Protein AF-0000000081462035 (afdb_homodimer)

InterPro domains:
  IPR001544 Aminotransferase class IV [PF01063] (71-296)
  IPR017824 Aminodeoxychorismate lyase, class IV [cd01559] (63-319)
  IPR050571 Class-IV Pyridoxal-Phosphate-Dependent Aminotransferase [PTHR42743] (30-327)

Structure (mmCIF, N/CA/C/O backbone):
data_AF-0000000081462035-model_v1
#
loop_
_entity.id
_entity.type
_entity.pdbx_description
1 polymer 'D-aminoacid aminotransferase-like PLP-dependent enzymes superfamily protein'
#
loop_
_atom_site.group_PDB
_atom_site.id
_atom_site.type_symbol
_atom_site.label_atom_id
_atom_site.label_alt_id
_atom_site.label_comp_id
_atom_site.label_asym_id
_atom_site.label_entity_id
_atom_site.label_seq_id
_atom_site.pdbx_PDB_ins_code
_atom_site.Cartn_x
_atom_site.Cartn_y
_atom_site.Cartn_z
_atom_site.occupancy
_atom_site.B_iso_or_equiv
_atom_site.auth_seq_id
_atom_site.auth_comp_id
_atom_site.auth_asym_id
_atom_site.auth_atom_id
_atom_site.pdbx_PDB_model_num
ATOM 1 N N . MET A 1 1 ? -19.453 3.863 -15.969 1 24.97 1 MET A N 1
ATOM 2 C CA . MET A 1 1 ? -19.078 5.266 -15.805 1 24.97 1 MET A CA 1
ATOM 3 C C . MET A 1 1 ? -20.125 6.008 -14.969 1 24.97 1 MET A C 1
ATOM 5 O O . MET A 1 1 ? -21.266 6.156 -15.383 1 24.97 1 MET A O 1
ATOM 9 N N . ALA A 1 2 ? -20.016 5.953 -13.656 1 33.03 2 ALA A N 1
ATOM 10 C CA . ALA A 1 2 ? -21 6.695 -12.867 1 33.03 2 ALA A CA 1
ATOM 11 C C . ALA A 1 2 ? -21.203 8.102 -13.422 1 33.03 2 ALA A C 1
ATOM 13 O O . ALA A 1 2 ? -20.234 8.82 -13.68 1 33.03 2 ALA A O 1
ATOM 14 N N . SER A 1 3 ? -22.344 8.258 -14.031 1 32.38 3 SER A N 1
ATOM 15 C CA . SER A 1 3 ? -22.766 9.5 -14.656 1 32.38 3 SER A CA 1
ATOM 16 C C . SER A 1 3 ? -22.641 10.672 -13.688 1 32.38 3 SER A C 1
ATOM 18 O O . SER A 1 3 ? -23.297 10.688 -12.641 1 32.38 3 SER A O 1
ATOM 20 N N . LEU A 1 4 ? -21.391 11.172 -13.492 1 38.97 4 LEU A N 1
ATOM 21 C CA . LEU A 1 4 ? -21.375 12.539 -12.969 1 38.97 4 LEU A CA 1
ATOM 22 C C . LEU A 1 4 ? -22.422 13.391 -13.664 1 38.97 4 LEU A C 1
ATOM 24 O O . LEU A 1 4 ? -22.344 13.633 -14.875 1 38.97 4 LEU A O 1
ATOM 28 N N . GLY A 1 5 ? -23.625 13.227 -13.297 1 32.69 5 GLY A N 1
ATOM 29 C CA . GLY A 1 5 ? -24.578 14.156 -13.906 1 32.69 5 GLY A CA 1
ATOM 30 C C . GLY A 1 5 ? -24.031 15.57 -13.992 1 32.69 5 GLY A C 1
ATOM 31 O O . GLY A 1 5 ? -23.891 16.25 -12.977 1 32.69 5 GLY A O 1
ATOM 32 N N . VAL A 1 6 ? -23.203 15.797 -15.039 1 35.09 6 VAL A N 1
ATOM 33 C CA . VAL A 1 6 ? -22.797 17.156 -15.398 1 35.09 6 VAL A CA 1
ATOM 34 C C . VAL A 1 6 ? -24.031 18.016 -15.617 1 35.09 6 VAL A C 1
ATOM 36 O O . VAL A 1 6 ? -24.766 17.828 -16.594 1 35.09 6 VAL A O 1
ATOM 39 N N . GLU A 1 7 ? -24.797 18.328 -14.641 1 32.19 7 GLU A N 1
ATOM 40 C CA . GLU A 1 7 ? -25.672 19.438 -15.008 1 32.19 7 GLU A CA 1
ATOM 41 C C . GLU A 1 7 ? -24.875 20.625 -15.523 1 32.19 7 GLU A C 1
ATOM 43 O O . GLU A 1 7 ? -23.688 20.766 -15.203 1 32.19 7 GLU A O 1
ATOM 48 N N . ASN A 1 8 ? -25.453 21.656 -16.266 1 34.12 8 ASN A N 1
ATOM 49 C CA . ASN A 1 8 ? -24.922 22.844 -16.938 1 34.12 8 ASN A CA 1
ATOM 50 C C . ASN A 1 8 ? -23.781 23.469 -16.141 1 34.12 8 ASN A C 1
ATOM 52 O O . ASN A 1 8 ? -23.266 22.859 -15.203 1 34.12 8 ASN A O 1
ATOM 56 N N . GLY A 1 9 ? -23.766 24.938 -16.062 1 36.12 9 GLY A N 1
ATOM 57 C CA . GLY A 1 9 ? -22.781 25.906 -15.602 1 36.12 9 GLY A CA 1
ATOM 58 C C . GLY A 1 9 ? -22.172 25.562 -14.258 1 36.12 9 GLY A C 1
ATOM 59 O O . GLY A 1 9 ? -21.25 26.234 -13.797 1 36.12 9 GLY A O 1
ATOM 60 N N . SER A 1 10 ? -22.953 25.234 -13.102 1 41.84 10 SER A N 1
ATOM 61 C CA . SER A 1 10 ? -22.562 25.156 -11.703 1 41.84 10 SER A CA 1
ATOM 62 C C . SER A 1 10 ? -21.797 23.875 -11.406 1 41.84 10 SER A C 1
ATOM 64 O O . SER A 1 10 ? -22.016 22.844 -12.047 1 41.84 10 SER A O 1
ATOM 66 N N . GLY A 1 11 ? -20.688 23.906 -10.578 1 58.44 11 GLY A N 1
ATOM 67 C CA . GLY A 1 11 ? -19.688 23 -10.055 1 58.44 11 GLY A CA 1
ATOM 68 C C . GLY A 1 11 ? -20.234 21.625 -9.727 1 58.44 11 GLY A C 1
ATOM 69 O O . GLY A 1 11 ? -21.453 21.438 -9.703 1 58.44 11 GLY A O 1
ATOM 70 N N . ILE A 1 12 ? -19.547 20.516 -9.938 1 71.19 12 ILE A N 1
ATOM 71 C CA . ILE A 1 12 ? -19.875 19.125 -9.703 1 71.19 12 ILE A CA 1
ATOM 72 C C . ILE A 1 12 ? -20.469 18.953 -8.312 1 71.19 12 ILE A C 1
ATOM 74 O O . ILE A 1 12 ? -19.953 19.516 -7.34 1 71.19 12 ILE A O 1
ATOM 78 N N . LYS A 1 13 ? -21.781 18.609 -8.281 1 81.44 13 LYS A N 1
ATOM 79 C CA . LYS A 1 13 ? -22.359 18.234 -6.988 1 81.44 13 LYS A CA 1
ATOM 80 C C . LYS A 1 13 ? -22.078 16.766 -6.672 1 81.44 13 LYS A C 1
ATOM 82 O O . LYS A 1 13 ? -22.469 15.883 -7.441 1 81.44 13 LYS A O 1
ATOM 87 N N . VAL A 1 14 ? -21.438 16.562 -5.652 1 84.81 14 VAL A N 1
ATOM 88 C CA . VAL A 1 14 ? -21.078 15.203 -5.23 1 84.81 14 VAL A CA 1
ATOM 89 C C . VAL A 1 14 ? -22.266 14.547 -4.535 1 84.81 14 VAL A C 1
ATOM 91 O O . VAL A 1 14 ? -22.891 15.141 -3.65 1 84.81 14 VAL A O 1
ATOM 94 N N . HIS A 1 15 ? -22.625 13.398 -4.953 1 81.75 15 HIS A N 1
ATOM 95 C CA . HIS A 1 15 ? -23.719 12.641 -4.359 1 81.75 15 HIS A CA 1
ATOM 96 C C . HIS A 1 15 ? -23.359 12.18 -2.949 1 81.75 15 HIS A C 1
ATOM 98 O O . HIS A 1 15 ? -22.25 11.68 -2.717 1 81.75 15 HIS A O 1
ATOM 104 N N . VAL A 1 16 ? -24.25 12.461 -2.041 1 83.69 16 VAL A N 1
ATOM 105 C CA . VAL A 1 16 ? -24.109 11.922 -0.692 1 83.69 16 VAL A CA 1
ATOM 106 C C . VAL A 1 16 ? -25.094 10.766 -0.49 1 83.69 16 VAL A C 1
ATOM 108 O O . VAL A 1 16 ? -26.297 10.953 -0.569 1 83.69 16 VAL A O 1
ATOM 111 N N . PHE A 1 17 ? -24.578 9.586 -0.251 1 82.06 17 PHE A N 1
ATOM 112 C CA . PHE A 1 17 ? -25.438 8.43 -0.063 1 82.06 17 PHE A CA 1
ATOM 113 C C . PHE A 1 17 ? -26.266 8.562 1.212 1 82.06 17 PHE A C 1
ATOM 115 O O . PHE A 1 17 ? -25.734 8.961 2.256 1 82.06 17 PHE A O 1
ATOM 122 N N . SER A 1 18 ? -27.438 8.125 1.111 1 74.81 18 SER A N 1
ATOM 123 C CA . SER A 1 18 ? -28.359 8.273 2.227 1 74.81 18 SER A CA 1
ATOM 124 C C . SER A 1 18 ? -28.203 7.129 3.227 1 74.81 18 SER A C 1
ATOM 126 O O . SER A 1 18 ? -28.578 7.266 4.395 1 74.81 18 SER A O 1
ATOM 128 N N . SER A 1 19 ? -27.766 5.977 2.715 1 78 19 SER A N 1
ATOM 129 C CA . SER A 1 19 ? -27.609 4.812 3.58 1 78 19 SER A CA 1
ATOM 130 C C . SER A 1 19 ? -26.562 3.846 3.025 1 78 19 SER A C 1
ATOM 132 O O . SER A 1 19 ? -26.203 3.924 1.85 1 78 19 SER A O 1
ATOM 134 N N . SER A 1 20 ? -26.156 2.957 3.943 1 84.19 20 SER A N 1
ATOM 135 C CA . SER A 1 20 ? -25.266 1.885 3.529 1 84.19 20 SER A CA 1
ATOM 136 C C . SER A 1 20 ? -25.953 0.939 2.547 1 84.19 20 SER A C 1
ATOM 138 O O . SER A 1 20 ? -25.312 0.41 1.638 1 84.19 20 SER A O 1
ATOM 140 N N . SER A 1 21 ? -27.141 0.797 2.727 1 80.44 21 SER A N 1
ATOM 141 C CA . SER A 1 21 ? -27.906 -0.072 1.838 1 80.44 21 SER A CA 1
ATOM 142 C C . SER A 1 21 ? -27.953 0.489 0.42 1 80.44 21 SER A C 1
ATOM 144 O O . SER A 1 21 ? -27.828 -0.259 -0.553 1 80.44 21 SER A O 1
ATOM 146 N N . GLU A 1 22 ? -28.203 1.799 0.306 1 80.25 22 GLU A N 1
ATOM 147 C CA . GLU A 1 22 ? -28.188 2.436 -1.008 1 80.25 22 GLU A CA 1
ATOM 148 C C . GLU A 1 22 ? -26.844 2.238 -1.696 1 80.25 22 GLU A C 1
ATOM 150 O O . GLU A 1 22 ? -26.781 1.911 -2.883 1 80.25 22 GLU A O 1
ATOM 155 N N . LEU A 1 23 ? -25.906 2.424 -0.94 1 81.12 23 LEU A N 1
ATOM 156 C CA . LEU A 1 23 ? -24.547 2.26 -1.469 1 81.12 23 LEU A CA 1
ATOM 157 C C . LEU A 1 23 ? -24.312 0.816 -1.899 1 81.12 23 LEU A C 1
ATOM 159 O O . LEU A 1 23 ? -23.781 0.569 -2.984 1 81.12 23 LEU A O 1
ATOM 163 N N . LEU A 1 24 ? -24.609 -0.131 -1.064 1 86.75 24 LEU A N 1
ATOM 164 C CA . LEU A 1 24 ? -24.438 -1.547 -1.366 1 86.75 24 LEU A CA 1
ATOM 165 C C . LEU A 1 24 ? -25.203 -1.936 -2.627 1 86.75 24 LEU A C 1
ATOM 167 O O . LEU A 1 24 ? -24.703 -2.705 -3.449 1 86.75 24 LEU A O 1
ATOM 171 N N . GLU A 1 25 ? -26.375 -1.375 -2.799 1 82.38 25 GLU A N 1
ATOM 172 C CA . GLU A 1 25 ? -27.156 -1.629 -4.004 1 82.38 25 GLU A CA 1
ATOM 173 C C . GLU A 1 25 ? -26.438 -1.121 -5.25 1 82.38 25 GLU A C 1
ATOM 175 O O . GLU A 1 25 ? -26.453 -1.784 -6.289 1 82.38 25 GLU A O 1
ATOM 180 N N . SER A 1 26 ? -25.922 -0.024 -5.074 1 81.62 26 SER A N 1
ATOM 181 C CA . SER A 1 26 ? -25.156 0.537 -6.184 1 81.62 26 SER A CA 1
ATOM 182 C C . SER A 1 26 ? -23.969 -0.358 -6.551 1 81.62 26 SER A C 1
ATOM 184 O O . SER A 1 26 ? -23.688 -0.565 -7.734 1 81.62 26 SER A O 1
ATOM 186 N N . LEU A 1 27 ? -23.328 -0.899 -5.594 1 86.88 27 LEU A N 1
ATOM 187 C CA .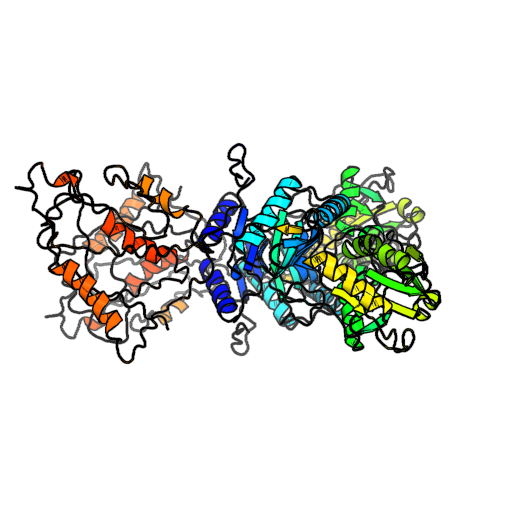 LEU A 1 27 ? -22.203 -1.796 -5.82 1 86.88 27 LEU A CA 1
ATOM 188 C C . LEU A 1 27 ? -22.656 -3.094 -6.477 1 86.88 27 LEU A C 1
ATOM 190 O O . LEU A 1 27 ? -21.984 -3.615 -7.367 1 86.88 27 LEU A O 1
ATOM 194 N N . HIS A 1 28 ? -23.719 -3.557 -6.051 1 86.38 28 HIS A N 1
ATOM 195 C CA . HIS A 1 28 ? -24.266 -4.781 -6.633 1 86.38 28 HIS A CA 1
ATOM 196 C C . HIS A 1 28 ? -24.641 -4.57 -8.094 1 86.38 28 HIS A C 1
ATOM 198 O O . HIS A 1 28 ? -24.5 -5.477 -8.914 1 86.38 28 HIS A O 1
ATOM 204 N N . GLU A 1 29 ? -25.125 -3.404 -8.367 1 80.75 29 GLU A N 1
ATOM 205 C CA . GLU A 1 29 ? -25.438 -3.088 -9.758 1 80.75 29 GLU A CA 1
ATOM 206 C C . GLU A 1 29 ? -24.188 -3.111 -10.633 1 80.75 29 GLU A C 1
ATOM 208 O O . GLU A 1 29 ? -24.219 -3.623 -11.75 1 80.75 29 GLU A O 1
ATOM 213 N N . LYS A 1 30 ? -23.234 -2.641 -10.133 1 80.81 30 LYS A N 1
ATOM 214 C CA . LYS A 1 30 ? -21.969 -2.607 -10.867 1 80.81 30 LYS A CA 1
ATOM 215 C C . LYS A 1 30 ? -21.422 -4.016 -11.07 1 80.81 30 LYS A C 1
ATOM 217 O O . LYS A 1 30 ? -21 -4.371 -12.172 1 80.81 30 LYS A O 1
ATOM 222 N N . TRP A 1 31 ? -21.438 -4.855 -10.055 1 82.62 31 TRP A N 1
ATOM 223 C CA . TRP A 1 31 ? -20.891 -6.207 -10.133 1 82.62 31 TRP A CA 1
ATOM 224 C C . TRP A 1 31 ? -21.844 -7.129 -10.898 1 82.62 31 TRP A C 1
ATOM 226 O O . TRP A 1 31 ? -21.406 -8.141 -11.469 1 82.62 31 TRP A O 1
ATOM 236 N N . GLY A 1 32 ? -23.047 -6.785 -10.805 1 73.81 32 GLY A N 1
ATOM 237 C CA . GLY A 1 32 ? -24.031 -7.566 -11.539 1 73.81 32 GLY A CA 1
ATOM 238 C C . GLY A 1 32 ? -23.797 -7.559 -13.039 1 73.81 32 GLY A C 1
ATOM 239 O O . GLY A 1 32 ? -24.203 -8.484 -13.742 1 73.81 32 GLY A O 1
ATOM 240 N N . SER A 1 33 ? -23.078 -6.602 -13.5 1 72.19 33 SER A N 1
ATOM 241 C CA . SER A 1 33 ? -22.828 -6.465 -14.93 1 72.19 33 SER A CA 1
ATOM 242 C C . SER A 1 33 ? -21.625 -7.289 -15.359 1 72.19 33 SER A C 1
ATOM 244 O O . SER A 1 33 ? -21.375 -7.477 -16.547 1 72.19 33 SER A O 1
ATOM 246 N N . VAL A 1 34 ? -21 -7.824 -14.43 1 74.81 34 VAL A N 1
ATOM 247 C CA . VAL A 1 34 ? -19.812 -8.617 -14.719 1 74.81 34 VAL A CA 1
ATOM 248 C C . VAL A 1 34 ? -20.219 -10.055 -15.055 1 74.81 34 VAL A C 1
ATOM 250 O O . VAL A 1 34 ? -20.969 -10.688 -14.305 1 74.81 34 VAL A O 1
ATOM 253 N N . LYS A 1 35 ? -19.844 -10.562 -16.156 1 67.75 35 LYS A N 1
ATOM 254 C CA . LYS A 1 35 ? -20.25 -11.867 -16.672 1 67.75 35 LYS A CA 1
ATOM 255 C C . LYS A 1 35 ? -19.703 -12.992 -15.805 1 67.75 35 LYS A C 1
ATOM 257 O O . LYS A 1 35 ? -20.438 -13.891 -15.398 1 67.75 35 LYS A O 1
ATOM 262 N N . LYS A 1 36 ? -18.359 -12.984 -15.516 1 77.31 36 LYS A N 1
ATOM 263 C CA . LYS A 1 36 ? -17.734 -14 -14.672 1 77.31 36 LYS A CA 1
ATOM 264 C C . LYS A 1 36 ? -17.016 -13.359 -13.492 1 77.31 36 LYS A C 1
ATOM 266 O O . LYS A 1 36 ? -16.141 -12.508 -13.688 1 77.31 36 LYS A O 1
ATOM 271 N N . GLN A 1 37 ? -17.422 -13.836 -12.375 1 79.69 37 GLN A N 1
ATOM 272 C CA . GLN A 1 37 ? -16.766 -13.32 -11.172 1 79.69 37 GLN A CA 1
ATOM 273 C C . GLN A 1 37 ? -15.328 -13.828 -11.062 1 79.69 37 GLN A C 1
ATOM 275 O O . GLN A 1 37 ? -15.102 -15.031 -10.922 1 79.69 37 GLN A O 1
ATOM 280 N N . PRO A 1 38 ? -14.445 -13.008 -10.977 1 90.44 38 PRO A N 1
ATOM 281 C CA . PRO A 1 38 ? -13.047 -13.445 -10.977 1 90.44 38 PRO A CA 1
ATOM 282 C C . PRO A 1 38 ? -12.562 -13.859 -9.586 1 90.44 38 PRO A C 1
ATOM 284 O O . PRO A 1 38 ? -11.547 -14.555 -9.469 1 90.44 38 PRO A O 1
ATOM 287 N N . TYR A 1 39 ? -13.297 -13.523 -8.578 1 95.56 39 TYR A N 1
ATOM 288 C CA . TYR A 1 39 ? -12.906 -13.805 -7.199 1 95.56 39 TYR A CA 1
ATOM 289 C C . TYR A 1 39 ? -14 -14.586 -6.473 1 95.56 39 TYR A C 1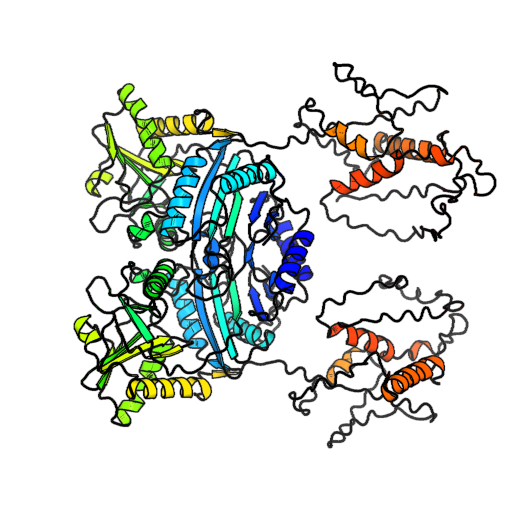
ATOM 291 O O . TYR A 1 39 ? -14.859 -13.992 -5.816 1 95.56 39 TYR A O 1
ATOM 299 N N . PRO A 1 40 ? -13.906 -15.812 -6.441 1 94.44 40 PRO A N 1
ATOM 300 C CA . PRO A 1 40 ? -15.023 -16.609 -5.934 1 94.44 40 PRO A CA 1
ATOM 301 C C . PRO A 1 40 ? -15.195 -16.5 -4.422 1 94.44 40 PRO A C 1
ATOM 303 O O . PRO A 1 40 ? -16.297 -16.719 -3.904 1 94.44 40 PRO A O 1
ATOM 306 N N . ALA A 1 41 ? -14.094 -16.188 -3.721 1 96.06 41 ALA A N 1
ATOM 307 C CA . ALA A 1 41 ? -14.203 -16.125 -2.264 1 96.06 41 ALA A CA 1
ATOM 308 C C . ALA A 1 41 ? -13.117 -15.227 -1.674 1 96.06 41 ALA A C 1
ATOM 310 O O . ALA A 1 41 ? -12.008 -15.148 -2.209 1 96.06 41 ALA A O 1
ATOM 311 N N . MET A 1 42 ? -13.445 -14.609 -0.546 1 98.12 42 MET A N 1
ATOM 312 C CA . MET A 1 42 ? -12.477 -13.828 0.215 1 98.12 42 MET A CA 1
ATOM 313 C C . MET A 1 42 ? -12.656 -14.055 1.713 1 98.12 42 MET A C 1
ATOM 315 O O . MET A 1 42 ? -13.781 -14.117 2.209 1 98.12 42 MET A O 1
ATOM 319 N N . TYR A 1 43 ? -11.578 -14.203 2.365 1 97.81 43 TYR A N 1
ATOM 320 C CA . TYR A 1 43 ? -11.555 -14.211 3.822 1 97.81 43 TYR A CA 1
ATOM 321 C C . TYR A 1 43 ? -11.062 -12.883 4.371 1 97.81 43 TYR A C 1
ATOM 323 O O . TYR A 1 43 ? -10.148 -12.273 3.812 1 97.81 43 TYR A O 1
ATOM 331 N N . SER A 1 44 ? -11.633 -12.438 5.457 1 97.81 44 SER A N 1
ATOM 332 C CA . SER A 1 44 ? -11.156 -11.281 6.215 1 97.81 44 SER A CA 1
ATOM 333 C C . SER A 1 44 ? -11.273 -11.523 7.715 1 97.81 44 SER A C 1
ATOM 335 O O . SER A 1 44 ? -12.352 -11.852 8.219 1 97.81 44 SER A O 1
ATOM 337 N N . SER A 1 45 ? -10.195 -11.344 8.391 1 95.88 45 SER A N 1
ATOM 338 C CA . SER A 1 45 ? -10.258 -11.469 9.844 1 95.88 45 SER A CA 1
ATOM 339 C C . SER A 1 45 ? -11 -10.289 10.461 1 95.88 45 SER A C 1
ATOM 341 O O . SER A 1 45 ? -11.453 -10.359 11.602 1 95.88 45 SER A O 1
ATOM 343 N N . VAL A 1 46 ? -11.07 -9.18 9.703 1 93.56 46 VAL A N 1
ATOM 344 C CA . VAL A 1 46 ? -11.82 -8.016 10.164 1 93.56 46 VAL A CA 1
ATOM 345 C C . VAL A 1 46 ? -13.305 -8.359 10.234 1 93.56 46 VAL A C 1
ATOM 347 O O . VAL A 1 46 ? -13.992 -8 11.195 1 93.56 46 VAL A O 1
ATOM 350 N N . TYR A 1 47 ? -13.742 -9.117 9.164 1 89.44 47 TYR A N 1
ATOM 351 C CA . TYR A 1 47 ? -15.109 -9.617 9.156 1 89.44 47 TYR A CA 1
ATOM 352 C C . TYR A 1 47 ? -15.273 -10.789 10.125 1 89.44 47 TYR A C 1
ATOM 354 O O . TYR A 1 47 ? -16.359 -11.023 10.656 1 89.44 47 TYR A O 1
ATOM 362 N N . GLY A 1 48 ? -14.273 -11.531 10.164 1 90.44 48 GLY A N 1
ATOM 363 C CA . GLY A 1 48 ? -14.305 -12.766 10.922 1 90.44 48 GLY A CA 1
ATOM 364 C C . GLY A 1 48 ? -14.812 -13.945 10.117 1 90.44 48 GLY A C 1
ATOM 365 O O . GLY A 1 48 ? -15.445 -14.852 10.664 1 90.44 48 GLY A O 1
ATOM 366 N N . GLY A 1 49 ? -14.594 -13.852 8.781 1 94 49 GLY A N 1
ATOM 367 C CA . GLY A 1 49 ? -15.102 -14.969 8 1 94 49 GLY A CA 1
ATOM 368 C C . GLY A 1 49 ? -14.906 -14.781 6.504 1 94 49 GLY A C 1
ATOM 369 O O . GLY A 1 49 ? -14.078 -13.977 6.078 1 94 49 GLY A O 1
ATOM 370 N N . ILE A 1 50 ? -15.625 -15.719 5.727 1 94.81 50 ILE A N 1
ATOM 371 C CA . ILE A 1 50 ? -15.508 -15.766 4.273 1 94.81 50 ILE A CA 1
ATOM 372 C C . ILE A 1 50 ? -16.734 -15.117 3.637 1 94.81 50 ILE A C 1
ATOM 374 O O . ILE A 1 50 ? -17.875 -15.344 4.086 1 94.81 50 ILE A O 1
ATOM 378 N N . THR A 1 51 ? -16.516 -14.297 2.695 1 94.88 51 THR A N 1
ATOM 379 C CA . THR A 1 51 ? -17.594 -13.789 1.863 1 94.88 51 THR A CA 1
ATOM 380 C C . THR A 1 51 ? -17.469 -14.297 0.431 1 94.88 51 THR A C 1
ATOM 382 O O . THR A 1 51 ? -16.359 -14.406 -0.092 1 94.88 51 THR A O 1
ATOM 385 N N . LEU A 1 52 ? -18.594 -14.586 -0.188 1 92.19 52 LEU A N 1
ATOM 386 C CA . LEU A 1 52 ? -18.641 -15.016 -1.58 1 92.19 52 LEU A CA 1
ATOM 387 C C . LEU A 1 52 ? -19.156 -13.898 -2.48 1 92.19 52 LEU A C 1
ATOM 389 O O . LEU A 1 52 ? -19.25 -14.078 -3.697 1 92.19 52 LEU A O 1
ATOM 393 N N . ASP A 1 53 ? -19.5 -12.719 -1.887 1 90.12 53 ASP A N 1
ATOM 394 C CA . ASP A 1 53 ? -20.016 -11.562 -2.613 1 90.12 53 ASP A CA 1
ATOM 395 C C . ASP A 1 53 ? -18.891 -10.602 -2.994 1 90.12 53 ASP A C 1
ATOM 397 O O . ASP A 1 53 ? -18.312 -9.938 -2.129 1 90.12 53 ASP A O 1
ATOM 401 N N . PRO A 1 54 ? -18.672 -10.469 -4.262 1 90.81 54 PRO A N 1
ATOM 402 C CA . PRO A 1 54 ? -17.562 -9.609 -4.691 1 90.81 54 PRO A CA 1
ATOM 403 C C . PRO A 1 54 ? -17.734 -8.164 -4.227 1 90.81 54 PRO A C 1
ATOM 405 O O . PRO A 1 54 ? -16.75 -7.473 -3.982 1 90.81 54 PRO A O 1
ATOM 408 N N . ALA A 1 55 ? -18.906 -7.68 -4.074 1 89.94 55 ALA A N 1
ATOM 409 C CA . ALA A 1 55 ? -19.156 -6.309 -3.635 1 89.94 55 ALA A CA 1
ATOM 410 C C . ALA A 1 55 ? -18.625 -6.082 -2.221 1 89.94 55 ALA A C 1
ATOM 412 O O . ALA A 1 55 ? -18.359 -4.945 -1.827 1 89.94 55 ALA A O 1
ATOM 413 N N . MET A 1 56 ? -18.438 -7.18 -1.506 1 92.06 56 MET A N 1
ATOM 414 C CA . MET A 1 56 ? -17.984 -7.082 -0.119 1 92.06 56 MET A CA 1
ATOM 415 C C . MET A 1 56 ? -16.516 -7.449 0.006 1 92.06 56 MET A C 1
ATOM 417 O O . MET A 1 56 ? -15.992 -7.559 1.116 1 92.06 56 MET A O 1
ATOM 421 N N . MET A 1 57 ? -15.93 -7.652 -1.062 1 95.94 57 MET A N 1
ATOM 422 C CA . MET A 1 57 ? -14.5 -7.941 -1.021 1 95.94 57 MET A CA 1
ATOM 423 C C . MET A 1 57 ? -13.688 -6.652 -0.942 1 95.94 57 MET A C 1
ATOM 425 O O . MET A 1 57 ? -13.039 -6.262 -1.914 1 95.94 57 MET A O 1
ATOM 429 N N . VAL A 1 58 ? -13.789 -6.102 0.216 1 96.31 58 VAL A N 1
ATOM 430 C CA . VAL A 1 58 ? -13.25 -4.777 0.511 1 96.31 58 VAL A CA 1
ATOM 431 C C . VAL A 1 58 ? -12.398 -4.836 1.774 1 96.31 58 VAL A C 1
ATOM 433 O O . VAL A 1 58 ? -12.391 -5.844 2.482 1 96.31 58 VAL A O 1
ATOM 436 N N . ILE A 1 59 ? -11.664 -3.836 2.002 1 98 59 ILE A N 1
ATOM 437 C CA . ILE A 1 59 ? -10.812 -3.637 3.166 1 98 59 ILE A CA 1
ATOM 438 C C . ILE A 1 59 ? -11.023 -2.234 3.729 1 98 59 ILE A C 1
ATOM 440 O O . ILE A 1 59 ? -11.25 -1.283 2.977 1 98 59 ILE A O 1
ATOM 444 N N . PRO A 1 60 ? -10.977 -2.064 5.082 1 97.25 60 PRO A N 1
ATOM 445 C CA . PRO A 1 60 ? -11.141 -0.726 5.652 1 97.25 60 PRO A CA 1
ATOM 446 C C . PRO A 1 60 ? -10.102 0.268 5.141 1 97.25 60 PRO A C 1
ATOM 448 O O . PRO A 1 60 ? -8.922 -0.074 5.02 1 97.25 60 PRO A O 1
ATOM 451 N N . MET A 1 61 ? -10.531 1.454 4.898 1 98 61 MET A N 1
ATOM 452 C CA . MET A 1 61 ? -9.641 2.492 4.379 1 98 61 MET A CA 1
ATOM 453 C C . MET A 1 61 ? -8.547 2.82 5.383 1 98 61 MET A C 1
ATOM 455 O O . MET A 1 61 ? -7.441 3.219 4.996 1 98 61 MET A O 1
ATOM 459 N N . ASP A 1 62 ? -8.828 2.65 6.652 1 97.38 62 ASP A N 1
ATOM 460 C CA . ASP A 1 62 ? -7.859 3.047 7.672 1 97.38 62 ASP A CA 1
ATOM 461 C C . ASP A 1 62 ? -6.922 1.893 8.023 1 97.38 62 ASP A C 1
ATOM 463 O O . ASP A 1 62 ? -6.191 1.957 9.008 1 97.38 62 ASP A O 1
ATOM 467 N N . ASP A 1 63 ? -7.066 0.778 7.324 1 98.44 63 ASP A N 1
ATOM 468 C CA . ASP A 1 63 ? -6.047 -0.257 7.465 1 98.44 63 ASP A CA 1
ATOM 469 C C . ASP A 1 63 ? -4.676 0.26 7.031 1 98.44 63 ASP A C 1
ATOM 471 O O . ASP A 1 63 ? -4.539 0.854 5.961 1 98.44 63 ASP A O 1
ATOM 475 N N . HIS A 1 64 ? -3.701 -0.014 7.781 1 98.88 64 HIS A N 1
ATOM 476 C CA . HIS A 1 64 ? -2.379 0.556 7.551 1 98.88 64 HIS A CA 1
ATOM 477 C C . HIS A 1 64 ? -1.735 -0.031 6.301 1 98.88 64 HIS A C 1
ATOM 479 O O . HIS A 1 64 ? -0.801 0.552 5.746 1 98.88 64 HIS A O 1
ATOM 485 N N . MET A 1 65 ? -2.145 -1.164 5.855 1 98.88 65 MET A N 1
ATOM 486 C CA . MET A 1 65 ? -1.657 -1.677 4.578 1 98.88 65 MET A CA 1
ATOM 487 C C . MET A 1 65 ? -2.135 -0.804 3.424 1 98.88 65 MET A C 1
ATOM 489 O O . MET A 1 65 ? -1.414 -0.618 2.443 1 98.88 65 MET A O 1
ATOM 493 N N . VAL A 1 66 ? -3.318 -0.256 3.531 1 98.81 66 VAL A N 1
ATOM 494 C CA . VAL A 1 66 ? -3.93 0.505 2.447 1 98.81 66 VAL A CA 1
ATOM 495 C C . VAL A 1 66 ? -3.178 1.82 2.252 1 98.81 66 VAL A C 1
ATOM 497 O O . VAL A 1 66 ? -2.732 2.129 1.144 1 98.81 66 VAL A O 1
ATOM 500 N N . HIS A 1 67 ? -2.992 2.508 3.324 1 98.44 67 HIS A N 1
ATOM 501 C CA . HIS A 1 67 ? -2.586 3.898 3.154 1 98.44 67 HIS A CA 1
ATOM 502 C C . HIS A 1 67 ? -1.125 4.098 3.543 1 98.44 67 HIS A C 1
ATOM 504 O O . HIS A 1 67 ? -0.521 5.117 3.205 1 98.44 67 HIS A O 1
ATOM 510 N N . ARG A 1 68 ? -0.521 3.098 4.195 1 98.69 68 ARG A N 1
ATOM 511 C CA . ARG A 1 68 ? 0.883 3.219 4.574 1 98.69 68 ARG A CA 1
ATOM 512 C C . ARG A 1 68 ? 1.714 2.094 3.967 1 98.69 68 ARG A C 1
ATOM 514 O O . ARG A 1 68 ? 2.939 2.076 4.102 1 98.69 68 ARG A O 1
ATOM 521 N N . GLY A 1 69 ? 1.087 1.124 3.35 1 98.75 69 GLY A N 1
ATOM 522 C CA . GLY A 1 69 ? 1.812 -0.007 2.791 1 98.75 69 GLY A CA 1
ATOM 523 C C . GLY A 1 69 ? 2.398 -0.921 3.852 1 98.75 69 GLY A C 1
ATOM 524 O O . GLY A 1 69 ? 3.363 -1.643 3.59 1 98.75 69 GLY A O 1
ATOM 525 N N . HIS A 1 70 ? 1.894 -0.857 5.051 1 98.88 70 HIS A N 1
ATOM 526 C CA . HIS A 1 70 ? 2.381 -1.718 6.125 1 98.88 70 HIS A CA 1
ATOM 527 C C . HIS A 1 70 ? 1.706 -3.084 6.082 1 98.88 70 HIS A C 1
ATOM 529 O O . HIS A 1 70 ? 0.864 -3.393 6.93 1 98.88 70 HIS A O 1
ATOM 535 N N . GLY A 1 71 ? 2.17 -3.861 5.156 1 98.88 71 GLY A N 1
ATOM 536 C CA . GLY A 1 71 ? 1.614 -5.184 4.906 1 98.88 71 GLY A CA 1
ATOM 537 C C . GLY A 1 71 ? 2.543 -6.078 4.109 1 98.88 71 GLY A C 1
ATOM 538 O O . GLY A 1 71 ? 3.455 -5.594 3.436 1 98.88 71 GLY A O 1
ATOM 539 N N . VAL A 1 72 ? 2.297 -7.328 4.273 1 98.94 72 VAL A N 1
ATOM 540 C CA . VAL A 1 72 ? 3.01 -8.352 3.516 1 98.94 72 VAL A CA 1
ATOM 541 C C . VAL A 1 72 ? 2.006 -9.273 2.822 1 98.94 72 VAL A C 1
ATOM 543 O O . VAL A 1 72 ? 0.819 -9.266 3.154 1 98.94 72 VAL A O 1
ATOM 546 N N . PHE A 1 73 ? 2.521 -10.039 1.81 1 98.88 73 PHE A N 1
ATOM 547 C CA . PHE A 1 73 ? 1.61 -10.93 1.107 1 98.88 73 PHE A CA 1
ATOM 548 C C . PHE A 1 73 ? 2.35 -12.164 0.595 1 98.88 73 PHE A C 1
ATOM 550 O O . PHE A 1 73 ? 3.578 -12.227 0.658 1 98.88 73 PHE A O 1
ATOM 557 N N . ASP A 1 74 ? 1.626 -13.086 0.197 1 98.69 74 ASP A N 1
ATOM 558 C CA . ASP A 1 74 ? 2.125 -14.266 -0.5 1 98.69 74 ASP A CA 1
ATOM 559 C C . ASP A 1 74 ? 1.042 -14.883 -1.388 1 98.69 74 ASP A C 1
ATOM 561 O O . ASP A 1 74 ? -0.06 -14.336 -1.493 1 98.69 74 ASP A O 1
ATOM 565 N N . THR A 1 75 ? 1.419 -15.836 -2.152 1 97.81 75 THR A N 1
ATOM 566 C CA . THR A 1 75 ? 0.525 -16.469 -3.117 1 97.81 75 THR A CA 1
ATOM 567 C C . THR A 1 75 ? 0.654 -17.984 -3.062 1 97.81 75 THR A C 1
ATOM 569 O O . THR A 1 75 ? 1.765 -18.516 -3.057 1 97.81 75 THR A O 1
ATOM 572 N N . ALA A 1 76 ? -0.424 -18.625 -2.977 1 96.56 76 ALA A N 1
ATOM 573 C CA . ALA A 1 76 ? -0.476 -20.078 -3.127 1 96.56 76 ALA A CA 1
ATOM 574 C C . ALA A 1 76 ? -1.164 -20.469 -4.43 1 96.56 76 ALA A C 1
ATOM 576 O O . ALA A 1 76 ? -2.1 -19.812 -4.871 1 96.56 76 ALA A O 1
ATOM 577 N N . ILE A 1 77 ? -0.769 -21.641 -4.953 1 97.25 77 ILE A N 1
ATOM 578 C CA . ILE A 1 77 ? -1.323 -22.141 -6.211 1 97.25 77 ILE A CA 1
ATOM 579 C C . ILE A 1 77 ? -2.344 -23.234 -5.93 1 97.25 77 ILE A C 1
ATOM 581 O O . ILE A 1 77 ? -2.096 -24.125 -5.121 1 97.25 77 ILE A O 1
ATOM 585 N N . ILE A 1 78 ? -3.457 -23.094 -6.562 1 97.5 78 ILE A N 1
ATOM 586 C CA . ILE A 1 78 ? -4.426 -24.188 -6.641 1 97.5 78 ILE A CA 1
ATOM 587 C C . ILE A 1 78 ? -4.324 -24.859 -8 1 97.5 78 ILE A C 1
ATOM 589 O O . ILE A 1 78 ? -4.52 -24.219 -9.039 1 97.5 78 ILE A O 1
ATOM 593 N N . LEU A 1 79 ? -4.039 -26.125 -7.957 1 96.62 79 LEU A N 1
ATOM 594 C CA . LEU A 1 79 ? -3.957 -26.875 -9.203 1 96.62 79 LEU A CA 1
ATOM 595 C C . LEU A 1 79 ? -4.539 -28.281 -9.023 1 96.62 79 LEU A C 1
ATOM 597 O O . LEU A 1 79 ? -4.109 -29.031 -8.141 1 96.62 79 LEU A O 1
ATOM 601 N N . ASP A 1 80 ? -5.484 -28.594 -9.82 1 94.88 80 ASP A N 1
ATOM 602 C CA . ASP A 1 80 ? -6.168 -29.875 -9.766 1 94.88 80 ASP A CA 1
ATOM 603 C C . ASP A 1 80 ? -6.684 -30.172 -8.359 1 94.88 80 ASP A C 1
ATOM 605 O O . ASP A 1 80 ? -6.492 -31.281 -7.84 1 94.88 80 ASP A O 1
ATOM 609 N N . GLY A 1 81 ? -7.148 -29.141 -7.707 1 94.88 81 GLY A N 1
ATOM 610 C CA . GLY A 1 81 ? -7.781 -29.297 -6.406 1 94.88 81 GLY A CA 1
ATOM 611 C C . GLY A 1 81 ? -6.785 -29.438 -5.27 1 94.88 81 GLY A C 1
ATOM 612 O O . GLY A 1 81 ? -7.137 -29.906 -4.188 1 94.88 81 GLY A O 1
ATOM 613 N N . HIS A 1 82 ? -5.586 -29.156 -5.547 1 97.06 82 HIS A N 1
ATOM 614 C CA . HIS A 1 82 ? -4.547 -29.219 -4.531 1 97.06 82 HIS A CA 1
ATOM 615 C C . HIS A 1 82 ? -3.879 -27.859 -4.344 1 97.06 82 HIS A C 1
ATOM 617 O O . HIS A 1 82 ? -3.738 -27.094 -5.301 1 97.06 82 HIS A O 1
ATOM 623 N N . LEU A 1 83 ? -3.553 -27.578 -3.139 1 98 83 LEU A N 1
ATOM 624 C CA . LEU A 1 83 ? -2.666 -26.453 -2.869 1 98 83 LEU A CA 1
ATOM 625 C C . LEU A 1 83 ? -1.205 -26.891 -2.932 1 98 83 LEU A C 1
ATOM 627 O O . LEU A 1 83 ? -0.778 -27.75 -2.168 1 98 83 LEU A O 1
ATOM 631 N N . TYR A 1 84 ? -0.496 -26.297 -3.803 1 97.56 84 TYR A N 1
ATOM 632 C CA . TYR A 1 84 ? 0.894 -26.656 -4.039 1 97.56 84 TYR A CA 1
ATOM 633 C C . TYR A 1 84 ? 1.837 -25.828 -3.18 1 97.56 84 TYR A C 1
ATOM 635 O O . TYR A 1 84 ? 1.749 -24.594 -3.164 1 97.56 84 TYR A O 1
ATOM 643 N N . GLU A 1 85 ? 2.746 -26.422 -2.348 1 97.06 85 GLU A N 1
ATOM 644 C CA . GLU A 1 85 ? 3.805 -25.828 -1.534 1 97.06 85 GLU A CA 1
ATOM 645 C C . GLU A 1 85 ? 3.242 -24.781 -0.566 1 97.06 85 GLU A C 1
ATOM 647 O O . GLU A 1 85 ? 3.844 -23.734 -0.359 1 97.06 85 GLU A O 1
ATOM 652 N N . LEU A 1 86 ? 2.121 -25.031 -0.041 1 97.88 86 LEU A N 1
ATOM 653 C CA . LEU A 1 86 ? 1.473 -24.078 0.857 1 97.88 86 LEU A CA 1
ATOM 654 C C . LEU A 1 86 ? 2.348 -23.797 2.074 1 97.88 86 LEU A C 1
ATOM 656 O O . LEU A 1 86 ? 2.523 -22.641 2.463 1 97.88 86 LEU A O 1
ATOM 660 N N . ASP A 1 87 ? 2.943 -24.781 2.623 1 97.69 87 ASP A N 1
ATOM 661 C CA . ASP A 1 87 ? 3.709 -24.625 3.857 1 97.69 87 ASP A CA 1
ATOM 662 C C . ASP A 1 87 ? 4.957 -23.781 3.629 1 97.69 87 ASP A C 1
ATOM 664 O O . ASP A 1 87 ? 5.336 -22.969 4.484 1 97.69 87 ASP A O 1
ATOM 668 N N . VAL A 1 88 ? 5.594 -24 2.506 1 97.38 88 VAL A N 1
ATOM 669 C CA . VAL A 1 88 ? 6.785 -23.219 2.174 1 97.38 88 VAL A CA 1
ATOM 670 C C . VAL A 1 88 ? 6.41 -21.75 1.987 1 97.38 88 VAL A C 1
ATOM 672 O O . VAL A 1 88 ? 7.133 -20.859 2.434 1 97.38 88 VAL A O 1
ATOM 675 N N . HIS A 1 89 ? 5.297 -21.516 1.368 1 98.31 89 HIS A N 1
ATOM 676 C CA . HIS A 1 89 ? 4.824 -20.156 1.165 1 98.31 89 HIS A CA 1
ATOM 677 C C . HIS A 1 89 ? 4.41 -19.516 2.484 1 98.31 89 HIS A C 1
ATOM 679 O O . HIS A 1 89 ? 4.672 -18.328 2.713 1 98.31 89 HIS A O 1
ATOM 685 N N . LEU A 1 90 ? 3.803 -20.234 3.336 1 98.44 90 LEU A N 1
ATOM 686 C CA . LEU A 1 90 ? 3.414 -19.734 4.645 1 98.44 90 LEU A CA 1
ATOM 687 C C . LEU A 1 90 ? 4.641 -19.391 5.48 1 98.44 90 LEU A C 1
ATOM 689 O O . LEU A 1 90 ? 4.648 -18.375 6.199 1 98.44 90 LEU A O 1
ATOM 693 N N . ALA A 1 91 ? 5.598 -20.234 5.383 1 98.31 91 ALA A N 1
ATOM 694 C CA . ALA A 1 91 ? 6.832 -19.953 6.109 1 98.31 91 ALA A CA 1
ATOM 695 C C . ALA A 1 91 ? 7.457 -18.641 5.645 1 98.31 91 ALA A C 1
ATOM 697 O O . ALA A 1 91 ? 7.887 -17.828 6.465 1 98.31 91 ALA A O 1
ATOM 698 N N . ARG A 1 92 ? 7.562 -18.484 4.363 1 98.38 92 ARG A N 1
ATOM 699 C CA . ARG A 1 92 ? 8.094 -17.219 3.848 1 98.38 92 ARG A CA 1
ATOM 700 C C . ARG A 1 92 ? 7.215 -16.047 4.266 1 98.38 92 ARG A C 1
ATOM 702 O O . ARG A 1 92 ? 7.723 -14.977 4.59 1 98.38 92 ARG A O 1
ATOM 709 N N . PHE A 1 93 ? 5.941 -16.266 4.18 1 98.69 93 PHE A N 1
ATOM 710 C CA . PHE A 1 93 ? 4.953 -15.266 4.559 1 98.69 93 PHE A CA 1
ATOM 711 C C . PHE A 1 93 ? 5.215 -14.758 5.973 1 98.69 93 PHE A C 1
ATOM 713 O O . PHE A 1 93 ? 5.277 -13.555 6.203 1 98.69 93 PHE A O 1
ATOM 720 N N . LEU A 1 94 ? 5.434 -15.617 6.891 1 98.75 94 LEU A N 1
ATOM 721 C CA . LEU A 1 94 ? 5.645 -15.266 8.289 1 98.75 94 LEU A CA 1
ATOM 722 C C . LEU A 1 94 ? 7.027 -14.656 8.492 1 98.75 94 LEU A C 1
ATOM 724 O O . LEU A 1 94 ? 7.203 -13.781 9.344 1 98.75 94 LEU A O 1
ATOM 728 N N . ARG A 1 95 ? 8.016 -15.086 7.754 1 98.44 95 ARG A N 1
ATOM 729 C CA . ARG A 1 95 ? 9.32 -14.438 7.789 1 98.44 95 ARG A CA 1
ATOM 730 C C . ARG A 1 95 ? 9.227 -12.984 7.316 1 98.44 95 ARG A C 1
ATOM 732 O O . ARG A 1 95 ? 9.836 -12.094 7.906 1 98.44 95 ARG A O 1
ATOM 739 N N . SER A 1 96 ? 8.477 -12.828 6.215 1 98.81 96 SER A N 1
ATOM 740 C CA . SER A 1 96 ? 8.25 -11.469 5.727 1 98.81 96 SER A CA 1
ATOM 741 C C . SER A 1 96 ? 7.547 -10.609 6.77 1 98.81 96 SER A C 1
ATOM 743 O O . SER A 1 96 ? 7.906 -9.445 6.973 1 98.81 96 SER A O 1
ATOM 745 N N . ALA A 1 97 ? 6.535 -11.18 7.406 1 98.75 97 ALA A N 1
ATOM 746 C CA . ALA A 1 97 ? 5.801 -10.469 8.445 1 98.75 97 ALA A CA 1
ATOM 747 C C . ALA A 1 97 ? 6.723 -10.047 9.586 1 98.75 97 ALA A C 1
ATOM 749 O O . ALA A 1 97 ? 6.641 -8.922 10.086 1 98.75 97 ALA A O 1
ATOM 750 N N . SER A 1 98 ? 7.555 -10.914 9.969 1 98.5 98 SER A N 1
ATOM 751 C CA . SER A 1 98 ? 8.508 -10.625 11.031 1 98.5 98 SER A CA 1
ATOM 752 C C . SER A 1 98 ? 9.43 -9.469 10.648 1 98.5 98 SER A C 1
ATOM 754 O O . SER A 1 98 ? 9.672 -8.57 11.453 1 98.5 98 SER A O 1
ATOM 756 N N . LYS A 1 99 ? 9.93 -9.484 9.469 1 98.25 99 LYS A N 1
ATOM 757 C CA . LYS A 1 99 ? 10.797 -8.414 8.984 1 98.25 99 LYS A CA 1
ATOM 758 C C . LYS A 1 99 ? 10.047 -7.082 8.945 1 98.25 99 LYS A C 1
ATOM 760 O O . LYS A 1 99 ? 10.625 -6.027 9.219 1 98.25 99 LYS A O 1
ATOM 765 N N . ALA A 1 100 ? 8.781 -7.152 8.633 1 98.75 100 ALA A N 1
ATOM 766 C CA . ALA A 1 100 ? 7.949 -5.949 8.57 1 98.75 100 ALA A CA 1
ATOM 767 C C . ALA A 1 100 ? 7.414 -5.582 9.953 1 98.75 100 ALA A C 1
ATOM 769 O O . ALA A 1 100 ? 6.629 -4.637 10.086 1 98.75 100 ALA A O 1
ATOM 770 N N . ARG A 1 101 ? 7.73 -6.395 10.953 1 98.31 101 ARG A N 1
ATOM 771 C CA . ARG A 1 101 ? 7.316 -6.203 12.344 1 98.31 101 ARG A CA 1
ATOM 772 C C . ARG A 1 101 ? 5.801 -6.254 12.469 1 98.31 101 ARG A C 1
ATOM 774 O O . ARG A 1 101 ? 5.199 -5.418 13.156 1 98.31 101 ARG A O 1
ATOM 781 N N . ILE A 1 102 ? 5.176 -7.164 11.82 1 98.62 102 ILE A N 1
ATOM 782 C CA . ILE A 1 102 ? 3.754 -7.465 11.945 1 98.62 102 ILE A CA 1
ATOM 783 C C . ILE A 1 102 ? 3.572 -8.805 12.656 1 98.62 102 ILE A C 1
ATOM 785 O O . ILE A 1 102 ? 4.051 -9.836 12.18 1 98.62 102 ILE A O 1
ATOM 789 N N . SER A 1 103 ? 2.896 -8.75 13.727 1 97.25 103 SER A N 1
ATOM 790 C CA . SER A 1 103 ? 2.572 -9.992 14.414 1 97.25 103 SER A CA 1
ATOM 791 C C . SER A 1 103 ? 1.26 -10.586 13.906 1 97.25 103 SER A C 1
ATOM 793 O O . SER A 1 103 ? 0.244 -9.891 13.852 1 97.25 103 SER A O 1
ATOM 795 N N . SER A 1 104 ? 1.339 -11.812 13.586 1 96.75 104 SER A N 1
ATOM 796 C CA . SER A 1 104 ? 0.128 -12.469 13.109 1 96.75 104 SER A CA 1
ATOM 797 C C . SER A 1 104 ? -0.917 -12.578 14.211 1 96.75 104 SER A C 1
ATOM 799 O O . SER A 1 104 ? -0.583 -12.875 15.359 1 96.75 104 SER A O 1
ATOM 801 N N . PRO A 1 105 ? -2.121 -12.336 13.828 1 95.44 105 PRO A N 1
ATOM 802 C CA . PRO A 1 105 ? -3.176 -12.516 14.828 1 95.44 105 PRO A CA 1
ATOM 803 C C . PRO A 1 105 ? -3.486 -13.977 15.109 1 95.44 105 PRO A C 1
ATOM 805 O O . PRO A 1 105 ? -4.203 -14.289 16.062 1 95.44 105 PRO A O 1
ATOM 808 N N . PHE A 1 106 ? -2.945 -14.922 14.281 1 95.56 106 PHE A N 1
ATOM 809 C CA . PHE A 1 106 ? -3.191 -16.359 14.398 1 95.56 106 PHE A CA 1
ATOM 810 C C . PHE A 1 106 ? -1.883 -17.125 14.352 1 95.56 106 PHE A C 1
ATOM 812 O O . PHE A 1 106 ? -0.908 -16.688 13.75 1 95.56 106 PHE A O 1
ATOM 819 N N . PRO A 1 107 ? -1.925 -18.25 15.016 1 96.25 107 PRO A N 1
ATOM 820 C CA . PRO A 1 107 ? -0.805 -19.172 14.773 1 96.25 107 PRO A CA 1
ATOM 821 C C . PRO A 1 107 ? -0.753 -19.672 13.328 1 96.25 107 PRO A C 1
ATOM 823 O O . PRO A 1 107 ? -1.76 -19.609 12.617 1 96.25 107 PRO A O 1
ATOM 826 N N . CYS A 1 108 ? 0.357 -20.188 12.922 1 97.25 108 CYS A N 1
ATOM 827 C CA . CYS A 1 108 ? 0.57 -20.672 11.562 1 97.25 108 CYS A CA 1
ATOM 828 C C . CYS A 1 108 ? -0.454 -21.734 11.195 1 97.25 108 CYS A C 1
ATOM 830 O O . CYS A 1 108 ? -0.969 -21.75 10.07 1 97.25 108 CYS A O 1
ATOM 832 N N . SER A 1 109 ? -0.761 -22.609 12.094 1 96.44 109 SER A N 1
ATOM 833 C CA . SER A 1 109 ? -1.708 -23.688 11.844 1 96.44 109 SER A CA 1
ATOM 834 C C . SER A 1 109 ? -3.094 -23.141 11.508 1 96.44 109 SER A C 1
ATOM 836 O O . SER A 1 109 ? -3.793 -23.688 10.656 1 96.44 109 SER A O 1
ATOM 838 N N . THR A 1 110 ? -3.479 -22.078 12.188 1 96.62 110 THR A N 1
ATOM 839 C CA . THR A 1 110 ? -4.77 -21.453 11.938 1 96.62 110 THR A CA 1
ATOM 840 C C . THR A 1 110 ? -4.789 -20.781 10.57 1 96.62 110 THR A C 1
ATOM 842 O O . THR A 1 110 ? -5.77 -20.891 9.828 1 96.62 110 THR A O 1
ATOM 845 N N . LEU A 1 111 ? -3.742 -20.109 10.25 1 98.12 111 LEU A N 1
ATOM 846 C CA . LEU A 1 111 ? -3.639 -19.516 8.922 1 98.12 111 LEU A CA 1
ATOM 847 C C . LEU A 1 111 ? -3.795 -20.578 7.836 1 98.12 111 LEU A C 1
ATOM 849 O O . LEU A 1 111 ? -4.547 -20.375 6.875 1 98.12 111 LEU A O 1
ATOM 853 N N . ARG A 1 112 ? -3.047 -21.625 8.008 1 97.44 112 ARG A N 1
ATOM 854 C CA . ARG A 1 112 ? -3.092 -22.75 7.078 1 97.44 112 ARG A CA 1
ATOM 855 C C . ARG A 1 112 ? -4.52 -23.266 6.914 1 97.44 112 ARG A C 1
ATOM 857 O O . ARG A 1 112 ? -4.984 -23.469 5.789 1 97.44 112 ARG A O 1
ATOM 864 N N . SER A 1 113 ? -5.184 -23.453 7.973 1 96.31 113 SER A N 1
ATOM 865 C CA . SER A 1 113 ? -6.547 -23.984 7.969 1 96.31 113 SER A CA 1
ATOM 866 C C . SER A 1 113 ? -7.504 -23.016 7.273 1 96.31 113 SER A C 1
ATOM 868 O O . SER A 1 113 ? -8.367 -23.453 6.508 1 96.31 113 SER A O 1
ATOM 870 N N . ILE A 1 114 ? -7.359 -21.766 7.527 1 96.88 114 ILE A N 1
ATOM 871 C CA . ILE A 1 114 ? -8.203 -20.75 6.906 1 96.88 114 ILE A CA 1
ATOM 872 C C . ILE A 1 114 ? -8.047 -20.797 5.387 1 96.88 114 ILE A C 1
ATOM 874 O O . ILE A 1 114 ? -9.039 -20.781 4.656 1 96.88 114 ILE A O 1
ATOM 878 N N . LEU A 1 115 ? -6.863 -20.906 4.953 1 98.31 115 LEU A N 1
ATOM 879 C CA . LEU A 1 115 ? -6.605 -20.906 3.516 1 98.31 115 LEU A CA 1
ATOM 880 C C . LEU A 1 115 ? -7.184 -22.156 2.855 1 98.31 115 LEU A C 1
ATOM 882 O O . LEU A 1 115 ? -7.738 -22.078 1.756 1 98.31 115 LEU A O 1
ATOM 886 N N . ILE A 1 116 ? -7.051 -23.25 3.484 1 96.69 116 ILE A N 1
ATOM 887 C CA . ILE A 1 116 ? -7.602 -24.484 2.951 1 96.69 116 ILE A CA 1
ATOM 888 C C . ILE A 1 116 ? -9.125 -24.391 2.881 1 96.69 116 ILE A C 1
ATOM 890 O O . ILE A 1 116 ? -9.727 -24.719 1.86 1 96.69 116 ILE A O 1
ATOM 894 N N . GLN A 1 117 ? -9.727 -23.906 3.916 1 94.62 117 GLN A N 1
ATOM 895 C CA . GLN A 1 117 ? -11.18 -23.766 3.959 1 94.62 117 GLN A CA 1
ATOM 896 C C . GLN A 1 117 ? -11.656 -22.734 2.943 1 94.62 117 GLN A C 1
ATOM 898 O O . GLN A 1 117 ? -12.734 -22.875 2.363 1 94.62 117 GLN A O 1
ATOM 903 N N . LEU A 1 118 ? -10.891 -21.719 2.826 1 97.19 118 LEU A N 1
ATOM 904 C CA . LEU A 1 118 ? -11.219 -20.703 1.824 1 97.19 118 LEU A CA 1
ATOM 905 C C . LEU A 1 118 ? -11.227 -21.312 0.425 1 97.19 118 LEU A C 1
ATOM 907 O O . LEU A 1 118 ? -12.148 -21.062 -0.356 1 97.19 118 LEU A O 1
ATOM 911 N N . ALA A 1 119 ? -10.172 -22.047 0.139 1 97.19 119 ALA A N 1
ATOM 912 C CA . ALA A 1 119 ? -10.117 -22.734 -1.149 1 97.19 119 ALA A CA 1
ATOM 913 C C . ALA A 1 119 ? -11.344 -23.625 -1.348 1 97.19 119 ALA A C 1
ATOM 915 O O . ALA A 1 119 ? -11.961 -23.609 -2.416 1 97.19 119 ALA A O 1
ATOM 916 N N . ALA A 1 120 ? -11.68 -24.328 -0.344 1 94.75 120 ALA A N 1
ATOM 917 C CA . ALA A 1 120 ? -12.828 -25.219 -0.416 1 94.75 120 ALA A CA 1
ATOM 918 C C . ALA A 1 120 ? -14.117 -24.453 -0.661 1 94.75 120 ALA A C 1
ATOM 920 O O . ALA A 1 120 ? -14.922 -24.812 -1.52 1 94.75 120 ALA A O 1
ATOM 921 N N . ALA A 1 121 ? -14.266 -23.375 0.078 1 92.69 121 ALA A N 1
ATOM 922 C CA . ALA A 1 121 ? -15.469 -22.562 -0.041 1 92.69 121 ALA A CA 1
ATOM 923 C C . ALA A 1 121 ? -15.594 -21.969 -1.443 1 92.69 121 ALA A C 1
ATOM 925 O O . ALA A 1 121 ? -16.703 -21.781 -1.95 1 92.69 121 ALA A O 1
ATOM 926 N N . SER A 1 122 ? -14.539 -21.734 -2.064 1 94.81 122 SER A N 1
ATOM 927 C CA . SER A 1 122 ? -14.516 -21.109 -3.381 1 94.81 122 SER A CA 1
ATOM 928 C C . SER A 1 122 ? -14.891 -22.094 -4.477 1 94.81 122 SER A C 1
ATOM 930 O O . SER A 1 122 ? -15.242 -21.703 -5.59 1 94.81 122 SER A O 1
ATOM 932 N N . LYS A 1 123 ? -14.664 -23.359 -4.234 1 92.69 123 LYS A N 1
ATOM 933 C CA . LYS A 1 123 ? -14.867 -24.453 -5.188 1 92.69 123 LYS A CA 1
ATOM 934 C C . LYS A 1 123 ? -13.883 -24.359 -6.348 1 92.69 123 LYS A C 1
ATOM 936 O O . LYS A 1 123 ? -14.031 -25.047 -7.352 1 92.69 123 LYS A O 1
ATOM 941 N N . CYS A 1 124 ? -12.922 -23.531 -6.25 1 95.62 124 CYS A N 1
ATOM 942 C CA . CYS A 1 124 ? -11.922 -23.344 -7.293 1 95.62 124 CYS A CA 1
ATOM 943 C C . CYS A 1 124 ? -10.938 -24.5 -7.324 1 95.62 124 CYS A C 1
ATOM 945 O O . CYS A 1 124 ? -10.328 -24.828 -6.305 1 95.62 124 CYS A O 1
ATOM 947 N N . LYS A 1 125 ? -10.75 -25.078 -8.469 1 95.69 125 LYS A N 1
ATOM 948 C CA . LYS A 1 125 ? -9.852 -26.234 -8.578 1 95.69 125 LYS A CA 1
ATOM 949 C C . LYS A 1 125 ? -8.562 -25.859 -9.305 1 95.69 125 LYS A C 1
ATOM 951 O O . LYS A 1 125 ? -7.602 -26.625 -9.312 1 95.69 125 LYS A O 1
ATOM 956 N N . LYS A 1 126 ? -8.578 -24.766 -9.914 1 96.56 126 LYS A N 1
ATOM 957 C CA . LYS A 1 126 ? -7.414 -24.188 -10.57 1 96.56 126 LYS A CA 1
ATOM 958 C C . LYS A 1 126 ? -7.395 -22.672 -10.398 1 96.56 126 LYS A C 1
ATOM 960 O O . LYS A 1 126 ? -8.359 -21.984 -10.75 1 96.56 126 LYS A O 1
ATOM 965 N N . GLY A 1 127 ? -6.379 -22.125 -9.875 1 97.25 127 GLY A N 1
ATOM 966 C CA . GLY A 1 127 ? -6.238 -20.703 -9.602 1 97.25 127 GLY A CA 1
ATOM 967 C C . GLY A 1 127 ? -5.184 -20.391 -8.555 1 97.25 127 GLY A C 1
ATOM 968 O O . GLY A 1 127 ? -4.176 -21.094 -8.461 1 97.25 127 GLY A O 1
ATOM 969 N N . THR A 1 128 ? -5.367 -19.266 -7.895 1 97.94 128 THR A N 1
ATOM 970 C CA . THR A 1 128 ? -4.418 -18.859 -6.863 1 97.94 128 THR A CA 1
ATOM 971 C C . THR A 1 128 ? -5.148 -18.312 -5.641 1 97.94 128 THR A C 1
ATOM 973 O O . THR A 1 128 ? -6.312 -17.922 -5.734 1 97.94 128 THR A O 1
ATOM 976 N N . ILE A 1 129 ? -4.527 -18.406 -4.551 1 98.38 129 ILE A N 1
ATOM 977 C CA . ILE A 1 129 ? -4.93 -17.688 -3.352 1 98.38 129 ILE A CA 1
ATOM 978 C C . ILE A 1 129 ? -3.889 -16.609 -3.021 1 98.38 129 ILE A C 1
ATOM 980 O O . ILE A 1 129 ? -2.719 -16.922 -2.789 1 98.38 129 ILE A O 1
ATOM 984 N N . ARG A 1 130 ? -4.309 -15.414 -3.074 1 98.56 130 ARG A N 1
ATOM 985 C CA . ARG A 1 130 ? -3.479 -14.336 -2.557 1 98.56 130 ARG A CA 1
ATOM 986 C C . ARG A 1 130 ? -3.883 -13.969 -1.131 1 98.56 130 ARG A C 1
ATOM 988 O O . ARG A 1 130 ? -5.07 -13.852 -0.828 1 98.56 130 ARG A O 1
ATOM 995 N N . TYR A 1 131 ? -2.9 -13.859 -0.311 1 98.75 131 TYR A N 1
ATOM 996 C CA . TYR A 1 131 ? -3.238 -13.547 1.073 1 98.75 131 TYR A CA 1
ATOM 997 C C . TYR A 1 131 ? -2.26 -12.539 1.659 1 98.75 131 TYR A C 1
ATOM 999 O O . TYR A 1 131 ? -1.115 -12.438 1.21 1 98.75 131 TYR A O 1
ATOM 1007 N N . TRP A 1 132 ? -2.748 -11.766 2.623 1 98.88 132 TRP A N 1
ATOM 1008 C CA . TRP A 1 132 ? -2.035 -10.625 3.182 1 98.88 132 TRP A CA 1
ATOM 1009 C C . TRP A 1 132 ? -2.117 -10.625 4.707 1 98.88 132 TRP A C 1
ATOM 1011 O O . TRP A 1 132 ? -3.115 -11.07 5.281 1 98.88 132 TRP A O 1
ATOM 1021 N N . LEU A 1 133 ? -1.097 -10.18 5.289 1 98.88 133 LEU A N 1
ATOM 1022 C CA . LEU A 1 133 ? -1.076 -9.742 6.68 1 98.88 133 LEU A CA 1
ATOM 1023 C C . LEU A 1 133 ? -0.767 -8.25 6.77 1 98.88 133 LEU A C 1
ATOM 1025 O O . LEU A 1 133 ? 0.251 -7.789 6.25 1 98.88 133 LEU A O 1
ATOM 1029 N N . SER A 1 134 ? -1.692 -7.531 7.344 1 98.81 134 SER A N 1
ATOM 1030 C CA . SER A 1 134 ? -1.496 -6.098 7.531 1 98.81 134 SER A CA 1
ATOM 1031 C C . SER A 1 134 ? -1.351 -5.75 9.008 1 98.81 134 SER A C 1
ATOM 1033 O O . SER A 1 134 ? -1.664 -6.566 9.883 1 98.81 134 SER A O 1
ATOM 1035 N N . ALA A 1 135 ? -0.827 -4.562 9.258 1 98.62 135 ALA A N 1
ATOM 1036 C CA . ALA A 1 135 ? -0.784 -4.078 10.641 1 98.62 135 ALA A CA 1
ATOM 1037 C C . ALA A 1 135 ? -2.189 -3.861 11.188 1 98.62 135 ALA A C 1
ATOM 1039 O O . ALA A 1 135 ? -2.377 -3.738 12.398 1 98.62 135 ALA A O 1
ATOM 1040 N N . GLY A 1 136 ? -3.152 -3.789 10.297 1 98.12 136 GLY A N 1
ATOM 1041 C CA . GLY A 1 136 ? -4.543 -3.736 10.719 1 98.12 136 GLY A CA 1
ATOM 1042 C C . GLY A 1 136 ? -5.133 -2.34 10.656 1 98.12 136 GLY A C 1
ATOM 1043 O O . GLY A 1 136 ? -4.406 -1.36 10.484 1 98.12 136 GLY A O 1
ATOM 1044 N N . PRO A 1 137 ? -6.469 -2.285 10.664 1 96.31 137 PRO A N 1
ATOM 1045 C CA . PRO A 1 137 ? -7.152 -0.992 10.766 1 96.31 137 PRO A CA 1
ATOM 1046 C C . PRO A 1 137 ? -7.02 -0.356 12.141 1 96.31 137 PRO A C 1
ATOM 1048 O O . PRO A 1 137 ? -6.922 -1.066 13.148 1 96.31 137 PRO A O 1
ATOM 1051 N N . GLY A 1 138 ? -7.059 1.062 12.141 1 94.5 138 GLY A N 1
ATOM 1052 C CA . GLY A 1 138 ? -7.016 1.705 13.445 1 94.5 138 GLY A CA 1
ATOM 1053 C C . GLY A 1 138 ? -7.035 3.221 13.367 1 94.5 138 GLY A C 1
ATOM 1054 O O . GLY A 1 138 ? -7.656 3.883 14.195 1 94.5 138 GLY A O 1
ATOM 1055 N N . ASN A 1 139 ? -6.336 3.746 12.516 1 95.75 139 ASN A N 1
ATOM 1056 C CA . ASN A 1 139 ? -6.242 5.184 12.297 1 95.75 139 ASN A CA 1
ATOM 1057 C C . ASN A 1 139 ? -5.457 5.504 11.023 1 95.75 139 ASN A C 1
ATOM 1059 O O . ASN A 1 139 ? -5.125 4.605 10.25 1 95.75 139 ASN A O 1
ATOM 1063 N N . PHE A 1 140 ? -5.215 6.742 10.781 1 96.81 140 PHE A N 1
ATOM 1064 C CA . PHE A 1 140 ? -4.484 7.152 9.586 1 96.81 140 PHE A CA 1
ATOM 1065 C C . PHE A 1 140 ? -3.109 7.699 9.961 1 96.81 140 PHE A C 1
ATOM 1067 O O . PHE A 1 140 ? -2.553 8.531 9.242 1 96.81 140 PHE A O 1
ATOM 1074 N N . LEU A 1 141 ? -2.566 7.289 11.086 1 96.31 141 LEU A N 1
ATOM 1075 C CA . LEU A 1 141 ? -1.231 7.688 11.523 1 96.31 141 LEU A CA 1
ATOM 1076 C C . LEU A 1 141 ? -0.168 6.785 10.906 1 96.31 141 LEU A C 1
ATOM 1078 O O . LEU A 1 141 ? -0.492 5.855 10.164 1 96.31 141 LEU A O 1
ATOM 1082 N N . LEU A 1 142 ? 1.055 7.152 11.133 1 97.25 142 LEU A N 1
ATOM 1083 C CA . LEU A 1 142 ? 2.172 6.375 10.602 1 97.25 142 LEU A CA 1
ATOM 1084 C C . LEU A 1 142 ? 2.453 5.16 11.477 1 97.25 142 LEU A C 1
ATOM 1086 O O . LEU A 1 142 ? 2.541 4.035 10.977 1 97.25 142 LEU A O 1
ATOM 1090 N N . SER A 1 143 ? 2.551 5.43 12.797 1 97.56 143 SER A N 1
ATOM 1091 C CA . SER A 1 143 ? 2.826 4.367 13.75 1 97.56 143 SER A CA 1
ATOM 1092 C C . SER A 1 143 ? 1.648 3.402 13.859 1 97.56 143 SER A C 1
ATOM 1094 O O . SER A 1 143 ? 0.496 3.83 13.953 1 97.56 143 SER A O 1
ATOM 1096 N N . PRO A 1 144 ? 1.942 2.117 13.898 1 97.12 144 PRO A N 1
ATOM 1097 C CA . PRO A 1 144 ? 0.861 1.146 14.078 1 97.12 144 PRO A CA 1
ATOM 1098 C C . PRO A 1 144 ? 0.475 0.959 15.547 1 97.12 144 PRO A C 1
ATOM 1100 O O . PRO A 1 144 ? -0.356 0.105 15.859 1 97.12 144 PRO A O 1
ATOM 1103 N N . ALA A 1 145 ? 0.999 1.709 16.406 1 94.81 145 ALA A N 1
ATOM 1104 C CA . ALA A 1 145 ? 0.766 1.533 17.844 1 94.81 145 ALA A CA 1
ATOM 1105 C C . ALA A 1 145 ? -0.715 1.686 18.172 1 94.81 145 ALA A C 1
ATOM 1107 O O . ALA A 1 145 ? -1.201 1.097 19.141 1 94.81 145 ALA A O 1
ATOM 1108 N N . GLY A 1 146 ? -1.397 2.445 17.406 1 92.25 146 GLY A N 1
ATOM 1109 C CA . GLY A 1 146 ? -2.814 2.668 17.641 1 92.25 146 GLY A CA 1
ATOM 1110 C C . GLY A 1 146 ? -3.703 1.646 16.969 1 92.25 146 GLY A C 1
ATOM 1111 O O . GLY A 1 146 ? -4.93 1.702 17.094 1 92.25 146 GLY A O 1
ATOM 1112 N N . CYS A 1 147 ? -3.146 0.719 16.25 1 92.5 147 CYS A N 1
ATOM 1113 C CA . CYS A 1 147 ? -3.902 -0.373 15.641 1 92.5 147 CYS A CA 1
ATOM 1114 C C . CYS A 1 147 ? -4.16 -1.482 16.656 1 92.5 147 CYS A C 1
ATOM 1116 O O . CYS A 1 147 ? -3.221 -2.076 17.188 1 92.5 147 CYS A O 1
ATOM 1118 N N . PRO A 1 148 ? -5.336 -1.823 16.859 1 89.56 148 PRO A N 1
ATOM 1119 C CA . PRO A 1 148 ? -5.637 -2.812 17.906 1 89.56 148 PRO A CA 1
ATOM 1120 C C . PRO A 1 148 ? -5.098 -4.199 17.562 1 89.56 148 PRO A C 1
ATOM 1122 O O . PRO A 1 148 ? -4.598 -4.902 18.453 1 89.56 148 PRO A O 1
ATOM 1125 N N . THR A 1 149 ? -5.305 -4.637 16.312 1 93.81 149 THR A N 1
ATOM 1126 C CA . THR A 1 149 ? -4.848 -5.961 15.906 1 93.81 149 THR A CA 1
ATOM 1127 C C . THR A 1 149 ? -4.465 -5.973 14.43 1 93.81 149 THR A C 1
ATOM 1129 O O . THR A 1 149 ? -5.051 -5.242 13.625 1 93.81 149 THR A O 1
ATOM 1132 N N . SER A 1 150 ? -3.488 -6.812 14.172 1 98.12 150 SER A N 1
ATOM 1133 C CA . SER A 1 150 ? -3.184 -7.078 12.766 1 98.12 150 SER A CA 1
ATOM 1134 C C . SER A 1 150 ? -4.34 -7.789 12.078 1 98.12 150 SER A C 1
ATOM 1136 O O . SER A 1 150 ? -5.227 -8.336 12.742 1 98.12 150 SER A O 1
ATOM 1138 N N . ALA A 1 151 ? -4.34 -7.711 10.773 1 98.56 151 ALA A N 1
ATOM 1139 C CA . ALA A 1 151 ? -5.441 -8.305 10.023 1 98.56 151 ALA A CA 1
ATOM 1140 C C . ALA A 1 151 ? -4.93 -9.281 8.961 1 98.56 151 ALA A C 1
ATOM 1142 O O . ALA A 1 151 ? -3.859 -9.07 8.383 1 98.56 151 ALA A O 1
ATOM 1143 N N . PHE A 1 152 ? -5.688 -10.359 8.789 1 98.75 152 PHE A N 1
ATOM 1144 C CA . PHE A 1 152 ? -5.395 -11.375 7.785 1 98.75 152 PHE A CA 1
ATOM 1145 C C . PHE A 1 152 ? -6.473 -11.391 6.707 1 98.75 152 PHE A C 1
ATOM 1147 O O . PHE A 1 152 ? -7.664 -11.484 7.012 1 98.75 152 PHE A O 1
ATOM 1154 N N . TYR A 1 153 ? -6.07 -11.211 5.445 1 98.81 153 TYR A N 1
ATOM 1155 C CA . TYR A 1 153 ? -6.953 -11.25 4.285 1 98.81 153 TYR A CA 1
ATOM 1156 C C . TYR A 1 153 ? -6.508 -12.328 3.303 1 98.81 153 TYR A C 1
ATOM 1158 O O . TYR A 1 153 ? -5.316 -12.609 3.18 1 98.81 153 TYR A O 1
ATOM 1166 N N . ALA A 1 154 ? -7.445 -12.867 2.613 1 98.81 154 ALA A N 1
ATOM 1167 C CA . ALA A 1 154 ? -7.133 -13.82 1.549 1 98.81 154 ALA A CA 1
ATOM 1168 C C . ALA A 1 154 ? -8.219 -13.812 0.472 1 98.81 154 ALA A C 1
ATOM 1170 O O . ALA A 1 154 ? -9.406 -13.727 0.78 1 98.81 154 ALA A O 1
ATOM 1171 N N . VAL A 1 155 ? -7.805 -13.883 -0.777 1 98.69 155 VAL A N 1
ATOM 1172 C CA . VAL A 1 155 ? -8.719 -13.898 -1.91 1 98.69 155 VAL A CA 1
ATOM 1173 C C . VAL A 1 155 ? -8.367 -15.055 -2.844 1 98.69 155 VAL A C 1
ATOM 1175 O O . VAL A 1 155 ? -7.203 -15.258 -3.182 1 98.69 155 VAL A O 1
ATOM 1178 N N . VAL A 1 156 ? -9.352 -15.836 -3.178 1 98.31 156 VAL A N 1
ATOM 1179 C CA . VAL A 1 156 ? -9.18 -16.828 -4.234 1 98.31 156 VAL A CA 1
ATOM 1180 C C . VAL A 1 156 ? -9.406 -16.188 -5.598 1 98.31 156 VAL A C 1
ATOM 1182 O O . VAL A 1 156 ? -10.414 -15.5 -5.805 1 98.31 156 VAL A O 1
ATOM 1185 N N . ILE A 1 157 ? -8.523 -16.375 -6.461 1 97.81 157 ILE A N 1
ATOM 1186 C CA . ILE A 1 157 ? -8.594 -15.828 -7.809 1 97.81 157 ILE A CA 1
ATOM 1187 C C . ILE A 1 157 ? -8.734 -16.953 -8.82 1 97.81 157 ILE A C 1
ATOM 1189 O O . ILE A 1 157 ? -7.875 -17.844 -8.898 1 97.81 157 ILE A O 1
ATOM 1193 N N . ASP A 1 158 ? -9.773 -16.875 -9.531 1 95.25 158 ASP A N 1
ATOM 1194 C CA . ASP A 1 158 ? -9.992 -17.844 -10.602 1 95.25 158 ASP A CA 1
ATOM 1195 C C . ASP A 1 158 ? -9.172 -17.484 -11.844 1 95.25 158 ASP A C 1
ATOM 1197 O O . ASP A 1 158 ? -9.547 -16.578 -12.602 1 95.25 158 ASP A O 1
ATOM 1201 N N . GLU A 1 159 ? -8.141 -18.172 -11.992 1 91.88 159 GLU A N 1
ATOM 1202 C CA . GLU A 1 159 ? -7.207 -17.906 -13.078 1 91.88 159 GLU A CA 1
ATOM 1203 C C . GLU A 1 159 ? -6.766 -19.188 -13.766 1 91.88 159 GLU A C 1
ATOM 1205 O O . GLU A 1 159 ? -6.488 -20.188 -13.094 1 91.88 159 GLU A O 1
ATOM 1210 N N . ASP A 1 160 ? -6.746 -19.047 -15.023 1 90.56 160 ASP A N 1
ATOM 1211 C CA . ASP A 1 160 ? -6.234 -20.172 -15.805 1 90.56 160 ASP A CA 1
ATOM 1212 C C . ASP A 1 160 ? -4.773 -19.953 -16.188 1 90.56 160 ASP A C 1
ATOM 1214 O O . ASP A 1 160 ? -4.395 -18.859 -16.625 1 90.56 160 ASP A O 1
ATOM 1218 N N . PHE A 1 161 ? -3.939 -20.891 -15.859 1 91.56 161 PHE A N 1
ATOM 1219 C CA . PHE A 1 161 ? -2.537 -20.828 -16.25 1 91.56 161 PHE A CA 1
ATOM 1220 C C . PHE A 1 161 ? -2.066 -22.172 -16.797 1 91.56 161 PHE A C 1
ATOM 1222 O O . PHE A 1 161 ? -2.648 -23.203 -16.484 1 91.56 161 PHE A O 1
ATOM 1229 N N . SER A 1 162 ? -1.095 -22.078 -17.688 1 93.56 162 SER A N 1
ATOM 1230 C CA . SER A 1 162 ? -0.489 -23.25 -18.297 1 93.56 162 SER A CA 1
ATOM 1231 C C . SER A 1 162 ? 1.018 -23.078 -18.453 1 93.56 162 SER A C 1
ATOM 1233 O O . SER A 1 162 ? 1.543 -21.984 -18.281 1 93.56 162 SER A O 1
ATOM 1235 N N . GLN A 1 163 ? 1.567 -24.172 -18.734 1 93.69 163 GLN A N 1
ATOM 1236 C CA . GLN A 1 163 ? 3.002 -24.109 -18.984 1 93.69 163 GLN A CA 1
ATOM 1237 C C . GLN A 1 163 ? 3.314 -23.172 -20.141 1 93.69 163 GLN A C 1
ATOM 1239 O O . GLN A 1 163 ? 2.672 -23.234 -21.203 1 93.69 163 GLN A O 1
ATOM 1244 N N . ARG A 1 164 ? 4.344 -22.344 -19.938 1 94.31 164 ARG A N 1
ATOM 1245 C CA . ARG A 1 164 ? 4.73 -21.359 -20.953 1 94.31 164 ARG A CA 1
ATOM 1246 C C . ARG A 1 164 ? 5.773 -21.953 -21.891 1 94.31 164 ARG A C 1
ATOM 1248 O O . ARG A 1 164 ? 6.828 -22.406 -21.453 1 94.31 164 ARG A O 1
ATOM 1255 N N . LYS A 1 165 ? 5.492 -21.859 -23.188 1 95.56 165 LYS A N 1
ATOM 1256 C CA . LYS A 1 165 ? 6.379 -22.484 -24.156 1 95.56 165 LYS A CA 1
ATOM 1257 C C . LYS A 1 165 ? 6.957 -21.453 -25.125 1 95.56 165 LYS A C 1
ATOM 1259 O O . LYS A 1 165 ? 7.918 -21.75 -25.844 1 95.56 165 LYS A O 1
ATOM 1264 N N . GLU A 1 166 ? 6.352 -20.328 -25.109 1 97.25 166 GLU A N 1
ATOM 1265 C CA . GLU A 1 166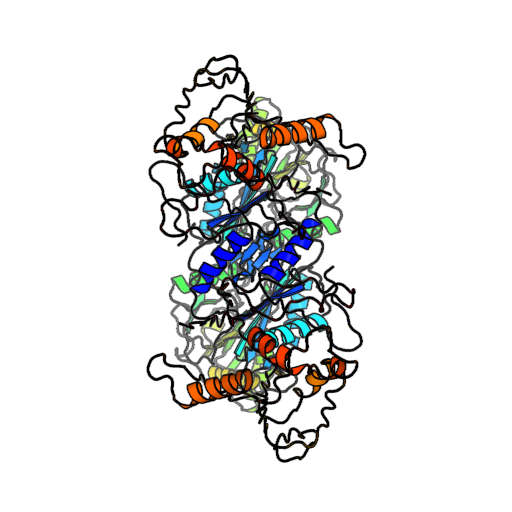 ? 6.816 -19.266 -26 1 97.25 166 GLU A CA 1
ATOM 1266 C C . GLU A 1 166 ? 7.762 -18.312 -25.266 1 97.25 166 GLU A C 1
ATOM 1268 O O . GLU A 1 166 ? 7.551 -18 -24.094 1 97.25 166 GLU A O 1
ATOM 1273 N N . GLY A 1 167 ? 8.75 -17.891 -26.031 1 98.38 167 GLY A N 1
ATOM 1274 C CA . GLY A 1 167 ? 9.727 -16.984 -25.453 1 98.38 167 GLY A CA 1
ATOM 1275 C C . GLY A 1 167 ? 9.25 -15.539 -25.422 1 98.38 167 GLY A C 1
ATOM 1276 O O . GLY A 1 167 ? 8.477 -15.117 -26.281 1 98.38 167 GLY A O 1
ATOM 1277 N N . VAL A 1 168 ? 9.828 -14.758 -24.469 1 98.69 168 VAL A N 1
ATOM 1278 C CA . VAL A 1 168 ? 9.461 -13.352 -24.359 1 98.69 168 VAL A CA 1
ATOM 1279 C C . VAL A 1 168 ? 10.711 -12.477 -24.438 1 98.69 168 VAL A C 1
ATOM 1281 O O . VAL A 1 168 ? 11.836 -12.984 -24.375 1 98.69 168 VAL A O 1
ATOM 1284 N N . LYS A 1 169 ? 10.484 -11.211 -24.625 1 98.69 169 LYS A N 1
ATOM 1285 C CA . LYS A 1 169 ? 11.531 -10.195 -24.594 1 98.69 169 LYS A CA 1
ATOM 1286 C C . LYS A 1 169 ? 11.516 -9.422 -23.281 1 98.69 169 LYS A C 1
ATOM 1288 O O . LYS A 1 169 ? 10.445 -9.164 -22.734 1 98.69 169 LYS A O 1
ATOM 1293 N N . VAL A 1 170 ? 12.688 -9.039 -22.859 1 98.88 170 VAL A N 1
ATOM 1294 C CA . VAL A 1 170 ? 12.789 -8.25 -21.641 1 98.88 170 VAL A CA 1
ATOM 1295 C C . VAL A 1 170 ? 13.711 -7.055 -21.859 1 98.88 170 VAL A C 1
ATOM 1297 O O . VAL A 1 170 ? 14.414 -6.988 -22.875 1 98.88 170 VAL A O 1
ATOM 1300 N N . VAL A 1 171 ? 13.672 -6.094 -20.938 1 98.94 171 VAL A N 1
ATOM 1301 C CA . VAL A 1 171 ? 14.531 -4.918 -21 1 98.94 171 VAL A CA 1
ATOM 1302 C C . VAL A 1 171 ? 15.188 -4.699 -19.625 1 98.94 171 VAL A C 1
ATOM 1304 O O . VAL A 1 171 ? 14.727 -5.23 -18.625 1 98.94 171 VAL A O 1
ATOM 1307 N N . THR A 1 172 ? 16.297 -4.02 -19.625 1 98.88 172 THR A N 1
ATOM 1308 C CA . THR A 1 172 ? 16.922 -3.619 -18.359 1 98.88 172 THR A CA 1
ATOM 1309 C C . THR A 1 172 ? 16.172 -2.453 -17.734 1 98.88 172 THR A C 1
ATOM 1311 O O . THR A 1 172 ? 15.914 -1.443 -18.391 1 98.88 172 THR A O 1
ATOM 1314 N N . SER A 1 173 ? 15.82 -2.602 -16.5 1 98.69 173 SER A N 1
ATOM 1315 C CA . SER A 1 173 ? 15.055 -1.562 -15.828 1 98.69 173 SER A CA 1
ATOM 1316 C C . SER A 1 173 ? 15.945 -0.389 -15.43 1 98.69 173 SER A C 1
ATOM 1318 O O . SER A 1 173 ? 17.062 -0.585 -14.961 1 98.69 173 SER A O 1
ATOM 1320 N N . THR A 1 174 ? 15.422 0.821 -15.57 1 98.25 174 THR A N 1
ATOM 1321 C CA . THR A 1 174 ? 16.094 2.02 -15.086 1 98.25 174 THR A CA 1
ATOM 1322 C C . THR A 1 174 ? 15.492 2.488 -13.766 1 98.25 174 THR A C 1
ATOM 1324 O O . THR A 1 174 ? 15.969 3.453 -13.164 1 98.25 174 THR A O 1
ATOM 1327 N N . ILE A 1 175 ? 14.438 1.839 -13.32 1 98.5 175 ILE A N 1
ATOM 1328 C CA . ILE A 1 175 ? 13.789 2.152 -12.055 1 98.5 175 ILE A CA 1
ATOM 1329 C C . ILE A 1 175 ? 14.625 1.62 -10.891 1 98.5 175 ILE A C 1
ATOM 1331 O O . ILE A 1 175 ? 15.039 0.459 -10.906 1 98.5 175 ILE A O 1
ATOM 1335 N N . PRO A 1 176 ? 14.859 2.451 -9.898 1 97.5 176 PRO A N 1
ATOM 1336 C CA . PRO A 1 176 ? 15.617 1.933 -8.758 1 97.5 176 PRO A CA 1
ATOM 1337 C C . PRO A 1 176 ? 14.922 0.763 -8.062 1 97.5 176 PRO A C 1
ATOM 1339 O O . PRO A 1 176 ? 13.703 0.784 -7.891 1 97.5 176 PRO A O 1
ATOM 1342 N N . MET A 1 177 ? 15.727 -0.241 -7.742 1 96.56 177 MET A N 1
ATOM 1343 C CA . MET A 1 177 ? 15.164 -1.371 -7.008 1 96.56 177 MET A CA 1
ATOM 1344 C C . MET A 1 177 ? 15.141 -1.091 -5.508 1 96.56 177 MET A C 1
ATOM 1346 O O . MET A 1 177 ? 15.789 -0.157 -5.039 1 96.56 177 MET A O 1
ATOM 1350 N N . LYS A 1 178 ? 14.398 -1.845 -4.762 1 97.44 178 LYS A N 1
ATOM 1351 C CA . LYS A 1 178 ? 14.328 -1.735 -3.307 1 97.44 178 LYS A CA 1
ATOM 1352 C C . LYS A 1 178 ? 15.672 -2.078 -2.67 1 97.44 178 LYS A C 1
ATOM 1354 O O . LYS A 1 178 ? 16.453 -2.85 -3.23 1 97.44 178 LYS A O 1
ATOM 1359 N N . SER A 1 179 ? 15.898 -1.56 -1.49 1 97.06 179 SER A N 1
ATOM 1360 C CA . SER A 1 179 ? 17.062 -1.975 -0.717 1 97.06 179 SER A CA 1
ATOM 1361 C C . SER A 1 179 ? 16.953 -3.438 -0.3 1 97.06 179 SER A C 1
ATOM 1363 O O . SER A 1 179 ? 15.867 -4 -0.266 1 97.06 179 SER A O 1
ATOM 1365 N N . PRO A 1 180 ? 18.094 -4.047 0.039 1 97.19 180 PRO A N 1
ATOM 1366 C CA . PRO A 1 180 ? 18.078 -5.473 0.38 1 97.19 180 PRO A CA 1
ATOM 1367 C C . PRO A 1 180 ? 17.125 -5.805 1.514 1 97.19 180 PRO A C 1
ATOM 1369 O O . PRO A 1 180 ? 16.453 -6.84 1.475 1 97.19 180 PRO A O 1
ATOM 1372 N N . LEU A 1 181 ? 17.016 -4.934 2.482 1 97.56 181 LEU A N 1
ATOM 1373 C CA . LEU A 1 181 ? 16.094 -5.168 3.594 1 97.56 181 LEU A CA 1
ATOM 1374 C C . LEU A 1 181 ? 14.672 -5.375 3.09 1 97.56 181 LEU A C 1
ATOM 1376 O O . LEU A 1 181 ? 13.984 -6.301 3.523 1 97.56 181 LEU A O 1
ATOM 1380 N N . PHE A 1 182 ? 14.305 -4.551 2.158 1 98.38 182 PHE A N 1
ATOM 1381 C CA . PHE A 1 182 ? 12.922 -4.578 1.698 1 98.38 182 PHE A CA 1
ATOM 1382 C C . PHE A 1 182 ? 12.758 -5.535 0.525 1 98.38 182 PHE A C 1
ATOM 1384 O O . PHE A 1 182 ? 11.68 -6.102 0.323 1 98.38 182 PHE A O 1
ATOM 1391 N N . ALA A 1 183 ? 13.812 -5.758 -0.218 1 98.06 183 ALA A N 1
ATOM 1392 C CA . ALA A 1 183 ? 13.758 -6.652 -1.371 1 98.06 183 ALA A CA 1
ATOM 1393 C C . ALA A 1 183 ? 13.648 -8.109 -0.931 1 98.06 183 ALA A C 1
ATOM 1395 O O . ALA A 1 183 ? 13.18 -8.961 -1.688 1 98.06 183 ALA A O 1
ATOM 1396 N N . THR A 1 184 ? 14.047 -8.43 0.267 1 98.25 184 THR A N 1
ATOM 1397 C CA . THR A 1 184 ? 14.062 -9.812 0.726 1 98.25 184 THR A CA 1
ATOM 1398 C C . THR A 1 184 ? 12.812 -10.133 1.532 1 98.25 184 THR A C 1
ATOM 1400 O O . THR A 1 184 ? 12.695 -11.219 2.104 1 98.25 184 THR A O 1
ATOM 1403 N N . MET A 1 185 ? 12.008 -9.211 1.637 1 97.69 185 MET A N 1
ATOM 1404 C CA . MET A 1 185 ? 10.68 -9.406 2.221 1 97.69 185 MET A CA 1
ATOM 1405 C C . MET A 1 185 ? 9.594 -9.18 1.183 1 97.69 185 MET A C 1
ATOM 1407 O O . MET A 1 185 ? 9.656 -8.219 0.412 1 97.69 185 MET A O 1
ATOM 1411 N N . LYS A 1 186 ? 8.672 -10.109 1.147 1 98.56 186 LYS A N 1
ATOM 1412 C CA . LYS A 1 186 ? 7.582 -9.945 0.194 1 98.56 186 LYS A CA 1
ATOM 1413 C C . LYS A 1 186 ? 6.508 -9.016 0.745 1 98.56 186 LYS A C 1
ATOM 1415 O O . LYS A 1 186 ? 5.48 -9.469 1.255 1 98.56 186 LYS A O 1
ATOM 1420 N N . ASN A 1 187 ? 6.719 -7.711 0.631 1 98.75 187 ASN A N 1
ATOM 1421 C CA . ASN A 1 187 ? 5.832 -6.672 1.149 1 98.75 187 ASN A CA 1
ATOM 1422 C C . ASN A 1 187 ? 4.992 -6.047 0.039 1 98.75 187 ASN A C 1
ATOM 1424 O O . ASN A 1 187 ? 5.184 -6.355 -1.138 1 98.75 187 ASN A O 1
ATOM 1428 N N . VAL A 1 188 ? 4.051 -5.137 0.416 1 98.81 188 VAL A N 1
ATOM 1429 C CA . VAL A 1 188 ? 3.094 -4.621 -0.557 1 98.81 188 VAL A CA 1
ATOM 1430 C C . VAL A 1 188 ? 3.609 -3.307 -1.142 1 98.81 188 VAL A C 1
ATOM 1432 O O . VAL A 1 188 ? 2.914 -2.656 -1.927 1 98.81 188 VAL A O 1
ATOM 1435 N N . ASN A 1 189 ? 4.797 -2.838 -0.762 1 98.75 189 ASN A N 1
ATOM 1436 C CA . ASN A 1 189 ? 5.387 -1.64 -1.351 1 98.75 189 ASN A CA 1
ATOM 1437 C C . ASN A 1 189 ? 5.961 -1.919 -2.736 1 98.75 189 ASN A C 1
ATOM 1439 O O . ASN A 1 189 ? 7.176 -1.877 -2.93 1 98.75 189 ASN A O 1
ATOM 1443 N N . TYR A 1 190 ? 5.113 -2.059 -3.732 1 98.75 190 TYR A N 1
ATOM 1444 C CA . TYR A 1 190 ? 5.516 -2.561 -5.043 1 98.75 190 TYR A CA 1
ATOM 1445 C C . TYR A 1 190 ? 5.539 -1.439 -6.074 1 98.75 190 TYR A C 1
ATOM 1447 O O . TYR A 1 190 ? 5.609 -1.696 -7.277 1 98.75 190 TYR A O 1
ATOM 1455 N N . LEU A 1 191 ? 5.504 -0.223 -5.648 1 98.81 191 LEU A N 1
ATOM 1456 C CA . LEU A 1 191 ? 5.531 0.854 -6.633 1 98.81 191 LEU A CA 1
ATOM 1457 C C . LEU A 1 191 ? 6.766 0.745 -7.523 1 98.81 191 LEU A C 1
ATOM 1459 O O . LEU A 1 191 ? 6.668 0.878 -8.742 1 98.81 191 LEU A O 1
ATOM 1463 N N . PRO A 1 192 ? 7.98 0.449 -6.988 1 98.69 192 PRO A N 1
ATOM 1464 C CA . PRO A 1 192 ? 9.117 0.238 -7.891 1 98.69 192 PRO A CA 1
ATOM 1465 C C . PRO A 1 192 ? 8.883 -0.906 -8.875 1 98.69 192 PRO A C 1
ATOM 1467 O O . PRO A 1 192 ? 9.258 -0.802 -10.047 1 98.69 192 PRO A O 1
ATOM 1470 N N . ASN A 1 193 ? 8.273 -1.949 -8.391 1 98.75 193 ASN A N 1
ATOM 1471 C CA . ASN A 1 193 ? 7.992 -3.107 -9.234 1 98.75 193 ASN A CA 1
ATOM 1472 C C . ASN A 1 193 ? 7.023 -2.76 -10.359 1 98.75 193 ASN A C 1
ATOM 1474 O O . ASN A 1 193 ? 7.215 -3.18 -11.5 1 98.75 193 ASN A O 1
ATOM 1478 N N . VAL A 1 194 ? 6.031 -2.006 -9.992 1 98.75 194 VAL A N 1
ATOM 1479 C CA . VAL A 1 194 ? 5.008 -1.592 -10.945 1 98.75 194 VAL A CA 1
ATOM 1480 C C . VAL A 1 194 ? 5.637 -0.707 -12.023 1 98.75 194 VAL A C 1
ATOM 1482 O O . VAL A 1 194 ? 5.41 -0.917 -13.219 1 98.75 194 VAL A O 1
ATOM 1485 N N . LEU A 1 195 ? 6.395 0.243 -11.625 1 98.81 195 LEU A N 1
ATOM 1486 C CA . LEU A 1 195 ? 7.012 1.15 -12.586 1 98.81 195 LEU A CA 1
ATOM 1487 C C . LEU A 1 195 ? 7.992 0.403 -13.484 1 98.81 195 LEU A C 1
ATOM 1489 O O . LEU A 1 195 ? 8.141 0.738 -14.664 1 98.81 195 LEU A O 1
ATOM 1493 N N . SER A 1 196 ? 8.656 -0.588 -12.93 1 98.75 196 SER A N 1
ATOM 1494 C CA . SER A 1 196 ? 9.586 -1.407 -13.695 1 98.75 196 SER A CA 1
ATOM 1495 C C . SER A 1 196 ? 8.867 -2.178 -14.805 1 98.75 196 SER A C 1
ATOM 1497 O O . SER A 1 196 ? 9.344 -2.236 -15.938 1 98.75 196 SER A O 1
ATOM 1499 N N . VAL A 1 197 ? 7.73 -2.773 -14.484 1 98.56 197 VAL A N 1
ATOM 1500 C CA . VAL A 1 197 ? 6.996 -3.52 -15.5 1 98.56 197 VAL A CA 1
ATOM 1501 C C . VAL A 1 197 ? 6.402 -2.551 -16.531 1 98.56 197 VAL A C 1
ATOM 1503 O O . VAL A 1 197 ? 6.359 -2.85 -17.719 1 98.56 197 VAL A O 1
ATOM 1506 N N . MET A 1 198 ? 5.965 -1.414 -16.078 1 98.5 198 MET A N 1
ATOM 1507 C CA . MET A 1 198 ? 5.426 -0.416 -17 1 98.5 198 MET A CA 1
ATOM 1508 C C . MET A 1 198 ? 6.504 0.066 -17.969 1 98.5 198 MET A C 1
ATOM 1510 O O . MET A 1 198 ? 6.227 0.285 -19.156 1 98.5 198 MET A O 1
ATOM 1514 N N . GLU A 1 199 ? 7.684 0.25 -17.469 1 98.38 199 GLU A N 1
ATOM 1515 C CA . GLU A 1 199 ? 8.812 0.625 -18.312 1 98.38 199 GLU A CA 1
ATOM 1516 C C . GLU A 1 199 ? 9.023 -0.39 -19.438 1 98.38 199 GLU A C 1
ATOM 1518 O O . GLU A 1 199 ? 9.281 -0.015 -20.578 1 98.38 199 GLU A O 1
ATOM 1523 N N . ALA A 1 200 ? 8.984 -1.637 -19.109 1 98.69 200 ALA A N 1
ATOM 1524 C CA . ALA A 1 200 ? 9.125 -2.699 -20.109 1 98.69 200 ALA A CA 1
ATOM 1525 C C . ALA A 1 200 ? 7.984 -2.664 -21.109 1 98.69 200 ALA A C 1
ATOM 1527 O O . ALA A 1 200 ? 8.211 -2.779 -22.328 1 98.69 200 ALA A O 1
ATOM 1528 N N . GLU A 1 201 ? 6.773 -2.482 -20.609 1 98.31 201 GLU A N 1
ATOM 1529 C CA . GLU A 1 201 ? 5.594 -2.42 -21.469 1 98.31 201 GLU A CA 1
ATOM 1530 C C . GLU A 1 201 ? 5.695 -1.264 -22.453 1 98.31 201 GLU A C 1
ATOM 1532 O O . GLU A 1 201 ? 5.297 -1.398 -23.609 1 98.31 201 GLU A O 1
ATOM 1537 N N . ASP A 1 202 ? 6.219 -0.17 -22.031 1 98.06 202 ASP A N 1
ATOM 1538 C CA . ASP A 1 202 ? 6.422 0.988 -22.891 1 98.06 202 ASP A CA 1
ATOM 1539 C C . ASP A 1 202 ? 7.301 0.634 -24.094 1 98.06 202 ASP A C 1
ATOM 1541 O O . ASP A 1 202 ? 7.211 1.267 -25.141 1 98.06 202 ASP A O 1
ATOM 1545 N N . GLN A 1 203 ? 8.117 -0.333 -23.906 1 98 203 GLN A N 1
ATOM 1546 C CA . GLN A 1 203 ? 9.07 -0.719 -24.938 1 98 203 GLN A CA 1
ATOM 1547 C C . GLN A 1 203 ? 8.609 -1.978 -25.672 1 98 203 GLN A C 1
ATOM 1549 O O . GLN A 1 203 ? 9.383 -2.584 -26.422 1 98 203 GLN A O 1
ATOM 1554 N N . GLY A 1 204 ? 7.395 -2.434 -25.328 1 97.69 204 GLY A N 1
ATOM 1555 C CA . GLY A 1 204 ? 6.844 -3.609 -25.984 1 97.69 204 GLY A CA 1
ATOM 1556 C C . GLY A 1 204 ? 7.422 -4.91 -25.453 1 97.69 204 GLY A C 1
ATOM 1557 O O . GLY A 1 204 ? 7.363 -5.938 -26.141 1 97.69 204 GLY A O 1
ATOM 1558 N N . ALA A 1 205 ? 8.07 -4.906 -24.391 1 98.62 205 ALA A N 1
ATOM 1559 C CA . ALA A 1 205 ? 8.648 -6.098 -23.781 1 98.62 205 ALA A CA 1
ATOM 1560 C C . ALA A 1 205 ? 7.715 -6.676 -22.719 1 98.62 205 ALA A C 1
ATOM 1562 O O . ALA A 1 205 ? 6.781 -6.004 -22.266 1 98.62 205 ALA A O 1
ATOM 1563 N N . PHE A 1 206 ? 7.938 -7.906 -22.359 1 98.25 206 PHE A N 1
ATOM 1564 C CA . PHE A 1 206 ? 7.105 -8.594 -21.375 1 98.25 206 PHE A CA 1
ATOM 1565 C C . PHE A 1 206 ? 7.336 -8.031 -19.984 1 98.25 206 PHE A C 1
ATOM 1567 O O . PHE A 1 206 ? 6.379 -7.742 -19.266 1 98.25 206 PHE A O 1
ATOM 1574 N N . ALA A 1 207 ? 8.547 -7.875 -19.578 1 98.44 207 ALA A N 1
ATOM 1575 C CA . ALA A 1 207 ? 8.938 -7.328 -18.281 1 98.44 207 ALA A CA 1
ATOM 1576 C C . ALA A 1 207 ? 10.398 -6.891 -18.281 1 98.44 207 ALA A C 1
ATOM 1578 O O . ALA A 1 207 ? 11.023 -6.793 -19.344 1 98.44 207 ALA A O 1
ATOM 1579 N N . SER A 1 208 ? 10.906 -6.539 -17.078 1 98.81 208 SER A N 1
ATOM 1580 C CA . SER A 1 208 ? 12.258 -5.984 -17 1 98.81 208 SER A CA 1
ATOM 1581 C C . SER A 1 208 ? 13.156 -6.832 -16.109 1 98.81 208 SER A C 1
ATOM 1583 O O . SER A 1 208 ? 12.695 -7.789 -15.492 1 98.81 208 SER A O 1
ATOM 1585 N N . ILE A 1 209 ? 14.406 -6.523 -16.172 1 98.81 209 ILE A N 1
ATOM 1586 C CA . ILE A 1 209 ? 15.43 -7.09 -15.312 1 98.81 209 ILE A CA 1
ATOM 1587 C C . ILE A 1 209 ? 16.125 -5.973 -14.531 1 98.81 209 ILE A C 1
ATOM 1589 O O . ILE A 1 209 ? 16.562 -4.984 -15.109 1 98.81 209 ILE A O 1
ATOM 1593 N N . TRP A 1 210 ? 16.219 -6.195 -13.273 1 98.81 210 TRP A N 1
ATOM 1594 C CA . TRP A 1 210 ? 16.969 -5.258 -12.438 1 98.81 210 TRP A CA 1
ATOM 1595 C C . TRP A 1 210 ? 18.422 -5.672 -12.32 1 98.81 210 TRP A C 1
ATOM 1597 O O . TRP A 1 210 ? 18.734 -6.863 -12.211 1 98.81 210 TRP A O 1
ATOM 1607 N N . ILE A 1 211 ? 19.25 -4.707 -12.359 1 98.5 211 ILE A N 1
ATOM 1608 C CA . ILE A 1 211 ? 20.656 -4.812 -12 1 98.5 211 ILE A CA 1
ATOM 1609 C C . ILE A 1 211 ? 20.906 -4.133 -10.656 1 98.5 211 ILE A C 1
ATOM 1611 O O . ILE A 1 211 ? 20.422 -3.023 -10.422 1 98.5 211 ILE A O 1
ATOM 1615 N N . ASP A 1 212 ? 21.562 -4.793 -9.766 1 96.81 212 ASP A N 1
ATOM 1616 C CA . ASP A 1 212 ? 21.75 -4.199 -8.445 1 96.81 212 ASP A CA 1
ATOM 1617 C C . ASP A 1 212 ? 22.828 -3.115 -8.477 1 96.81 212 ASP A C 1
ATOM 1619 O O . ASP A 1 212 ? 23.391 -2.82 -9.539 1 96.81 212 ASP A O 1
ATOM 1623 N N . GLU A 1 213 ? 23.109 -2.533 -7.355 1 92.25 213 GLU A N 1
ATOM 1624 C CA . GLU A 1 213 ? 24 -1.375 -7.273 1 92.25 213 GLU A CA 1
ATOM 1625 C C . GLU A 1 213 ? 25.438 -1.767 -7.551 1 92.25 213 GLU A C 1
ATOM 1627 O O . GLU A 1 213 ? 26.266 -0.918 -7.91 1 92.25 213 GLU A O 1
ATOM 1632 N N . GLU A 1 214 ? 25.75 -2.99 -7.438 1 95.81 214 GLU A N 1
ATOM 1633 C CA . GLU A 1 214 ? 27.109 -3.459 -7.66 1 95.81 214 GLU A CA 1
ATOM 1634 C C . GLU A 1 214 ? 27.312 -3.896 -9.109 1 95.81 214 GLU A C 1
ATOM 1636 O O . GLU A 1 214 ? 28.422 -4.285 -9.5 1 95.81 214 GLU A O 1
ATOM 1641 N N . GLY A 1 215 ? 26.25 -3.916 -9.828 1 97.06 215 GLY A N 1
ATOM 1642 C CA . GLY A 1 215 ? 26.344 -4.246 -11.242 1 97.06 215 GLY A CA 1
ATOM 1643 C C . GLY A 1 215 ? 26.016 -5.699 -11.539 1 97.06 215 GLY A C 1
ATOM 1644 O O . GLY A 1 215 ? 26.266 -6.184 -12.641 1 97.06 215 GLY A O 1
ATOM 1645 N N . TYR A 1 216 ? 25.484 -6.41 -10.602 1 98.56 216 TYR A N 1
ATOM 1646 C CA . TYR A 1 216 ? 25.109 -7.805 -10.797 1 98.56 216 TYR A CA 1
ATOM 1647 C C . TYR A 1 216 ? 23.609 -7.938 -11.078 1 98.56 216 TYR A C 1
ATOM 1649 O O . TYR A 1 216 ? 22.828 -7.062 -10.695 1 98.56 216 TYR A O 1
ATOM 1657 N N . ILE A 1 217 ? 23.281 -9.07 -11.68 1 98.75 217 ILE A N 1
ATOM 1658 C CA . ILE A 1 217 ? 21.875 -9.359 -11.961 1 98.75 217 ILE A CA 1
ATOM 1659 C C . ILE A 1 217 ? 21.125 -9.562 -10.656 1 98.75 217 ILE A C 1
ATOM 1661 O O . ILE A 1 217 ? 21.594 -10.258 -9.75 1 98.75 217 ILE A O 1
ATOM 1665 N N . ALA A 1 218 ? 20.016 -8.914 -10.586 1 98.62 218 ALA A N 1
ATOM 1666 C CA . ALA A 1 218 ? 19.156 -9.102 -9.422 1 98.62 218 ALA A CA 1
ATOM 1667 C C . ALA A 1 218 ? 17.969 -10.008 -9.758 1 98.62 218 ALA A C 1
ATOM 1669 O O . ALA A 1 218 ? 18.094 -11.234 -9.773 1 98.62 218 ALA A O 1
ATOM 1670 N N . GLU A 1 219 ? 16.812 -9.438 -10.148 1 98.75 219 GLU A N 1
ATOM 1671 C CA . GLU A 1 219 ? 15.594 -10.188 -10.461 1 98.75 219 GLU A CA 1
ATOM 1672 C C . GLU A 1 219 ? 14.664 -9.383 -11.375 1 98.75 219 GLU A C 1
ATOM 1674 O O . GLU A 1 219 ? 15.008 -8.273 -11.789 1 98.75 219 GLU A O 1
ATOM 1679 N N . GLY A 1 220 ? 13.57 -9.984 -11.82 1 98.56 220 GLY A N 1
ATOM 1680 C CA . GLY A 1 220 ? 12.484 -9.258 -12.477 1 98.56 220 GLY A CA 1
ATOM 1681 C C . GLY A 1 220 ? 11.562 -8.562 -11.492 1 98.56 220 GLY A C 1
ATOM 1682 O O . GLY A 1 220 ? 11.773 -8.617 -10.281 1 98.56 220 GLY A O 1
ATOM 1683 N N . PRO A 1 221 ? 10.562 -7.918 -12.008 1 98.31 221 PRO A N 1
ATOM 1684 C CA . PRO A 1 221 ? 9.719 -7.098 -11.141 1 98.31 221 PRO A CA 1
ATOM 1685 C C . PRO A 1 221 ? 8.953 -7.922 -10.109 1 98.31 221 PRO A C 1
ATOM 1687 O O . PRO A 1 221 ? 8.68 -7.441 -9 1 98.31 221 PRO A O 1
ATOM 1690 N N . ASN A 1 222 ? 8.539 -9.102 -10.414 1 97.75 222 ASN A N 1
ATOM 1691 C CA . ASN A 1 222 ? 7.852 -9.961 -9.453 1 97.75 222 ASN A CA 1
ATOM 1692 C C . ASN A 1 222 ? 8.211 -11.43 -9.648 1 97.75 222 ASN A C 1
ATOM 1694 O O . ASN A 1 222 ? 7.395 -12.312 -9.391 1 97.75 222 ASN A O 1
ATOM 1698 N N . VAL A 1 223 ? 9.406 -11.648 -10.195 1 98.38 223 VAL A N 1
ATOM 1699 C CA . VAL A 1 223 ? 9.891 -12.992 -10.508 1 98.38 223 VAL A CA 1
ATOM 1700 C C . VAL A 1 223 ? 11.406 -13.055 -10.336 1 98.38 223 VAL A C 1
ATOM 1702 O O . VAL A 1 223 ? 12.078 -12.023 -10.375 1 98.38 223 VAL A O 1
ATOM 1705 N N . ASN A 1 224 ? 11.875 -14.266 -10.133 1 98.75 224 ASN A N 1
ATOM 1706 C CA . ASN A 1 224 ? 13.32 -14.484 -10.219 1 98.75 224 ASN A CA 1
ATOM 1707 C C . ASN A 1 224 ? 13.758 -14.75 -11.656 1 98.75 224 ASN A C 1
ATOM 1709 O O . ASN A 1 224 ? 12.922 -14.906 -12.547 1 98.75 224 ASN A O 1
ATOM 1713 N N . VAL A 1 225 ? 15.062 -14.719 -11.836 1 98.88 225 VAL A N 1
ATOM 1714 C CA . VAL A 1 225 ? 15.617 -15.023 -13.148 1 98.88 225 VAL A CA 1
ATOM 1715 C C . VAL A 1 225 ? 16.672 -16.125 -13.023 1 98.88 225 VAL A C 1
ATOM 1717 O O . VAL A 1 225 ? 17.359 -16.219 -12.008 1 98.88 225 VAL A O 1
ATOM 1720 N N . ALA A 1 226 ? 16.797 -16.922 -14.023 1 98.94 226 ALA A N 1
ATOM 1721 C CA . ALA A 1 226 ? 17.766 -18.016 -14.078 1 98.94 226 ALA A CA 1
ATOM 1722 C C . ALA A 1 226 ? 18.438 -18.062 -15.453 1 98.94 226 ALA A C 1
ATOM 1724 O O . ALA A 1 226 ? 17.875 -17.625 -16.453 1 98.94 226 ALA A O 1
ATOM 1725 N N . PHE A 1 227 ? 19.625 -18.672 -15.445 1 98.88 227 PHE A N 1
ATOM 1726 C CA . PHE A 1 227 ? 20.422 -18.734 -16.656 1 98.88 227 PHE A CA 1
ATOM 1727 C C . PHE A 1 227 ? 21.031 -20.125 -16.844 1 98.88 227 PHE A C 1
ATOM 1729 O O . PHE A 1 227 ? 21.375 -20.781 -15.859 1 98.88 227 PHE A O 1
ATOM 1736 N N . ILE A 1 228 ? 21.141 -20.516 -18.078 1 98.88 228 ILE A N 1
ATOM 1737 C CA . ILE A 1 228 ? 22.016 -21.609 -18.484 1 98.88 228 ILE A CA 1
ATOM 1738 C C . ILE A 1 228 ? 23.25 -21.062 -19.188 1 98.88 228 ILE A C 1
ATOM 1740 O O . ILE A 1 228 ? 23.141 -20.422 -20.234 1 98.88 228 ILE A O 1
ATOM 1744 N N . SER A 1 229 ? 24.391 -21.328 -18.609 1 98.44 229 SER A N 1
ATOM 1745 C CA . SER A 1 229 ? 25.625 -20.844 -19.203 1 98.44 229 SER A CA 1
ATOM 1746 C C . SER A 1 229 ? 25.969 -21.625 -20.484 1 98.44 229 SER A C 1
ATOM 1748 O O . SER A 1 229 ? 25.344 -22.625 -20.781 1 98.44 229 SER A O 1
ATOM 1750 N N . GLN A 1 230 ? 27.031 -21.156 -21.156 1 97.69 230 GLN A N 1
ATOM 1751 C CA . GLN A 1 230 ? 27.516 -21.859 -22.328 1 97.69 230 GLN A CA 1
ATOM 1752 C C . GLN A 1 230 ? 28.062 -23.234 -21.953 1 97.69 230 GLN A C 1
ATOM 1754 O O . GLN A 1 230 ? 28.016 -24.172 -22.766 1 97.69 230 GLN A O 1
ATOM 1759 N N . ASP A 1 231 ? 28.469 -23.359 -20.766 1 97.31 231 ASP A N 1
ATOM 1760 C CA . ASP A 1 231 ? 29.016 -24.609 -20.266 1 97.31 231 ASP A CA 1
ATOM 1761 C C . ASP A 1 231 ? 27.922 -25.469 -19.625 1 97.31 231 ASP A C 1
ATOM 1763 O O . ASP A 1 231 ? 28.219 -26.391 -18.859 1 97.31 231 ASP A O 1
ATOM 1767 N N . LYS A 1 232 ? 26.703 -25.109 -19.797 1 98.12 232 LYS A N 1
ATOM 1768 C CA . LYS A 1 232 ? 25.531 -25.875 -19.344 1 98.12 232 LYS A CA 1
ATOM 1769 C C . LYS A 1 232 ? 25.438 -25.891 -17.828 1 98.12 232 LYS A C 1
ATOM 1771 O O . LYS A 1 232 ? 25.188 -26.938 -17.219 1 98.12 232 LYS A O 1
ATOM 1776 N N . GLU A 1 233 ? 25.719 -24.797 -17.25 1 98.56 233 GLU A N 1
ATOM 1777 C CA . GLU A 1 233 ? 25.484 -24.594 -15.828 1 98.56 233 GLU A CA 1
ATOM 1778 C C . GLU A 1 233 ? 24.203 -23.781 -15.594 1 98.56 233 GLU A C 1
ATOM 1780 O O . GLU A 1 233 ? 23.984 -22.75 -16.234 1 98.56 233 GLU A O 1
ATOM 1785 N N . LEU A 1 234 ? 23.391 -24.328 -14.672 1 98.88 234 LEU A N 1
ATOM 1786 C CA . LEU A 1 234 ? 22.25 -23.531 -14.227 1 98.88 234 LEU A CA 1
ATOM 1787 C C . LEU A 1 234 ? 22.656 -22.578 -13.109 1 98.88 234 LEU A C 1
ATOM 1789 O O . LEU A 1 234 ? 23.188 -23 -12.078 1 98.88 234 LEU A O 1
ATOM 1793 N N . ILE A 1 235 ? 22.422 -21.281 -13.312 1 98.88 235 ILE A N 1
ATOM 1794 C CA . ILE A 1 235 ? 22.844 -20.266 -12.352 1 98.88 235 ILE A CA 1
ATOM 1795 C C . ILE A 1 235 ? 21.703 -19.312 -12.047 1 98.88 235 ILE A C 1
ATOM 1797 O O . ILE A 1 235 ? 21.047 -18.797 -12.961 1 98.88 235 ILE A O 1
ATOM 1801 N N . LEU A 1 236 ? 21.375 -19.172 -10.812 1 98.88 236 LEU A N 1
ATOM 1802 C CA . LEU A 1 236 ? 20.484 -18.125 -10.328 1 98.88 236 LEU A CA 1
ATOM 1803 C C . LEU A 1 236 ? 21.234 -17.109 -9.469 1 98.88 236 LEU A C 1
ATOM 1805 O O . LEU A 1 236 ? 22.156 -17.469 -8.75 1 98.88 236 LEU A O 1
ATOM 1809 N N . PRO A 1 237 ? 20.781 -15.82 -9.484 1 98.69 237 PRO A N 1
ATOM 1810 C CA . PRO A 1 237 ? 21.375 -14.852 -8.555 1 98.69 237 PRO A CA 1
ATOM 1811 C C . PRO A 1 237 ? 21.203 -15.258 -7.094 1 98.69 237 PRO A C 1
ATOM 1813 O O . PRO A 1 237 ? 20.25 -15.969 -6.758 1 98.69 237 PRO A O 1
ATOM 1816 N N . ILE A 1 238 ? 22.125 -14.766 -6.254 1 98.06 238 ILE A N 1
ATOM 1817 C CA . ILE A 1 238 ? 22.047 -15.031 -4.824 1 98.06 238 ILE A CA 1
ATOM 1818 C C . ILE A 1 238 ? 20.844 -14.305 -4.23 1 98.06 238 ILE A C 1
ATOM 1820 O O . ILE A 1 238 ? 20.453 -13.242 -4.715 1 98.06 238 ILE A O 1
ATOM 1824 N N . PHE A 1 239 ? 20.312 -14.852 -3.135 1 97.62 239 PHE A N 1
ATOM 1825 C CA . PHE A 1 239 ? 19.047 -14.359 -2.625 1 97.62 239 PHE A CA 1
ATOM 1826 C C . PHE A 1 239 ? 19.266 -13.367 -1.484 1 97.62 239 PHE A C 1
ATOM 1828 O O . PHE A 1 239 ? 18.344 -13.125 -0.688 1 97.62 239 PHE A O 1
ATOM 1835 N N . ASP A 1 240 ? 20.391 -12.781 -1.366 1 96.44 240 ASP A N 1
ATOM 1836 C CA . ASP A 1 240 ? 20.688 -11.875 -0.259 1 96.44 240 ASP A CA 1
ATOM 1837 C C . ASP A 1 240 ? 20.172 -10.469 -0.552 1 96.44 240 ASP A C 1
ATOM 1839 O O . ASP A 1 240 ? 19.984 -9.664 0.365 1 96.44 240 ASP A O 1
ATOM 1843 N N . LYS A 1 241 ? 19.922 -10.148 -1.813 1 96.75 241 LYS A N 1
ATOM 1844 C CA . LYS A 1 241 ? 19.453 -8.812 -2.166 1 96.75 241 LYS A CA 1
ATOM 1845 C C . LYS A 1 241 ? 18.188 -8.875 -2.996 1 96.75 241 LYS A C 1
ATOM 1847 O O . LYS A 1 241 ? 17.781 -7.879 -3.604 1 96.75 241 LYS A O 1
ATOM 1852 N N . ILE A 1 242 ? 17.641 -10.031 -3.119 1 98.12 242 ILE A N 1
ATOM 1853 C CA . ILE A 1 242 ? 16.391 -10.242 -3.844 1 98.12 242 ILE A CA 1
ATOM 1854 C C . ILE A 1 242 ? 15.508 -11.227 -3.082 1 98.12 242 ILE A C 1
ATOM 1856 O O . ILE A 1 242 ? 15.953 -11.836 -2.105 1 98.12 242 ILE A O 1
ATOM 1860 N N . LEU A 1 243 ? 14.312 -11.328 -3.52 1 98.31 243 LEU A N 1
ATOM 1861 C CA . LEU A 1 243 ? 13.406 -12.266 -2.869 1 98.31 243 LEU A CA 1
ATOM 1862 C C . LEU A 1 243 ? 13.828 -13.711 -3.129 1 98.31 243 LEU A C 1
ATOM 1864 O O . LEU A 1 243 ? 14.18 -14.062 -4.258 1 98.31 243 LEU A O 1
ATOM 1868 N N . SER A 1 244 ? 13.859 -14.469 -2.064 1 98.12 244 SER A N 1
ATOM 1869 C CA . SER A 1 244 ? 14.031 -15.906 -2.221 1 98.12 244 SER A CA 1
ATOM 1870 C C . SER A 1 244 ? 12.734 -16.578 -2.666 1 98.12 244 SER A C 1
ATOM 1872 O O . SER A 1 244 ? 11.969 -17.062 -1.837 1 98.12 244 SER A O 1
ATOM 1874 N N . GLY A 1 245 ? 12.531 -16.594 -3.973 1 98.25 245 GLY A N 1
ATOM 1875 C CA . GLY A 1 245 ? 11.289 -17.141 -4.496 1 98.25 245 GLY A CA 1
ATOM 1876 C C . GLY A 1 245 ? 11.109 -18.609 -4.191 1 98.25 245 GLY A C 1
ATOM 1877 O O . GLY A 1 245 ? 12.055 -19.406 -4.336 1 98.25 245 GLY A O 1
ATOM 1878 N N . CYS A 1 246 ? 9.938 -18.953 -3.799 1 98.06 246 CYS A N 1
ATOM 1879 C CA . CYS A 1 246 ? 9.648 -20.344 -3.461 1 98.06 246 CYS A CA 1
ATOM 1880 C C . CYS A 1 246 ? 9.805 -21.234 -4.68 1 98.06 246 CYS A C 1
ATOM 1882 O O . CYS A 1 246 ? 10.359 -22.344 -4.578 1 98.06 246 CYS A O 1
ATOM 1884 N N . THR A 1 247 ? 9.344 -20.828 -5.812 1 98 247 THR A N 1
ATOM 1885 C CA . THR A 1 247 ? 9.484 -21.594 -7.039 1 98 247 THR A CA 1
ATOM 1886 C C . THR A 1 247 ? 10.953 -21.703 -7.445 1 98 247 THR A C 1
ATOM 1888 O O . THR A 1 247 ? 11.391 -22.75 -7.941 1 98 247 THR A O 1
ATOM 1891 N N . ALA A 1 248 ? 11.672 -20.641 -7.328 1 98.62 248 ALA A N 1
ATOM 1892 C CA . ALA A 1 248 ? 13.109 -20.688 -7.605 1 98.62 248 ALA A CA 1
ATOM 1893 C C . ALA A 1 248 ? 13.812 -21.703 -6.715 1 98.62 248 ALA A C 1
ATOM 1895 O O . ALA A 1 248 ? 14.656 -22.469 -7.184 1 98.62 248 ALA A O 1
ATOM 1896 N N . LEU A 1 249 ? 13.5 -21.641 -5.449 1 98.31 249 LEU A N 1
ATOM 1897 C CA . LEU A 1 249 ? 14.086 -22.594 -4.52 1 98.31 249 LEU A CA 1
ATOM 1898 C C . LEU A 1 249 ? 13.719 -24.031 -4.902 1 98.31 249 LEU A C 1
ATOM 1900 O O . LEU A 1 249 ? 14.555 -24.922 -4.828 1 98.31 249 LEU A O 1
ATOM 1904 N N . ARG A 1 250 ? 12.484 -24.234 -5.277 1 97.94 250 ARG A N 1
ATOM 1905 C CA . ARG A 1 250 ? 12.055 -25.578 -5.695 1 97.94 250 ARG A CA 1
ATOM 1906 C C . ARG A 1 250 ? 12.781 -26 -6.965 1 97.94 250 ARG A C 1
ATOM 1908 O O . ARG A 1 250 ? 13.148 -27.172 -7.109 1 97.94 250 ARG A O 1
ATOM 1915 N N . LEU A 1 251 ? 12.961 -25.109 -7.844 1 98.5 251 LEU A N 1
ATOM 1916 C CA . LEU A 1 251 ? 13.727 -25.375 -9.055 1 98.5 251 LEU A CA 1
ATOM 1917 C C . LEU A 1 251 ? 15.125 -25.859 -8.719 1 98.5 251 LEU A C 1
ATOM 1919 O O . LEU A 1 251 ? 15.602 -26.844 -9.289 1 98.5 251 LEU A O 1
ATOM 1923 N N . LEU A 1 252 ? 15.758 -25.188 -7.824 1 98.62 252 LEU A N 1
ATOM 1924 C CA . LEU A 1 252 ? 17.109 -25.547 -7.406 1 98.62 252 LEU A CA 1
ATOM 1925 C C . LEU A 1 252 ? 17.125 -26.953 -6.805 1 98.62 252 LEU A C 1
ATOM 1927 O O . LEU A 1 252 ? 18.109 -27.672 -6.93 1 98.62 252 LEU A O 1
ATOM 1931 N N . GLN A 1 253 ? 16.094 -27.344 -6.184 1 97.81 253 GLN A N 1
ATOM 1932 C CA . GLN A 1 253 ? 15.992 -28.672 -5.582 1 97.81 253 GLN A CA 1
ATOM 1933 C C . GLN A 1 253 ? 15.781 -29.734 -6.648 1 97.81 253 GLN A C 1
ATOM 1935 O O . GLN A 1 253 ? 16.25 -30.875 -6.496 1 97.81 253 GLN A O 1
ATOM 1940 N N . LEU A 1 254 ? 15.094 -29.438 -7.723 1 98 254 LEU A N 1
ATOM 1941 C CA . LEU A 1 254 ? 14.703 -30.422 -8.727 1 98 254 LEU A CA 1
ATOM 1942 C C . LEU A 1 254 ? 15.742 -30.516 -9.844 1 98 254 LEU A C 1
ATOM 1944 O O . LEU A 1 254 ? 15.914 -31.562 -10.453 1 98 254 LEU A O 1
ATOM 1948 N N . ALA A 1 255 ? 16.453 -29.469 -10.086 1 98.44 255 ALA A N 1
ATOM 1949 C CA . ALA A 1 255 ? 17.312 -29.312 -11.25 1 98.44 255 ALA A CA 1
ATOM 1950 C C . ALA A 1 255 ? 18.422 -30.359 -11.25 1 98.44 255 ALA A C 1
ATOM 1952 O O . ALA A 1 255 ? 18.859 -30.812 -12.32 1 98.44 255 ALA A O 1
ATOM 1953 N N . PRO A 1 256 ? 18.938 -30.812 -10.109 1 98.19 256 PRO A N 1
ATOM 1954 C CA . PRO A 1 256 ? 19.984 -31.828 -10.094 1 98.19 256 PRO A CA 1
ATOM 1955 C C . PRO A 1 256 ? 19.594 -33.125 -10.836 1 98.19 256 PRO A C 1
ATOM 1957 O O . PRO A 1 256 ? 20.453 -33.875 -11.266 1 98.19 256 PRO A O 1
ATOM 1960 N N . LYS A 1 257 ? 18.312 -33.344 -11.016 1 97.62 257 LYS A N 1
ATOM 1961 C CA . LYS A 1 257 ? 17.859 -34.469 -11.82 1 97.62 257 LYS A CA 1
ATOM 1962 C C . LYS A 1 257 ? 18.422 -34.406 -13.242 1 97.62 257 LYS A C 1
ATOM 1964 O O . LYS A 1 257 ? 18.672 -35.438 -13.859 1 97.62 257 LYS A O 1
ATOM 1969 N N . LEU A 1 258 ? 18.609 -33.219 -13.75 1 98.19 258 LEU A N 1
ATOM 1970 C CA . LEU A 1 258 ? 19.141 -33.062 -15.094 1 98.19 258 LEU A CA 1
ATOM 1971 C C . LEU A 1 258 ? 20.641 -33.312 -15.117 1 98.19 258 LEU A C 1
ATOM 1973 O O . LEU A 1 258 ? 21.203 -33.625 -16.172 1 98.19 258 LEU A O 1
ATOM 1977 N N . ILE A 1 259 ? 21.328 -33.094 -13.969 1 98 259 ILE A N 1
ATOM 1978 C CA . ILE A 1 259 ? 22.719 -33.469 -13.875 1 98 259 ILE A CA 1
ATOM 1979 C C . ILE A 1 259 ? 22.859 -35 -14.016 1 98 259 ILE A C 1
ATOM 1981 O O . ILE A 1 259 ? 23.703 -35.469 -14.766 1 98 259 ILE A O 1
ATOM 1985 N N . GLU A 1 260 ? 22.031 -35.625 -13.32 1 97.62 260 GLU A N 1
ATOM 1986 C CA . GLU A 1 260 ? 22.016 -37.094 -13.359 1 97.62 260 GLU A CA 1
ATOM 1987 C C . GLU A 1 260 ? 21.766 -37.625 -14.773 1 97.62 260 GLU A C 1
ATOM 1989 O O . GLU A 1 260 ? 22.281 -38.656 -15.148 1 97.62 260 GLU A O 1
ATOM 1994 N N . GLN A 1 261 ? 21.047 -36.875 -15.531 1 97.19 261 GLN A N 1
ATOM 1995 C CA . GLN A 1 261 ? 20.734 -37.25 -16.906 1 97.19 261 GLN A CA 1
ATOM 1996 C C . GLN A 1 261 ? 21.828 -36.781 -17.859 1 97.19 261 GLN A C 1
ATOM 1998 O O . GLN A 1 261 ? 21.766 -37.062 -19.062 1 97.19 261 GLN A O 1
ATOM 2003 N N . GLY A 1 262 ? 22.781 -36.094 -17.375 1 97.31 262 GLY A N 1
ATOM 2004 C CA . GLY A 1 262 ? 23.906 -35.625 -18.172 1 97.31 262 GLY A CA 1
ATOM 2005 C C . GLY A 1 262 ? 23.562 -34.406 -19.031 1 97.31 262 GLY A C 1
ATOM 2006 O O . GLY A 1 262 ? 24.25 -34.125 -20 1 97.31 262 GLY A O 1
ATOM 2007 N N . ARG A 1 263 ? 22.531 -33.719 -18.656 1 97.88 263 ARG A N 1
ATOM 2008 C CA . ARG A 1 263 ? 22.047 -32.625 -19.5 1 97.88 263 ARG A CA 1
ATOM 2009 C C . ARG A 1 263 ? 22.641 -31.281 -19.062 1 97.88 263 ARG A C 1
ATOM 2011 O O . ARG A 1 263 ? 22.812 -30.391 -19.891 1 97.88 263 ARG A O 1
ATOM 2018 N N . ILE A 1 264 ? 22.844 -31.125 -17.719 1 98.19 264 ILE A N 1
ATOM 2019 C CA . ILE A 1 264 ? 23.531 -29.938 -17.219 1 98.19 264 ILE A CA 1
ATOM 2020 C C . ILE A 1 264 ? 24.688 -30.359 -16.312 1 98.19 264 ILE A C 1
ATOM 2022 O O . ILE A 1 264 ? 24.703 -31.484 -15.797 1 98.19 264 ILE A O 1
ATOM 2026 N N . LYS A 1 265 ? 25.641 -29.469 -16.203 1 98.44 265 LYS A N 1
ATOM 2027 C CA . LYS A 1 265 ? 26.875 -29.797 -15.516 1 98.44 265 LYS A CA 1
ATOM 2028 C C . LYS A 1 265 ? 26.781 -29.469 -14.023 1 98.44 265 LYS A C 1
ATOM 2030 O O . LYS A 1 265 ? 27.391 -30.156 -13.195 1 98.44 265 LYS A O 1
ATOM 2035 N N . SER A 1 266 ? 26.094 -28.391 -13.727 1 98.31 266 SER A N 1
ATOM 2036 C CA . SER A 1 266 ? 26 -27.984 -12.328 1 98.31 266 SER A CA 1
ATOM 2037 C C . SER A 1 266 ? 24.797 -27.062 -12.117 1 98.31 266 SER A C 1
ATOM 2039 O O . SER A 1 266 ? 24.234 -26.531 -13.078 1 98.31 266 SER A O 1
ATOM 2041 N N . VAL A 1 267 ? 24.375 -27 -10.891 1 98.62 267 VAL A N 1
ATOM 2042 C CA . VAL A 1 267 ? 23.344 -26.109 -10.398 1 98.62 267 VAL A CA 1
ATOM 2043 C C . VAL A 1 267 ? 23.891 -25.266 -9.25 1 98.62 267 VAL A C 1
ATOM 2045 O O . VAL A 1 267 ? 24.391 -25.797 -8.258 1 98.62 267 VAL A O 1
ATOM 2048 N N . LYS A 1 268 ? 23.781 -23.875 -9.359 1 98.19 268 LYS A N 1
ATOM 2049 C CA . LYS A 1 268 ? 24.328 -23.031 -8.289 1 98.19 268 LYS A CA 1
ATOM 2050 C C . LYS A 1 268 ? 23.672 -21.656 -8.281 1 98.19 268 LYS A C 1
ATOM 2052 O O . LYS A 1 268 ? 22.984 -21.281 -9.234 1 98.19 268 LYS A O 1
ATOM 2057 N N . THR A 1 269 ? 23.812 -21 -7.18 1 98.69 269 THR A N 1
ATOM 2058 C CA . THR A 1 269 ? 23.562 -19.562 -7.105 1 98.69 269 THR A CA 1
ATOM 2059 C C . THR A 1 269 ? 24.875 -18.781 -7.176 1 98.69 269 THR A C 1
ATOM 2061 O O . THR A 1 269 ? 25.922 -19.297 -6.805 1 98.69 269 THR A O 1
ATOM 2064 N N . GLY A 1 270 ? 24.75 -17.594 -7.777 1 98.31 270 GLY A N 1
ATOM 2065 C CA . GLY A 1 270 ? 25.938 -16.766 -7.879 1 98.31 270 GLY A CA 1
ATOM 2066 C C . GLY A 1 270 ? 25.672 -15.422 -8.523 1 98.31 270 GLY A C 1
ATOM 2067 O O . GLY A 1 270 ? 24.625 -15.211 -9.133 1 98.31 270 GLY A O 1
ATOM 2068 N N . ASN A 1 271 ? 26.672 -14.562 -8.328 1 98.06 271 ASN A N 1
ATOM 2069 C CA . ASN A 1 271 ? 26.609 -13.266 -8.992 1 98.06 271 ASN A CA 1
ATOM 2070 C C . ASN A 1 271 ? 26.953 -13.375 -10.477 1 98.06 271 ASN A C 1
ATOM 2072 O O . ASN A 1 271 ? 27.875 -14.102 -10.852 1 98.06 271 ASN A O 1
ATOM 2076 N N . LEU A 1 272 ? 26.125 -12.75 -11.273 1 98.25 272 LEU A N 1
ATOM 2077 C CA . LEU A 1 272 ? 26.391 -12.641 -12.703 1 98.25 272 LEU A CA 1
ATOM 2078 C C . LEU A 1 272 ? 26.438 -11.172 -13.133 1 98.25 272 LEU A C 1
ATOM 2080 O O . LEU A 1 272 ? 25.562 -10.391 -12.766 1 98.25 272 LEU A O 1
ATOM 2084 N N . THR A 1 273 ? 27.469 -10.859 -13.891 1 98.38 273 THR A N 1
ATOM 2085 C CA . THR A 1 273 ? 27.469 -9.547 -14.523 1 98.38 273 THR A CA 1
ATOM 2086 C C . THR A 1 273 ? 26.484 -9.5 -15.68 1 98.38 273 THR A C 1
ATOM 2088 O O . THR A 1 273 ? 26.031 -10.547 -16.156 1 98.38 273 THR A O 1
ATOM 2091 N N . VAL A 1 274 ? 26.234 -8.344 -16.078 1 98.12 274 VAL A N 1
ATOM 2092 C CA . VAL A 1 274 ? 25.328 -8.164 -17.219 1 98.12 274 VAL A CA 1
ATOM 2093 C C . VAL A 1 274 ? 25.922 -8.836 -18.453 1 98.12 274 VAL A C 1
ATOM 2095 O O . VAL A 1 274 ? 25.203 -9.492 -19.219 1 98.12 274 VAL A O 1
ATOM 2098 N N . GLU A 1 275 ? 27.172 -8.719 -18.609 1 97.62 275 GLU A N 1
ATOM 2099 C CA . GLU A 1 275 ? 27.859 -9.32 -19.75 1 97.62 275 GLU A CA 1
ATOM 2100 C C . GLU A 1 275 ? 27.75 -10.844 -19.719 1 97.62 275 GLU A C 1
ATOM 2102 O O . GLU A 1 275 ? 27.453 -11.477 -20.734 1 97.62 275 GLU A O 1
ATOM 2107 N N . GLU A 1 276 ? 28.047 -11.375 -18.594 1 97.88 276 GLU A N 1
ATOM 2108 C CA . GLU A 1 276 ? 27.938 -12.82 -18.422 1 97.88 276 GLU A CA 1
ATOM 2109 C C . GLU A 1 276 ? 26.516 -13.297 -18.703 1 97.88 276 GLU A C 1
ATOM 2111 O O . GLU A 1 276 ? 26.312 -14.312 -19.359 1 97.88 276 GLU A O 1
ATOM 2116 N N . ALA A 1 277 ? 25.609 -12.594 -18.203 1 98.5 277 ALA A N 1
ATOM 2117 C CA . ALA A 1 277 ? 24.203 -12.969 -18.328 1 98.5 277 ALA A CA 1
ATOM 2118 C C . ALA A 1 277 ? 23.734 -12.875 -19.766 1 98.5 277 ALA A C 1
ATOM 2120 O O . ALA A 1 277 ? 23.047 -13.773 -20.266 1 98.5 277 ALA A O 1
ATOM 2121 N N . LYS A 1 278 ? 24.031 -11.836 -20.422 1 98.06 278 LYS A N 1
ATOM 2122 C CA . LYS A 1 278 ? 23.641 -11.656 -21.812 1 98.06 278 LYS A CA 1
ATOM 2123 C C . LYS A 1 278 ? 24.328 -12.68 -22.719 1 98.06 278 LYS A C 1
ATOM 2125 O O . LYS A 1 278 ? 23.859 -12.945 -23.828 1 98.06 278 LYS A O 1
ATOM 2130 N N . GLY A 1 279 ? 25.406 -13.211 -22.25 1 98.19 279 GLY A N 1
ATOM 2131 C CA . GLY A 1 279 ? 26.125 -14.234 -23 1 98.19 279 GLY A CA 1
ATOM 2132 C C . GLY A 1 279 ? 25.656 -15.641 -22.688 1 98.19 279 GLY A C 1
ATOM 2133 O O . GLY A 1 279 ? 26.188 -16.609 -23.234 1 98.19 279 GLY A O 1
ATOM 2134 N N . ALA A 1 280 ? 24.719 -15.773 -21.891 1 98.69 280 ALA A N 1
ATOM 2135 C CA . ALA A 1 280 ? 24.203 -17.078 -21.516 1 98.69 280 ALA A CA 1
ATOM 2136 C C . ALA A 1 280 ? 23.609 -17.812 -22.719 1 98.69 280 ALA A C 1
ATOM 2138 O O . ALA A 1 280 ? 23.203 -17.172 -23.688 1 98.69 280 ALA A O 1
ATOM 2139 N N . ALA A 1 281 ? 23.578 -19.141 -22.625 1 98.81 281 ALA A N 1
ATOM 2140 C CA . ALA A 1 281 ? 22.953 -19.953 -23.672 1 98.81 281 ALA A CA 1
ATOM 2141 C C . ALA A 1 281 ? 21.438 -19.844 -23.625 1 98.81 281 ALA A C 1
ATOM 2143 O O . ALA A 1 281 ? 20.781 -19.828 -24.656 1 98.81 281 ALA A O 1
ATOM 2144 N N . GLU A 1 282 ? 20.875 -19.906 -22.469 1 98.88 282 GLU A N 1
ATOM 2145 C CA . GLU A 1 282 ? 19.438 -19.781 -22.25 1 98.88 282 GLU A CA 1
ATOM 2146 C C . GLU A 1 282 ? 19.141 -18.906 -21.016 1 98.88 282 GLU A C 1
ATOM 2148 O O . GLU A 1 282 ? 20 -18.75 -20.141 1 98.88 282 GLU A O 1
ATOM 2153 N N . MET A 1 283 ? 17.969 -18.312 -21 1 98.88 283 MET A N 1
ATOM 2154 C CA . MET A 1 283 ? 17.5 -17.422 -19.938 1 98.88 283 MET A CA 1
ATOM 2155 C C . MET A 1 283 ? 16.016 -17.625 -19.688 1 98.88 283 MET A C 1
ATOM 2157 O O . MET A 1 283 ? 15.258 -17.953 -20.609 1 98.88 283 MET A O 1
ATOM 2161 N N . MET A 1 284 ? 15.617 -17.469 -18.453 1 98.94 284 MET A N 1
ATOM 2162 C CA . MET A 1 284 ? 14.219 -17.703 -18.125 1 98.94 284 MET A CA 1
ATOM 2163 C C . MET A 1 284 ? 13.805 -16.906 -16.891 1 98.94 284 MET A C 1
ATOM 2165 O O . MET A 1 284 ? 14.633 -16.656 -16.016 1 98.94 284 MET A O 1
ATOM 2169 N N . TYR A 1 285 ? 12.539 -16.516 -16.812 1 98.81 285 TYR A N 1
ATOM 2170 C CA . TYR A 1 285 ? 11.914 -16.094 -15.57 1 98.81 285 TYR A CA 1
ATOM 2171 C C . TYR A 1 285 ? 11.43 -17.312 -14.773 1 98.81 285 TYR A C 1
ATOM 2173 O O . TYR A 1 285 ? 11.039 -18.328 -15.352 1 98.81 285 TYR A O 1
ATOM 2181 N N . VAL A 1 286 ? 11.477 -17.203 -13.469 1 98.69 286 VAL A N 1
ATOM 2182 C CA . VAL A 1 286 ? 10.977 -18.219 -12.555 1 98.69 286 VAL A CA 1
ATOM 2183 C C . VAL A 1 286 ? 9.961 -17.594 -11.594 1 98.69 286 VAL A C 1
ATOM 2185 O O . VAL A 1 286 ? 10.305 -16.703 -10.812 1 98.69 286 VAL A O 1
ATOM 2188 N N . GLY A 1 287 ? 8.695 -18.031 -11.594 1 97.19 287 GLY A N 1
ATOM 2189 C CA . GLY A 1 287 ? 7.625 -17.547 -10.75 1 97.19 287 GLY A CA 1
ATOM 2190 C C . GLY A 1 287 ? 6.477 -18.531 -10.609 1 97.19 287 GLY A C 1
ATOM 2191 O O . GLY A 1 287 ? 6.293 -19.406 -11.461 1 97.19 287 GLY A O 1
ATOM 2192 N N . SER A 1 288 ? 5.68 -18.328 -9.664 1 93.19 288 SER A N 1
ATOM 2193 C CA . SER A 1 288 ? 4.703 -19.312 -9.219 1 93.19 288 SER A CA 1
ATOM 2194 C C . SER A 1 288 ? 3.742 -19.688 -10.344 1 93.19 288 SER A C 1
ATOM 2196 O O . SER A 1 288 ? 3.504 -20.875 -10.594 1 93.19 288 SER A O 1
ATOM 2198 N N . THR A 1 289 ? 3.197 -18.688 -11.031 1 90.19 289 THR A N 1
ATOM 2199 C CA . THR A 1 289 ? 2.182 -19 -12.031 1 90.19 289 THR A CA 1
ATOM 2200 C C . THR A 1 289 ? 2.811 -19.156 -13.414 1 90.19 289 THR A C 1
ATOM 2202 O O . THR A 1 289 ? 2.137 -19.547 -14.367 1 90.19 289 THR A O 1
ATOM 2205 N N . LEU A 1 290 ? 4.059 -18.922 -13.422 1 88.31 290 LEU A N 1
ATOM 2206 C CA . LEU A 1 290 ? 4.727 -19.031 -14.711 1 88.31 290 LEU A CA 1
ATOM 2207 C C . LEU A 1 290 ? 4.922 -20.5 -15.094 1 88.31 290 LEU A C 1
ATOM 2209 O O . LEU A 1 290 ? 4.359 -20.969 -16.078 1 88.31 290 LEU A O 1
ATOM 2213 N N . PRO A 1 291 ? 5.488 -21.328 -14.344 1 95.31 291 PRO A N 1
ATOM 2214 C CA . PRO A 1 291 ? 6.578 -21.344 -13.367 1 95.31 291 PRO A CA 1
ATOM 2215 C C . PRO A 1 291 ? 7.938 -21.047 -13.992 1 95.31 291 PRO A C 1
ATOM 2217 O O . PRO A 1 291 ? 8.875 -20.641 -13.289 1 95.31 291 PRO A O 1
ATOM 2220 N N . ILE A 1 292 ? 8.031 -21.438 -15.305 1 98.44 292 ILE A N 1
ATOM 2221 C CA . ILE A 1 292 ? 9.188 -21.047 -16.109 1 98.44 292 ILE A CA 1
ATOM 2222 C C . ILE A 1 292 ? 8.719 -20.312 -17.359 1 98.44 292 ILE A C 1
ATOM 2224 O O . ILE A 1 292 ? 7.812 -20.766 -18.062 1 98.44 292 ILE A O 1
ATOM 2228 N N . LEU A 1 293 ? 9.242 -19.172 -17.562 1 98.69 293 LEU A N 1
ATOM 2229 C CA . LEU A 1 293 ? 8.969 -18.406 -18.781 1 98.69 293 LEU A CA 1
ATOM 2230 C C . LEU A 1 293 ? 10.258 -18.141 -19.547 1 98.69 293 LEU A C 1
ATOM 2232 O O . LEU A 1 293 ? 11.094 -17.344 -19.109 1 98.69 293 LEU A O 1
ATOM 2236 N N . PRO A 1 294 ? 10.422 -18.766 -20.703 1 98.81 294 PRO A N 1
ATOM 2237 C CA . PRO A 1 294 ? 11.656 -18.562 -21.453 1 98.81 294 PRO A CA 1
ATOM 2238 C C . PRO A 1 294 ? 11.844 -17.109 -21.906 1 98.81 294 PRO A C 1
ATOM 2240 O O . PRO A 1 294 ? 10.875 -16.453 -22.297 1 98.81 294 PRO A O 1
ATOM 2243 N N . ILE A 1 295 ? 13.039 -16.641 -21.797 1 98.94 295 ILE A N 1
ATOM 2244 C CA . ILE A 1 295 ? 13.414 -15.336 -22.312 1 98.94 295 ILE A CA 1
ATOM 2245 C C . ILE A 1 295 ? 14.359 -15.5 -23.5 1 98.94 295 ILE A C 1
ATOM 2247 O O . ILE A 1 295 ? 15.406 -16.141 -23.391 1 98.94 295 ILE A O 1
ATOM 2251 N N . VAL A 1 296 ? 14.031 -14.883 -24.625 1 98.88 296 VAL A N 1
ATOM 2252 C CA . VAL A 1 296 ? 14.805 -15.164 -25.828 1 98.88 296 VAL A CA 1
ATOM 2253 C C . VAL A 1 296 ? 15.484 -13.891 -26.312 1 98.88 296 VAL A C 1
ATOM 2255 O O . VAL A 1 296 ? 16.328 -13.93 -27.203 1 98.88 296 VAL A O 1
ATOM 2258 N N . MET A 1 297 ? 15.07 -12.742 -25.766 1 98.75 297 MET A N 1
ATOM 2259 C CA . MET A 1 297 ? 15.633 -11.453 -26.172 1 98.75 297 MET A CA 1
ATOM 2260 C C . MET A 1 297 ? 15.75 -10.516 -24.969 1 98.75 297 MET A C 1
ATOM 2262 O O . MET A 1 297 ? 14.82 -10.414 -24.156 1 98.75 297 MET A O 1
ATOM 2266 N N . TRP A 1 298 ? 16.891 -9.883 -24.844 1 98.81 298 TRP A N 1
ATOM 2267 C CA . TRP A 1 298 ? 17.156 -8.906 -23.797 1 98.81 298 TRP A CA 1
ATOM 2268 C C . TRP A 1 298 ? 17.766 -7.633 -24.375 1 98.81 298 TRP A C 1
ATOM 2270 O O . TRP A 1 298 ? 18.875 -7.648 -24.891 1 98.81 298 TRP A O 1
ATOM 2280 N N . ASP A 1 299 ? 17 -6.523 -24.219 1 98.5 299 ASP A N 1
ATOM 2281 C CA . ASP A 1 299 ? 17.422 -5.246 -24.797 1 98.5 299 ASP A CA 1
ATOM 2282 C C . ASP A 1 299 ? 17.688 -5.371 -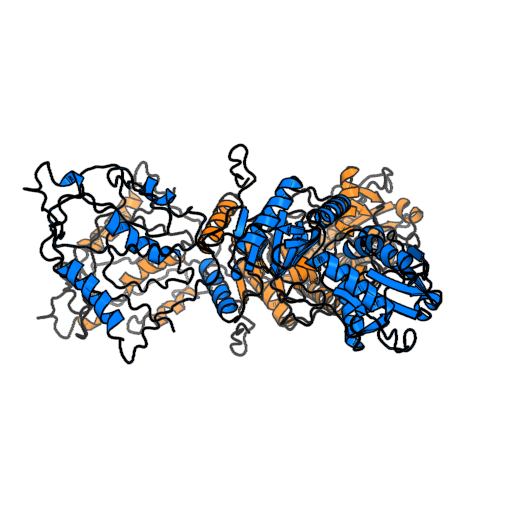26.297 1 98.5 299 ASP A C 1
ATOM 2284 O O . ASP A 1 299 ? 18.734 -4.945 -26.781 1 98.5 299 ASP A O 1
ATOM 2288 N N . GLU A 1 300 ? 16.859 -6.055 -26.938 1 97.5 300 GLU A N 1
ATOM 2289 C CA . GLU A 1 300 ? 16.844 -6.227 -28.375 1 97.5 300 GLU A CA 1
ATOM 2290 C C . GLU A 1 300 ? 18.047 -7.055 -28.844 1 97.5 300 GLU A C 1
ATOM 2292 O O . GLU A 1 300 ? 18.375 -7.059 -30.031 1 97.5 300 GLU A O 1
ATOM 2297 N N . GLN A 1 301 ? 18.672 -7.711 -27.953 1 98.19 301 GLN A N 1
ATOM 2298 C CA . GLN A 1 301 ? 19.719 -8.664 -28.281 1 98.19 301 GLN A CA 1
ATOM 2299 C C . GLN A 1 301 ? 19.297 -10.094 -27.984 1 98.19 301 GLN A C 1
ATOM 2301 O O . GLN A 1 301 ? 18.781 -10.375 -26.891 1 98.19 301 GLN A O 1
ATOM 2306 N N . PRO A 1 302 ? 19.516 -10.977 -28.859 1 98.56 302 PRO A N 1
ATOM 2307 C CA . PRO A 1 302 ? 19.109 -12.367 -28.625 1 98.56 302 PRO A CA 1
ATOM 2308 C C . PRO A 1 302 ? 19.891 -13.047 -27.516 1 98.56 302 PRO A C 1
ATOM 2310 O O . PRO A 1 302 ? 21.094 -12.805 -27.375 1 98.56 302 PRO A O 1
ATOM 2313 N N . ILE A 1 303 ? 19.281 -13.812 -26.812 1 98.75 303 ILE A N 1
ATOM 2314 C CA . ILE A 1 303 ? 19.922 -14.75 -25.906 1 98.75 303 ILE A CA 1
ATOM 2315 C C . ILE A 1 303 ? 20.203 -16.078 -26.625 1 98.75 303 ILE A C 1
ATOM 2317 O O . ILE A 1 303 ? 19.281 -16.672 -27.188 1 98.75 303 ILE A O 1
ATOM 2321 N N . GLY A 1 304 ? 21.453 -16.469 -26.531 1 97.94 304 GLY A N 1
ATOM 2322 C CA . GLY A 1 304 ? 21.781 -17.625 -27.359 1 97.94 304 GLY A CA 1
ATOM 2323 C C . GLY A 1 304 ? 21.438 -17.438 -28.812 1 97.94 304 GLY A C 1
ATOM 2324 O O . GLY A 1 304 ? 21.875 -16.469 -29.438 1 97.94 304 GLY A O 1
ATOM 2325 N N . ASP A 1 305 ? 20.641 -18.266 -29.375 1 97.44 305 ASP A N 1
ATOM 2326 C CA . ASP A 1 305 ? 20.266 -18.172 -30.781 1 97.44 305 ASP A CA 1
ATOM 2327 C C . ASP A 1 305 ? 18.906 -17.5 -30.953 1 97.44 305 ASP A C 1
ATOM 2329 O O . ASP A 1 305 ? 18.344 -17.5 -32.031 1 97.44 305 ASP A O 1
ATOM 2333 N N . GLY A 1 306 ? 18.344 -17.031 -29.875 1 98.12 306 GLY A N 1
ATOM 2334 C CA . GLY A 1 306 ? 17.094 -16.297 -29.953 1 98.12 306 GLY A CA 1
ATOM 2335 C C . GLY A 1 306 ? 15.867 -17.188 -29.953 1 98.12 306 GLY A C 1
ATOM 2336 O O . GLY A 1 306 ? 14.75 -16.719 -30.203 1 98.12 306 GLY A O 1
ATOM 2337 N N . LYS A 1 307 ? 16.078 -18.375 -29.703 1 98.12 307 LYS A N 1
ATOM 2338 C CA . LYS A 1 307 ? 14.992 -19.344 -29.641 1 98.12 307 LYS A CA 1
ATOM 2339 C C . LYS A 1 307 ? 14.875 -19.938 -28.234 1 98.12 307 LYS A C 1
ATOM 2341 O O . LYS A 1 307 ? 15.812 -19.844 -27.438 1 98.12 307 LYS A O 1
ATOM 2346 N N . VAL A 1 308 ? 13.758 -20.5 -28 1 98.62 308 VAL A N 1
ATOM 2347 C CA . VAL A 1 308 ? 13.547 -21.156 -26.719 1 98.62 308 VAL A CA 1
ATOM 2348 C C . VAL A 1 308 ? 14.5 -22.328 -26.562 1 98.62 308 VAL A C 1
ATOM 2350 O O . VAL A 1 308 ? 14.586 -23.188 -27.453 1 98.62 308 VAL A O 1
ATOM 2353 N N . GLY A 1 309 ? 15.133 -22.406 -25.453 1 98.12 309 GLY A N 1
ATOM 2354 C CA . GLY A 1 309 ? 16.141 -23.422 -25.234 1 98.12 309 GLY A CA 1
ATOM 2355 C C . GLY A 1 309 ? 15.578 -24.75 -24.766 1 98.12 309 GLY A C 1
ATOM 2356 O O . GLY A 1 309 ? 14.602 -24.781 -24.016 1 98.12 309 GLY A O 1
ATOM 2357 N N . GLU A 1 310 ? 16.234 -25.766 -25.141 1 97.88 310 GLU A N 1
ATOM 2358 C CA . GLU A 1 310 ? 15.797 -27.109 -24.781 1 97.88 310 GLU A CA 1
ATOM 2359 C C . GLU A 1 310 ? 15.938 -27.359 -23.281 1 97.88 310 GLU A C 1
ATOM 2361 O O . GLU A 1 310 ? 15.117 -28.047 -22.672 1 97.88 310 GLU A O 1
ATOM 2366 N N . LEU A 1 311 ? 16.984 -26.859 -22.719 1 98.62 311 LEU A N 1
ATOM 2367 C CA . LEU A 1 311 ? 17.203 -27.062 -21.281 1 98.62 311 LEU A CA 1
ATOM 2368 C C . LEU A 1 311 ? 16.172 -26.266 -20.469 1 98.62 311 LEU A C 1
ATOM 2370 O O . LEU A 1 311 ? 15.727 -26.719 -19.422 1 98.62 311 LEU A O 1
ATOM 2374 N N . THR A 1 312 ? 15.844 -25.094 -20.938 1 98.62 312 THR A N 1
ATOM 2375 C CA . THR A 1 312 ? 14.773 -24.312 -20.312 1 98.62 312 THR A CA 1
ATOM 2376 C C . THR A 1 312 ? 13.469 -25.109 -20.297 1 98.62 312 THR A C 1
ATOM 2378 O O . THR A 1 312 ? 12.781 -25.172 -19.281 1 98.62 312 THR A O 1
ATOM 2381 N N . MET A 1 313 ? 13.125 -25.719 -21.375 1 98.38 313 MET A N 1
ATOM 2382 C CA . MET A 1 313 ? 11.891 -26.5 -21.469 1 98.38 313 MET A CA 1
ATOM 2383 C C . MET A 1 313 ? 11.961 -27.734 -20.578 1 98.38 313 MET A C 1
ATOM 2385 O O . MET A 1 313 ? 10.953 -28.156 -20 1 98.38 313 MET A O 1
ATOM 2389 N N . ALA A 1 314 ? 13.125 -28.328 -20.531 1 98.56 314 ALA A N 1
ATOM 2390 C CA . ALA A 1 314 ? 13.289 -29.469 -19.641 1 98.56 314 ALA A CA 1
ATOM 2391 C C . ALA A 1 314 ? 13.055 -29.078 -18.188 1 98.56 314 ALA A C 1
ATOM 2393 O O . ALA A 1 314 ? 12.43 -29.812 -17.438 1 98.56 314 ALA A O 1
ATOM 2394 N N . LEU A 1 315 ? 13.602 -27.984 -17.797 1 98.62 315 LEU A N 1
ATOM 2395 C CA . LEU A 1 315 ? 13.383 -27.469 -16.453 1 98.62 315 LEU A CA 1
ATOM 2396 C C . LEU A 1 315 ? 11.914 -27.141 -16.234 1 98.62 315 LEU A C 1
ATOM 2398 O O . LEU A 1 315 ? 11.375 -27.391 -15.148 1 98.62 315 LEU A O 1
ATOM 2402 N N . SER A 1 316 ? 11.289 -26.547 -17.234 1 98.38 316 SER A N 1
ATOM 2403 C CA . SER A 1 316 ? 9.859 -26.25 -17.172 1 98.38 316 SER A CA 1
ATOM 2404 C C . SER A 1 316 ? 9.055 -27.531 -16.938 1 98.38 316 SER A C 1
ATOM 2406 O O . SER A 1 316 ? 8.133 -27.547 -16.125 1 98.38 316 SER A O 1
ATOM 2408 N N . ASP A 1 317 ? 9.383 -28.578 -17.641 1 97.81 317 ASP A N 1
ATOM 2409 C CA . ASP A 1 317 ? 8.711 -29.859 -17.469 1 97.81 317 ASP A CA 1
ATOM 2410 C C . ASP A 1 317 ? 8.891 -30.391 -16.062 1 97.81 317 ASP A C 1
ATOM 2412 O O . ASP A 1 317 ? 7.945 -30.922 -15.469 1 97.81 317 ASP A O 1
ATOM 2416 N N . LEU A 1 318 ? 10.094 -30.297 -15.562 1 97.06 318 LEU A N 1
ATOM 2417 C CA . LEU A 1 318 ? 10.375 -30.781 -14.211 1 97.06 318 LEU A CA 1
ATOM 2418 C C . LEU A 1 318 ? 9.461 -30.109 -13.195 1 97.06 318 LEU A C 1
ATOM 2420 O O . LEU A 1 318 ? 8.875 -30.766 -12.336 1 97.06 318 LEU A O 1
ATOM 2424 N N . LEU A 1 319 ? 9.414 -28.844 -13.25 1 97.12 319 LEU A N 1
ATOM 2425 C CA . LEU A 1 319 ? 8.609 -28.094 -12.297 1 97.12 319 LEU A CA 1
ATOM 2426 C C . LEU A 1 319 ? 7.125 -28.375 -12.492 1 97.12 319 LEU A C 1
ATOM 2428 O O . LEU A 1 319 ? 6.383 -28.531 -11.523 1 97.12 319 LEU A O 1
ATOM 2432 N N . TRP A 1 320 ? 6.699 -28.375 -13.695 1 96.81 320 TRP A N 1
ATOM 2433 C CA . TRP A 1 320 ? 5.293 -28.625 -13.984 1 96.81 320 TRP A CA 1
ATOM 2434 C C . TRP A 1 320 ? 4.863 -30 -13.477 1 96.81 320 TRP A C 1
ATOM 2436 O O . TRP A 1 320 ? 3.793 -30.141 -12.883 1 96.81 320 TRP A O 1
ATOM 2446 N N . ASP A 1 321 ? 5.645 -30.969 -13.773 1 96.31 321 ASP A N 1
ATOM 2447 C CA . ASP A 1 321 ? 5.363 -32.312 -13.297 1 96.31 321 ASP A CA 1
ATOM 2448 C C . ASP A 1 321 ? 5.293 -32.344 -11.766 1 96.31 321 ASP A C 1
ATOM 2450 O O . ASP A 1 321 ? 4.473 -33.062 -11.195 1 96.31 321 ASP A O 1
ATOM 2454 N N . ASP A 1 322 ? 6.191 -31.672 -11.18 1 96.94 322 ASP A N 1
ATOM 2455 C CA . ASP A 1 322 ? 6.195 -31.594 -9.727 1 96.94 322 ASP A CA 1
ATOM 2456 C C . ASP A 1 322 ? 4.898 -30.969 -9.203 1 96.94 322 ASP A C 1
ATOM 2458 O O . ASP A 1 322 ? 4.371 -31.406 -8.172 1 96.94 322 ASP A O 1
ATOM 2462 N N . MET A 1 323 ? 4.379 -30 -9.828 1 96.5 323 MET A N 1
ATOM 2463 C CA . MET A 1 323 ? 3.148 -29.312 -9.445 1 96.5 323 MET A CA 1
ATOM 2464 C C . MET A 1 323 ? 1.937 -30.203 -9.648 1 96.5 323 MET A C 1
ATOM 2466 O O . MET A 1 323 ? 1.01 -30.203 -8.836 1 96.5 323 MET A O 1
ATOM 2470 N N . VAL A 1 324 ? 1.941 -30.953 -10.688 1 95 324 VAL A N 1
ATOM 2471 C CA . VAL A 1 324 ? 0.785 -31.75 -11.078 1 95 324 VAL A CA 1
ATOM 2472 C C . VAL A 1 324 ? 0.802 -33.094 -10.328 1 95 324 VAL A C 1
ATOM 2474 O O . VAL A 1 324 ? -0.249 -33.594 -9.938 1 95 324 VAL A O 1
ATOM 2477 N N . ALA A 1 325 ? 2.02 -33.625 -10.094 1 93.94 325 ALA A N 1
ATOM 2478 C CA . ALA A 1 325 ? 2.09 -35 -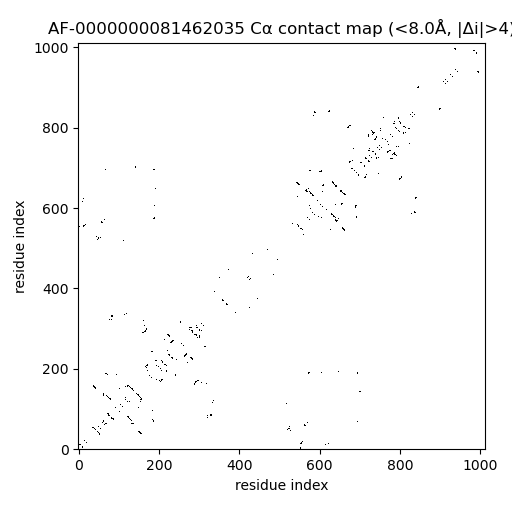9.633 1 93.94 325 ALA A CA 1
ATOM 2479 C C . ALA A 1 325 ? 3.156 -35.188 -8.555 1 93.94 325 ALA A C 1
ATOM 2481 O O . ALA A 1 325 ? 3.537 -36.312 -8.211 1 93.94 325 ALA A O 1
ATOM 2482 N N . GLY A 1 326 ? 3.615 -34.156 -8.062 1 92.81 326 GLY A N 1
ATOM 2483 C CA . GLY A 1 326 ? 4.629 -34.25 -7.027 1 92.81 326 GLY A CA 1
ATOM 2484 C C . GLY A 1 326 ? 4.152 -34.938 -5.777 1 92.81 326 GLY A C 1
ATOM 2485 O O . GLY A 1 326 ? 3.023 -35.438 -5.734 1 92.81 326 GLY A O 1
ATOM 2486 N N . PRO A 1 327 ? 5.051 -35.031 -4.809 1 92.88 327 PRO A N 1
ATOM 2487 C CA . PRO A 1 327 ? 4.715 -35.781 -3.594 1 92.88 327 PRO A CA 1
ATOM 2488 C C . PRO A 1 327 ? 3.572 -35.156 -2.807 1 92.88 327 PRO A C 1
ATOM 2490 O O . PRO A 1 327 ? 3.344 -33.938 -2.91 1 92.88 327 PRO A O 1
ATOM 2493 N N . ALA A 1 328 ? 2.998 -35.906 -1.981 1 89.69 328 ALA A N 1
ATOM 2494 C CA . ALA A 1 328 ? 1.835 -35.5 -1.202 1 89.69 328 ALA A CA 1
ATOM 2495 C C . ALA A 1 328 ? 2.221 -34.469 -0.145 1 89.69 328 ALA A C 1
ATOM 2497 O O . ALA A 1 328 ? 1.375 -33.688 0.314 1 89.69 328 ALA A O 1
ATOM 2498 N N . THR A 1 329 ? 3.453 -34.438 0.16 1 91.94 329 THR A N 1
ATOM 2499 C CA . THR A 1 329 ? 3.912 -33.469 1.165 1 91.94 329 THR A CA 1
ATOM 2500 C C . THR A 1 329 ? 3.885 -32.062 0.614 1 91.94 329 THR A C 1
ATOM 2502 O O . THR A 1 329 ? 3.844 -31.094 1.378 1 91.94 329 THR A O 1
ATOM 2505 N N . LEU A 1 330 ? 3.887 -31.969 -0.685 1 95.06 330 LEU A N 1
ATOM 2506 C CA . LEU A 1 330 ? 3.934 -30.656 -1.314 1 95.06 330 LEU A CA 1
ATOM 2507 C C . LEU A 1 330 ? 2.564 -30.266 -1.862 1 95.06 330 LEU A C 1
ATOM 2509 O O . LEU A 1 330 ? 2.309 -29.078 -2.123 1 95.06 330 LEU A O 1
ATOM 2513 N N . ARG A 1 331 ? 1.764 -31.203 -2.072 1 96.44 331 ARG A N 1
ATOM 2514 C CA . ARG A 1 331 ? 0.436 -31 -2.639 1 96.44 331 ARG A CA 1
ATOM 2515 C C . ARG A 1 331 ? -0.652 -31.344 -1.628 1 96.44 331 ARG A C 1
ATOM 2517 O O . ARG A 1 331 ? -0.922 -32.531 -1.379 1 96.44 331 ARG A O 1
ATOM 2524 N N . ILE A 1 332 ? -1.327 -30.359 -1.132 1 95.75 332 ILE A N 1
ATOM 2525 C CA . ILE A 1 332 ? -2.367 -30.547 -0.126 1 95.75 332 ILE A CA 1
ATOM 2526 C C . ILE A 1 332 ? -3.734 -30.625 -0.803 1 95.75 332 ILE A C 1
ATOM 2528 O O . ILE A 1 332 ? -4.16 -29.656 -1.451 1 95.75 332 ILE A O 1
ATOM 2532 N N . PRO A 1 333 ? -4.406 -31.703 -0.635 1 95.12 333 PRO A N 1
ATOM 2533 C CA . PRO A 1 333 ? -5.742 -31.766 -1.229 1 95.12 333 PRO A CA 1
ATOM 2534 C C . PRO A 1 333 ? -6.734 -30.828 -0.545 1 95.12 333 PRO A C 1
ATOM 2536 O O . PRO A 1 333 ? -6.75 -30.734 0.684 1 95.12 333 PRO A O 1
ATOM 2539 N N . VAL A 1 334 ? -7.465 -30.109 -1.294 1 94.25 334 VAL A N 1
ATOM 2540 C CA . VAL A 1 334 ? -8.516 -29.25 -0.78 1 94.25 334 VAL A CA 1
ATOM 2541 C C . VAL A 1 334 ? -9.797 -30.047 -0.559 1 94.25 334 VAL A C 1
ATOM 2543 O O . VAL A 1 334 ? -10.234 -30.781 -1.445 1 94.25 334 VAL A O 1
ATOM 2546 N N . PRO A 1 335 ? -10.391 -29.906 0.612 1 89.62 335 PRO A N 1
ATOM 2547 C CA . PRO A 1 335 ? -11.602 -30.672 0.91 1 89.62 335 PRO A CA 1
ATOM 2548 C C . PRO A 1 335 ? -12.867 -30 0.369 1 89.62 335 PRO A C 1
ATOM 2550 O O . PRO A 1 335 ? -13.633 -29.422 1.134 1 89.62 335 PRO A O 1
ATOM 2553 N N . TYR A 1 336 ? -13.07 -30.125 -0.864 1 86.19 336 TYR A N 1
ATOM 2554 C CA . TYR A 1 336 ? -14.266 -29.562 -1.483 1 86.19 336 TYR A CA 1
ATOM 2555 C C . TYR A 1 336 ? -15.516 -30.297 -1.035 1 86.19 336 TYR A C 1
ATOM 2557 O O . TYR A 1 336 ? -15.5 -31.531 -0.882 1 86.19 336 TYR A O 1
ATOM 2565 N N . GLU A 1 337 ? -16.469 -29.562 -0.478 1 61.09 337 GLU A N 1
ATOM 2566 C CA . GLU A 1 337 ? -17.734 -30.203 -0.135 1 61.09 337 GLU A CA 1
ATOM 2567 C C . GLU A 1 337 ? -18.453 -30.703 -1.383 1 61.09 337 GLU A C 1
ATOM 2569 O O . GLU A 1 337 ? -18.641 -29.953 -2.342 1 61.09 337 GLU A O 1
ATOM 2574 N N . GLU A 1 338 ? -18.281 -31.844 -1.682 1 45.25 338 GLU A N 1
ATOM 2575 C CA . GLU A 1 338 ? -19.094 -32.406 -2.756 1 45.25 338 GLU A CA 1
ATOM 2576 C C . GLU A 1 338 ? -20.562 -32.438 -2.391 1 45.25 338 GLU A C 1
ATOM 2578 O O . GLU A 1 338 ? -20.938 -32.875 -1.302 1 45.25 338 GLU A O 1
ATOM 2583 N N . LEU A 1 339 ? -21.141 -31.281 -2.646 1 36.12 339 LEU A N 1
ATOM 2584 C CA . LEU A 1 339 ? -22.578 -31.328 -2.459 1 36.12 339 LEU A CA 1
ATOM 2585 C C . LEU A 1 339 ? -23.156 -32.625 -3.002 1 36.12 339 LEU A C 1
ATOM 2587 O O . LEU A 1 339 ? -23.062 -32.906 -4.199 1 36.12 339 LEU A O 1
ATOM 2591 N N . PHE A 1 340 ? -22.891 -33.625 -2.287 1 29.59 340 PHE A N 1
ATOM 2592 C CA . PHE A 1 340 ? -23.688 -34.812 -2.631 1 29.59 340 PHE A CA 1
ATOM 2593 C C . PHE A 1 340 ? -25.172 -34.469 -2.578 1 29.59 340 PHE A C 1
ATOM 2595 O O . PHE A 1 340 ? -25.719 -34.188 -1.507 1 29.59 340 PHE A O 1
ATOM 2602 N N . VAL A 1 341 ? -25.609 -33.594 -3.447 1 28.62 341 VAL A N 1
ATOM 2603 C CA . VAL A 1 341 ? -27.047 -33.5 -3.568 1 28.62 341 VAL A CA 1
ATOM 2604 C C . VAL A 1 341 ? -27.656 -34.875 -3.822 1 28.62 341 VAL A C 1
ATOM 2606 O O . VAL A 1 341 ? -27.438 -35.469 -4.879 1 28.62 341 VAL A O 1
ATOM 2609 N N . SER A 1 342 ? -27.469 -35.75 -2.924 1 26.27 342 SER A N 1
ATOM 2610 C CA . SER A 1 342 ? -28.391 -36.875 -3.012 1 26.27 342 SER A CA 1
ATOM 2611 C C . SER A 1 342 ? -29.828 -36.406 -3.188 1 26.27 342 SER A C 1
ATOM 2613 O O . SER A 1 342 ? -30.328 -35.594 -2.387 1 26.27 342 SER A O 1
ATOM 2615 N N . TYR A 1 343 ? -30.062 -36.031 -4.512 1 26.94 343 TYR A N 1
ATOM 2616 C CA . TYR A 1 343 ? -31.484 -35.906 -4.852 1 26.94 343 TYR A CA 1
ATOM 2617 C C . TYR A 1 343 ? -32.281 -37.031 -4.188 1 26.94 343 TYR A C 1
ATOM 2619 O O . TYR A 1 343 ? -32.125 -38.219 -4.516 1 26.94 343 TYR A O 1
ATOM 2627 N N . LEU A 1 344 ? -32.281 -37.031 -2.947 1 26.05 344 LEU A N 1
ATOM 2628 C CA . LEU A 1 344 ? -33.344 -37.875 -2.385 1 26.05 344 LEU A CA 1
ATOM 2629 C C . LEU A 1 344 ? -34.688 -37.5 -2.957 1 26.05 344 LEU A C 1
ATOM 2631 O O . LEU A 1 344 ? -35.188 -36.375 -2.719 1 26.05 344 LEU A O 1
ATOM 2635 N N . VAL A 1 345 ? -34.812 -37.719 -4.312 1 25.52 345 VAL A N 1
ATOM 2636 C CA . VAL A 1 345 ? -36.188 -37.812 -4.816 1 25.52 345 VAL A CA 1
ATOM 2637 C C . VAL A 1 345 ? -37.031 -38.688 -3.898 1 25.52 345 VAL A C 1
ATOM 2639 O O . VAL A 1 345 ? -36.75 -39.875 -3.764 1 25.52 345 VAL A O 1
ATOM 2642 N N . ILE A 1 346 ? -37.219 -38.094 -2.781 1 26.33 346 ILE A N 1
ATOM 2643 C CA . ILE A 1 346 ? -38.25 -38.781 -2.014 1 26.33 346 ILE A CA 1
ATOM 2644 C C . ILE A 1 346 ? -39.469 -39 -2.893 1 26.33 346 ILE A C 1
ATOM 2646 O O . ILE A 1 346 ? -40.125 -38.031 -3.332 1 26.33 346 ILE A O 1
ATOM 2650 N N . PHE A 1 347 ? -39.25 -39.938 -3.834 1 25.31 347 PHE A N 1
ATOM 2651 C CA . PHE A 1 347 ? -40.469 -40.5 -4.438 1 25.31 347 PHE A CA 1
ATOM 2652 C C . PHE A 1 347 ? -41.438 -40.969 -3.365 1 25.31 347 PHE A C 1
ATOM 2654 O O . PHE A 1 347 ? -41.156 -41.875 -2.592 1 25.31 347 PHE A O 1
ATOM 2661 N N . CYS A 1 348 ? -41.906 -39.906 -2.695 1 26.33 348 CYS A N 1
ATOM 2662 C CA . CYS A 1 348 ? -43.094 -40.281 -1.933 1 26.33 348 CYS A CA 1
ATOM 2663 C C . CYS A 1 348 ? -44.125 -40.969 -2.822 1 26.33 348 CYS A C 1
ATOM 2665 O O . CYS A 1 348 ? -44.719 -40.344 -3.689 1 26.33 348 CYS A O 1
ATOM 2667 N N . PHE A 1 349 ? -43.719 -42.156 -3.373 1 25.7 349 PHE A N 1
ATOM 2668 C CA . PHE A 1 349 ? -44.812 -43 -3.85 1 25.7 349 PHE A CA 1
ATOM 2669 C C . PHE A 1 349 ? -45.906 -43.125 -2.805 1 25.7 349 PHE A C 1
ATOM 2671 O O . PHE A 1 349 ? -45.688 -43.719 -1.747 1 25.7 349 PHE A O 1
ATOM 2678 N N . LEU A 1 350 ? -46.594 -42 -2.615 1 26.48 350 LEU A N 1
ATOM 2679 C CA . LEU A 1 350 ? -47.875 -42.156 -1.941 1 26.48 350 LEU A CA 1
ATOM 2680 C C . LEU A 1 350 ? -48.688 -43.281 -2.562 1 26.48 350 LEU A C 1
ATOM 2682 O O . LEU A 1 350 ? -49.125 -43.188 -3.711 1 26.48 350 LEU A O 1
ATOM 2686 N N . ASP A 1 351 ? -48.188 -44.469 -2.467 1 25.95 351 ASP A N 1
ATOM 2687 C CA . ASP A 1 351 ? -49.156 -45.531 -2.611 1 25.95 351 ASP A CA 1
ATOM 2688 C C . ASP A 1 351 ? -50.344 -45.312 -1.668 1 25.95 351 ASP A C 1
ATOM 2690 O O . ASP A 1 351 ? -50.219 -45.469 -0.452 1 25.95 351 ASP A O 1
ATOM 2694 N N . CYS A 1 352 ? -51.156 -44.312 -1.897 1 25.86 352 CYS A N 1
ATOM 2695 C CA . CYS A 1 352 ? -52.406 -44.031 -1.229 1 25.86 352 CYS A CA 1
ATOM 2696 C C . CYS A 1 352 ? -53.219 -45.312 -1.071 1 25.86 352 CYS A C 1
ATOM 2698 O O . CYS A 1 352 ? -54.375 -45.281 -0.579 1 25.86 352 CYS A O 1
ATOM 2700 N N . ASN A 1 353 ? -53.031 -46.312 -1.922 1 25.16 353 ASN A N 1
ATOM 2701 C CA . ASN A 1 353 ? -54.094 -47.281 -1.743 1 25.16 353 ASN A CA 1
ATOM 2702 C C . ASN A 1 353 ? -54 -47.969 -0.374 1 25.16 353 ASN A C 1
ATOM 2704 O O . ASN A 1 353 ? -55.031 -48.469 0.14 1 25.16 353 ASN A O 1
ATOM 2708 N N . SER A 1 354 ? -52.844 -48.75 -0.09 1 23.47 354 SER A N 1
ATOM 2709 C CA . SER A 1 354 ? -53.062 -49.812 0.889 1 23.47 354 SER A CA 1
ATOM 2710 C C . SER A 1 354 ? -53.125 -49.25 2.305 1 23.47 354 SER A C 1
ATOM 2712 O O . SER A 1 354 ? -52.5 -48.219 2.6 1 23.47 354 SER A O 1
ATOM 2714 N N . GLU A 1 355 ? -54.094 -49.562 3.174 1 28.61 355 GLU A N 1
ATOM 2715 C CA . GLU A 1 355 ? -54.344 -49.5 4.613 1 28.61 355 GLU A CA 1
ATOM 2716 C C . GLU A 1 355 ? -53.031 -49.562 5.395 1 28.61 355 GLU A C 1
ATOM 2718 O O . GLU A 1 355 ? -52.969 -49.094 6.543 1 28.61 355 GLU A O 1
ATOM 2723 N N . ASP A 1 356 ? -52.125 -50.562 5.07 1 25.5 356 ASP A N 1
ATOM 2724 C CA . ASP A 1 356 ? -51.25 -51.156 6.094 1 25.5 356 ASP A CA 1
ATOM 2725 C C . ASP A 1 356 ? -50.062 -50.219 6.391 1 25.5 356 ASP A C 1
ATOM 2727 O O . ASP A 1 356 ? -49.844 -49.219 5.68 1 25.5 356 ASP A O 1
ATOM 2731 N N . GLU A 1 357 ? -48.844 -50.906 6.652 1 25.47 357 GLU A N 1
ATOM 2732 C CA . GLU A 1 357 ? -47.625 -50.75 7.453 1 25.47 357 GLU A CA 1
ATOM 2733 C C . GLU A 1 357 ? -46.75 -49.625 6.895 1 25.47 357 GLU A C 1
ATOM 2735 O O . GLU A 1 357 ? -46.906 -49.219 5.734 1 25.47 357 GLU A O 1
ATOM 2740 N N . MET A 1 358 ? -45.719 -49.219 7.766 1 27.7 358 MET A N 1
ATOM 2741 C CA . MET A 1 358 ? -44.625 -48.25 7.789 1 27.7 358 MET A CA 1
ATOM 2742 C C . MET A 1 358 ? -43.812 -48.312 6.504 1 27.7 358 MET A C 1
ATOM 2744 O O . MET A 1 358 ? -43.219 -49.344 6.184 1 27.7 358 MET A O 1
ATOM 2748 N N . GLY A 1 359 ? -44.312 -47.812 5.414 1 26.92 359 GLY A N 1
ATOM 2749 C CA . GLY A 1 359 ? -43.688 -47.969 4.105 1 26.92 359 GLY A CA 1
ATOM 2750 C C . GLY A 1 359 ? -42.188 -47.656 4.113 1 26.92 359 GLY A C 1
ATOM 2751 O O . GLY A 1 359 ? -41.75 -46.688 4.762 1 26.92 359 GLY A O 1
ATOM 2752 N N . SER A 1 360 ? -41.344 -48.781 4.309 1 26.86 360 SER A N 1
ATOM 2753 C CA . SER A 1 360 ? -39.906 -48.812 4.285 1 26.86 360 SER A CA 1
ATOM 2754 C C . SER A 1 360 ? -39.344 -48.156 3.025 1 26.86 360 SER A C 1
ATOM 2756 O O . SER A 1 360 ? -39.938 -48.281 1.946 1 26.86 360 SER A O 1
ATOM 2758 N N . LEU A 1 361 ? -38.812 -46.938 3.143 1 29.06 361 LEU A N 1
ATOM 2759 C CA . LEU A 1 361 ? -38.156 -46.281 2.037 1 29.06 361 LEU A CA 1
ATOM 2760 C C . LEU A 1 361 ? -36.969 -47.094 1.517 1 29.06 361 LEU A C 1
ATOM 2762 O O . LEU A 1 361 ? -36.094 -47.5 2.283 1 29.06 361 LEU A O 1
ATOM 2766 N N . LYS A 1 362 ? -37.312 -48.094 0.625 1 27.52 362 LYS A N 1
ATOM 2767 C CA . LYS A 1 362 ? -36.281 -48.906 -0.03 1 27.52 362 LYS A CA 1
ATOM 2768 C C . LYS A 1 362 ? -35.438 -48.062 -0.982 1 27.52 362 LYS A C 1
ATOM 2770 O O . LYS A 1 362 ? -35.969 -47.438 -1.917 1 27.52 362 LYS A O 1
ATOM 2775 N N . VAL A 1 363 ? -34.406 -47.344 -0.398 1 27.89 363 VAL A N 1
ATOM 2776 C CA . VAL A 1 363 ? -33.438 -46.781 -1.303 1 27.89 363 VAL A CA 1
ATOM 2777 C C . VAL A 1 363 ? -32.656 -47.906 -1.977 1 27.89 363 VAL A C 1
ATOM 2779 O O . VAL A 1 363 ? -32.031 -48.75 -1.3 1 27.89 363 VAL A O 1
ATOM 2782 N N . GLU A 1 364 ? -33.125 -48.438 -2.998 1 25.62 364 GLU A N 1
ATOM 2783 C CA . GLU A 1 364 ? -32.562 -49.562 -3.736 1 25.62 364 GLU A CA 1
ATOM 2784 C C . GLU A 1 364 ? -31.109 -49.281 -4.129 1 25.62 364 GLU A C 1
ATOM 2786 O O . GLU A 1 364 ? -30.844 -48.688 -5.18 1 25.62 364 GLU A O 1
ATOM 2791 N N . ASN A 1 365 ? -30.203 -48.5 -3.482 1 26.89 365 ASN A N 1
ATOM 2792 C CA . ASN A 1 365 ? -28.875 -48.938 -3.922 1 26.89 365 ASN A CA 1
ATOM 2793 C C . ASN A 1 365 ? -28.641 -50.406 -3.596 1 26.89 365 ASN A C 1
ATOM 2795 O O . ASN A 1 365 ? -29.344 -50.969 -2.762 1 26.89 365 ASN A O 1
ATOM 2799 N N . GLY A 1 366 ? -27.797 -51.25 -4.195 1 28.66 366 GLY A N 1
ATOM 2800 C CA . GLY A 1 366 ? -27.547 -52.625 -3.883 1 28.66 366 GLY A CA 1
ATOM 2801 C C . GLY A 1 366 ? -27.719 -52.969 -2.412 1 28.66 366 GLY A C 1
ATOM 2802 O O . GLY A 1 366 ? -28.266 -54.031 -2.066 1 28.66 366 GLY A O 1
ATOM 2803 N N . ASP A 1 367 ? -26.891 -52.375 -1.519 1 29.28 367 ASP A N 1
ATOM 2804 C CA . ASP A 1 367 ? -26.922 -52.906 -0.159 1 29.28 367 ASP A CA 1
ATOM 2805 C C . ASP A 1 367 ? -28.172 -52.406 0.584 1 29.28 367 ASP A C 1
ATOM 2807 O O . ASP A 1 367 ? -28.578 -51.281 0.442 1 29.28 367 ASP A O 1
ATOM 2811 N N . ASP A 1 368 ? -29.203 -53.219 0.802 1 29.33 368 ASP A N 1
ATOM 2812 C CA . ASP A 1 368 ? -30.5 -53.219 1.465 1 29.33 368 ASP A CA 1
ATOM 2813 C C . ASP A 1 368 ? -30.469 -52.438 2.768 1 29.33 368 ASP A C 1
ATOM 2815 O O . ASP A 1 368 ? -30.266 -53 3.842 1 29.33 368 ASP A O 1
ATOM 2819 N N . TYR A 1 369 ? -29.578 -51.344 2.891 1 27.44 369 TYR A N 1
ATOM 2820 C CA . TYR A 1 369 ? -29.594 -50.781 4.234 1 27.44 369 TYR A CA 1
ATOM 2821 C C . TYR A 1 369 ? -30.953 -50.156 4.551 1 27.44 369 TYR A C 1
ATOM 2823 O O . TYR A 1 369 ? -31.531 -49.438 3.732 1 27.44 369 TYR A O 1
ATOM 2831 N N . LYS A 1 370 ? -31.828 -50.938 5.238 1 30 370 LYS A N 1
ATOM 2832 C CA . LYS A 1 370 ? -33.125 -50.594 5.812 1 30 370 LYS A CA 1
ATOM 2833 C C . LYS A 1 370 ? -33 -49.562 6.918 1 30 370 LYS A C 1
ATOM 2835 O O . LYS A 1 370 ? -32.281 -49.781 7.895 1 30 370 LYS A O 1
ATOM 2840 N N . ILE A 1 371 ? -32.75 -48.25 6.578 1 27.7 371 ILE A N 1
ATOM 2841 C CA . ILE A 1 371 ? -32.688 -47.375 7.727 1 27.7 371 ILE A CA 1
ATOM 2842 C C . ILE A 1 371 ? -34.094 -47.188 8.297 1 27.7 371 ILE A C 1
ATOM 2844 O O . ILE A 1 371 ? -35 -46.719 7.586 1 27.7 371 ILE A O 1
ATOM 2848 N N . PRO A 1 372 ? -34.469 -47.812 9.297 1 29.14 372 PRO A N 1
ATOM 2849 C CA . PRO A 1 372 ? -35.781 -47.625 9.977 1 29.14 372 PRO A CA 1
ATOM 2850 C C . PRO A 1 372 ? -36.031 -46.188 10.422 1 29.14 372 PRO A C 1
ATOM 2852 O O . PRO A 1 372 ? -35.156 -45.594 11.039 1 29.14 372 PRO A O 1
ATOM 2855 N N . ILE A 1 373 ? -36.469 -45.344 9.43 1 27.64 373 ILE A N 1
ATOM 2856 C CA . ILE A 1 373 ? -36.75 -43.969 9.828 1 27.64 373 ILE A CA 1
ATOM 2857 C C . ILE A 1 373 ? -37.969 -43.938 10.742 1 27.64 373 ILE A C 1
ATOM 2859 O O . ILE A 1 373 ? -39.062 -44.312 10.344 1 27.64 373 ILE A O 1
ATOM 2863 N N . ASN A 1 374 ? -37.719 -44.25 11.977 1 27.14 374 ASN A N 1
ATOM 2864 C CA . ASN A 1 374 ? -38.781 -44.062 12.953 1 27.14 374 ASN A CA 1
ATOM 2865 C C . ASN A 1 374 ? -39.188 -42.594 13.031 1 27.14 374 ASN A C 1
ATOM 2867 O O . ASN A 1 374 ? -38.375 -41.719 13.438 1 27.14 374 ASN A O 1
ATOM 2871 N N . LEU A 1 375 ? -40 -42.125 12.086 1 27.12 375 LEU A N 1
ATOM 2872 C CA . LEU A 1 375 ? -40.531 -40.75 11.953 1 27.12 375 LEU A CA 1
ATOM 2873 C C . LEU A 1 375 ? -41.188 -40.312 13.266 1 27.12 375 LEU A C 1
ATOM 2875 O O . LEU A 1 375 ? -41.906 -39.312 13.289 1 27.12 375 LEU A O 1
ATOM 2879 N N . ARG A 1 376 ? -41.125 -41.125 14.266 1 29.78 376 ARG A N 1
ATOM 2880 C CA . ARG A 1 376 ? -41.781 -40.531 15.422 1 29.78 376 ARG A CA 1
ATOM 2881 C C . ARG A 1 376 ? -41.062 -39.25 15.852 1 29.78 376 ARG A C 1
ATOM 2883 O O . ARG A 1 376 ? -41.656 -38.406 16.5 1 29.78 376 ARG A O 1
ATOM 2890 N N . GLY A 1 377 ? -39.844 -39.438 16.156 1 25.88 377 GLY A N 1
ATOM 2891 C CA . GLY A 1 377 ? -39.062 -38.438 16.891 1 25.88 377 GLY A CA 1
ATOM 2892 C C . GLY A 1 377 ? -38.719 -37.219 16.062 1 25.88 377 GLY A C 1
ATOM 2893 O O . GLY A 1 377 ? -39.062 -37.156 14.875 1 25.88 377 GLY A O 1
ATOM 2894 N N . ASN A 1 378 ? -38 -36.188 16.734 1 26.48 378 ASN A N 1
ATOM 2895 C CA . ASN A 1 378 ? -37.719 -34.812 16.328 1 26.48 378 ASN A CA 1
ATOM 2896 C C . ASN A 1 378 ? -36.938 -34.781 15.008 1 26.48 378 ASN A C 1
ATOM 2898 O O . ASN A 1 378 ? -36.281 -35.75 14.641 1 26.48 378 ASN A O 1
ATOM 2902 N N . ILE A 1 379 ? -37.375 -34 13.984 1 27.98 379 ILE A N 1
ATOM 2903 C CA . ILE A 1 379 ? -36.906 -33.625 12.656 1 27.98 379 ILE A CA 1
ATOM 2904 C C . ILE A 1 379 ? -35.375 -33.625 12.656 1 27.98 379 ILE A C 1
ATOM 2906 O O . ILE A 1 379 ? -34.75 -33.5 11.602 1 27.98 379 ILE A O 1
ATOM 2910 N N . SER A 1 380 ? -34.781 -33.781 13.797 1 26.34 380 SER A N 1
ATOM 2911 C CA . SER A 1 380 ? -33.312 -33.719 13.906 1 26.34 380 SER A CA 1
ATOM 2912 C C . SER A 1 380 ? -32.656 -34.875 13.18 1 26.34 380 SER A C 1
ATOM 2914 O O . SER A 1 380 ? -31.516 -34.781 12.727 1 26.34 380 SER A O 1
ATOM 2916 N N . ASP A 1 381 ? -33.281 -36 13.242 1 27.27 381 ASP A N 1
ATOM 2917 C CA . ASP A 1 381 ? -32.531 -37.219 12.844 1 27.27 381 ASP A CA 1
ATOM 2918 C C . ASP A 1 381 ? -32.5 -37.344 11.328 1 27.27 381 ASP A C 1
ATOM 2920 O O . ASP A 1 381 ? -31.875 -38.281 10.797 1 27.27 381 ASP A O 1
ATOM 2924 N N . LEU A 1 382 ? -33.438 -36.625 10.578 1 29.2 382 LEU A N 1
ATOM 2925 C CA . LEU A 1 382 ? -33.438 -36.719 9.125 1 29.2 382 LEU A CA 1
ATOM 2926 C C . LEU A 1 382 ? -32.094 -36.219 8.547 1 29.2 382 LEU A C 1
ATOM 2928 O O . LEU A 1 382 ? -31.719 -36.625 7.445 1 29.2 382 LEU A O 1
ATOM 2932 N N . PHE A 1 383 ? -31.391 -35.438 9.297 1 28.59 383 PHE A N 1
ATOM 2933 C CA . PHE A 1 383 ? -30.141 -34.875 8.789 1 28.59 383 PHE A CA 1
ATOM 2934 C C . PHE A 1 383 ? -29.109 -35.969 8.547 1 28.59 383 PHE A C 1
ATOM 2936 O O . PHE A 1 383 ? -28.062 -35.719 7.945 1 28.59 383 PHE A O 1
ATOM 2943 N N . LEU A 1 384 ? -29.375 -37.156 9.117 1 26.81 384 LEU A N 1
ATOM 2944 C CA . LEU A 1 384 ? -28.25 -38.094 9.172 1 26.81 384 LEU A CA 1
ATOM 2945 C C . LEU A 1 384 ? -28 -38.719 7.809 1 26.81 384 LEU A C 1
ATOM 2947 O O . LEU A 1 384 ? -26.906 -39.25 7.547 1 26.81 384 LEU A O 1
ATOM 2951 N N . LEU A 1 385 ? -29.094 -38.781 6.969 1 27.89 385 LEU A N 1
ATOM 2952 C CA . LEU A 1 385 ? -28.906 -39.75 5.902 1 27.89 385 LEU A CA 1
ATOM 2953 C C . LEU A 1 385 ? -28.047 -39.188 4.781 1 27.89 385 LEU A C 1
ATOM 2955 O O . LEU A 1 385 ? -27.672 -39.906 3.854 1 27.89 385 LEU A O 1
ATOM 2959 N N . THR A 1 386 ? -28.016 -37.875 4.68 1 28.45 386 THR A N 1
ATOM 2960 C CA . THR A 1 386 ? -27.312 -37.312 3.521 1 28.45 386 THR A CA 1
ATOM 2961 C C . THR A 1 386 ? -25.844 -37.719 3.531 1 28.45 386 THR A C 1
ATOM 2963 O O . THR A 1 386 ? -25.109 -37.375 2.604 1 28.45 386 THR A O 1
ATOM 2966 N N . SER A 1 387 ? -25.391 -38.188 4.637 1 26.41 387 SER A N 1
ATOM 2967 C CA . SER A 1 387 ? -23.969 -38.5 4.703 1 26.41 387 SER A CA 1
ATOM 2968 C C . SER A 1 387 ? -23.656 -39.844 4.016 1 26.41 387 SER A C 1
ATOM 2970 O O . SER A 1 387 ? -22.625 -40.469 4.277 1 26.41 387 SER A O 1
ATOM 2972 N N . LEU A 1 388 ? -24.688 -40.438 3.223 1 26.59 388 LEU A N 1
ATOM 2973 C CA . LEU A 1 388 ? -24.234 -41.75 2.783 1 26.59 388 LEU A CA 1
ATOM 2974 C C . LEU A 1 388 ? -23.188 -41.625 1.685 1 26.59 388 LEU A C 1
ATOM 2976 O O . LEU A 1 388 ? -23.312 -40.781 0.791 1 26.59 388 LEU A O 1
ATOM 2980 N N . PRO A 1 389 ? -22 -42.094 1.764 1 27.44 389 PRO A N 1
ATOM 2981 C CA . PRO A 1 389 ? -20.719 -42.031 1.054 1 27.44 389 PRO A CA 1
ATOM 2982 C C . PRO A 1 389 ? -20.844 -42.438 -0.413 1 27.44 389 PRO A C 1
ATOM 2984 O O . PRO A 1 389 ? -19.844 -42.438 -1.145 1 27.44 389 PRO A O 1
ATOM 2987 N N . PHE A 1 390 ? -21.891 -43.281 -0.916 1 27.12 390 PHE A N 1
ATOM 2988 C CA . PHE A 1 390 ? -21.641 -44.062 -2.111 1 27.12 390 PHE A CA 1
ATOM 2989 C C . PHE A 1 390 ? -21.781 -43.219 -3.367 1 27.12 390 PHE A C 1
ATOM 2991 O O . PHE A 1 390 ? -21.5 -43.688 -4.473 1 27.12 390 PHE A O 1
ATOM 2998 N N . PHE A 1 391 ? -22.844 -42.344 -3.533 1 27.38 391 PHE A N 1
ATOM 2999 C CA . PHE A 1 391 ? -23.109 -41.906 -4.902 1 27.38 391 PHE A CA 1
ATOM 3000 C C . PHE A 1 391 ? -22.094 -40.844 -5.34 1 27.38 391 PHE A C 1
ATOM 3002 O O . PHE A 1 391 ? -21.797 -39.938 -4.578 1 27.38 391 PHE A O 1
ATOM 3009 N N . PRO A 1 392 ? -21.297 -41.188 -6.418 1 24.38 392 PRO A N 1
ATOM 3010 C CA . PRO A 1 392 ? -20.234 -40.344 -6.949 1 24.38 392 PRO A CA 1
ATOM 3011 C C . PRO A 1 392 ? -20.75 -38.938 -7.285 1 24.38 392 PRO A C 1
ATOM 3013 O O . PRO A 1 392 ? -21.906 -38.781 -7.684 1 24.38 392 PRO A O 1
ATOM 3016 N N . ARG A 1 393 ? -20.312 -37.875 -6.711 1 26.31 393 ARG A N 1
ATOM 3017 C CA . ARG A 1 393 ? -20.547 -36.438 -6.578 1 26.31 393 ARG A CA 1
ATOM 3018 C C . ARG A 1 393 ? -20.609 -35.75 -7.945 1 26.31 393 ARG A C 1
ATOM 3020 O O . ARG A 1 393 ? -20.812 -34.531 -8.039 1 26.31 393 ARG A O 1
ATOM 3027 N N . THR A 1 394 ? -20.094 -36.375 -9.086 1 25.28 394 THR A N 1
ATOM 3028 C CA . THR A 1 394 ? -19.703 -35.531 -10.227 1 25.28 394 THR A CA 1
ATOM 3029 C C . THR A 1 394 ? -20.938 -34.938 -10.891 1 25.28 394 THR A C 1
ATOM 3031 O O . THR A 1 394 ? -20.953 -33.75 -11.242 1 25.28 394 THR A O 1
ATOM 3034 N N . ASP A 1 395 ? -21.562 -35.75 -11.758 1 23.25 395 ASP A N 1
ATOM 3035 C CA . ASP A 1 395 ? -22.328 -35.344 -12.938 1 23.25 395 ASP A CA 1
ATOM 3036 C C . ASP A 1 395 ? -23.703 -34.812 -12.539 1 23.25 395 ASP A C 1
ATOM 3038 O O . ASP A 1 395 ? -24.672 -35.562 -12.453 1 23.25 395 ASP A O 1
ATOM 3042 N N . LEU A 1 396 ? -23.703 -34 -11.57 1 25.31 396 LEU A N 1
ATOM 3043 C CA . LEU A 1 396 ? -25.031 -33.469 -11.281 1 25.31 396 LEU A CA 1
ATOM 3044 C C . LEU A 1 396 ? -25.594 -32.719 -12.492 1 25.31 396 LEU A C 1
ATOM 3046 O O . LEU A 1 396 ? -25.219 -31.578 -12.742 1 25.31 396 LEU A O 1
ATOM 3050 N N . LYS A 1 397 ? -25.484 -33.406 -13.711 1 24.36 397 LYS A N 1
ATOM 3051 C CA . LYS A 1 397 ? -26.188 -32.844 -14.875 1 24.36 397 LYS A CA 1
ATOM 3052 C C . LYS A 1 397 ? -27.547 -32.281 -14.477 1 24.36 397 LYS A C 1
ATOM 3054 O O . LYS A 1 397 ? -28.328 -32.938 -13.781 1 24.36 397 LYS A O 1
ATOM 3059 N N . ARG A 1 398 ? -27.5 -31 -14.398 1 24.77 398 ARG A N 1
ATOM 3060 C CA . ARG A 1 398 ? -28.625 -30.094 -14.25 1 24.77 398 ARG A CA 1
ATOM 3061 C C . ARG A 1 398 ? -29.797 -30.531 -15.125 1 24.77 398 ARG A C 1
ATOM 3063 O O . ARG A 1 398 ? -29.734 -30.438 -16.344 1 24.77 398 ARG A O 1
ATOM 3070 N N . SER A 1 399 ? -30.266 -31.734 -14.953 1 24.2 399 SER A N 1
ATOM 3071 C CA . SER A 1 399 ? -31.484 -31.906 -15.734 1 24.2 399 SER A CA 1
ATOM 3072 C C . SER A 1 399 ? -32.469 -30.797 -15.453 1 24.2 399 SER A C 1
ATOM 3074 O O . SER A 1 399 ? -32.938 -30.625 -14.328 1 24.2 399 SER A O 1
ATOM 3076 N N . PHE A 1 400 ? -32.031 -29.516 -15.836 1 26.03 400 PHE A N 1
ATOM 3077 C CA . PHE A 1 400 ? -32.906 -28.359 -15.922 1 26.03 400 PHE A CA 1
ATOM 3078 C C . PHE A 1 400 ? -34.156 -28.703 -16.734 1 26.03 400 PHE A C 1
ATOM 3080 O O . PHE A 1 400 ? -34.062 -29.25 -17.828 1 26.03 400 PHE A O 1
ATOM 3087 N N . PHE A 1 401 ? -35.094 -29.219 -16.016 1 25.58 401 PHE A N 1
ATOM 3088 C CA . PHE A 1 401 ? -36.344 -29.297 -16.75 1 25.58 401 PHE A CA 1
ATOM 3089 C C . PHE A 1 401 ? -36.812 -27.891 -17.125 1 25.58 401 PHE A C 1
ATOM 3091 O O . PHE A 1 401 ? -36.938 -27.016 -16.266 1 25.58 401 PHE A O 1
ATOM 3098 N N . THR A 1 402 ? -36.094 -27.297 -18.062 1 25.36 402 THR A N 1
ATOM 3099 C CA . THR A 1 402 ? -36.5 -26.062 -18.734 1 25.36 402 THR A CA 1
ATOM 3100 C C . THR A 1 402 ? -37.969 -26.141 -19.172 1 25.36 402 THR A C 1
ATOM 3102 O O . THR A 1 402 ? -38.344 -27.062 -19.922 1 25.36 402 THR A O 1
ATOM 3105 N N . PHE A 1 403 ? -38.844 -25.766 -18.188 1 25.27 403 PHE A N 1
ATOM 3106 C CA . PHE A 1 403 ? -40.219 -25.625 -18.656 1 25.27 403 PHE A CA 1
ATOM 3107 C C . PHE A 1 403 ? -40.312 -24.578 -19.766 1 25.27 403 PHE A C 1
ATOM 3109 O O . PHE A 1 403 ? -39.875 -23.453 -19.594 1 25.27 403 PHE A O 1
ATOM 3116 N N . SER A 1 404 ? -39.812 -24.953 -20.891 1 23.91 404 SER A N 1
ATOM 3117 C CA . SER A 1 404 ? -40.156 -24.125 -22.047 1 23.91 404 SER A CA 1
ATOM 3118 C C . SER A 1 404 ? -41.594 -23.656 -22.016 1 23.91 404 SER A C 1
ATOM 3120 O O . SER A 1 404 ? -42.5 -24.438 -21.688 1 23.91 404 SER A O 1
ATOM 3122 N N . THR A 1 405 ? -41.906 -22.484 -21.625 1 27.72 405 THR A N 1
ATOM 3123 C CA . THR A 1 405 ? -43.219 -21.891 -21.812 1 27.72 405 THR A CA 1
ATOM 3124 C C . THR A 1 405 ? -43.875 -22.375 -23.109 1 27.72 405 THR A C 1
ATOM 3126 O O . THR A 1 405 ? -45.031 -22.078 -23.375 1 27.72 405 THR A O 1
ATOM 3129 N N . GLY A 1 406 ? -43.156 -22.688 -24.125 1 27.95 406 GLY A N 1
ATOM 3130 C CA . GLY A 1 406 ? -44.094 -23.156 -25.109 1 27.95 406 GLY A CA 1
ATOM 3131 C C . GLY A 1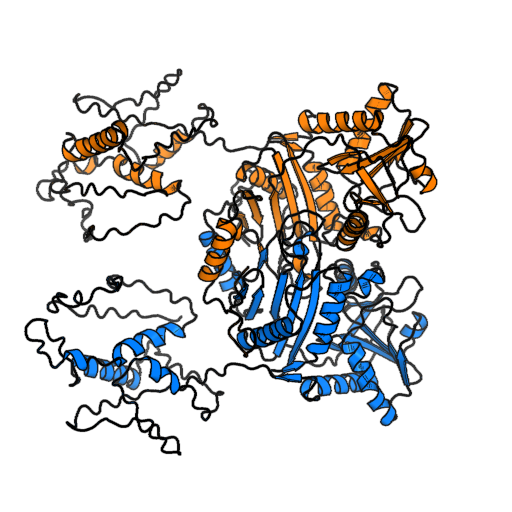 406 ? -44.875 -24.391 -24.672 1 27.95 406 GLY A C 1
ATOM 3132 O O . GLY A 1 406 ? -46.062 -24.344 -24.406 1 27.95 406 GLY A O 1
ATOM 3133 N N . LYS A 1 407 ? -44.438 -25.656 -25.094 1 26.52 407 LYS A N 1
ATOM 3134 C CA . LYS A 1 407 ? -45.156 -26.906 -24.844 1 26.52 407 LYS A CA 1
ATOM 3135 C C . LYS A 1 407 ? -44.844 -27.453 -23.469 1 26.52 407 LYS A C 1
ATOM 3137 O O . LYS A 1 407 ? -43.688 -27.672 -23.141 1 26.52 407 LYS A O 1
ATOM 3142 N N . VAL A 1 408 ? -45.594 -26.984 -22.406 1 30.58 408 VAL A N 1
ATOM 3143 C CA . VAL A 1 408 ? -45.625 -27.578 -21.078 1 30.58 408 VAL A CA 1
ATOM 3144 C C . VAL A 1 408 ? -45.438 -29.094 -21.188 1 30.58 408 VAL A C 1
ATOM 3146 O O . VAL A 1 408 ? -46.25 -29.766 -21.844 1 30.58 408 VAL A O 1
ATOM 3149 N N . GLY A 1 409 ? -44.281 -29.547 -21.344 1 29.19 409 GLY A N 1
ATOM 3150 C CA . GLY A 1 409 ? -44.219 -30.969 -21.578 1 29.19 409 GLY A CA 1
ATOM 3151 C C . GLY A 1 409 ? -45.062 -31.781 -20.625 1 29.19 409 GLY A C 1
ATOM 3152 O O . GLY A 1 409 ? -45.406 -31.312 -19.547 1 29.19 409 GLY A O 1
ATOM 3153 N N . GLU A 1 410 ? -45.781 -32.844 -21.078 1 30.14 410 GLU A N 1
ATOM 3154 C CA . GLU A 1 410 ? -46.812 -33.688 -20.5 1 30.14 410 GLU A CA 1
ATOM 3155 C C . GLU A 1 410 ? -46.375 -34.188 -19.125 1 30.14 410 GLU A C 1
ATOM 3157 O O . GLU A 1 410 ? -47.188 -34.25 -18.203 1 30.14 410 GLU A O 1
ATOM 3162 N N . LEU A 1 411 ? -45.156 -34.469 -18.984 1 29.8 411 LEU A N 1
ATOM 3163 C CA . LEU A 1 411 ? -44.75 -35.094 -17.734 1 29.8 411 LEU A CA 1
ATOM 3164 C C . LEU A 1 411 ? -44.656 -34.094 -16.609 1 29.8 411 LEU A C 1
ATOM 3166 O O . LEU A 1 411 ? -45.031 -34.375 -15.477 1 29.8 411 LEU A O 1
ATOM 3170 N N . THR A 1 412 ? -44.188 -32.906 -16.953 1 32.19 412 THR A N 1
ATOM 3171 C CA . THR A 1 412 ? -44.094 -31.875 -15.945 1 32.19 412 THR A CA 1
ATOM 3172 C C . THR A 1 412 ? -45.5 -31.438 -15.492 1 32.19 412 THR A C 1
ATOM 3174 O O . THR A 1 412 ? -45.719 -31.25 -14.305 1 32.19 412 THR A O 1
ATOM 3177 N N . VAL A 1 413 ? -46.344 -31.297 -16.422 1 32.97 413 VAL A N 1
ATOM 3178 C CA . VAL A 1 413 ? -47.75 -31.031 -16.094 1 32.97 413 VAL A CA 1
ATOM 3179 C C . VAL A 1 413 ? -48.344 -32.188 -15.312 1 32.97 413 VAL A C 1
ATOM 3181 O O . VAL A 1 413 ? -49.062 -32 -14.328 1 32.97 413 VAL A O 1
ATOM 3184 N N . ALA A 1 414 ? -47.906 -33.375 -15.648 1 32.72 414 ALA A N 1
ATOM 3185 C CA . ALA A 1 414 ? -48.469 -34.531 -14.977 1 32.72 414 ALA A CA 1
ATOM 3186 C C . ALA A 1 414 ? -47.969 -34.625 -13.531 1 32.72 414 ALA A C 1
ATOM 3188 O O . ALA A 1 414 ? -48.75 -34.906 -12.625 1 32.72 414 ALA A O 1
ATOM 3189 N N . LEU A 1 415 ? -46.719 -34.375 -13.297 1 32.91 415 LEU A N 1
ATOM 3190 C CA . LEU A 1 415 ? -46.188 -34.438 -11.938 1 32.91 415 LEU A CA 1
ATOM 3191 C C . LEU A 1 415 ? -46.75 -33.281 -11.102 1 32.91 415 LEU A C 1
ATOM 3193 O O . LEU A 1 415 ? -47.062 -33.469 -9.922 1 32.91 415 LEU A O 1
ATOM 3197 N N . SER A 1 416 ? -46.875 -32.062 -11.734 1 32.56 416 SER A N 1
ATOM 3198 C CA . SER A 1 416 ? -47.594 -30.969 -11.07 1 32.56 416 SER A CA 1
ATOM 3199 C C . SER A 1 416 ? -49.031 -31.359 -10.766 1 32.56 416 SER A C 1
ATOM 3201 O O . SER A 1 416 ? -49.531 -31.062 -9.672 1 32.56 416 SER A O 1
ATOM 3203 N N . ASP A 1 417 ? -49.594 -31.969 -11.711 1 36.06 417 ASP A N 1
ATOM 3204 C CA . ASP A 1 417 ? -50.969 -32.438 -11.523 1 36.06 417 ASP A CA 1
ATOM 3205 C C . ASP A 1 417 ? -51.031 -33.5 -10.438 1 36.06 417 ASP A C 1
ATOM 3207 O O . ASP A 1 417 ? -51.969 -33.5 -9.625 1 36.06 417 ASP A O 1
ATOM 3211 N N . LEU A 1 418 ? -50.125 -34.406 -10.43 1 33.62 418 LEU A N 1
ATOM 3212 C CA . LEU A 1 418 ? -50.125 -35.469 -9.43 1 33.62 418 LEU A CA 1
ATOM 3213 C C . LEU A 1 418 ? -49.906 -34.875 -8.031 1 33.62 418 LEU A C 1
ATOM 3215 O O . LEU A 1 418 ? -50.594 -35.281 -7.082 1 33.62 418 LEU A O 1
ATOM 3219 N N . LEU A 1 419 ? -48.969 -34 -7.938 1 34.34 419 LEU A N 1
ATOM 3220 C CA . LEU A 1 419 ? -48.75 -33.375 -6.641 1 34.34 419 LEU A CA 1
ATOM 3221 C C . LEU A 1 419 ? -49.938 -32.5 -6.262 1 34.34 419 LEU A C 1
ATOM 3223 O O . LEU A 1 419 ? -50.375 -32.5 -5.102 1 34.34 419 LEU A O 1
ATOM 3227 N N . TRP A 1 420 ? -50.562 -31.844 -7.266 1 33.69 420 TRP A N 1
ATOM 3228 C CA . TRP A 1 420 ? -51.781 -31.094 -7.074 1 33.69 420 TRP A CA 1
ATOM 3229 C C . TRP A 1 420 ? -52.938 -32.031 -6.719 1 33.69 420 TRP A C 1
ATOM 3231 O O . TRP A 1 420 ? -53.719 -31.734 -5.793 1 33.69 420 TRP A O 1
ATOM 3241 N N . ASP A 1 421 ? -53.062 -33.031 -7.441 1 36.06 421 ASP A N 1
ATOM 3242 C CA . ASP A 1 421 ? -54.156 -33.969 -7.188 1 36.06 421 ASP A CA 1
ATOM 3243 C C . ASP A 1 421 ? -54 -34.656 -5.828 1 36.06 421 ASP A C 1
ATOM 3245 O O . ASP A 1 421 ? -54.969 -34.875 -5.109 1 36.06 421 ASP A O 1
ATOM 3249 N N . ASP A 1 422 ? -52.812 -35.062 -5.469 1 34.41 422 ASP A N 1
ATOM 3250 C CA . ASP A 1 422 ? -52.594 -35.625 -4.141 1 34.41 422 ASP A CA 1
ATOM 3251 C C . ASP A 1 422 ? -52.812 -34.562 -3.051 1 34.41 422 ASP A C 1
ATOM 3253 O O . ASP A 1 422 ? -53.375 -34.875 -1.998 1 34.41 422 ASP A O 1
ATOM 3257 N N . MET A 1 423 ? -52.438 -33.344 -3.295 1 33.88 423 MET A N 1
ATOM 3258 C CA . MET A 1 423 ? -52.75 -32.25 -2.367 1 33.88 423 MET A CA 1
ATOM 3259 C C . MET A 1 423 ? -54.25 -31.984 -2.312 1 33.88 423 MET A C 1
ATOM 3261 O O . MET A 1 423 ? -54.781 -31.688 -1.249 1 33.88 423 MET A O 1
ATOM 3265 N N . VAL A 1 424 ? -54.844 -32.094 -3.438 1 34.28 424 VAL A N 1
ATOM 3266 C CA . VAL A 1 424 ? -56.281 -31.828 -3.506 1 34.28 424 VAL A CA 1
ATOM 3267 C C . VAL A 1 424 ? -57.062 -33.094 -3.15 1 34.28 424 VAL A C 1
ATOM 3269 O O . VAL A 1 424 ? -58.094 -33.031 -2.477 1 34.28 424 VAL A O 1
ATOM 3272 N N . ALA A 1 425 ? -56.781 -34.281 -3.662 1 35.5 425 ALA A N 1
ATOM 3273 C CA . ALA A 1 425 ? -57.625 -35.469 -3.494 1 35.5 425 ALA A CA 1
ATOM 3274 C C . ALA A 1 425 ? -56.875 -36.594 -2.783 1 35.5 425 ALA A C 1
ATOM 3276 O O . ALA A 1 425 ? -57.344 -37.719 -2.664 1 35.5 425 ALA A O 1
ATOM 3277 N N . GLY A 1 426 ? -55.625 -36.438 -2.635 1 33.19 426 GLY A N 1
ATOM 3278 C CA . GLY A 1 426 ? -54.875 -37.562 -2.062 1 33.19 426 GLY A CA 1
ATOM 3279 C C . GLY A 1 426 ? -55.344 -37.938 -0.669 1 33.19 426 GLY A C 1
ATOM 3280 O O . GLY A 1 426 ? -55.969 -37.125 0.016 1 33.19 426 GLY A O 1
ATOM 3281 N N . PRO A 1 427 ? -55.562 -39.188 -0.392 1 32.78 427 PRO A N 1
ATOM 3282 C CA . PRO A 1 427 ? -56.25 -39.688 0.813 1 32.78 427 PRO A CA 1
ATOM 3283 C C . PRO A 1 427 ? -55.719 -39.031 2.09 1 32.78 427 PRO A C 1
ATOM 3285 O O . PRO A 1 427 ? -56.406 -38.969 3.1 1 32.78 427 PRO A O 1
ATOM 3288 N N . GLU A 1 428 ? -54.438 -39.125 2.213 1 31.28 428 GLU A N 1
ATOM 3289 C CA . GLU A 1 428 ? -53.969 -38.688 3.521 1 31.28 428 GLU A CA 1
ATOM 3290 C C . GLU A 1 428 ? -54.125 -37.188 3.713 1 31.28 428 GLU A C 1
ATOM 3292 O O . GLU A 1 428 ? -53.156 -36.438 3.635 1 31.28 428 GLU A O 1
ATOM 3297 N N . ARG A 1 429 ? -55.188 -36.719 3.193 1 29.36 429 ARG A N 1
ATOM 3298 C CA . ARG A 1 429 ? -55.625 -35.344 3.457 1 29.36 429 ARG A CA 1
ATOM 3299 C C . ARG A 1 429 ? -55.906 -35.125 4.941 1 29.36 429 ARG A C 1
ATOM 3301 O O . ARG A 1 429 ? -56.719 -35.844 5.535 1 29.36 429 ARG A O 1
ATOM 3308 N N . VAL A 1 430 ? -54.875 -34.969 5.719 1 27.59 430 VAL A N 1
ATOM 3309 C CA . VAL A 1 430 ? -55.188 -34.781 7.129 1 27.59 430 VAL A CA 1
ATOM 3310 C C . VAL A 1 430 ? -56.188 -33.625 7.289 1 27.59 430 VAL A C 1
ATOM 3312 O O . VAL A 1 430 ? -55.906 -32.531 6.816 1 27.59 430 VAL A O 1
ATOM 3315 N N . PRO A 1 431 ? -57.312 -33.938 7.398 1 26.03 431 PRO A N 1
ATOM 3316 C CA . PRO A 1 431 ? -58.312 -32.906 7.641 1 26.03 431 PRO A CA 1
ATOM 3317 C C . PRO A 1 431 ? -57.844 -31.891 8.703 1 26.03 431 PRO A C 1
ATOM 3319 O O . PRO A 1 431 ? -57.125 -32.25 9.633 1 26.03 431 PRO A O 1
ATOM 3322 N N . VAL A 1 432 ? -57.625 -30.766 8.281 1 25.77 432 VAL A N 1
ATOM 3323 C CA . VAL A 1 432 ? -57.375 -29.781 9.32 1 25.77 432 VAL A CA 1
ATOM 3324 C C . VAL A 1 432 ? -58.469 -29.844 10.383 1 25.77 432 VAL A C 1
ATOM 3326 O O . VAL A 1 432 ? -59.625 -29.547 10.094 1 25.77 432 VAL A O 1
ATOM 3329 N N . LEU A 1 433 ? -58.438 -30.906 11.156 1 25.22 433 LEU A N 1
ATOM 3330 C CA . LEU A 1 433 ? -59.406 -31.125 12.234 1 25.22 433 LEU A CA 1
ATOM 3331 C C . LEU A 1 433 ? -59.5 -29.906 13.148 1 25.22 433 LEU A C 1
ATOM 3333 O O . LEU A 1 433 ? -58.469 -29.328 13.516 1 25.22 433 LEU A O 1
ATOM 3337 N N . TYR A 1 434 ? -60.562 -29.203 13.016 1 24.34 434 TYR A N 1
ATOM 3338 C CA . TYR A 1 434 ? -61.031 -28.062 13.812 1 24.34 434 TYR A CA 1
ATOM 3339 C C . TYR A 1 434 ? -61 -28.391 15.297 1 24.34 434 TYR A C 1
ATOM 3341 O O . TYR A 1 434 ? -61.094 -29.562 15.688 1 24.34 434 TYR A O 1
ATOM 3349 N N . GLU A 1 435 ? -60.625 -27.422 16.203 1 27.58 435 GLU A N 1
ATOM 3350 C CA . GLU A 1 435 ? -60.375 -27.562 17.625 1 27.58 435 GLU A CA 1
ATOM 3351 C C . GLU A 1 435 ? -61.469 -28.406 18.297 1 27.58 435 GLU A C 1
ATOM 3353 O O . GLU A 1 435 ? -61.219 -29.047 19.312 1 27.58 435 GLU A O 1
ATOM 3358 N N . GLU A 1 436 ? -62.719 -28.172 17.922 1 28.25 436 GLU A N 1
ATOM 3359 C CA . GLU A 1 436 ? -63.625 -28.844 18.828 1 28.25 436 GLU A CA 1
ATOM 3360 C C . GLU A 1 436 ? -63.344 -30.344 18.922 1 28.25 436 GLU A C 1
ATOM 3362 O O . GLU A 1 436 ? -63.406 -30.922 20 1 28.25 436 GLU A O 1
ATOM 3367 N N . GLN A 1 437 ? -63.594 -31.016 17.812 1 24.48 437 GLN A N 1
ATOM 3368 C CA . GLN A 1 437 ? -63.625 -32.469 17.891 1 24.48 437 GLN A CA 1
ATOM 3369 C C . GLN A 1 437 ? -62.219 -33.031 17.781 1 24.48 437 GLN A C 1
ATOM 3371 O O . GLN A 1 437 ? -62.031 -34.219 17.422 1 24.48 437 GLN A O 1
ATOM 3376 N N . ILE A 1 438 ? -61.219 -32.188 17.625 1 26.86 438 ILE A N 1
ATOM 3377 C CA . ILE A 1 438 ? -59.906 -32.812 17.438 1 26.86 438 ILE A CA 1
ATOM 3378 C C . ILE A 1 438 ? -59.531 -33.625 18.672 1 26.86 438 ILE A C 1
ATOM 3380 O O . ILE A 1 438 ? -59.344 -33.062 19.75 1 26.86 438 ILE A O 1
ATOM 3384 N N . SER A 1 439 ? -60.281 -34.594 18.797 1 24.06 439 SER A N 1
ATOM 3385 C CA . SER A 1 439 ? -60.062 -35.594 19.859 1 24.06 439 SER A CA 1
ATOM 3386 C C . SER A 1 439 ? -58.562 -35.781 20.094 1 24.06 439 SER A C 1
ATOM 3388 O O . SER A 1 439 ? -57.75 -35.438 19.25 1 24.06 439 SER A O 1
ATOM 3390 N N . GLU A 1 440 ? -58.156 -36.344 21.328 1 27.05 440 GLU A N 1
ATOM 3391 C CA . GLU A 1 440 ? -56.875 -36.719 21.891 1 27.05 440 GLU A CA 1
ATOM 3392 C C . GLU A 1 440 ? -55.938 -37.312 20.828 1 27.05 440 GLU A C 1
ATOM 3394 O O . GLU A 1 440 ? -54.719 -37.281 20.969 1 27.05 440 GLU A O 1
ATOM 3399 N N . ARG A 1 441 ? -56.562 -37.938 19.812 1 24.66 441 ARG A N 1
ATOM 3400 C CA . ARG A 1 441 ? -55.812 -38.875 18.984 1 24.66 441 ARG A CA 1
ATOM 3401 C C . ARG A 1 441 ? -54.906 -38.156 18 1 24.66 441 ARG A C 1
ATOM 3403 O O . ARG A 1 441 ? -53.812 -38.625 17.719 1 24.66 441 ARG A O 1
ATOM 3410 N N . TYR A 1 442 ? -55.406 -37.125 17.281 1 25.25 442 TYR A N 1
ATOM 3411 C CA . TYR A 1 442 ? -54.75 -36.688 16.047 1 25.25 442 TYR A CA 1
ATOM 3412 C C . TYR A 1 442 ? -53.625 -35.719 16.344 1 25.25 442 TYR A C 1
ATOM 3414 O O . TYR A 1 442 ? -53.031 -35.156 15.414 1 25.25 442 TYR A O 1
ATOM 3422 N N . ARG A 1 443 ? -53.469 -35.125 17.547 1 27.59 443 ARG A N 1
ATOM 3423 C CA . ARG A 1 443 ? -52.312 -34.281 17.922 1 27.59 443 ARG A CA 1
ATOM 3424 C C . ARG A 1 443 ? -51 -34.938 17.5 1 27.59 443 ARG A C 1
ATOM 3426 O O . ARG A 1 443 ? -49.969 -34.25 17.422 1 27.59 443 ARG A O 1
ATOM 3433 N N . THR A 1 444 ? -50.969 -36.156 17.547 1 23.55 444 THR A N 1
ATOM 3434 C CA . THR A 1 444 ? -49.719 -36.906 17.484 1 23.55 444 THR A CA 1
ATOM 3435 C C . THR A 1 444 ? -49.156 -36.906 16.062 1 23.55 444 THR A C 1
ATOM 3437 O O . THR A 1 444 ? -47.938 -37 15.867 1 23.55 444 THR A O 1
ATOM 3440 N N . GLU A 1 445 ? -50.031 -36.969 14.922 1 24.45 445 GLU A N 1
ATOM 3441 C CA . GLU A 1 445 ? -49.531 -37.5 13.656 1 24.45 445 GLU A CA 1
ATOM 3442 C C . GLU A 1 445 ? -49.125 -36.375 12.711 1 24.45 445 GLU A C 1
ATOM 3444 O O . GLU A 1 445 ? -48.969 -36.594 11.508 1 24.45 445 GLU A O 1
ATOM 3449 N N . LEU A 1 446 ? -49.281 -35.094 13.047 1 25.59 446 LEU A N 1
ATOM 3450 C CA . LEU A 1 446 ? -48.938 -34.125 12.039 1 25.59 446 LEU A CA 1
ATOM 3451 C C . LEU A 1 446 ? -47.469 -34.25 11.648 1 25.59 446 LEU A C 1
ATOM 3453 O O . LEU A 1 446 ? -46.562 -34.094 12.492 1 25.59 446 LEU A O 1
ATOM 3457 N N . LYS A 1 447 ? -47.219 -35.062 10.625 1 25.47 447 LYS A N 1
ATOM 3458 C CA . LYS A 1 447 ? -45.938 -35.531 10.117 1 25.47 447 LYS A CA 1
ATOM 3459 C C . LYS A 1 447 ? -45.125 -34.375 9.531 1 25.47 447 LYS A C 1
ATOM 3461 O O . LYS A 1 447 ? -45.688 -33.469 8.938 1 25.47 447 LYS A O 1
ATOM 3466 N N . PRO A 1 448 ? -43.812 -34.188 10.047 1 25.77 448 PRO A N 1
ATOM 3467 C CA . PRO A 1 448 ? -42.719 -33.25 9.789 1 25.77 448 PRO A CA 1
ATOM 3468 C C . PRO A 1 448 ? -42.469 -33.062 8.297 1 25.77 448 PRO A C 1
ATOM 3470 O O . PRO A 1 448 ? -41.812 -32.094 7.906 1 25.77 448 PRO A O 1
ATOM 3473 N N . LEU A 1 449 ? -43.188 -33.812 7.383 1 25.67 449 LEU A N 1
ATOM 3474 C CA . LEU A 1 449 ? -42.719 -33.844 6 1 25.67 449 LEU A CA 1
ATOM 3475 C C . LEU A 1 449 ? -43.094 -32.562 5.254 1 25.67 449 LEU A C 1
ATOM 3477 O O . LEU A 1 449 ? -42.344 -32.094 4.418 1 25.67 449 LEU A O 1
ATOM 3481 N N . GLN A 1 450 ? -44.344 -32.062 5.445 1 25.19 450 GLN A N 1
ATOM 3482 C CA . GLN A 1 450 ? -44.812 -31 4.551 1 25.19 450 GLN A CA 1
ATOM 3483 C C . GLN A 1 450 ? -43.969 -29.734 4.719 1 25.19 450 GLN A C 1
ATOM 3485 O O . GLN A 1 450 ? -43.719 -29.016 3.754 1 25.19 450 GLN A O 1
ATOM 3490 N N . ILE A 1 451 ? -43.531 -29.453 5.887 1 26.28 451 ILE A N 1
ATOM 3491 C CA . ILE A 1 451 ? -42.812 -28.203 6.113 1 26.28 451 ILE A CA 1
ATOM 3492 C C . ILE A 1 451 ? -41.406 -28.297 5.52 1 26.28 451 ILE A C 1
ATOM 3494 O O . ILE A 1 451 ? -40.875 -27.297 5.055 1 26.28 451 ILE A O 1
ATOM 3498 N N . LEU A 1 452 ? -40.875 -29.562 5.34 1 25.75 452 LEU A N 1
ATOM 3499 C CA . LEU A 1 452 ? -39.469 -29.719 4.91 1 25.75 452 LEU A CA 1
ATOM 3500 C C . LEU A 1 452 ? -39.344 -29.375 3.428 1 25.75 452 LEU A C 1
ATOM 3502 O O . LEU A 1 452 ? -38.344 -28.766 3.02 1 25.75 452 LEU A O 1
ATOM 3506 N N . LEU A 1 453 ? -40.312 -29.703 2.566 1 27.16 453 LEU A N 1
ATOM 3507 C CA . LEU A 1 453 ? -40.156 -29.5 1.132 1 27.16 453 LEU A CA 1
ATOM 3508 C C . LEU A 1 453 ? -40.062 -28 0.806 1 27.16 453 LEU A C 1
ATOM 3510 O O . LEU A 1 453 ? -39.312 -27.594 -0.068 1 27.16 453 LEU A O 1
ATOM 3514 N N . SER A 1 454 ? -40.906 -27.172 1.427 1 26.92 454 SER A N 1
ATOM 3515 C CA . SER A 1 454 ? -40.906 -25.75 1.08 1 26.92 454 SER A CA 1
ATOM 3516 C C . SER A 1 454 ? -39.594 -25.094 1.462 1 26.92 454 SER A C 1
ATOM 3518 O O . SER A 1 454 ? -39.156 -24.172 0.792 1 26.92 454 SER A O 1
ATOM 3520 N N . ILE A 1 455 ? -38.938 -25.562 2.537 1 27.8 455 ILE A N 1
ATOM 3521 C CA . ILE A 1 455 ? -37.75 -24.875 3.012 1 27.8 455 ILE A CA 1
ATOM 3522 C C . ILE A 1 455 ? -36.562 -25.281 2.164 1 27.8 455 ILE A C 1
ATOM 3524 O O . ILE A 1 455 ? -35.688 -24.453 1.876 1 27.8 455 ILE A O 1
ATOM 3528 N N . THR A 1 456 ? -36.531 -26.562 1.68 1 27.17 456 THR A N 1
ATOM 3529 C CA . THR A 1 456 ? -35.344 -26.984 0.952 1 27.17 456 THR A CA 1
ATOM 3530 C C . THR A 1 456 ? -35.188 -26.188 -0.343 1 27.17 456 THR A C 1
ATOM 3532 O O . THR A 1 456 ? -34.094 -25.859 -0.75 1 27.17 456 THR A O 1
ATOM 3535 N N . LEU A 1 457 ? -36.281 -25.906 -1.048 1 27.45 457 LEU A N 1
ATOM 3536 C CA . LEU A 1 457 ? -36.156 -25.141 -2.283 1 27.45 457 LEU A CA 1
ATOM 3537 C C . LEU A 1 457 ? -35.531 -23.781 -2.014 1 27.45 457 LEU A C 1
ATOM 3539 O O . LEU A 1 457 ? -34.844 -23.219 -2.879 1 27.45 457 LEU A O 1
ATOM 3543 N N . LEU A 1 458 ? -35.812 -23.25 -0.842 1 26.91 458 LEU A N 1
ATOM 3544 C CA . LEU A 1 458 ? -35.281 -21.891 -0.608 1 26.91 458 LEU A CA 1
ATOM 3545 C C . LEU A 1 458 ? -33.781 -21.906 -0.419 1 26.91 458 LEU A C 1
ATOM 3547 O O . LEU A 1 458 ? -33.125 -20.875 -0.583 1 26.91 458 LEU A O 1
ATOM 3551 N N . ALA A 1 459 ? -33.281 -22.969 0.101 1 26.75 459 ALA A N 1
ATOM 3552 C CA . ALA A 1 459 ? -31.859 -22.859 0.452 1 26.75 459 ALA A CA 1
ATOM 3553 C C . ALA A 1 459 ? -30.984 -22.703 -0.796 1 26.75 459 ALA A C 1
ATOM 3555 O O . ALA A 1 459 ? -29.953 -22.047 -0.763 1 26.75 459 ALA A O 1
ATOM 3556 N N . GLU A 1 460 ? -31.156 -23.609 -1.747 1 27.67 460 GLU A N 1
ATOM 3557 C CA . GLU A 1 460 ? -30.078 -23.641 -2.736 1 27.67 460 GLU A CA 1
ATOM 3558 C C . GLU A 1 460 ? -30.078 -22.375 -3.588 1 27.67 460 GLU A C 1
ATOM 3560 O O . GLU A 1 460 ? -29.156 -22.156 -4.375 1 27.67 460 GLU A O 1
ATOM 3565 N N . VAL A 1 461 ? -31.25 -21.766 -3.926 1 25.84 461 VAL A N 1
ATOM 3566 C CA . VAL A 1 461 ? -31.125 -20.688 -4.906 1 25.84 461 VAL A CA 1
ATOM 3567 C C . VAL A 1 461 ? -30.375 -19.516 -4.293 1 25.84 461 VAL A C 1
ATOM 3569 O O . VAL A 1 461 ? -30.844 -18.891 -3.338 1 25.84 461 VAL A O 1
ATOM 3572 N N . ASN A 1 462 ? -29.047 -19.625 -4.059 1 26.23 462 ASN A N 1
ATOM 3573 C CA . ASN A 1 462 ? -28.25 -18.422 -3.805 1 26.23 462 ASN A CA 1
ATOM 3574 C C . ASN A 1 462 ? -28.75 -17.234 -4.609 1 26.23 462 ASN A C 1
ATOM 3576 O O . ASN A 1 462 ? -28.031 -16.25 -4.781 1 26.23 462 ASN A O 1
ATOM 3580 N N . SER A 1 463 ? -29.359 -17.516 -5.754 1 24.12 463 SER A N 1
ATOM 3581 C CA . SER A 1 463 ? -29.781 -16.344 -6.523 1 24.12 463 SER A CA 1
ATOM 3582 C C . SER A 1 463 ? -30.797 -15.523 -5.742 1 24.12 463 SER A C 1
ATOM 3584 O O . SER A 1 463 ? -31.438 -16.016 -4.809 1 24.12 463 SER A O 1
ATOM 3586 N N . THR A 1 464 ? -30.5 -14.156 -5.727 1 23.5 464 THR A N 1
ATOM 3587 C CA . THR A 1 464 ? -31.375 -13.117 -5.215 1 23.5 464 THR A CA 1
ATOM 3588 C C . THR A 1 464 ? -32.844 -13.477 -5.445 1 23.5 464 THR A C 1
ATOM 3590 O O . THR A 1 464 ? -33.25 -13.711 -6.582 1 23.5 464 THR A O 1
ATOM 3593 N N . PHE A 1 465 ? -33.281 -14.406 -4.633 1 26.53 465 PHE A N 1
ATOM 3594 C CA . PHE A 1 465 ? -34.719 -14.703 -4.609 1 26.53 465 PHE A CA 1
ATOM 3595 C C . PHE A 1 465 ? -35.531 -13.422 -4.504 1 26.53 465 PHE A C 1
ATOM 3597 O O . PHE A 1 465 ? -35.281 -12.594 -3.627 1 26.53 465 PHE A O 1
ATOM 3604 N N . THR A 1 466 ? -35.469 -12.758 -5.605 1 24.02 466 THR A N 1
ATOM 3605 C CA . THR A 1 466 ? -36.438 -11.672 -5.555 1 24.02 466 THR A CA 1
ATOM 3606 C C . THR A 1 466 ? -37.812 -12.211 -5.219 1 24.02 466 THR A C 1
ATOM 3608 O O . THR A 1 466 ? -38.344 -13.07 -5.93 1 24.02 466 THR A O 1
ATOM 3611 N N . MET A 1 467 ? -37.906 -12.508 -3.861 1 24.08 467 MET A N 1
ATOM 3612 C CA . MET A 1 467 ? -39.25 -12.82 -3.361 1 24.08 467 MET A CA 1
ATOM 3613 C C . MET A 1 467 ? -40.312 -11.922 -4.016 1 24.08 467 MET A C 1
ATOM 3615 O O . MET A 1 467 ? -40.219 -10.695 -3.932 1 24.08 467 MET A O 1
ATOM 3619 N N . ILE A 1 468 ? -40.562 -12.312 -5.145 1 24.38 468 ILE A N 1
ATOM 3620 C CA . ILE A 1 468 ? -41.719 -11.594 -5.668 1 24.38 468 ILE A CA 1
ATOM 3621 C C . ILE A 1 468 ? -42.875 -11.688 -4.672 1 24.38 468 ILE A C 1
ATOM 3623 O O . ILE A 1 468 ? -43.312 -12.781 -4.312 1 24.38 468 ILE A O 1
ATOM 3627 N N . ARG A 1 469 ? -42.812 -10.727 -3.557 1 23.81 469 ARG A N 1
ATOM 3628 C CA . ARG A 1 469 ? -43.906 -10.445 -2.623 1 23.81 469 ARG A CA 1
ATOM 3629 C C . ARG A 1 469 ? -45.25 -10.539 -3.316 1 23.81 469 ARG A C 1
ATOM 3631 O O . ARG A 1 469 ? -45.594 -9.719 -4.18 1 23.81 469 ARG A O 1
ATOM 3638 N N . HIS A 1 470 ? -45.469 -11.766 -3.627 1 22.88 470 HIS A N 1
ATOM 3639 C CA . HIS A 1 470 ? -46.906 -11.75 -3.881 1 22.88 470 HIS A CA 1
ATOM 3640 C C . HIS A 1 470 ? -47.688 -11.367 -2.625 1 22.88 470 HIS A C 1
ATOM 3642 O O . HIS A 1 470 ? -47.188 -11.555 -1.509 1 22.88 470 HIS A O 1
ATOM 3648 N N . ARG A 1 471 ? -48.719 -10.594 -2.496 1 23.45 471 ARG A N 1
ATOM 3649 C CA . ARG A 1 471 ? -49.656 -9.93 -1.578 1 23.45 471 ARG A CA 1
ATOM 3650 C C . ARG A 1 471 ? -50 -10.844 -0.407 1 23.45 471 ARG A C 1
ATOM 3652 O O . ARG A 1 471 ? -50.281 -10.367 0.698 1 23.45 471 ARG A O 1
ATOM 3659 N N . SER A 1 472 ? -50.156 -12.086 -0.472 1 23.77 472 SER A N 1
ATOM 3660 C CA . SER A 1 472 ? -50.969 -12.727 0.545 1 23.77 472 SER A CA 1
ATOM 3661 C C . SER A 1 472 ? -50.125 -13.18 1.735 1 23.77 472 SER A C 1
ATOM 3663 O O . SER A 1 472 ? -50.656 -13.836 2.646 1 23.77 472 SER A O 1
ATOM 3665 N N . TYR A 1 473 ? -48.781 -13.172 1.762 1 23.92 473 TYR A N 1
ATOM 3666 C CA . TYR A 1 473 ? -48.25 -14.102 2.746 1 23.92 473 TYR A CA 1
ATOM 3667 C C . TYR A 1 473 ? -48 -13.406 4.078 1 23.92 473 TYR A C 1
ATOM 3669 O O . TYR A 1 473 ? -47.125 -12.547 4.188 1 23.92 473 TYR A O 1
ATOM 3677 N N . ARG A 1 474 ? -49.094 -13.086 4.941 1 24 474 ARG A N 1
ATOM 3678 C CA . ARG A 1 474 ? -49.125 -12.383 6.223 1 24 474 ARG A CA 1
ATOM 3679 C C . ARG A 1 474 ? -48.219 -13.055 7.234 1 24 474 ARG A C 1
ATOM 3681 O O . ARG A 1 474 ? -47.438 -12.391 7.922 1 24 474 ARG A O 1
ATOM 3688 N N . PHE A 1 475 ? -48.438 -14.266 7.797 1 23.62 475 PHE A N 1
ATOM 3689 C CA . PHE A 1 475 ? -48.562 -14.539 9.219 1 23.62 475 PHE A CA 1
ATOM 3690 C C . PHE A 1 475 ? -47.25 -14.992 9.812 1 23.62 475 PHE A C 1
ATOM 3692 O O . PHE A 1 475 ? -46.875 -16.172 9.719 1 23.62 475 PHE A O 1
ATOM 3699 N N . VAL A 1 476 ? -46.188 -14.484 9.594 1 24.44 476 VAL A N 1
ATOM 3700 C CA . VAL A 1 476 ? -45.125 -15.188 10.32 1 24.44 476 VAL A CA 1
ATOM 3701 C C . VAL A 1 476 ? -45.188 -14.836 11.805 1 24.44 476 VAL A C 1
ATOM 3703 O O . VAL A 1 476 ? -45 -13.68 12.188 1 24.44 476 VAL A O 1
ATOM 3706 N N . ARG A 1 477 ? -46.094 -15.422 12.664 1 23.7 477 ARG A N 1
ATOM 3707 C CA . ARG A 1 477 ? -46.25 -15.32 14.109 1 23.7 477 ARG A CA 1
ATOM 3708 C C . ARG A 1 477 ? -44.969 -15.664 14.844 1 23.7 477 ARG A C 1
ATOM 3710 O O . ARG A 1 477 ? -44.188 -16.516 14.391 1 23.7 477 ARG A O 1
ATOM 3717 N N . LYS A 1 478 ? -44.562 -14.75 15.602 1 24.66 478 LYS A N 1
ATOM 3718 C CA . LYS A 1 478 ? -43.531 -14.922 16.625 1 24.66 478 LYS A CA 1
ATOM 3719 C C . LYS A 1 478 ? -43.875 -16.094 17.547 1 24.66 478 LYS A C 1
ATOM 3721 O O . LYS A 1 478 ? -44.906 -16.125 18.172 1 24.66 478 LYS A O 1
ATOM 3726 N N . ILE A 1 479 ? -43.5 -17.344 17.25 1 23.94 479 ILE A N 1
ATOM 3727 C CA . ILE A 1 479 ? -43.719 -18.531 18.047 1 23.94 479 ILE A CA 1
ATOM 3728 C C . ILE A 1 479 ? -43.031 -18.375 19.406 1 23.94 479 ILE A C 1
ATOM 3730 O O . ILE A 1 479 ? -41.812 -18.344 19.5 1 23.94 479 ILE A O 1
ATOM 3734 N N . GLY A 1 480 ? -43.344 -17.344 20.188 1 23.12 480 GLY A N 1
ATOM 3735 C CA . GLY A 1 480 ? -43.031 -17.453 21.609 1 23.12 480 GLY A CA 1
ATOM 3736 C C . GLY A 1 480 ? -43.375 -18.812 22.188 1 23.12 480 GLY A C 1
ATOM 3737 O O . GLY A 1 480 ? -44.062 -19.625 21.547 1 23.12 480 GLY A O 1
ATOM 3738 N N . GLN A 1 481 ? -42.969 -19.25 23.453 1 23.05 481 GLN A N 1
ATOM 3739 C CA . GLN A 1 481 ? -43.219 -20.453 24.234 1 23.05 481 GLN A CA 1
ATOM 3740 C C . GLN A 1 481 ? -44.688 -20.75 24.328 1 23.05 481 GLN A C 1
ATOM 3742 O O . GLN A 1 481 ? -45.094 -21.797 24.859 1 23.05 481 GLN A O 1
ATOM 3747 N N . GLU A 1 482 ? -45.656 -19.766 24.312 1 22.92 482 GLU A N 1
ATOM 3748 C CA . GLU A 1 482 ? -46.969 -20.219 24.797 1 22.92 482 GLU A CA 1
ATOM 3749 C C . GLU A 1 482 ? -47.594 -21.203 23.828 1 22.92 482 GLU A C 1
ATOM 3751 O O . GLU A 1 482 ? -47.469 -21.062 22.609 1 22.92 482 GLU A O 1
ATOM 3756 N N . LYS A 1 483 ? -48.375 -22.281 24.328 1 25.45 483 LYS A N 1
ATOM 3757 C CA . LYS A 1 483 ? -48.906 -23.516 23.766 1 25.45 483 LYS A CA 1
ATOM 3758 C C . LYS A 1 483 ? -49.812 -23.219 22.594 1 25.45 483 LYS A C 1
ATOM 3760 O O . LYS A 1 483 ? -49.688 -23.812 21.516 1 25.45 483 LYS A O 1
ATOM 3765 N N . ASN A 1 484 ? -51.094 -22.734 22.922 1 22.86 484 ASN A N 1
ATOM 3766 C CA . ASN A 1 484 ? -52.406 -23.047 22.359 1 22.86 484 ASN A CA 1
ATOM 3767 C C . ASN A 1 484 ? -52.719 -22.141 21.156 1 22.86 484 ASN A C 1
ATOM 3769 O O . ASN A 1 484 ? -53.875 -22 20.781 1 22.86 484 ASN A O 1
ATOM 3773 N N . LEU A 1 485 ? -51.938 -21.203 20.875 1 24.52 485 LEU A N 1
ATOM 3774 C CA . LEU A 1 485 ? -52.531 -20.219 19.984 1 24.52 485 LEU A CA 1
ATOM 3775 C C . LEU A 1 485 ? -52.875 -20.844 18.641 1 24.52 485 LEU A C 1
ATOM 3777 O O . LEU A 1 485 ? -53.406 -20.156 17.75 1 24.52 485 LEU A O 1
ATOM 3781 N N . PHE A 1 486 ? -52.5 -22.047 18.312 1 25.05 486 PHE A N 1
ATOM 3782 C CA . PHE A 1 486 ? -52.781 -22.766 17.078 1 25.05 486 PHE A CA 1
ATOM 3783 C C . PHE A 1 486 ? -54.281 -22.938 16.875 1 25.05 486 PHE A C 1
ATOM 3785 O O . PHE A 1 486 ? -54.719 -23.484 15.867 1 25.05 486 PHE A O 1
ATOM 3792 N N . SER A 1 487 ? -55 -22.688 17.938 1 23.84 487 SER A N 1
ATOM 3793 C CA . SER A 1 487 ? -56.344 -23.203 17.906 1 23.84 487 SER A CA 1
ATOM 3794 C C . SER A 1 487 ? -57.25 -22.406 16.969 1 23.84 487 SER A C 1
ATOM 3796 O O . SER A 1 487 ? -58.094 -22.984 16.266 1 23.84 487 SER A O 1
ATOM 3798 N N . GLN A 1 488 ? -57.406 -21.109 17.125 1 23.95 488 GLN A N 1
ATOM 3799 C CA . GLN A 1 488 ? -58.656 -20.516 16.641 1 23.95 488 GLN A CA 1
ATOM 3800 C C . GLN A 1 488 ? -58.562 -20.078 15.188 1 23.95 488 GLN A C 1
ATOM 3802 O O . GLN A 1 488 ? -58.688 -18.891 14.883 1 23.95 488 GLN A O 1
ATOM 3807 N N . ILE A 1 489 ? -57.5 -20.531 14.383 1 24.84 489 ILE A N 1
ATOM 3808 C CA . ILE A 1 489 ? -57.438 -20.156 12.977 1 24.84 489 ILE A CA 1
ATOM 3809 C C . ILE A 1 489 ? -58.625 -20.75 12.227 1 24.84 489 ILE A C 1
ATOM 3811 O O . ILE A 1 489 ? -58.781 -21.984 12.164 1 24.84 489 ILE A O 1
ATOM 3815 N N . ASP A 1 490 ? -59.781 -20.031 12.18 1 24.61 490 ASP A N 1
ATOM 3816 C CA . ASP A 1 490 ? -61.031 -20.469 11.57 1 24.61 490 ASP A CA 1
ATOM 3817 C C . ASP A 1 490 ? -60.812 -20.922 10.133 1 24.61 490 ASP A C 1
ATOM 3819 O O . ASP A 1 490 ? -60.25 -20.188 9.328 1 24.61 490 ASP A O 1
ATOM 3823 N N . ALA A 1 491 ? -60.625 -22.125 9.805 1 24.41 491 ALA A N 1
ATOM 3824 C CA . ALA A 1 491 ? -60.312 -22.984 8.664 1 24.41 491 ALA A CA 1
ATOM 3825 C C . ALA A 1 491 ? -61.25 -22.719 7.496 1 24.41 491 ALA A C 1
ATOM 3827 O O . ALA A 1 491 ? -61.125 -23.328 6.434 1 24.41 491 ALA A O 1
ATOM 3828 N N . THR A 1 492 ? -62.406 -22.031 7.68 1 24.08 492 THR A N 1
ATOM 3829 C CA . THR A 1 492 ? -63.406 -22.188 6.641 1 24.08 492 THR A CA 1
ATOM 3830 C C . THR A 1 492 ? -62.969 -21.547 5.336 1 24.08 492 THR A C 1
ATOM 3832 O O . THR A 1 492 ? -63.094 -22.141 4.266 1 24.08 492 THR A O 1
ATOM 3835 N N . ASN A 1 493 ? -63.125 -20.203 5.125 1 22.83 493 ASN A N 1
ATOM 3836 C CA . ASN A 1 493 ? -63.125 -19.578 3.811 1 22.83 493 ASN A CA 1
ATOM 3837 C C . ASN A 1 493 ? -61.688 -19.453 3.26 1 22.83 493 ASN A C 1
ATOM 3839 O O . ASN A 1 493 ? -61.062 -18.406 3.383 1 22.83 493 ASN A O 1
ATOM 3843 N N . ALA A 1 494 ? -60.875 -20.359 3.543 1 23.16 494 ALA A N 1
ATOM 3844 C CA . ALA A 1 494 ? -59.469 -20.328 3.156 1 23.16 494 ALA A CA 1
ATOM 3845 C C . ALA A 1 494 ? -59.312 -20.453 1.643 1 23.16 494 ALA A C 1
ATOM 3847 O O . ALA A 1 494 ? -59.219 -21.562 1.107 1 23.16 494 ALA A O 1
ATOM 3848 N N . SER A 1 495 ? -60.188 -19.828 0.84 1 23.69 495 SER A N 1
ATOM 3849 C CA . SER A 1 495 ? -60.031 -19.922 -0.604 1 23.69 495 SER A CA 1
ATOM 3850 C C . SER A 1 495 ? -58.562 -19.781 -0.991 1 23.69 495 SER A C 1
ATOM 3852 O O . SER A 1 495 ? -57.812 -19.016 -0.358 1 23.69 495 SER A O 1
ATOM 3854 N N . PHE A 1 496 ? -58.031 -20.797 -1.745 1 23.12 496 PHE A N 1
ATOM 3855 C CA . PHE A 1 496 ? -56.719 -21.188 -2.234 1 23.12 496 PHE A CA 1
ATOM 3856 C C . PHE A 1 496 ? -56.031 -20.031 -2.938 1 23.12 496 PHE A C 1
ATOM 3858 O O . PHE A 1 496 ? -56.406 -19.656 -4.051 1 23.12 496 PHE A O 1
ATOM 3865 N N . LEU A 1 497 ? -55.875 -18.969 -2.404 1 23.06 497 LEU A N 1
ATOM 3866 C CA . LEU A 1 497 ? -55.062 -18.016 -3.154 1 23.06 497 LEU A CA 1
ATOM 3867 C C . LEU A 1 497 ? -53.812 -18.672 -3.674 1 23.06 497 LEU A C 1
ATOM 3869 O O . LEU A 1 497 ? -52.938 -19.047 -2.891 1 23.06 497 LEU A O 1
ATOM 3873 N N . ASN A 1 498 ? -53.906 -19.688 -4.633 1 23.45 498 ASN A N 1
ATOM 3874 C CA . ASN A 1 498 ? -53.031 -20.375 -5.559 1 23.45 498 ASN A CA 1
ATOM 3875 C C . ASN A 1 498 ? -52 -19.422 -6.156 1 23.45 498 ASN A C 1
ATOM 3877 O O . ASN A 1 498 ? -52.156 -18.922 -7.266 1 23.45 498 ASN A O 1
ATOM 3881 N N . GLU A 1 499 ? -51.719 -18.406 -5.629 1 24.55 499 GLU A N 1
ATOM 3882 C CA . GLU A 1 499 ? -50.844 -17.469 -6.328 1 24.55 499 GLU A CA 1
ATOM 3883 C C . GLU A 1 499 ? -49.469 -18.047 -6.539 1 24.55 499 GLU A C 1
ATOM 3885 O O . GLU A 1 499 ? -48.844 -18.578 -5.609 1 24.55 499 GLU A O 1
ATOM 3890 N N . SER A 1 500 ? -49.281 -18.672 -7.742 1 23.92 500 SER A N 1
ATOM 3891 C CA . SER A 1 500 ? -48.094 -19.156 -8.414 1 23.92 500 SER A CA 1
ATOM 3892 C C . SER A 1 500 ? -46.969 -18.125 -8.391 1 23.92 500 SER A C 1
ATOM 3894 O O . SER A 1 500 ? -47.219 -16.953 -8.672 1 23.92 500 SER A O 1
ATOM 3896 N N . ILE A 1 501 ? -46.281 -18.078 -7.488 1 24.48 501 ILE A N 1
ATOM 3897 C CA . ILE A 1 501 ? -45.094 -17.25 -7.621 1 24.48 501 ILE A CA 1
ATOM 3898 C C . ILE A 1 501 ? -44.188 -17.828 -8.711 1 24.48 501 ILE A C 1
ATOM 3900 O O . ILE A 1 501 ? -43.781 -18.984 -8.633 1 24.48 501 ILE A O 1
ATOM 3904 N N . ILE A 1 502 ? -44.531 -17.516 -9.992 1 24.44 502 ILE A N 1
ATOM 3905 C CA . ILE A 1 502 ? -43.75 -17.812 -11.188 1 24.44 502 ILE A CA 1
ATOM 3906 C C . ILE A 1 502 ? -42.406 -17.094 -11.117 1 24.44 502 ILE A C 1
ATOM 3908 O O . ILE A 1 502 ? -42.344 -15.875 -10.961 1 24.44 502 ILE A O 1
ATOM 3912 N N . VAL A 1 503 ? -41.531 -17.766 -10.656 1 23.78 503 VAL A N 1
ATOM 3913 C CA . VAL A 1 503 ? -40.156 -17.266 -10.742 1 23.78 503 VAL A CA 1
ATOM 3914 C C . VAL A 1 503 ? -39.625 -17.484 -12.148 1 23.78 503 VAL A C 1
ATOM 3916 O O . VAL A 1 503 ? -39.594 -18.625 -12.641 1 23.78 503 VAL A O 1
ATOM 3919 N N . VAL A 1 504 ? -39.938 -16.5 -13.023 1 22.19 504 VAL A N 1
ATOM 3920 C CA . VAL A 1 504 ? -39.469 -16.484 -14.406 1 22.19 504 VAL A CA 1
ATOM 3921 C C . VAL A 1 504 ? -37.969 -16.234 -14.438 1 22.19 504 VAL A C 1
ATOM 3923 O O . VAL A 1 504 ? -37.5 -15.258 -13.875 1 22.19 504 VAL A O 1
ATOM 3926 N N . CYS A 1 505 ? -37.219 -17.281 -14.398 1 20.69 505 CYS A N 1
ATOM 3927 C CA . CYS A 1 505 ? -35.812 -17.25 -14.688 1 20.69 505 CYS A CA 1
ATOM 3928 C C . CYS A 1 505 ? -35.531 -16.844 -16.125 1 20.69 505 CYS A C 1
ATOM 3930 O O . CYS A 1 505 ? -36.125 -17.406 -17.047 1 20.69 505 CYS A O 1
ATOM 3932 N N . ASP A 1 506 ? -35.281 -15.5 -16.297 1 21.36 506 ASP A N 1
ATOM 3933 C CA . ASP A 1 506 ? -34.75 -15.234 -17.641 1 21.36 506 ASP A CA 1
ATOM 3934 C C . ASP A 1 506 ? -33.5 -16.047 -17.891 1 21.36 506 ASP A C 1
ATOM 3936 O O . ASP A 1 506 ? -32.688 -16.25 -17 1 21.36 506 ASP A O 1
ATOM 3940 N N . MET B 1 1 ? -13.477 -8.789 19.844 1 24.92 1 MET B N 1
ATOM 3941 C CA . MET B 1 1 ? -12.773 -10.023 19.5 1 24.92 1 MET B CA 1
ATOM 3942 C C . MET B 1 1 ? -13.727 -11.055 18.922 1 24.92 1 MET B C 1
ATOM 3944 O O . MET B 1 1 ? -14.625 -11.539 19.609 1 24.92 1 MET B O 1
ATOM 3948 N N . ALA B 1 2 ? -13.969 -10.977 17.609 1 33.5 2 ALA B N 1
ATOM 3949 C CA . ALA B 1 2 ? -14.859 -11.984 17.031 1 33.5 2 ALA B CA 1
ATOM 3950 C C . ALA B 1 2 ? -14.531 -13.367 17.578 1 33.5 2 ALA B C 1
ATOM 3952 O O . ALA B 1 2 ? -13.375 -13.797 17.547 1 33.5 2 ALA B O 1
ATOM 3953 N N . SER B 1 3 ? -15.391 -13.867 18.438 1 32 3 SER B N 1
ATOM 3954 C CA . SER B 1 3 ? -15.281 -15.164 19.094 1 32 3 SER B CA 1
ATOM 3955 C C . SER B 1 3 ? -15.062 -16.281 18.078 1 32 3 SER B C 1
ATOM 3957 O O . SER B 1 3 ? -15.906 -16.516 17.203 1 32 3 SER B O 1
ATOM 3959 N N . LEU B 1 4 ? -13.797 -16.453 17.609 1 38.94 4 LEU B N 1
ATOM 3960 C CA . LEU B 1 4 ? -13.516 -17.766 17.047 1 38.94 4 LEU B CA 1
ATOM 3961 C C . LEU B 1 4 ? -14.094 -18.875 17.938 1 38.94 4 LEU B C 1
ATOM 3963 O O . LEU B 1 4 ? -13.664 -19.047 19.078 1 38.94 4 LEU B O 1
ATOM 3967 N N . GLY B 1 5 ? -15.328 -19.062 17.828 1 32.47 5 GLY B N 1
ATOM 3968 C CA . GLY B 1 5 ? -15.805 -20.203 18.609 1 32.47 5 GLY B CA 1
ATOM 3969 C C . GLY B 1 5 ? -14.898 -21.406 18.516 1 32.47 5 GLY B C 1
ATOM 3970 O O . GLY B 1 5 ? -14.805 -22.031 17.453 1 32.47 5 GLY B O 1
ATOM 3971 N N . VAL B 1 6 ? -13.844 -21.406 19.328 1 35.47 6 VAL B N 1
ATOM 3972 C CA . VAL B 1 6 ? -13.023 -22.594 19.531 1 35.47 6 VAL B CA 1
ATOM 3973 C C . VAL B 1 6 ? -13.906 -23.766 19.984 1 35.47 6 VAL B C 1
ATOM 3975 O O . VAL B 1 6 ? -14.438 -23.75 21.094 1 35.47 6 VAL B O 1
ATOM 3978 N N . GLU B 1 7 ? -14.719 -24.312 19.172 1 32.09 7 GLU B N 1
ATOM 3979 C CA . GLU B 1 7 ? -15.156 -25.609 19.688 1 32.09 7 GLU B CA 1
ATOM 3980 C C . GLU B 1 7 ? -13.969 -26.516 19.984 1 32.09 7 GLU B C 1
ATOM 3982 O O . GLU B 1 7 ? -12.883 -26.328 19.422 1 32.09 7 GLU B O 1
ATOM 3987 N N . ASN B 1 8 ? -14.078 -27.656 20.766 1 34.12 8 ASN B N 1
ATOM 3988 C CA . ASN B 1 8 ? -13.117 -28.656 21.25 1 34.12 8 ASN B CA 1
ATOM 3989 C C . ASN B 1 8 ? -12.031 -28.922 20.219 1 34.12 8 ASN B C 1
ATOM 3991 O O . ASN B 1 8 ? -11.938 -28.234 19.203 1 34.12 8 ASN B O 1
ATOM 3995 N N . GLY B 1 9 ? -11.562 -30.312 20.094 1 36.03 9 GLY B N 1
ATOM 3996 C CA . GLY B 1 9 ? -10.453 -30.953 19.406 1 36.03 9 GLY B CA 1
ATOM 3997 C C . GLY B 1 9 ? -10.297 -30.469 17.969 1 36.03 9 GLY B C 1
ATOM 3998 O O . GLY B 1 9 ? -9.32 -30.812 17.297 1 36.03 9 GLY B O 1
ATOM 3999 N N . SER B 1 10 ? -11.367 -30.406 17.062 1 41.62 10 SER B N 1
ATOM 4000 C CA . SER B 1 10 ? -11.344 -30.266 15.609 1 41.62 10 SER B CA 1
ATOM 4001 C C . SER B 1 10 ? -11.055 -28.812 15.211 1 41.62 10 SER B C 1
ATOM 4003 O O . SER B 1 10 ? -11.375 -27.891 15.953 1 41.62 10 SER B O 1
ATOM 4005 N N . GLY B 1 11 ? -10.211 -28.531 14.148 1 58.41 11 GLY B N 1
ATOM 4006 C CA . GLY B 1 11 ? -9.656 -27.375 13.461 1 58.41 11 GLY B CA 1
ATOM 4007 C C . GLY B 1 11 ? -10.641 -26.234 13.32 1 58.41 11 GLY B C 1
ATOM 4008 O O . GLY B 1 11 ? -11.836 -26.391 13.586 1 58.41 11 GLY B O 1
ATOM 4009 N N . ILE B 1 12 ? -10.273 -24.953 13.398 1 70.88 12 ILE B N 1
ATOM 4010 C CA . ILE B 1 12 ? -11.023 -23.703 13.297 1 70.88 12 ILE B CA 1
ATOM 4011 C C . ILE B 1 12 ? -11.953 -23.75 12.086 1 70.88 12 ILE B C 1
ATOM 4013 O O . ILE B 1 12 ? -11.539 -24.172 11 1 70.88 12 ILE B O 1
ATOM 4017 N N . LYS B 1 13 ? -13.297 -23.781 12.375 1 81.56 13 LYS B N 1
ATOM 4018 C CA . LYS B 1 13 ? -14.234 -23.625 11.266 1 81.56 13 LYS B CA 1
ATOM 4019 C C . LYS B 1 13 ? -14.453 -22.156 10.938 1 81.56 13 LYS B C 1
ATOM 4021 O O . LYS B 1 13 ? -14.875 -21.375 11.805 1 81.56 13 LYS B O 1
ATOM 4026 N N . VAL B 1 14 ? -14.148 -21.797 9.805 1 84.81 14 VAL B N 1
ATOM 4027 C CA . VAL B 1 14 ? -14.281 -20.422 9.359 1 84.81 14 VAL B CA 1
ATOM 4028 C C . VAL B 1 14 ? -15.734 -20.125 8.984 1 84.81 14 VAL B C 1
ATOM 4030 O O . VAL B 1 14 ? -16.344 -20.891 8.234 1 84.81 14 VAL B O 1
ATOM 4033 N N . HIS B 1 15 ? -16.297 -19.125 9.516 1 81.44 15 HIS B N 1
ATOM 4034 C CA . HIS B 1 15 ? -17.656 -18.703 9.219 1 81.44 15 HIS B CA 1
ATOM 4035 C C . HIS B 1 15 ? -17.781 -18.203 7.781 1 81.44 15 HIS B C 1
ATOM 4037 O O . HIS B 1 15 ? -16.938 -17.438 7.312 1 81.44 15 HIS B O 1
ATOM 4043 N N . VAL B 1 16 ? -18.734 -18.766 7.102 1 83.62 16 VAL B N 1
ATOM 4044 C CA . VAL B 1 16 ? -19.078 -18.25 5.777 1 83.62 16 VAL B CA 1
ATOM 4045 C C . VAL B 1 16 ? -20.344 -17.406 5.848 1 83.62 16 VAL B C 1
ATOM 4047 O O . VAL B 1 16 ? -21.406 -17.922 6.203 1 83.62 16 VAL B O 1
ATOM 4050 N N . PHE B 1 17 ? -20.234 -16.141 5.531 1 82.06 17 PHE B N 1
ATOM 4051 C CA . PHE B 1 17 ? -21.406 -15.258 5.594 1 82.06 17 PHE B CA 1
ATOM 4052 C C . PHE B 1 17 ? -22.438 -15.656 4.543 1 82.06 17 PHE B C 1
ATOM 4054 O O . PHE B 1 17 ? -22.094 -15.922 3.393 1 82.06 17 PHE B O 1
ATOM 4061 N N . SER B 1 18 ? -23.625 -15.547 4.934 1 74.88 18 SER B N 1
ATOM 4062 C CA . SER B 1 18 ? -24.703 -15.977 4.062 1 74.88 18 SER B CA 1
ATOM 4063 C C . SER B 1 18 ? -25.109 -14.867 3.096 1 74.88 18 SER B C 1
ATOM 4065 O O . SER B 1 18 ? -25.688 -15.141 2.041 1 74.88 18 SER B O 1
ATOM 4067 N N . SER B 1 19 ? -24.891 -13.625 3.531 1 77.81 19 SER B N 1
ATOM 4068 C CA . SER B 1 19 ? -25.266 -12.492 2.693 1 77.81 19 SER B CA 1
ATOM 4069 C C . SER B 1 19 ? -24.438 -11.266 3.02 1 77.81 19 SER B C 1
ATOM 4071 O O . SER B 1 19 ? -23.797 -11.203 4.07 1 77.81 19 SER B O 1
ATOM 4073 N N . SER B 1 20 ? -24.531 -10.32 2.07 1 84.44 20 SER B N 1
ATOM 4074 C CA . SER B 1 20 ? -23.891 -9.031 2.297 1 84.44 20 SER B CA 1
ATOM 4075 C C . SER B 1 20 ? -24.547 -8.273 3.443 1 84.44 20 SER B C 1
ATOM 4077 O O . SER B 1 20 ? -23.875 -7.562 4.191 1 84.44 20 SER B O 1
ATOM 4079 N N . SER B 1 21 ? -25.734 -8.477 3.547 1 80.44 21 SER B N 1
ATOM 4080 C CA . SER B 1 21 ? -26.484 -7.812 4.621 1 80.44 21 SER B CA 1
ATOM 4081 C C . SER B 1 21 ? -26.031 -8.32 5.988 1 80.44 21 SER B C 1
ATOM 4083 O O . SER B 1 21 ? -25.891 -7.535 6.93 1 80.44 21 SER B O 1
ATOM 4085 N N . GLU B 1 22 ? -25.875 -9.633 6.117 1 80.44 22 GLU B N 1
ATOM 4086 C CA . GLU B 1 22 ? -25.375 -10.195 7.367 1 80.44 22 GLU B CA 1
ATOM 4087 C C . GLU B 1 22 ? -24.016 -9.617 7.727 1 80.44 22 GLU B C 1
ATOM 4089 O O . GLU B 1 22 ? -23.781 -9.25 8.883 1 80.44 22 GLU B O 1
ATOM 4094 N N . LEU B 1 23 ? -23.281 -9.57 6.77 1 81.75 23 LEU B N 1
ATOM 4095 C CA . LEU B 1 23 ? -21.938 -9.031 6.969 1 81.75 23 LEU B CA 1
ATOM 4096 C C . LEU B 1 23 ? -22 -7.566 7.379 1 81.75 23 LEU B C 1
ATOM 4098 O O . LEU B 1 23 ? -21.312 -7.148 8.32 1 81.75 23 LEU B O 1
ATOM 4102 N N . LEU B 1 24 ? -22.734 -6.762 6.676 1 86.81 24 LEU B N 1
ATOM 4103 C CA . LEU B 1 24 ? -22.875 -5.344 6.973 1 86.81 24 LEU B CA 1
ATOM 4104 C C . LEU B 1 24 ? -23.406 -5.137 8.391 1 86.81 24 LEU B C 1
ATOM 4106 O O . LEU B 1 24 ? -22.953 -4.23 9.094 1 86.81 24 LEU B O 1
ATOM 4110 N N . GLU B 1 25 ? -24.312 -5.992 8.812 1 82.56 25 GLU B N 1
ATOM 4111 C CA . GLU B 1 25 ? -24.828 -5.922 10.172 1 82.56 25 GLU B CA 1
ATOM 4112 C C . GLU B 1 25 ? -23.719 -6.172 11.195 1 82.56 25 GLU B C 1
ATOM 4114 O O . GLU B 1 25 ? -23.672 -5.5 12.234 1 82.56 25 GLU B O 1
ATOM 4119 N N . SER B 1 26 ? -22.969 -7.09 10.875 1 81.81 26 SER B N 1
ATOM 4120 C CA . SER B 1 26 ? -21.844 -7.383 11.758 1 81.81 26 SER B CA 1
ATOM 4121 C C . SER B 1 26 ? -20.906 -6.191 11.867 1 81.81 26 SER B C 1
ATOM 4123 O O . SER B 1 26 ? -20.422 -5.871 12.953 1 81.81 26 SER B O 1
ATOM 4125 N N . LEU B 1 27 ? -20.672 -5.527 10.797 1 86.94 27 LEU B N 1
ATOM 4126 C CA . LEU B 1 27 ? -19.812 -4.352 10.773 1 86.94 27 LEU B CA 1
ATOM 4127 C C . LEU B 1 27 ? -20.438 -3.207 11.562 1 86.94 27 LEU B C 1
ATOM 4129 O O . LEU B 1 27 ? -19.734 -2.488 12.281 1 86.94 27 LEU B O 1
ATOM 4133 N N . HIS B 1 28 ? -21.656 -3.066 11.406 1 86.25 28 HIS B N 1
ATOM 4134 C CA . HIS B 1 28 ? -22.359 -2.018 12.141 1 86.25 28 HIS B CA 1
ATOM 4135 C C . HIS B 1 28 ? -22.312 -2.271 13.648 1 86.25 28 HIS B C 1
ATOM 4137 O O . HIS B 1 28 ? -22.219 -1.33 14.438 1 86.25 28 HIS B O 1
ATOM 4143 N N . GLU B 1 29 ? -22.391 -3.512 13.992 1 80.81 29 GLU B N 1
ATOM 4144 C CA . GLU B 1 29 ? -22.266 -3.855 15.406 1 80.81 29 GLU B CA 1
ATOM 4145 C C . GLU B 1 29 ? -20.906 -3.463 15.961 1 80.81 29 GLU B C 1
ATOM 4147 O O . GLU B 1 29 ? -20.812 -2.939 17.078 1 80.81 29 GLU B O 1
ATOM 4152 N N . LYS B 1 30 ? -20 -3.674 15.242 1 80.69 30 LYS B N 1
ATOM 4153 C CA . LYS B 1 30 ? -18.641 -3.336 15.664 1 80.69 30 LYS B CA 1
ATOM 4154 C C . LYS B 1 30 ? -18.469 -1.825 15.773 1 80.69 30 LYS B C 1
ATOM 4156 O O . LYS B 1 30 ? -17.906 -1.333 16.766 1 80.69 30 LYS B O 1
ATOM 4161 N N . TRP B 1 31 ? -18.953 -1.056 14.82 1 82.31 31 TRP B N 1
ATOM 4162 C CA . TRP B 1 31 ? -18.797 0.395 14.805 1 82.31 31 TRP B CA 1
ATOM 4163 C C . TRP B 1 31 ? -19.75 1.055 15.797 1 82.31 31 TRP B C 1
ATOM 4165 O O . TRP B 1 31 ? -19.484 2.158 16.281 1 82.31 31 TRP B O 1
ATOM 4175 N N . GLY B 1 32 ? -20.797 0.395 15.977 1 73.75 32 GLY B N 1
ATOM 4176 C CA . GLY B 1 32 ? -21.75 0.905 16.953 1 73.75 32 GLY B CA 1
ATOM 4177 C C . GLY B 1 32 ? -21.188 1.01 18.344 1 73.75 32 GLY B C 1
ATOM 4178 O O . GLY B 1 32 ? -21.656 1.818 19.156 1 73.75 32 GLY B O 1
ATOM 4179 N N . SER B 1 33 ? -20.141 0.291 18.594 1 72.38 33 SER B N 1
ATOM 4180 C CA . SER B 1 33 ? -19.531 0.276 19.922 1 72.38 33 SER B CA 1
ATOM 4181 C C . SER B 1 33 ? -18.531 1.413 20.094 1 72.38 33 SER B C 1
ATOM 4183 O O . SER B 1 33 ? -18.078 1.697 21.203 1 72.38 33 SER B O 1
ATOM 4185 N N . VAL B 1 34 ? -18.328 2.062 19.062 1 75.06 34 VAL B N 1
ATOM 4186 C CA . VAL B 1 34 ? -17.359 3.16 19.094 1 75.06 34 VAL B CA 1
ATOM 4187 C C . VAL B 1 34 ? -18.062 4.441 19.562 1 75.06 34 VAL B C 1
ATOM 4189 O O . VAL B 1 34 ? -19.094 4.824 19.016 1 75.06 34 VAL B O 1
ATOM 4192 N N . LYS B 1 35 ? -17.594 5.062 20.562 1 67.69 35 LYS B N 1
ATOM 4193 C CA . LYS B 1 35 ? -18.203 6.227 21.203 1 67.69 35 LYS B CA 1
ATOM 4194 C C . LYS B 1 35 ? -18.203 7.426 20.25 1 67.69 35 LYS B C 1
ATOM 4196 O O . LYS B 1 35 ? -19.25 8.07 20.062 1 67.69 35 LYS B O 1
ATOM 4201 N N . LYS B 1 36 ? -17.031 7.789 19.672 1 77.56 36 LYS B N 1
ATOM 4202 C CA . LYS B 1 36 ? -16.938 8.906 18.734 1 77.56 36 LYS B CA 1
ATOM 4203 C C . LYS B 1 36 ? -16.359 8.453 17.406 1 77.56 36 LYS B C 1
ATOM 4205 O O . LYS B 1 36 ? -15.258 7.891 17.359 1 77.56 36 LYS B O 1
ATOM 4210 N N . GLN B 1 37 ? -17.125 8.766 16.422 1 79.75 37 GLN B N 1
ATOM 4211 C CA . GLN B 1 37 ? -16.656 8.406 15.086 1 79.75 37 GLN B CA 1
ATOM 4212 C C . GLN B 1 37 ? -15.484 9.289 14.664 1 79.75 37 GLN B C 1
ATOM 4214 O O . GLN B 1 37 ? -15.633 10.5 14.508 1 79.75 37 GLN B O 1
ATOM 4219 N N . PRO B 1 38 ? -14.461 8.727 14.344 1 90.44 38 PRO B N 1
ATOM 4220 C CA . PRO B 1 38 ? -13.273 9.531 14.031 1 90.44 38 PRO B CA 1
ATOM 4221 C C . PRO B 1 38 ? -13.258 10.016 12.586 1 90.44 38 PRO B C 1
ATOM 4223 O O . PRO B 1 38 ? -12.531 10.961 12.258 1 90.44 38 PRO B O 1
ATOM 4226 N N . TYR B 1 39 ? -14.086 9.461 11.75 1 95.56 39 TYR B N 1
ATOM 4227 C CA . TYR B 1 39 ? -14.125 9.789 10.328 1 95.56 39 TYR B CA 1
ATOM 4228 C C . TYR B 1 39 ? -15.523 10.219 9.906 1 95.56 39 TYR B C 1
ATOM 4230 O O . TYR B 1 39 ? -16.312 9.398 9.445 1 95.56 39 TYR B O 1
ATOM 4238 N N . PRO B 1 40 ? -15.773 11.438 9.898 1 94.5 40 PRO B N 1
ATOM 4239 C CA . PRO B 1 40 ? -17.156 11.891 9.695 1 94.5 40 PRO B CA 1
ATOM 4240 C C . PRO B 1 40 ? -17.641 11.68 8.258 1 94.5 40 PRO B C 1
ATOM 4242 O O . PRO B 1 40 ? -18.844 11.57 8.016 1 94.5 40 PRO B O 1
ATOM 4245 N N . ALA B 1 41 ? -16.703 11.648 7.309 1 96 41 ALA B N 1
ATOM 4246 C CA . ALA B 1 41 ? -17.125 11.508 5.918 1 96 41 ALA B CA 1
ATOM 4247 C C . ALA B 1 41 ? -16 10.922 5.062 1 96 41 ALA B C 1
ATOM 4249 O O . ALA B 1 41 ? -14.82 11.172 5.32 1 96 41 ALA B O 1
ATOM 4250 N N . MET B 1 42 ? -16.406 10.195 4.023 1 98.12 42 MET B N 1
ATOM 4251 C CA . MET B 1 42 ? -15.461 9.672 3.033 1 98.12 42 MET B CA 1
ATOM 4252 C C . MET B 1 42 ? -16.031 9.797 1.625 1 98.12 42 MET B C 1
ATOM 4254 O O . MET B 1 42 ? -17.219 9.531 1.406 1 98.12 42 MET B O 1
ATOM 4258 N N . TYR B 1 43 ? -15.219 10.227 0.746 1 97.81 43 TYR B N 1
ATOM 4259 C CA . TYR B 1 43 ? -15.547 10.188 -0.676 1 97.81 43 TYR B CA 1
ATOM 4260 C C . TYR B 1 43 ? -14.852 9.023 -1.364 1 97.81 43 TYR B C 1
ATOM 4262 O O . TYR B 1 43 ? -13.695 8.703 -1.055 1 97.81 43 TYR B O 1
ATOM 4270 N N . SER B 1 44 ? -15.508 8.398 -2.299 1 97.88 44 SER B N 1
ATOM 4271 C CA . SER B 1 44 ? -14.93 7.395 -3.186 1 97.88 44 SER B CA 1
ATOM 4272 C C . SER B 1 44 ? -15.453 7.551 -4.609 1 97.88 44 SER B C 1
ATOM 4274 O O . SER B 1 44 ? -16.672 7.543 -4.836 1 97.88 44 SER B O 1
ATOM 4276 N N . SER B 1 45 ? -14.547 7.656 -5.523 1 96 45 SER B N 1
ATOM 4277 C CA . SER B 1 45 ? -14.984 7.703 -6.918 1 96 45 SER B CA 1
ATOM 4278 C C . SER B 1 45 ? -15.492 6.348 -7.387 1 96 45 SER B C 1
ATOM 4280 O O . SER B 1 45 ? -16.203 6.258 -8.383 1 96 45 SER B O 1
ATOM 4282 N N . VAL B 1 46 ? -15.07 5.281 -6.668 1 93.69 46 VAL B N 1
ATOM 4283 C CA . VAL B 1 46 ? -15.562 3.943 -6.98 1 93.69 46 VAL B CA 1
ATOM 4284 C C . VAL B 1 46 ? -17.062 3.861 -6.688 1 93.69 46 VAL B C 1
ATOM 4286 O O . VAL B 1 46 ? -17.812 3.295 -7.473 1 93.69 46 VAL B O 1
ATOM 4289 N N . TYR B 1 47 ? -17.422 4.508 -5.531 1 89.44 47 TYR B N 1
ATOM 4290 C CA . TYR B 1 47 ? -18.828 4.605 -5.188 1 89.44 47 TYR B CA 1
ATOM 4291 C C . TYR B 1 47 ? -19.531 5.656 -6.043 1 89.44 47 TYR B C 1
ATOM 4293 O O . TYR B 1 47 ? -20.734 5.562 -6.297 1 89.44 47 TYR B O 1
ATOM 4301 N N . GLY B 1 48 ? -18.812 6.637 -6.293 1 90.56 48 GLY B N 1
ATOM 4302 C CA . GLY B 1 48 ? -19.359 7.793 -6.984 1 90.56 48 GLY B CA 1
ATOM 4303 C C . GLY B 1 48 ? -19.984 8.812 -6.043 1 90.56 48 GLY B C 1
ATOM 4304 O O . GLY B 1 48 ? -20.953 9.484 -6.398 1 90.56 48 GLY B O 1
ATOM 4305 N N . GLY B 1 49 ? -19.422 8.844 -4.801 1 94 49 GLY B N 1
ATOM 4306 C CA . GLY B 1 49 ? -20.031 9.797 -3.885 1 94 49 GLY B CA 1
ATOM 4307 C C . GLY B 1 49 ? -19.438 9.734 -2.488 1 94 49 GLY B C 1
ATOM 4308 O O . GLY B 1 49 ? -18.344 9.195 -2.293 1 94 49 GLY B O 1
ATOM 4309 N N . ILE B 1 50 ? -20.188 10.453 -1.534 1 94.81 50 ILE B N 1
ATOM 4310 C CA . ILE B 1 50 ? -19.75 10.578 -0.147 1 94.81 50 ILE B CA 1
ATOM 4311 C C . ILE B 1 50 ? -20.578 9.648 0.738 1 94.81 50 ILE B C 1
ATOM 4313 O O . ILE B 1 50 ? -21.797 9.539 0.572 1 94.81 50 ILE B O 1
ATOM 4317 N N . THR B 1 51 ? -19.922 8.945 1.574 1 94.88 51 THR B N 1
ATOM 4318 C CA . THR B 1 51 ? -20.609 8.188 2.619 1 94.88 51 THR B CA 1
ATOM 4319 C C . THR B 1 51 ? -20.281 8.758 3.996 1 94.88 51 THR B C 1
ATOM 4321 O O . THR B 1 51 ? -19.156 9.195 4.246 1 94.88 51 THR B O 1
ATOM 4324 N N . LEU B 1 52 ? -21.266 8.75 4.867 1 92.06 52 LEU B N 1
ATOM 4325 C CA . LEU B 1 52 ? -21.109 9.203 6.242 1 92.06 52 LEU B CA 1
ATOM 4326 C C . LEU B 1 52 ? -21.078 8.023 7.207 1 92.06 52 LEU B C 1
ATOM 4328 O O . LEU B 1 52 ? -20.938 8.203 8.414 1 92.06 52 LEU B O 1
ATOM 4332 N N . ASP B 1 53 ? -21.219 6.77 6.68 1 90.12 53 ASP B N 1
ATOM 4333 C CA . ASP B 1 53 ? -21.203 5.543 7.473 1 90.12 53 ASP B CA 1
ATOM 4334 C C . ASP B 1 53 ? -19.812 4.938 7.547 1 90.12 53 ASP B C 1
ATOM 4336 O O . ASP B 1 53 ? -19.297 4.43 6.551 1 90.12 53 ASP B O 1
ATOM 4340 N N . PRO B 1 54 ? -19.281 4.914 8.719 1 90.75 54 PRO B N 1
ATOM 4341 C CA . PRO B 1 54 ? -17.906 4.395 8.852 1 90.75 54 PRO B CA 1
ATOM 4342 C C . PRO B 1 54 ? -17.781 2.945 8.398 1 90.75 54 PRO B C 1
ATOM 4344 O O . PRO B 1 54 ? -16.719 2.539 7.902 1 90.75 54 PRO B O 1
ATOM 4347 N N . ALA B 1 55 ? -18.766 2.154 8.5 1 90 55 ALA B N 1
ATOM 4348 C CA . ALA B 1 55 ? -18.734 0.754 8.094 1 90 55 ALA B CA 1
ATOM 4349 C C . ALA B 1 55 ? -18.5 0.631 6.586 1 90 55 ALA B C 1
ATOM 4351 O O . ALA B 1 55 ? -18.047 -0.406 6.105 1 90 55 ALA B O 1
ATOM 4352 N N . MET B 1 56 ? -18.797 1.716 5.879 1 91.94 56 MET B N 1
ATOM 4353 C CA . MET B 1 56 ? -18.672 1.696 4.426 1 91.94 56 MET B CA 1
ATOM 4354 C C . MET B 1 56 ? -17.422 2.447 3.973 1 91.94 56 MET B C 1
ATOM 4356 O O . MET B 1 56 ? -17.219 2.658 2.775 1 91.94 56 MET B O 1
ATOM 4360 N N . MET B 1 57 ? -16.688 2.842 4.879 1 96 57 MET B N 1
ATOM 4361 C CA . MET B 1 57 ? -15.445 3.508 4.516 1 96 57 MET B CA 1
ATOM 4362 C C . MET B 1 57 ? -14.352 2.488 4.211 1 96 57 MET B C 1
ATOM 4364 O O . MET B 1 57 ? -13.414 2.328 4.988 1 96 57 MET B O 1
ATOM 4368 N N . VAL B 1 58 ? -14.562 1.896 3.082 1 96.38 58 VAL B N 1
ATOM 4369 C CA . VAL B 1 58 ? -13.766 0.76 2.627 1 96.38 58 VAL B CA 1
ATOM 4370 C C . VAL B 1 58 ? -13.281 1.008 1.202 1 96.38 58 VAL B C 1
ATOM 4372 O O . VAL B 1 58 ? -13.719 1.957 0.546 1 96.38 58 VAL B O 1
ATOM 4375 N N . ILE B 1 59 ? -12.391 0.241 0.79 1 98 59 ILE B N 1
ATOM 4376 C CA . ILE B 1 59 ? -11.805 0.245 -0.548 1 98 59 ILE B CA 1
ATOM 4377 C C . ILE B 1 59 ? -11.758 -1.182 -1.091 1 98 59 ILE B C 1
ATOM 4379 O O . ILE B 1 59 ? -11.531 -2.131 -0.338 1 98 59 ILE B O 1
ATOM 4383 N N . PRO B 1 60 ? -11.977 -1.371 -2.428 1 97.31 60 PRO B N 1
ATOM 4384 C CA . PRO B 1 60 ? -11.898 -2.721 -2.988 1 97.31 60 PRO B CA 1
ATOM 4385 C C . PRO B 1 60 ? -10.539 -3.375 -2.764 1 97.31 60 PRO B C 1
ATOM 4387 O O . PRO B 1 60 ? -9.5 -2.719 -2.908 1 97.31 60 PRO B O 1
ATOM 4390 N N . MET B 1 61 ? -10.562 -4.637 -2.469 1 98.06 61 MET B N 1
ATOM 4391 C CA . MET B 1 61 ? -9.328 -5.375 -2.205 1 98.06 61 MET B CA 1
ATOM 4392 C C . MET B 1 61 ? -8.453 -5.426 -3.451 1 98.06 61 MET B C 1
ATOM 4394 O O . MET B 1 61 ? -7.223 -5.492 -3.346 1 98.06 61 MET B O 1
ATOM 4398 N N . ASP B 1 62 ? -9.055 -5.371 -4.602 1 97.44 62 ASP B N 1
ATOM 4399 C CA . ASP B 1 62 ? -8.289 -5.52 -5.836 1 97.44 62 ASP B CA 1
ATOM 4400 C C . ASP B 1 62 ? -7.809 -4.168 -6.355 1 97.44 62 ASP B C 1
ATOM 4402 O O . ASP B 1 62 ? -7.34 -4.059 -7.488 1 97.44 62 ASP B O 1
ATOM 4406 N N . ASP B 1 63 ? -8.078 -3.109 -5.609 1 98.5 63 ASP B N 1
ATOM 4407 C CA . ASP B 1 63 ? -7.449 -1.838 -5.949 1 98.5 63 ASP B CA 1
ATOM 4408 C C . ASP B 1 63 ? -5.926 -1.944 -5.867 1 98.5 63 ASP B C 1
ATOM 4410 O O . ASP B 1 63 ? -5.387 -2.439 -4.875 1 98.5 63 ASP B O 1
ATOM 4414 N N . HIS B 1 64 ? -5.262 -1.433 -6.812 1 98.88 64 HIS B N 1
ATOM 4415 C CA . HIS B 1 64 ? -3.818 -1.612 -6.918 1 98.88 64 HIS B CA 1
ATOM 4416 C C . HIS B 1 64 ? -3.086 -0.83 -5.832 1 98.88 64 HIS B C 1
ATOM 4418 O O . HIS B 1 64 ? -1.925 -1.116 -5.531 1 98.88 64 HIS B O 1
ATOM 4424 N N . MET B 1 65 ? -3.676 0.159 -5.27 1 98.88 65 MET B N 1
ATOM 4425 C CA . MET B 1 65 ? -3.062 0.826 -4.121 1 98.88 65 MET B CA 1
ATOM 4426 C C . MET B 1 65 ? -3 -0.107 -2.918 1 98.88 65 MET B C 1
ATOM 4428 O O . MET B 1 65 ? -2.049 -0.058 -2.137 1 98.88 65 MET B O 1
ATOM 4432 N N . VAL B 1 66 ? -3.977 -0.96 -2.766 1 98.81 66 VAL B N 1
ATOM 4433 C CA . VAL B 1 66 ? -4.086 -1.824 -1.594 1 98.81 66 VAL B CA 1
ATOM 4434 C C . VAL B 1 66 ? -2.98 -2.877 -1.622 1 98.81 66 VAL B C 1
ATOM 4436 O O . VAL B 1 66 ? -2.225 -3.018 -0.658 1 98.81 66 VAL B O 1
ATOM 4439 N N . HIS B 1 67 ? -2.877 -3.521 -2.732 1 98.44 67 HIS B N 1
ATOM 4440 C CA . HIS B 1 67 ? -2.076 -4.738 -2.707 1 98.44 67 HIS B CA 1
ATOM 4441 C C . HIS B 1 67 ? -0.75 -4.543 -3.434 1 98.44 67 HIS B C 1
ATOM 4443 O O . HIS B 1 67 ? 0.171 -5.348 -3.279 1 98.44 67 HIS B O 1
ATOM 4449 N N . ARG B 1 68 ? -0.607 -3.436 -4.164 1 98.69 68 ARG B N 1
ATOM 4450 C CA . ARG B 1 68 ? 0.646 -3.182 -4.867 1 98.69 68 ARG B CA 1
ATOM 4451 C C . ARG B 1 68 ? 1.254 -1.851 -4.434 1 98.69 68 ARG B C 1
ATOM 4453 O O . ARG B 1 68 ? 2.359 -1.502 -4.852 1 98.69 68 ARG B O 1
ATOM 4460 N N . GLY B 1 69 ? 0.541 -1.07 -3.664 1 98.75 69 GLY B N 1
ATOM 4461 C CA . GLY B 1 69 ? 1.038 0.233 -3.252 1 98.75 69 GLY B CA 1
ATOM 4462 C C . GLY B 1 69 ? 1.09 1.237 -4.387 1 98.75 69 GLY B C 1
ATOM 4463 O O . GLY B 1 69 ? 1.85 2.205 -4.332 1 98.75 69 GLY B O 1
ATOM 4464 N N . HIS B 1 70 ? 0.366 0.998 -5.434 1 98.88 70 HIS B N 1
ATOM 4465 C CA . HIS B 1 70 ? 0.339 1.922 -6.562 1 98.88 70 HIS B CA 1
ATOM 4466 C C . HIS B 1 70 ? -0.652 3.055 -6.32 1 98.88 70 HIS B C 1
ATOM 4468 O O . HIS B 1 70 ? -1.716 3.098 -6.945 1 98.88 70 HIS B O 1
ATOM 4474 N N . GLY B 1 71 ? -0.223 3.959 -5.492 1 98.88 71 GLY B N 1
ATOM 4475 C CA . GLY B 1 71 ? -1.043 5.086 -5.078 1 98.88 71 GLY B CA 1
ATOM 4476 C C . GLY B 1 71 ? -0.235 6.227 -4.492 1 98.88 71 GLY B C 1
ATOM 4477 O O . GLY B 1 71 ? 0.904 6.035 -4.062 1 98.88 71 GLY B O 1
ATOM 4478 N N . VAL B 1 72 ? -0.836 7.355 -4.559 1 98.94 72 VAL B N 1
ATOM 4479 C CA . VAL B 1 72 ? -0.274 8.562 -3.957 1 98.94 72 VAL B CA 1
ATOM 4480 C C . VAL B 1 72 ? -1.299 9.195 -3.018 1 98.94 72 VAL B C 1
ATOM 4482 O O . VAL B 1 72 ? -2.484 8.859 -3.062 1 98.94 72 VAL B O 1
ATOM 4485 N N . PHE B 1 73 ? -0.79 10.094 -2.133 1 98.88 73 PHE B N 1
ATOM 4486 C CA . PHE B 1 73 ? -1.721 10.734 -1.208 1 98.88 73 PHE B CA 1
ATOM 4487 C C . PHE B 1 73 ? -1.248 12.133 -0.846 1 98.88 73 PHE B C 1
ATOM 4489 O O . PHE B 1 73 ? -0.132 12.531 -1.19 1 98.88 73 PHE B O 1
ATOM 4496 N N . ASP B 1 74 ? -2.084 12.844 -0.262 1 98.69 74 ASP B N 1
ATOM 4497 C CA . ASP B 1 74 ? -1.78 14.141 0.34 1 98.69 74 ASP B CA 1
ATOM 4498 C C . ASP B 1 74 ? -2.752 14.461 1.475 1 98.69 74 ASP B C 1
ATOM 4500 O O . ASP B 1 74 ? -3.604 13.633 1.817 1 98.69 74 ASP B O 1
ATOM 4504 N N . THR B 1 75 ? -2.486 15.5 2.154 1 97.81 75 THR B N 1
ATOM 4505 C CA . THR B 1 75 ? -3.266 15.891 3.324 1 97.81 75 THR B CA 1
ATOM 4506 C C . THR B 1 75 ? -3.576 17.391 3.289 1 97.81 75 THR B C 1
ATOM 4508 O O . THR B 1 75 ? -2.688 18.203 3.033 1 97.81 75 THR B O 1
ATOM 4511 N N . ALA B 1 76 ? -4.781 17.719 3.482 1 96.62 76 ALA B N 1
ATOM 4512 C CA . ALA B 1 76 ? -5.191 19.094 3.688 1 96.62 76 ALA B CA 1
ATOM 4513 C C . ALA B 1 76 ? -5.641 19.328 5.129 1 96.62 76 ALA B C 1
ATOM 4515 O O . ALA B 1 76 ? -6.227 18.438 5.75 1 96.62 76 ALA B O 1
ATOM 4516 N N . ILE B 1 77 ? -5.461 20.562 5.586 1 97.25 77 ILE B N 1
ATOM 4517 C CA . ILE B 1 77 ? -5.82 20.922 6.953 1 97.25 77 ILE B CA 1
ATOM 4518 C C . ILE B 1 77 ? -7.141 21.703 6.957 1 97.25 77 ILE B C 1
ATOM 4520 O O . ILE B 1 77 ? -7.34 22.594 6.141 1 97.25 77 ILE B O 1
ATOM 4524 N N . ILE B 1 78 ? -8.008 21.281 7.812 1 97.5 78 ILE B N 1
ATOM 4525 C CA . ILE B 1 78 ? -9.188 22.062 8.148 1 97.5 78 ILE B CA 1
ATOM 4526 C C . ILE B 1 78 ? -8.961 22.797 9.469 1 97.5 78 ILE B C 1
ATOM 4528 O O . ILE B 1 78 ? -8.727 22.156 10.5 1 97.5 78 ILE B O 1
ATOM 4532 N N . LEU B 1 79 ? -9.039 24.062 9.398 1 96.62 79 LEU B N 1
ATOM 4533 C CA . LEU B 1 79 ? -8.883 24.859 10.617 1 96.62 79 LEU B CA 1
ATOM 4534 C C . LEU B 1 79 ? -9.852 26.047 10.617 1 96.62 79 LEU B C 1
ATOM 4536 O O . LEU B 1 79 ? -9.859 26.844 9.688 1 96.62 79 LEU B O 1
ATOM 4540 N N . ASP B 1 80 ? -10.641 26.109 11.625 1 94.88 80 ASP B N 1
ATOM 4541 C CA . ASP B 1 80 ? -11.641 27.172 11.773 1 94.88 80 ASP B CA 1
ATOM 4542 C C . ASP B 1 80 ? -12.531 27.266 10.531 1 94.88 80 ASP B C 1
ATOM 4544 O O . ASP B 1 80 ? -12.773 28.359 10.023 1 94.88 80 ASP B O 1
ATOM 4548 N N . GLY B 1 81 ? -12.836 26.125 9.969 1 94.88 81 GLY B N 1
ATOM 4549 C CA . GLY B 1 81 ? -13.766 26.047 8.859 1 94.88 81 GLY B CA 1
ATOM 4550 C C . GLY B 1 81 ? -13.141 26.422 7.527 1 94.88 81 GLY B C 1
ATOM 4551 O O . GLY B 1 81 ? -13.852 26.766 6.574 1 94.88 81 GLY B O 1
ATOM 4552 N N . HIS B 1 82 ? -11.875 26.5 7.52 1 97.06 82 HIS B N 1
ATOM 4553 C CA . HIS B 1 82 ? -11.156 26.797 6.289 1 97.06 82 HIS B CA 1
ATOM 4554 C C . HIS B 1 82 ? -10.211 25.672 5.91 1 97.06 82 HIS B C 1
ATOM 4556 O O . HIS B 1 82 ? -9.648 25 6.785 1 97.06 82 HIS B O 1
ATOM 4562 N N . LEU B 1 83 ? -10.109 25.438 4.648 1 98 83 LEU B N 1
ATOM 4563 C CA . LEU B 1 83 ? -9.039 24.594 4.141 1 98 83 LEU B CA 1
ATOM 4564 C C . LEU B 1 83 ? -7.777 25.422 3.877 1 98 83 LEU B C 1
ATOM 4566 O O . LEU B 1 83 ? -7.793 26.344 3.068 1 98 83 LEU B O 1
ATOM 4570 N N . TYR B 1 84 ? -6.746 25.062 4.543 1 97.56 84 TYR B N 1
ATOM 4571 C CA . TYR B 1 84 ? -5.496 25.812 4.465 1 97.56 84 TYR B CA 1
ATOM 4572 C C . TYR B 1 84 ? -4.586 25.234 3.381 1 97.56 84 TYR B C 1
ATOM 4574 O O . TYR B 1 84 ? -4.336 24.031 3.348 1 97.56 84 TYR B O 1
ATOM 4582 N N . GLU B 1 85 ? -4.098 26.031 2.385 1 97.12 85 GLU B N 1
ATOM 4583 C CA . GLU B 1 85 ? -3.139 25.719 1.328 1 97.12 85 GLU B CA 1
ATOM 4584 C C . GLU B 1 85 ? -3.609 24.531 0.484 1 97.12 85 GLU B C 1
ATOM 4586 O O . GLU B 1 85 ? -2.809 23.672 0.114 1 97.12 85 GLU B O 1
ATOM 4591 N N . LEU B 1 86 ? -4.84 24.453 0.238 1 97.88 86 LEU B N 1
ATOM 4592 C CA . LEU B 1 86 ? -5.395 23.328 -0.516 1 97.88 86 LEU B CA 1
ATOM 4593 C C . LEU B 1 86 ? -4.781 23.266 -1.911 1 97.88 86 LEU B C 1
ATOM 4595 O O . LEU B 1 86 ? -4.391 22.188 -2.367 1 97.88 86 LEU B O 1
ATOM 4599 N N . ASP B 1 87 ? -4.625 24.359 -2.551 1 97.69 87 ASP B N 1
ATOM 4600 C CA . ASP B 1 87 ? -4.156 24.375 -3.932 1 97.69 87 ASP B CA 1
ATOM 4601 C C . ASP B 1 87 ? -2.705 23.922 -4.027 1 97.69 87 ASP B C 1
ATOM 4603 O O . ASP B 1 87 ? -2.33 23.219 -4.973 1 97.69 87 ASP B O 1
ATOM 4607 N N . VAL B 1 88 ? -1.911 24.328 -3.072 1 97.44 88 VAL B N 1
ATOM 4608 C CA . VAL B 1 88 ? -0.51 23.922 -3.051 1 97.44 88 VAL B CA 1
ATOM 4609 C C . VAL B 1 88 ? -0.416 22.422 -2.83 1 97.44 88 VAL B C 1
ATOM 4611 O O . VAL B 1 88 ? 0.399 21.734 -3.461 1 97.44 88 VAL B O 1
ATOM 4614 N N . HIS B 1 89 ? -1.243 21.891 -1.978 1 98.31 89 HIS B N 1
ATOM 4615 C CA . HIS B 1 89 ? -1.265 20.469 -1.716 1 98.31 89 HIS B CA 1
ATOM 4616 C C . HIS B 1 89 ? -1.779 19.688 -2.926 1 98.31 89 HIS B C 1
ATOM 4618 O O . HIS B 1 89 ? -1.267 18.609 -3.246 1 98.31 89 HIS B O 1
ATOM 4624 N N . LEU B 1 90 ? -2.744 20.203 -3.586 1 98.44 90 LEU B N 1
ATOM 4625 C CA . LEU B 1 90 ? -3.273 19.562 -4.785 1 98.44 90 LEU B CA 1
ATOM 4626 C C . LEU B 1 90 ? -2.227 19.547 -5.895 1 98.44 90 LEU B C 1
ATOM 4628 O O . LEU B 1 90 ? -2.113 18.547 -6.625 1 98.44 90 LEU B O 1
ATOM 4632 N N . ALA B 1 91 ? -1.541 20.625 -5.992 1 98.31 91 ALA B N 1
ATOM 4633 C CA . ALA B 1 91 ? -0.479 20.672 -6.992 1 98.31 91 ALA B CA 1
ATOM 4634 C C . ALA B 1 91 ? 0.57 19.594 -6.727 1 98.31 91 ALA B C 1
ATOM 4636 O O . ALA B 1 91 ? 1.003 18.906 -7.652 1 98.31 91 ALA B O 1
ATOM 4637 N N . ARG B 1 92 ? 1.01 19.5 -5.512 1 98.38 92 ARG B N 1
ATOM 4638 C CA . ARG B 1 92 ? 1.967 18.453 -5.176 1 98.38 92 ARG B CA 1
ATOM 4639 C C . ARG B 1 92 ? 1.37 17.078 -5.414 1 98.38 92 ARG B C 1
ATOM 4641 O O . ARG B 1 92 ? 2.061 16.172 -5.883 1 98.38 92 ARG B O 1
ATOM 4648 N N . PHE B 1 93 ? 0.144 16.938 -5.031 1 98.69 93 PHE B N 1
ATOM 4649 C CA . PHE B 1 93 ? -0.591 15.695 -5.199 1 98.69 93 PHE B CA 1
ATOM 4650 C C . PHE B 1 93 ? -0.54 15.234 -6.652 1 98.69 93 PHE B C 1
ATOM 4652 O O . PHE B 1 93 ? -0.205 14.078 -6.93 1 98.69 93 PHE B O 1
ATOM 4659 N N . LEU B 1 94 ? -0.786 16.094 -7.566 1 98.75 94 LEU B N 1
ATOM 4660 C CA . LEU B 1 94 ? -0.822 15.766 -8.984 1 98.75 94 LEU B CA 1
ATOM 4661 C C . LEU B 1 94 ? 0.586 15.547 -9.531 1 98.75 94 LEU B C 1
ATOM 4663 O O . LEU B 1 94 ? 0.792 14.727 -10.422 1 98.75 94 LEU B O 1
ATOM 4667 N N . ARG B 1 95 ? 1.569 16.266 -9.023 1 98.44 95 ARG B N 1
ATOM 4668 C CA . ARG B 1 95 ? 2.957 15.992 -9.383 1 98.44 95 ARG B CA 1
ATOM 4669 C C . ARG B 1 95 ? 3.373 14.586 -8.953 1 98.44 95 ARG B C 1
ATOM 4671 O O . ARG B 1 95 ? 4.047 13.875 -9.695 1 98.44 95 ARG B O 1
ATOM 4678 N N . SER B 1 96 ? 2.969 14.258 -7.711 1 98.81 96 SER B N 1
ATOM 4679 C CA . SER B 1 96 ? 3.25 12.914 -7.227 1 98.81 96 SER B CA 1
ATOM 4680 C C . SER B 1 96 ? 2.582 11.859 -8.109 1 98.81 96 SER B C 1
ATOM 4682 O O . SER B 1 96 ? 3.188 10.836 -8.422 1 98.81 96 SER B O 1
ATOM 4684 N N . ALA B 1 97 ? 1.337 12.109 -8.484 1 98.81 97 ALA B N 1
ATOM 4685 C CA . ALA B 1 97 ? 0.605 11.188 -9.344 1 98.81 97 ALA B CA 1
ATOM 4686 C C . ALA B 1 97 ? 1.317 11 -10.68 1 98.81 97 ALA B C 1
ATOM 4688 O O . ALA B 1 97 ? 1.432 9.883 -11.18 1 98.81 97 ALA B O 1
ATOM 4689 N N . SER B 1 98 ? 1.765 12.055 -11.219 1 98.56 98 SER B N 1
ATOM 4690 C CA . SER B 1 98 ? 2.49 12 -12.484 1 98.56 98 SER B CA 1
ATOM 4691 C C . SER B 1 98 ? 3.75 11.156 -12.359 1 98.56 98 SER B C 1
ATOM 4693 O O . SER B 1 98 ? 4.031 10.328 -13.227 1 98.56 98 SER B O 1
ATOM 4695 N N . LYS B 1 99 ? 4.488 11.344 -11.32 1 98.25 99 LYS B N 1
ATOM 4696 C CA . LYS B 1 99 ? 5.699 10.562 -11.094 1 98.25 99 LYS B CA 1
ATOM 4697 C C . LYS B 1 99 ? 5.371 9.078 -10.93 1 98.25 99 LYS B C 1
ATOM 4699 O O . LYS B 1 99 ? 6.137 8.219 -11.359 1 98.25 99 LYS B O 1
ATOM 4704 N N . ALA B 1 100 ? 4.238 8.812 -10.32 1 98.75 100 ALA B N 1
ATOM 4705 C CA . ALA B 1 100 ? 3.807 7.43 -10.109 1 98.75 100 ALA B CA 1
ATOM 4706 C C . ALA B 1 100 ? 3.086 6.883 -11.336 1 98.75 100 ALA B C 1
ATOM 4708 O O . ALA B 1 100 ? 2.576 5.762 -11.312 1 98.75 100 ALA B O 1
ATOM 4709 N N . ARG B 1 101 ? 2.926 7.703 -12.359 1 98.31 101 ARG B N 1
AT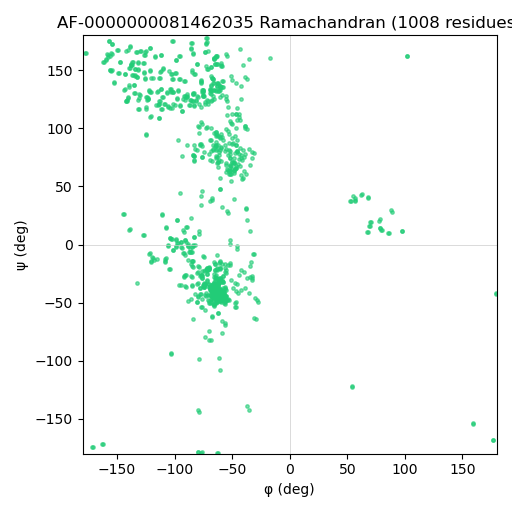OM 4710 C CA . ARG B 1 101 ? 2.268 7.359 -13.617 1 98.31 101 ARG B CA 1
ATOM 4711 C C . ARG B 1 101 ? 0.807 6.988 -13.391 1 98.31 101 ARG B C 1
ATOM 4713 O O . ARG B 1 101 ? 0.317 6 -13.938 1 98.31 101 ARG B O 1
ATOM 4720 N N . ILE B 1 102 ? 0.13 7.719 -12.578 1 98.62 102 ILE B N 1
ATOM 4721 C CA . ILE B 1 102 ? -1.309 7.617 -12.359 1 98.62 102 ILE B CA 1
ATOM 4722 C C . ILE B 1 102 ? -2.012 8.828 -12.969 1 98.62 102 ILE B C 1
ATOM 4724 O O . ILE B 1 102 ? -1.735 9.969 -12.586 1 98.62 102 ILE B O 1
ATOM 4728 N N . SER B 1 103 ? -2.875 8.555 -13.852 1 97.31 103 SER B N 1
ATOM 4729 C CA . SER B 1 103 ? -3.678 9.641 -14.414 1 97.31 103 SER B CA 1
ATOM 4730 C C . SER B 1 103 ? -4.949 9.867 -13.602 1 97.31 103 SER B C 1
ATOM 4732 O O . SER B 1 103 ? -5.703 8.922 -13.344 1 97.31 103 SER B O 1
ATOM 4734 N N . SER B 1 104 ? -5.121 11.062 -13.25 1 96.81 104 SER B N 1
ATOM 4735 C CA . SER B 1 104 ? -6.316 11.383 -12.484 1 96.81 104 SER B CA 1
ATOM 4736 C C . SER B 1 104 ? -7.582 11.172 -13.312 1 96.81 104 SER B C 1
ATOM 4738 O O . SER B 1 104 ? -7.617 11.516 -14.492 1 96.81 104 SER B O 1
ATOM 4740 N N . PRO B 1 105 ? -8.547 10.625 -12.656 1 95.5 105 PRO B N 1
ATOM 4741 C CA . PRO B 1 105 ? -9.812 10.469 -13.383 1 95.5 105 PRO B CA 1
ATOM 4742 C C . PRO B 1 105 ? -10.57 11.789 -13.531 1 95.5 105 PRO B C 1
ATOM 4744 O O . PRO B 1 105 ? -11.547 11.867 -14.281 1 95.5 105 PRO B O 1
ATOM 4747 N N . PHE B 1 106 ? -10.125 12.867 -12.82 1 95.69 106 PHE B N 1
ATOM 4748 C CA . PHE B 1 106 ? -10.773 14.172 -12.82 1 95.69 106 PHE B CA 1
ATOM 4749 C C . PHE B 1 106 ? -9.758 15.281 -13.055 1 95.69 106 PHE B C 1
ATOM 4751 O O . PHE B 1 106 ? -8.578 15.141 -12.711 1 95.69 106 PHE B O 1
ATOM 4758 N N . PRO B 1 107 ? -10.258 16.328 -13.664 1 96.38 107 PRO B N 1
ATOM 4759 C CA . PRO B 1 107 ? -9.406 17.531 -13.656 1 96.38 107 PRO B CA 1
ATOM 4760 C C . PRO B 1 107 ? -9.156 18.062 -12.242 1 96.38 107 PRO B C 1
ATOM 4762 O O . PRO B 1 107 ? -9.922 17.766 -11.32 1 96.38 107 PRO B O 1
ATOM 4765 N N . CYS B 1 108 ? -8.172 18.875 -12.094 1 97.31 108 CYS B N 1
ATOM 4766 C CA . CYS B 1 108 ? -7.789 19.438 -10.805 1 97.31 108 CYS B CA 1
ATOM 4767 C C . CYS B 1 108 ? -8.953 20.203 -10.18 1 97.31 108 CYS B C 1
ATOM 4769 O O . CYS B 1 108 ? -9.18 20.094 -8.969 1 97.31 108 CYS B O 1
ATOM 4771 N N . SER B 1 109 ? -9.688 20.922 -10.945 1 96.56 109 SER B N 1
ATOM 4772 C CA . SER B 1 109 ? -10.812 21.719 -10.453 1 96.56 109 SER B CA 1
ATOM 4773 C C . SER B 1 109 ? -11.875 20.812 -9.82 1 96.56 109 SER B C 1
ATOM 4775 O O . SER B 1 109 ? -12.477 21.188 -8.812 1 96.56 109 SER B O 1
ATOM 4777 N N . THR B 1 110 ? -12.102 19.672 -10.422 1 96.75 110 THR B N 1
ATOM 4778 C CA . THR B 1 110 ? -13.078 18.719 -9.898 1 96.75 110 THR B CA 1
ATOM 4779 C C . THR B 1 110 ? -12.594 18.109 -8.586 1 96.75 110 THR B C 1
ATOM 4781 O O . THR B 1 110 ? -13.359 17.969 -7.637 1 96.75 110 THR B O 1
ATOM 4784 N N . LEU B 1 111 ? -11.352 17.75 -8.547 1 98.19 111 LEU B N 1
ATOM 4785 C CA . LEU B 1 111 ? -10.781 17.25 -7.301 1 98.19 111 LEU B CA 1
ATOM 4786 C C . LEU B 1 111 ? -10.961 18.266 -6.176 1 98.19 111 LEU B C 1
ATOM 4788 O O . LEU B 1 111 ? -11.391 17.906 -5.074 1 98.19 111 LEU B O 1
ATOM 4792 N N . ARG B 1 112 ? -10.602 19.484 -6.484 1 97.56 112 ARG B N 1
ATOM 4793 C CA . ARG B 1 112 ? -10.734 20.594 -5.531 1 97.56 112 ARG B CA 1
ATOM 4794 C C . ARG B 1 112 ? -12.172 20.703 -5.023 1 97.56 112 ARG B C 1
ATOM 4796 O O . ARG B 1 112 ? -12.398 20.797 -3.818 1 97.56 112 ARG B O 1
ATOM 4803 N N . SER B 1 113 ? -13.094 20.672 -5.902 1 96.38 113 SER B N 1
ATOM 4804 C CA . SER B 1 113 ? -14.508 20.797 -5.566 1 96.38 113 SER B CA 1
ATOM 4805 C C . SER B 1 113 ? -14.977 19.641 -4.695 1 96.38 113 SER B C 1
ATOM 4807 O O . SER B 1 113 ? -15.727 19.828 -3.738 1 96.38 113 SER B O 1
ATOM 4809 N N . ILE B 1 114 ? -14.547 18.453 -5.008 1 96.94 114 ILE B N 1
ATOM 4810 C CA . ILE B 1 114 ? -14.914 17.266 -4.238 1 96.94 114 ILE B CA 1
ATOM 4811 C C . ILE B 1 114 ? -14.43 17.422 -2.799 1 96.94 114 ILE B C 1
ATOM 4813 O O . ILE B 1 114 ? -15.18 17.141 -1.856 1 96.94 114 ILE B O 1
ATOM 4817 N N . LEU B 1 115 ? -13.258 17.859 -2.648 1 98.31 115 LEU B N 1
ATOM 4818 C CA . LEU B 1 115 ? -12.68 17.969 -1.313 1 98.31 115 LEU B CA 1
ATOM 4819 C C . LEU B 1 115 ? -13.406 19.031 -0.497 1 98.31 115 LEU B C 1
ATOM 4821 O O . LEU B 1 115 ? -13.648 18.844 0.699 1 98.31 115 LEU B O 1
ATOM 4825 N N . ILE B 1 116 ? -13.734 20.109 -1.114 1 96.81 116 ILE B N 1
ATOM 4826 C CA . ILE B 1 116 ? -14.461 21.156 -0.427 1 96.81 116 ILE B CA 1
ATOM 4827 C C . ILE B 1 116 ? -15.836 20.656 -0.007 1 96.81 116 ILE B C 1
ATOM 4829 O O . ILE B 1 116 ? -16.25 20.844 1.137 1 96.81 116 ILE B O 1
ATOM 4833 N N . GLN B 1 117 ? -16.516 20 -0.886 1 94.62 117 GLN B N 1
ATOM 4834 C CA . GLN B 1 117 ? -17.844 19.453 -0.592 1 94.62 117 GLN B CA 1
ATOM 4835 C C . GLN B 1 117 ? -17.766 18.375 0.473 1 94.62 117 GLN B C 1
ATOM 4837 O O . GLN B 1 117 ? -18.672 18.234 1.295 1 94.62 117 GLN B O 1
ATOM 4842 N N . LEU B 1 118 ? -16.75 17.609 0.378 1 97.25 118 LEU B N 1
ATOM 4843 C CA . LEU B 1 118 ? -16.531 16.578 1.396 1 97.25 118 LEU B CA 1
ATOM 4844 C C . LEU B 1 118 ? -16.391 17.203 2.777 1 97.25 118 LEU B C 1
ATOM 4846 O O . LEU B 1 118 ? -17 16.75 3.744 1 97.25 118 LEU B O 1
ATOM 4850 N N . ALA B 1 119 ? -15.531 18.203 2.83 1 97.19 119 ALA B N 1
ATOM 4851 C CA . ALA B 1 119 ? -15.375 18.922 4.094 1 97.19 119 ALA B CA 1
ATOM 4852 C C . ALA B 1 119 ? -16.719 19.453 4.598 1 97.19 119 ALA B C 1
ATOM 4854 O O . ALA B 1 119 ? -17.031 19.312 5.781 1 97.19 119 ALA B O 1
ATOM 4855 N N . ALA B 1 120 ? -17.453 20 3.721 1 94.81 120 ALA B N 1
ATOM 4856 C CA . ALA B 1 120 ? -18.75 20.562 4.086 1 94.81 120 ALA B CA 1
ATOM 4857 C C . ALA B 1 120 ? -19.688 19.469 4.602 1 94.81 120 ALA B C 1
ATOM 4859 O O . ALA B 1 120 ? -20.344 19.641 5.637 1 94.81 120 ALA B O 1
ATOM 4860 N N . ALA B 1 121 ? -19.719 18.375 3.891 1 92.75 121 ALA B N 1
ATOM 4861 C CA . ALA B 1 121 ? -20.578 17.266 4.258 1 92.75 121 ALA B CA 1
ATOM 4862 C C . ALA B 1 121 ? -20.219 16.703 5.633 1 92.75 121 ALA B C 1
ATOM 4864 O O . ALA B 1 121 ? -21.078 16.25 6.379 1 92.75 121 ALA B O 1
ATOM 4865 N N . SER B 1 122 ? -19.031 16.797 5.984 1 94.69 122 SER B N 1
ATOM 4866 C CA . SER B 1 122 ? -18.531 16.234 7.238 1 94.69 122 SER B CA 1
ATOM 4867 C C . SER B 1 122 ? -18.906 17.125 8.422 1 94.69 122 SER B C 1
ATOM 4869 O O . SER B 1 122 ? -18.859 16.672 9.57 1 94.69 122 SER B O 1
ATOM 4871 N N . LYS B 1 123 ? -19.078 18.391 8.172 1 92.75 123 LYS B N 1
ATOM 4872 C CA . LYS B 1 123 ? -19.344 19.406 9.18 1 92.75 123 LYS B CA 1
ATOM 4873 C C . LYS B 1 123 ? -18.125 19.625 10.078 1 92.75 123 LYS B C 1
ATOM 4875 O O . LYS B 1 123 ? -18.219 20.297 11.109 1 92.75 123 LYS B O 1
ATOM 4880 N N . CYS B 1 124 ? -17.031 19.094 9.727 1 95.62 124 CYS B N 1
ATOM 4881 C CA . CYS B 1 124 ? -15.797 19.219 10.5 1 95.62 124 CYS B CA 1
ATOM 4882 C C . CYS B 1 124 ? -15.188 20.609 10.328 1 95.62 124 CYS B C 1
ATOM 4884 O O . CYS B 1 124 ? -14.945 21.062 9.211 1 95.62 124 CYS B O 1
ATOM 4886 N N . LYS B 1 125 ? -14.898 21.266 11.422 1 95.75 125 LYS B N 1
ATOM 4887 C CA . LYS B 1 125 ? -14.352 22.625 11.359 1 95.75 125 LYS B CA 1
ATOM 4888 C C . LYS B 1 125 ? -12.875 22.641 11.75 1 95.75 125 LYS B C 1
ATOM 4890 O O . LYS B 1 125 ? -12.188 23.641 11.562 1 95.75 125 LYS B O 1
ATOM 4895 N N . LYS B 1 126 ? -12.461 21.609 12.32 1 96.56 126 LYS B N 1
ATOM 4896 C CA . LYS B 1 126 ? -11.062 21.375 12.664 1 96.56 126 LYS B CA 1
ATOM 4897 C C . LYS B 1 126 ? -10.664 19.922 12.445 1 96.56 126 LYS B C 1
ATOM 4899 O O . LYS B 1 126 ? -11.297 19.016 12.992 1 96.56 126 LYS B O 1
ATOM 4904 N N . GLY B 1 127 ? -9.695 19.656 11.695 1 97.31 127 GLY B N 1
ATOM 4905 C CA . GLY B 1 127 ? -9.234 18.328 11.352 1 97.31 127 GLY B CA 1
ATOM 4906 C C . GLY B 1 127 ? -8.414 18.281 10.078 1 97.31 127 GLY B C 1
ATOM 4907 O O . GLY B 1 127 ? -7.691 19.234 9.766 1 97.31 127 GLY B O 1
ATOM 4908 N N . THR B 1 128 ? -8.414 17.125 9.445 1 97.94 128 THR B N 1
ATOM 4909 C CA . THR B 1 128 ? -7.656 16.969 8.211 1 97.94 128 THR B CA 1
ATOM 4910 C C . THR B 1 128 ? -8.469 16.203 7.172 1 97.94 128 THR B C 1
ATOM 4912 O O . THR B 1 128 ? -9.43 15.508 7.52 1 97.94 128 THR B O 1
ATOM 4915 N N . ILE B 1 129 ? -8.164 16.422 5.973 1 98.38 129 ILE B N 1
ATOM 4916 C CA . ILE B 1 129 ? -8.625 15.57 4.875 1 98.38 129 ILE B CA 1
ATOM 4917 C C . ILE B 1 129 ? -7.441 14.82 4.273 1 98.38 129 ILE B C 1
ATOM 4919 O O . ILE B 1 129 ? -6.488 15.43 3.789 1 98.38 129 ILE B O 1
ATOM 4923 N N . ARG B 1 130 ? -7.504 13.555 4.387 1 98.62 130 ARG B N 1
ATOM 4924 C CA . ARG B 1 130 ? -6.555 12.719 3.654 1 98.62 130 ARG B CA 1
ATOM 4925 C C . ARG B 1 130 ? -7.164 12.211 2.352 1 98.62 130 ARG B C 1
ATOM 4927 O O . ARG B 1 130 ? -8.312 11.766 2.33 1 98.62 130 ARG B O 1
ATOM 4934 N N . TYR B 1 131 ? -6.402 12.359 1.319 1 98.75 131 TYR B N 1
ATOM 4935 C CA . TYR B 1 131 ? -6.957 11.914 0.042 1 98.75 131 TYR B CA 1
ATOM 4936 C C . TYR B 1 131 ? -5.902 11.195 -0.788 1 98.75 131 TYR B C 1
ATOM 4938 O O . TYR B 1 131 ? -4.703 11.43 -0.619 1 98.75 131 TYR B O 1
ATOM 4946 N N . TRP B 1 132 ? -6.379 10.281 -1.63 1 98.94 132 TRP B N 1
ATOM 4947 C CA . TRP B 1 132 ? -5.531 9.359 -2.377 1 98.94 132 TRP B CA 1
ATOM 4948 C C . TRP B 1 132 ? -5.961 9.289 -3.838 1 98.94 132 TRP B C 1
ATOM 4950 O O . TRP B 1 132 ? -7.148 9.422 -4.148 1 98.94 132 TRP B O 1
ATOM 4960 N N . LEU B 1 133 ? -5.016 9.141 -4.66 1 98.88 133 LEU B N 1
ATOM 4961 C CA . LEU B 1 133 ? -5.199 8.672 -6.031 1 98.88 133 LEU B CA 1
ATOM 4962 C C . LEU B 1 133 ? -4.523 7.32 -6.238 1 98.88 133 LEU B C 1
ATOM 4964 O O . LEU B 1 133 ? -3.326 7.176 -5.98 1 98.88 133 LEU B O 1
ATOM 4968 N N . SER B 1 134 ? -5.328 6.355 -6.602 1 98.81 134 SER B N 1
ATOM 4969 C CA . SER B 1 134 ? -4.797 5.023 -6.871 1 98.81 134 SER B CA 1
ATOM 4970 C C . SER B 1 134 ? -4.906 4.676 -8.352 1 98.81 134 SER B C 1
ATOM 4972 O O . SER B 1 134 ? -5.621 5.344 -9.102 1 98.81 134 SER B O 1
ATOM 4974 N N . ALA B 1 135 ? -4.152 3.67 -8.758 1 98.69 135 ALA B N 1
ATOM 4975 C CA . ALA B 1 135 ? -4.293 3.172 -10.117 1 98.69 135 ALA B CA 1
ATOM 4976 C C . ALA B 1 135 ? -5.672 2.559 -10.336 1 98.69 135 ALA B C 1
ATOM 4978 O O . ALA B 1 135 ? -6.09 2.346 -11.477 1 98.69 135 ALA B O 1
ATOM 4979 N N . GLY B 1 136 ? -6.355 2.256 -9.25 1 98.19 136 GLY B N 1
ATOM 4980 C CA . GLY B 1 136 ? -7.738 1.813 -9.336 1 98.19 136 GLY B CA 1
ATOM 4981 C C . GLY B 1 136 ? -7.895 0.312 -9.188 1 98.19 136 GLY B C 1
ATOM 4982 O O . GLY B 1 136 ? -6.906 -0.426 -9.227 1 98.19 136 GLY B O 1
ATOM 4983 N N . PRO B 1 137 ? -9.125 -0.11 -8.898 1 96.44 137 PRO B N 1
ATOM 4984 C CA . PRO B 1 137 ? -9.43 -1.543 -8.875 1 96.44 137 PRO B CA 1
ATOM 4985 C C . PRO B 1 137 ? -9.461 -2.16 -10.273 1 96.44 137 PRO B C 1
ATOM 4987 O O . PRO B 1 137 ? -9.805 -1.484 -11.242 1 96.44 137 PRO B O 1
ATOM 4990 N N . GLY B 1 138 ? -9.102 -3.539 -10.305 1 94.62 138 GLY B N 1
ATOM 4991 C CA . GLY B 1 138 ? -9.195 -4.188 -11.602 1 94.62 138 GLY B CA 1
ATOM 4992 C C . GLY B 1 138 ? -8.781 -5.648 -11.57 1 94.62 138 GLY B C 1
ATOM 4993 O O . GLY B 1 138 ? -9.359 -6.48 -12.266 1 94.62 138 GLY B O 1
ATOM 4994 N N . ASN B 1 139 ? -7.805 -5.926 -10.922 1 95.81 139 ASN B N 1
ATOM 4995 C CA . ASN B 1 139 ? -7.27 -7.277 -10.773 1 95.81 139 ASN B CA 1
ATOM 4996 C C . ASN B 1 139 ? -6.156 -7.328 -9.734 1 95.81 139 ASN B C 1
ATOM 4998 O O . ASN B 1 139 ? -5.922 -6.352 -9.023 1 95.81 139 ASN B O 1
ATOM 5002 N N . PHE B 1 140 ? -5.516 -8.453 -9.594 1 96.88 140 PHE B N 1
ATOM 5003 C CA . PHE B 1 140 ? -4.441 -8.609 -8.625 1 96.88 140 PHE B CA 1
ATOM 5004 C C . PHE B 1 140 ? -3.098 -8.773 -9.32 1 96.88 140 PHE B C 1
ATOM 5006 O O . PHE B 1 140 ? -2.186 -9.414 -8.789 1 96.88 140 PHE B O 1
ATOM 5013 N N . LEU B 1 141 ? -2.975 -8.25 -10.531 1 96.44 141 LEU B N 1
ATOM 5014 C CA . LEU B 1 141 ? -1.721 -8.289 -11.273 1 96.44 141 LEU B CA 1
ATOM 5015 C C . LEU B 1 141 ? -0.828 -7.109 -10.898 1 96.44 141 LEU B C 1
ATOM 5017 O O . LEU B 1 141 ? -1.211 -6.273 -10.07 1 96.44 141 LEU B O 1
ATOM 5021 N N . LEU B 1 142 ? 0.362 -7.141 -11.414 1 97.25 142 LEU B N 1
ATOM 5022 C CA . LEU B 1 142 ? 1.318 -6.074 -11.133 1 97.25 142 LEU B CA 1
ATOM 5023 C C . LEU B 1 142 ? 1.043 -4.855 -12.008 1 97.25 142 LEU B C 1
ATOM 5025 O O . LEU B 1 142 ? 0.938 -3.736 -11.5 1 97.25 142 LEU B O 1
ATOM 5029 N N . SER B 1 143 ? 0.894 -5.137 -13.32 1 97.62 143 SER B N 1
ATOM 5030 C CA . SER B 1 143 ? 0.634 -4.07 -14.281 1 97.62 143 SER B CA 1
ATOM 5031 C C . SER B 1 143 ? -0.752 -3.467 -14.078 1 97.62 143 SER B C 1
ATOM 5033 O O . SER B 1 143 ? -1.733 -4.195 -13.914 1 97.62 143 SER B O 1
ATOM 5035 N N . PRO B 1 144 ? -0.834 -2.162 -14.133 1 97.19 144 PRO B N 1
ATOM 5036 C CA . PRO B 1 144 ? -2.152 -1.53 -14.023 1 97.19 144 PRO B CA 1
ATOM 5037 C C . PRO B 1 144 ? -2.904 -1.501 -15.352 1 97.19 144 PRO B C 1
ATOM 5039 O O . PRO B 1 144 ? -3.988 -0.917 -15.438 1 97.19 144 PRO B O 1
ATOM 5042 N N . ALA B 1 145 ? -2.41 -2.096 -16.344 1 95 145 ALA B N 1
ATOM 5043 C CA . ALA B 1 145 ? -3.01 -2.035 -17.672 1 95 145 ALA B CA 1
ATOM 5044 C C . ALA B 1 145 ? -4.426 -2.6 -17.656 1 95 145 ALA B C 1
ATOM 5046 O O . ALA B 1 145 ? -5.266 -2.199 -18.469 1 95 145 ALA B O 1
ATOM 5047 N N . GLY B 1 146 ? -4.684 -3.496 -16.781 1 92.38 146 GLY B N 1
ATOM 5048 C CA . GLY B 1 146 ? -6 -4.105 -16.688 1 92.38 146 GLY B CA 1
ATOM 5049 C C . GLY B 1 146 ? -6.953 -3.348 -15.789 1 92.38 146 GLY B C 1
ATOM 5050 O O . GLY B 1 146 ? -8.102 -3.75 -15.609 1 92.38 146 GLY B O 1
ATOM 5051 N N . CYS B 1 147 ? -6.512 -2.283 -15.188 1 92.69 147 CYS B N 1
ATOM 5052 C CA . CYS B 1 147 ? -7.371 -1.419 -14.391 1 92.69 147 CYS B CA 1
ATOM 5053 C C . CYS B 1 147 ? -8.148 -0.453 -15.273 1 92.69 147 CYS B C 1
ATOM 5055 O O . CYS B 1 147 ? -7.555 0.362 -15.984 1 92.69 147 CYS B O 1
ATOM 5057 N N . PRO B 1 148 ? -9.391 -0.451 -15.195 1 89.94 148 PRO B N 1
ATOM 5058 C CA . PRO B 1 148 ? -10.18 0.385 -16.094 1 89.94 148 PRO B CA 1
ATOM 5059 C C . PRO B 1 148 ? -9.977 1.878 -15.852 1 89.94 148 PRO B C 1
ATOM 5061 O O . PRO B 1 148 ? -9.906 2.662 -16.797 1 89.94 148 PRO B O 1
ATOM 5064 N N . THR B 1 149 ? -9.992 2.275 -14.57 1 93.88 149 THR B N 1
ATOM 5065 C CA . THR B 1 149 ? -9.836 3.686 -14.234 1 93.88 149 THR B CA 1
ATOM 5066 C C . THR B 1 149 ? -9.141 3.848 -12.891 1 93.88 149 THR B C 1
ATOM 5068 O O . THR B 1 149 ? -9.297 3.01 -12 1 93.88 149 THR B O 1
ATOM 5071 N N . SER B 1 150 ? -8.398 4.93 -12.836 1 98.12 150 SER B N 1
ATOM 5072 C CA . SER B 1 150 ? -7.863 5.316 -11.539 1 98.12 150 SER B CA 1
ATOM 5073 C C . SER B 1 150 ? -8.977 5.711 -10.578 1 98.12 150 SER B C 1
ATOM 5075 O O . SER B 1 150 ? -10.109 5.965 -10.992 1 98.12 150 SER B O 1
ATOM 5077 N N . ALA B 1 151 ? -8.648 5.684 -9.312 1 98.56 151 ALA B N 1
ATOM 5078 C CA . ALA B 1 151 ? -9.664 5.984 -8.305 1 98.56 151 ALA B CA 1
ATOM 5079 C C . ALA B 1 151 ? -9.203 7.094 -7.371 1 98.56 151 ALA B C 1
ATOM 5081 O O . ALA B 1 151 ? -8.008 7.207 -7.07 1 98.56 151 ALA B O 1
ATOM 5082 N N . PHE B 1 152 ? -10.156 7.93 -6.996 1 98.75 152 PHE B N 1
ATOM 5083 C CA . PHE B 1 152 ? -9.93 9.016 -6.051 1 98.75 152 PHE B CA 1
ATOM 5084 C C . PHE B 1 152 ? -10.688 8.773 -4.75 1 98.75 152 PHE B C 1
ATOM 5086 O O . PHE B 1 152 ? -11.898 8.523 -4.77 1 98.75 152 PHE B O 1
ATOM 5093 N N . TYR B 1 153 ? -9.969 8.75 -3.627 1 98.81 153 TYR B N 1
ATOM 5094 C CA . TYR B 1 153 ? -10.531 8.586 -2.291 1 98.81 153 TYR B CA 1
ATOM 5095 C C . TYR B 1 153 ? -10.188 9.773 -1.403 1 98.81 153 TYR B C 1
ATOM 5097 O O . TYR B 1 153 ? -9.117 10.375 -1.552 1 98.81 153 TYR B O 1
ATOM 5105 N N . ALA B 1 154 ? -11.055 10.062 -0.498 1 98.81 154 ALA B N 1
ATOM 5106 C CA . ALA B 1 154 ? -10.773 11.094 0.495 1 98.81 154 ALA B CA 1
ATOM 5107 C C . ALA B 1 154 ? -11.531 10.828 1.793 1 98.81 154 ALA B C 1
ATOM 5109 O O . ALA B 1 154 ? -12.688 10.406 1.768 1 98.81 154 ALA B O 1
ATOM 5110 N N . VAL B 1 155 ? -10.875 11.055 2.91 1 98.69 155 VAL B N 1
ATOM 5111 C CA . VAL B 1 155 ? -11.477 10.852 4.227 1 98.69 155 VAL B CA 1
ATOM 5112 C C . VAL B 1 155 ? -11.242 12.094 5.09 1 98.69 155 VAL B C 1
ATOM 5114 O O . VAL B 1 155 ? -10.133 12.617 5.152 1 98.69 155 VAL B O 1
ATOM 5117 N N . VAL B 1 156 ? -12.297 12.586 5.676 1 98.31 156 VAL B N 1
ATOM 5118 C CA . VAL B 1 156 ? -12.164 13.625 6.695 1 98.31 156 VAL B CA 1
ATOM 5119 C C . VAL B 1 156 ? -11.883 12.984 8.047 1 98.31 156 VAL B C 1
ATOM 5121 O O . VAL B 1 156 ? -12.586 12.055 8.461 1 98.31 156 VAL B O 1
ATOM 5124 N N . ILE B 1 157 ? -10.906 13.43 8.688 1 97.81 157 ILE B N 1
ATOM 5125 C CA . ILE B 1 157 ? -10.508 12.93 10 1 97.81 157 ILE B CA 1
ATOM 5126 C C . ILE B 1 157 ? -10.711 14.016 11.055 1 97.81 157 ILE B C 1
ATOM 5128 O O . ILE B 1 157 ? -10.133 15.102 10.953 1 97.81 157 ILE B O 1
ATOM 5132 N N . ASP B 1 158 ? -11.492 13.68 11.977 1 95.25 158 ASP B N 1
ATOM 5133 C CA . ASP B 1 158 ? -11.711 14.578 13.102 1 95.25 158 ASP B CA 1
ATOM 5134 C C . ASP B 1 158 ? -10.562 14.5 14.102 1 95.25 158 ASP B C 1
ATOM 5136 O O . ASP B 1 158 ? -10.492 13.57 14.906 1 95.25 158 ASP B O 1
ATOM 5140 N N . GLU B 1 159 ? -9.742 15.445 14.023 1 92.06 159 GLU B N 1
ATOM 5141 C CA . GLU B 1 159 ? -8.547 15.484 14.852 1 92.06 159 GLU B CA 1
ATOM 5142 C C . GLU B 1 159 ? -8.328 16.859 15.453 1 92.06 159 GLU B C 1
ATOM 5144 O O . GLU B 1 159 ? -8.508 17.875 14.781 1 92.06 159 GLU B O 1
ATOM 5149 N N . ASP B 1 160 ? -7.98 16.766 16.672 1 90.69 160 ASP B N 1
ATOM 5150 C CA . ASP B 1 160 ? -7.625 18.016 17.344 1 90.69 160 ASP B CA 1
ATOM 5151 C C . ASP B 1 160 ? -6.109 18.219 17.375 1 90.69 160 ASP B C 1
ATOM 5153 O O . ASP B 1 160 ? -5.359 17.281 17.656 1 90.69 160 ASP B O 1
ATOM 5157 N N . PHE B 1 161 ? -5.664 19.328 16.906 1 91.62 161 PHE B N 1
ATOM 5158 C CA . PHE B 1 161 ? -4.246 19.672 16.953 1 91.62 161 PHE B CA 1
ATOM 5159 C C . PHE B 1 161 ? -4.047 21.109 17.422 1 91.62 161 PHE B C 1
ATOM 5161 O O . PHE B 1 161 ? -4.949 21.938 17.281 1 91.62 161 PHE B O 1
ATOM 5168 N N . SER B 1 162 ? -2.908 21.328 18.047 1 93.5 162 SER B N 1
ATOM 5169 C CA . SER B 1 162 ? -2.518 22.641 18.531 1 93.5 162 SER B CA 1
ATOM 5170 C C . SER B 1 162 ? -1.027 22.891 18.344 1 93.5 162 SER B C 1
ATOM 5172 O O . SER B 1 162 ? -0.279 21.969 18 1 93.5 162 SER B O 1
ATOM 5174 N N . GLN B 1 163 ? -0.748 24.094 18.5 1 93.56 163 GLN B N 1
ATOM 5175 C CA . GLN B 1 163 ? 0.668 24.438 18.422 1 93.56 163 GLN B CA 1
ATOM 5176 C C . GLN B 1 163 ? 1.483 23.656 19.453 1 93.56 163 GLN B C 1
ATOM 5178 O O . GLN B 1 163 ? 1.103 23.562 20.625 1 93.56 163 GLN B O 1
ATOM 5183 N N . ARG B 1 164 ? 2.627 23.141 18.969 1 94.06 164 ARG B N 1
ATOM 5184 C CA . ARG B 1 164 ? 3.484 22.328 19.844 1 94.06 164 ARG B CA 1
ATOM 5185 C C . ARG B 1 164 ? 4.523 23.203 20.531 1 94.06 164 ARG B C 1
ATOM 5187 O O . ARG B 1 164 ? 5.281 23.922 19.875 1 94.06 164 ARG B O 1
ATOM 5194 N N . LYS B 1 165 ? 4.578 23.078 21.859 1 95.38 165 LYS B N 1
ATOM 5195 C CA . LYS B 1 165 ? 5.465 23.969 22.609 1 95.38 165 LYS B CA 1
ATOM 5196 C C . LYS B 1 165 ? 6.508 23.156 23.391 1 95.38 165 LYS B C 1
ATOM 5198 O O . LYS B 1 165 ? 7.496 23.719 23.859 1 95.38 165 LYS B O 1
ATOM 5203 N N . GLU B 1 166 ? 6.234 21.922 23.469 1 97.19 166 GLU B N 1
ATOM 5204 C CA . GLU B 1 166 ? 7.164 21.047 24.188 1 97.19 166 GLU B CA 1
ATOM 5205 C C . GLU B 1 166 ? 8.141 20.375 23.234 1 97.19 166 GLU B C 1
ATOM 5207 O O . GLU B 1 166 ? 7.766 19.969 22.125 1 97.19 166 GLU B O 1
ATOM 5212 N N . GLY B 1 167 ? 9.344 20.266 23.719 1 98.38 167 GLY B N 1
ATOM 5213 C CA . GLY B 1 167 ? 10.375 19.641 22.906 1 98.38 167 GLY B CA 1
ATOM 5214 C C . GLY B 1 167 ? 10.32 18.125 22.938 1 98.38 167 GLY B C 1
ATOM 5215 O O . GLY B 1 167 ? 9.914 17.531 23.938 1 98.38 167 GLY B O 1
ATOM 5216 N N . VAL B 1 168 ? 10.852 17.5 21.859 1 98.69 168 VAL B N 1
ATOM 5217 C CA . VAL B 1 168 ? 10.867 16.047 21.781 1 98.69 168 VAL B CA 1
ATOM 5218 C C . VAL B 1 168 ? 12.289 15.547 21.531 1 98.69 168 VAL B C 1
ATOM 5220 O O . VAL B 1 168 ? 13.188 16.344 21.234 1 98.69 168 VAL B O 1
ATOM 5223 N N . LYS B 1 169 ? 12.469 14.273 21.734 1 98.69 169 LYS B N 1
ATOM 5224 C CA . LYS B 1 169 ? 13.719 13.586 21.438 1 98.69 169 LYS B CA 1
ATOM 5225 C C . LYS B 1 169 ? 13.609 12.797 20.125 1 98.69 169 LYS B C 1
ATOM 5227 O O . LYS B 1 169 ? 12.555 12.227 19.828 1 98.69 169 LYS B O 1
ATOM 5232 N N . VAL B 1 170 ? 14.719 12.727 19.438 1 98.88 170 VAL B N 1
ATOM 5233 C CA . VAL B 1 170 ? 14.742 11.961 18.188 1 98.88 170 VAL B CA 1
ATOM 5234 C C . VAL B 1 170 ? 15.977 11.07 18.156 1 98.88 170 VAL B C 1
ATOM 5236 O O . VAL B 1 170 ? 16.891 11.227 18.969 1 98.88 170 VAL B O 1
ATOM 5239 N N . VAL B 1 171 ? 15.992 10.109 17.234 1 98.94 171 VAL B N 1
ATOM 5240 C CA . VAL B 1 171 ? 17.125 9.211 17.047 1 98.94 171 VAL B CA 1
ATOM 5241 C C . VAL B 1 171 ? 17.484 9.141 15.562 1 98.94 171 VAL B C 1
ATOM 5243 O O . VAL B 1 171 ? 16.672 9.492 14.711 1 98.94 171 VAL B O 1
ATOM 5246 N N . THR B 1 172 ? 18.719 8.797 15.281 1 98.88 172 THR B N 1
ATOM 5247 C CA . THR B 1 172 ? 19.109 8.539 13.898 1 98.88 172 THR B CA 1
ATOM 5248 C C . THR B 1 172 ? 18.578 7.191 13.422 1 98.88 172 THR B C 1
ATOM 5250 O O . THR B 1 172 ? 18.766 6.172 14.086 1 98.88 172 THR B O 1
ATOM 5253 N N . SER B 1 173 ? 17.922 7.195 12.32 1 98.69 173 SER B N 1
ATOM 5254 C CA . SER B 1 173 ? 17.328 5.961 11.805 1 98.69 173 SER B CA 1
ATOM 5255 C C . SER B 1 173 ? 18.391 5.066 11.172 1 98.69 173 SER B C 1
ATOM 5257 O O . SER B 1 173 ? 19.266 5.547 10.453 1 98.69 173 SER B O 1
ATOM 5259 N N . THR B 1 174 ? 18.266 3.773 11.383 1 98.25 174 THR B N 1
ATOM 5260 C CA . THR B 1 174 ? 19.109 2.791 10.711 1 98.25 174 THR B CA 1
ATOM 5261 C C . THR B 1 174 ? 18.359 2.137 9.555 1 98.25 174 THR B C 1
ATOM 5263 O O . THR B 1 174 ? 18.938 1.326 8.82 1 98.25 174 THR B O 1
ATOM 5266 N N . ILE B 1 175 ? 17.094 2.451 9.391 1 98.5 175 ILE B N 1
ATOM 5267 C CA . ILE B 1 175 ? 16.281 1.93 8.305 1 98.5 175 ILE B CA 1
ATOM 5268 C C . ILE B 1 175 ? 16.641 2.629 7 1 98.5 175 ILE B C 1
ATOM 5270 O O . ILE B 1 175 ? 16.719 3.859 6.949 1 98.5 175 ILE B O 1
ATOM 5274 N N . PRO B 1 176 ? 16.859 1.863 5.949 1 97.5 176 PRO B N 1
ATOM 5275 C CA . PRO B 1 176 ? 17.156 2.531 4.68 1 97.5 176 PRO B CA 1
ATOM 5276 C C . PRO B 1 176 ? 16.031 3.445 4.207 1 97.5 176 PRO B C 1
ATOM 5278 O O . PRO B 1 176 ? 14.859 3.086 4.316 1 97.5 176 PRO B O 1
ATOM 5281 N N . MET B 1 177 ? 16.438 4.602 3.746 1 96.56 177 MET B N 1
ATOM 5282 C CA . MET B 1 177 ? 15.43 5.516 3.197 1 96.56 177 MET B CA 1
ATOM 5283 C C . MET B 1 177 ? 15.133 5.184 1.74 1 96.56 177 MET B C 1
ATOM 5285 O O . MET B 1 177 ? 15.883 4.445 1.101 1 96.56 177 MET B O 1
ATOM 5289 N N . LYS B 1 178 ? 14.055 5.695 1.216 1 97.5 178 LYS B N 1
ATOM 5290 C CA . LYS B 1 178 ? 13.68 5.52 -0.185 1 97.5 178 LYS B CA 1
ATOM 5291 C C . LYS B 1 178 ? 14.695 6.195 -1.11 1 97.5 178 LYS B C 1
ATOM 5293 O O . LYS B 1 178 ? 15.336 7.172 -0.727 1 97.5 178 LYS B O 1
ATOM 5298 N N . SER B 1 179 ? 14.766 5.715 -2.326 1 97.12 179 SER B N 1
ATOM 5299 C CA . SER B 1 179 ? 15.555 6.406 -3.34 1 97.12 179 SER B CA 1
ATOM 5300 C C . SER B 1 179 ? 14.961 7.77 -3.67 1 97.12 179 SER B C 1
ATOM 5302 O O . SER B 1 179 ? 13.781 8.016 -3.424 1 97.12 179 SER B O 1
ATOM 5304 N N . PRO B 1 180 ? 15.773 8.656 -4.242 1 97.19 180 PRO B N 1
ATOM 5305 C CA . PRO B 1 180 ? 15.305 10.016 -4.523 1 97.19 180 PRO B CA 1
ATOM 5306 C C . PRO B 1 180 ? 14.047 10.039 -5.387 1 97.19 180 PRO B C 1
ATOM 5308 O O . PRO B 1 180 ? 13.148 10.852 -5.156 1 97.19 180 PRO B O 1
ATOM 5311 N N . LEU B 1 181 ? 13.953 9.141 -6.336 1 97.56 181 LEU B N 1
ATOM 5312 C CA . LEU B 1 181 ? 12.773 9.078 -7.191 1 97.56 181 LEU B CA 1
ATOM 5313 C C . LEU B 1 181 ? 11.508 8.906 -6.359 1 97.56 181 LEU B C 1
ATOM 5315 O O . LEU B 1 181 ? 10.516 9.602 -6.578 1 97.56 181 LEU B O 1
ATOM 5319 N N . PHE B 1 182 ? 11.602 8.039 -5.406 1 98.38 182 PHE B N 1
ATOM 5320 C CA . PHE B 1 182 ? 10.414 7.699 -4.633 1 98.38 182 PHE B CA 1
ATOM 5321 C C . PHE B 1 182 ? 10.273 8.617 -3.424 1 98.38 182 PHE B C 1
ATOM 5323 O O . PHE B 1 182 ? 9.164 8.875 -2.957 1 98.38 182 PHE B O 1
ATOM 5330 N N . ALA B 1 183 ? 11.375 9.148 -2.943 1 98.12 183 ALA B N 1
ATOM 5331 C CA . ALA B 1 183 ? 11.352 10.031 -1.783 1 98.12 183 ALA B CA 1
ATOM 5332 C C . ALA B 1 183 ? 10.75 11.383 -2.141 1 98.12 183 ALA B C 1
ATOM 5334 O O . ALA B 1 183 ? 10.258 12.102 -1.266 1 98.12 183 ALA B O 1
ATOM 5335 N N . THR B 1 184 ? 10.742 11.758 -3.387 1 98.25 184 THR B N 1
ATOM 5336 C CA . THR B 1 184 ? 10.273 13.078 -3.795 1 98.25 184 THR B CA 1
ATOM 5337 C C . THR B 1 184 ? 8.828 13.016 -4.277 1 98.25 184 THR B C 1
ATOM 5339 O O . THR B 1 184 ? 8.289 14 -4.773 1 98.25 184 THR B O 1
ATOM 5342 N N . MET B 1 185 ? 8.305 11.891 -4.219 1 97.69 185 MET B N 1
ATOM 5343 C CA . MET B 1 185 ? 6.883 11.695 -4.473 1 97.69 185 MET B CA 1
ATOM 5344 C C . MET B 1 185 ? 6.168 11.211 -3.217 1 97.69 185 MET B C 1
ATOM 5346 O O . MET B 1 185 ? 6.664 10.32 -2.52 1 97.69 185 MET B O 1
ATOM 5350 N N . LYS B 1 186 ? 5.082 11.867 -2.932 1 98.56 186 LYS B N 1
ATOM 5351 C CA . LYS B 1 186 ? 4.332 11.445 -1.751 1 98.56 186 LYS B CA 1
ATOM 5352 C C . LYS B 1 186 ? 3.455 10.234 -2.061 1 98.56 186 LYS B C 1
ATOM 5354 O O . LYS B 1 186 ? 2.252 10.375 -2.291 1 98.56 186 LYS B O 1
ATOM 5359 N N . ASN B 1 187 ? 4.035 9.055 -2.057 1 98.75 187 ASN B N 1
ATOM 5360 C CA . ASN B 1 187 ? 3.369 7.797 -2.383 1 98.75 187 ASN B CA 1
ATOM 5361 C C . ASN B 1 187 ? 3.016 7.008 -1.125 1 98.75 187 ASN B C 1
ATOM 5363 O O . ASN B 1 187 ? 3.375 7.406 -0.015 1 98.75 187 ASN B O 1
ATOM 5367 N N . VAL B 1 188 ? 2.297 5.859 -1.295 1 98.81 188 VAL B N 1
ATOM 5368 C CA . VAL B 1 188 ? 1.772 5.137 -0.139 1 98.81 188 VAL B CA 1
ATOM 5369 C C . VAL B 1 188 ? 2.746 4.031 0.266 1 98.81 188 VAL B C 1
ATOM 5371 O O . VAL B 1 188 ? 2.457 3.244 1.17 1 98.81 188 VAL B O 1
ATOM 5374 N N . ASN B 1 189 ? 3.893 3.889 -0.397 1 98.75 189 ASN B N 1
ATOM 5375 C CA . ASN B 1 189 ? 4.906 2.916 0 1 98.75 189 ASN B CA 1
ATOM 5376 C C . ASN B 1 189 ? 5.688 3.389 1.222 1 98.75 189 ASN B C 1
ATOM 5378 O O . ASN B 1 189 ? 6.879 3.693 1.121 1 98.75 189 ASN B O 1
ATOM 5382 N N . TYR B 1 190 ? 5.098 3.32 2.385 1 98.75 190 TYR B N 1
ATOM 5383 C CA . TYR B 1 190 ? 5.637 3.959 3.582 1 98.75 190 TYR B CA 1
ATOM 5384 C C . TYR B 1 190 ? 6.207 2.922 4.543 1 98.75 190 TYR B C 1
ATOM 5386 O O . TYR B 1 190 ? 6.48 3.229 5.703 1 98.75 190 TYR B O 1
ATOM 5394 N N . LEU B 1 191 ? 6.418 1.726 4.102 1 98.81 191 LEU B N 1
ATOM 5395 C CA . LEU B 1 191 ? 6.965 0.731 5.02 1 98.81 191 LEU B CA 1
ATOM 5396 C C . LEU B 1 191 ? 8.297 1.201 5.598 1 98.81 191 LEU B C 1
ATOM 5398 O O . LEU B 1 191 ? 8.523 1.089 6.805 1 98.81 191 LEU B O 1
ATOM 5402 N N . PRO B 1 192 ? 9.211 1.804 4.805 1 98.69 192 PRO B N 1
ATOM 5403 C CA . PRO B 1 192 ? 10.422 2.35 5.422 1 98.69 192 PRO B CA 1
ATOM 5404 C C . PRO B 1 192 ? 10.125 3.418 6.473 1 98.69 192 PRO B C 1
ATOM 5406 O O . PRO B 1 192 ? 10.773 3.459 7.52 1 98.69 192 PRO B O 1
ATOM 5409 N N . ASN B 1 193 ? 9.156 4.23 6.176 1 98.75 193 ASN B N 1
ATOM 5410 C CA . ASN B 1 193 ? 8.773 5.293 7.098 1 98.75 193 ASN B CA 1
ATOM 5411 C C . ASN B 1 193 ? 8.227 4.73 8.406 1 98.75 193 ASN B C 1
ATOM 5413 O O . ASN B 1 193 ? 8.555 5.23 9.484 1 98.75 193 ASN B O 1
ATOM 5417 N N . VAL B 1 194 ? 7.422 3.721 8.258 1 98.75 194 VAL B N 1
ATOM 5418 C CA . VAL B 1 194 ? 6.805 3.076 9.406 1 98.75 194 VAL B CA 1
ATOM 5419 C C . VAL B 1 194 ? 7.883 2.432 10.281 1 98.75 194 VAL B C 1
ATOM 5421 O O . VAL B 1 194 ? 7.895 2.611 11.5 1 98.75 194 VAL B O 1
ATOM 5424 N N . LEU B 1 195 ? 8.758 1.714 9.688 1 98.81 195 LEU B N 1
ATOM 5425 C CA . LEU B 1 195 ? 9.805 1.045 10.445 1 98.81 195 LEU B CA 1
ATOM 5426 C C . LEU B 1 195 ? 10.727 2.062 11.117 1 98.81 195 LEU B C 1
ATOM 5428 O O . LEU B 1 195 ? 11.234 1.82 12.211 1 98.81 195 LEU B O 1
ATOM 5432 N N . SER B 1 196 ? 10.945 3.18 10.453 1 98.75 196 SER B N 1
ATOM 5433 C CA . SER B 1 196 ? 11.773 4.25 11.016 1 98.75 196 SER B CA 1
ATOM 5434 C C . SER B 1 196 ? 11.148 4.828 12.273 1 98.75 196 SER B C 1
ATOM 5436 O O . SER B 1 196 ? 11.836 5.055 13.273 1 98.75 196 SER B O 1
ATOM 5438 N N . VAL B 1 197 ? 9.852 5.078 12.258 1 98.56 197 VAL B N 1
ATOM 5439 C CA . VAL B 1 197 ? 9.195 5.625 13.445 1 98.56 197 VAL B CA 1
ATOM 5440 C C . VAL B 1 197 ? 9.141 4.566 14.539 1 98.56 197 VAL B C 1
ATOM 5442 O O . VAL B 1 197 ? 9.297 4.879 15.727 1 98.56 197 VAL B O 1
ATOM 5445 N N . MET B 1 198 ? 8.945 3.342 14.18 1 98.5 198 MET B N 1
ATOM 5446 C CA . MET B 1 198 ? 8.93 2.266 15.164 1 98.5 198 MET B CA 1
ATOM 5447 C C . MET B 1 198 ? 10.297 2.129 15.836 1 98.5 198 MET B C 1
ATOM 5449 O O . MET B 1 198 ? 10.375 1.883 17.047 1 98.5 198 MET B O 1
ATOM 5453 N N . GLU B 1 199 ? 11.328 2.258 15.062 1 98.38 199 GLU B N 1
ATOM 5454 C CA . GLU B 1 199 ? 12.68 2.232 15.609 1 98.38 199 GLU B CA 1
ATOM 5455 C C . GLU B 1 199 ? 12.867 3.303 16.688 1 98.38 199 GLU B C 1
ATOM 5457 O O . GLU B 1 199 ? 13.469 3.045 17.734 1 98.38 199 GLU B O 1
ATOM 5462 N N . ALA B 1 200 ? 12.414 4.484 16.422 1 98.69 200 ALA B N 1
ATOM 5463 C CA . ALA B 1 200 ? 12.484 5.574 17.391 1 98.69 200 ALA B CA 1
ATOM 5464 C C . ALA B 1 200 ? 11.664 5.258 18.641 1 98.69 200 ALA B C 1
ATOM 5466 O O . ALA B 1 200 ? 12.125 5.473 19.766 1 98.69 200 ALA B O 1
ATOM 5467 N N . GLU B 1 201 ? 10.469 4.73 18.422 1 98.31 201 GLU B N 1
ATOM 5468 C CA . GLU B 1 201 ? 9.586 4.379 19.531 1 98.31 201 GLU B CA 1
ATOM 5469 C C . GLU B 1 201 ? 10.227 3.324 20.422 1 98.31 201 GLU B C 1
ATOM 5471 O O . GLU B 1 201 ? 10.086 3.383 21.656 1 98.31 201 GLU B O 1
ATOM 5476 N N . ASP B 1 202 ? 10.914 2.406 19.859 1 98.06 202 ASP B N 1
ATOM 5477 C CA . ASP B 1 202 ? 11.625 1.377 20.609 1 98.06 202 ASP B CA 1
ATOM 5478 C C . ASP B 1 202 ? 12.625 1.998 21.578 1 98.06 202 ASP B C 1
ATOM 5480 O O . ASP B 1 202 ? 12.961 1.4 22.609 1 98.06 202 ASP B O 1
ATOM 5484 N N . GLN B 1 203 ? 13.078 3.143 21.25 1 98 203 GLN B N 1
ATOM 5485 C CA . GLN B 1 203 ? 14.109 3.811 22.031 1 98 203 GLN B CA 1
ATOM 5486 C C . GLN B 1 203 ? 13.508 4.918 22.891 1 98 203 GLN B C 1
ATOM 5488 O O . GLN B 1 203 ? 14.234 5.738 23.453 1 98 203 GLN B O 1
ATOM 5493 N N . GLY B 1 204 ? 12.164 5.008 22.859 1 97.62 204 GLY B N 1
ATOM 5494 C CA . GLY B 1 204 ? 11.484 6.012 23.672 1 97.62 204 GLY B CA 1
ATOM 5495 C C . GLY B 1 204 ? 11.547 7.402 23.062 1 97.62 204 GLY B C 1
ATOM 5496 O O . GLY B 1 204 ? 11.367 8.398 23.766 1 97.62 204 GLY B O 1
ATOM 5497 N N . ALA B 1 205 ? 11.898 7.543 21.859 1 98.62 205 ALA B N 1
ATOM 5498 C CA . ALA B 1 205 ? 11.969 8.828 21.172 1 98.62 205 ALA B CA 1
ATOM 5499 C C . ALA B 1 205 ? 10.695 9.086 20.375 1 98.62 205 ALA B C 1
ATOM 5501 O O . ALA B 1 205 ? 9.906 8.172 20.141 1 98.62 205 ALA B O 1
ATOM 5502 N N . PHE B 1 206 ? 10.484 10.32 20.016 1 98.19 206 PHE B N 1
ATOM 5503 C CA . PHE B 1 206 ? 9.289 10.727 19.281 1 98.19 206 PHE B CA 1
ATOM 5504 C C . PHE B 1 206 ? 9.328 10.195 17.859 1 98.19 206 PHE B C 1
ATOM 5506 O O . PHE B 1 206 ? 8.344 9.633 17.375 1 98.19 206 PHE B O 1
ATOM 5513 N N . ALA B 1 207 ? 10.406 10.367 17.172 1 98.44 207 ALA B N 1
ATOM 5514 C CA . ALA B 1 207 ? 10.609 9.906 15.797 1 98.44 207 ALA B CA 1
ATOM 5515 C C . ALA B 1 207 ? 12.094 9.883 15.445 1 98.44 207 ALA B C 1
ATOM 5517 O O . ALA B 1 207 ? 12.953 10.008 16.328 1 98.44 207 ALA B O 1
ATOM 5518 N N . SER B 1 208 ? 12.383 9.648 14.148 1 98.81 208 SER B N 1
ATOM 5519 C CA . SER B 1 208 ? 13.781 9.477 13.742 1 98.81 208 SER B CA 1
ATOM 5520 C C . SER B 1 208 ? 14.172 10.516 12.695 1 98.81 208 SER B C 1
ATOM 5522 O O . SER B 1 208 ? 13.336 11.289 12.227 1 98.81 208 SER B O 1
ATOM 5524 N N . ILE B 1 209 ? 15.445 10.555 12.461 1 98.81 209 ILE B N 1
ATOM 5525 C CA . ILE B 1 209 ? 16.047 11.352 11.398 1 98.81 209 ILE B CA 1
ATOM 5526 C C . ILE B 1 209 ? 16.812 10.445 10.438 1 98.81 209 ILE B C 1
ATOM 5528 O O . ILE B 1 209 ? 17.641 9.625 10.867 1 98.81 209 ILE B O 1
ATOM 5532 N N . TRP B 1 210 ? 16.547 10.656 9.195 1 98.81 210 TRP B N 1
ATOM 5533 C CA . TRP B 1 210 ? 17.297 9.93 8.18 1 98.81 210 TRP B CA 1
ATOM 5534 C C . TRP B 1 210 ? 18.531 10.727 7.738 1 98.81 210 TRP B C 1
ATOM 5536 O O . TRP B 1 210 ? 18.469 11.945 7.602 1 98.81 210 TRP B O 1
ATOM 5546 N N . ILE B 1 211 ? 19.562 10.023 7.551 1 98.5 211 ILE B N 1
ATOM 5547 C CA . ILE B 1 211 ? 20.766 10.5 6.879 1 98.5 211 ILE B CA 1
ATOM 5548 C C . ILE B 1 211 ? 20.859 9.867 5.488 1 98.5 211 ILE B C 1
ATOM 5550 O O . ILE B 1 211 ? 20.672 8.664 5.332 1 98.5 211 ILE B O 1
ATOM 5554 N N . ASP B 1 212 ? 21.094 10.656 4.488 1 96.81 212 ASP B N 1
ATOM 5555 C CA . ASP B 1 212 ? 21.125 10.094 3.143 1 96.81 212 ASP B CA 1
ATOM 5556 C C . ASP B 1 212 ? 22.438 9.352 2.885 1 96.81 212 ASP B C 1
ATOM 5558 O O . ASP B 1 212 ? 23.281 9.258 3.77 1 96.81 212 ASP B O 1
ATOM 5562 N N . GLU B 1 213 ? 22.594 8.82 1.713 1 92.25 213 GLU B N 1
ATOM 5563 C CA . GLU B 1 213 ? 23.719 7.949 1.387 1 92.25 213 GLU B CA 1
ATOM 5564 C C . GLU B 1 213 ? 25.031 8.734 1.332 1 92.25 213 GLU B C 1
ATOM 5566 O O . GLU B 1 213 ? 26.109 8.156 1.462 1 92.25 213 GLU B O 1
ATOM 5571 N N . GLU B 1 214 ? 24.953 9.984 1.179 1 95.81 214 GLU B N 1
ATOM 5572 C CA . GLU B 1 214 ? 26.141 10.82 1.097 1 95.81 214 GLU B CA 1
ATOM 5573 C C . GLU B 1 214 ? 26.547 11.344 2.473 1 95.81 214 GLU B C 1
ATOM 5575 O O . GLU B 1 214 ? 27.562 12.023 2.607 1 95.81 214 GLU B O 1
ATOM 5580 N N . GLY B 1 215 ? 25.703 11.094 3.422 1 97.06 215 GLY B N 1
ATOM 5581 C CA . GLY B 1 215 ? 26.031 11.477 4.785 1 97.06 215 GLY B CA 1
ATOM 5582 C C . GLY B 1 215 ? 25.406 12.797 5.199 1 97.06 215 GLY B C 1
ATOM 5583 O O . GLY B 1 215 ? 25.766 13.359 6.234 1 97.06 215 GLY B O 1
ATOM 5584 N N . TYR B 1 216 ? 24.5 13.312 4.441 1 98.56 216 TYR B N 1
ATOM 5585 C CA . TYR B 1 216 ? 23.812 14.555 4.762 1 98.56 216 TYR B CA 1
ATOM 5586 C C . TYR B 1 216 ? 22.453 14.281 5.387 1 98.56 216 TYR B C 1
ATOM 5588 O O . TYR B 1 216 ? 21.859 13.219 5.176 1 98.56 216 TYR B O 1
ATOM 5596 N N . ILE B 1 217 ? 21.984 15.297 6.098 1 98.75 217 ILE B N 1
ATOM 5597 C CA . ILE B 1 217 ? 20.656 15.203 6.711 1 98.75 217 ILE B CA 1
ATOM 5598 C C . ILE B 1 217 ? 19.594 15.148 5.629 1 98.75 217 ILE B C 1
ATOM 5600 O O . ILE B 1 217 ? 19.625 15.914 4.664 1 98.75 217 ILE B O 1
ATOM 5604 N N . ALA B 1 218 ? 18.719 14.227 5.801 1 98.62 218 ALA B N 1
ATOM 5605 C CA . ALA B 1 218 ? 17.578 14.133 4.879 1 98.62 218 ALA B CA 1
ATOM 5606 C C . ALA B 1 218 ? 16.312 14.68 5.52 1 98.62 218 ALA B C 1
ATOM 5608 O O . ALA B 1 218 ? 16.109 15.891 5.562 1 98.62 218 ALA B O 1
ATOM 5609 N N . GLU B 1 219 ? 15.469 13.828 6.141 1 98.75 219 GLU B N 1
ATOM 5610 C CA . GLU B 1 219 ? 14.203 14.227 6.75 1 98.75 219 GLU B CA 1
ATOM 5611 C C . GLU B 1 219 ? 13.773 13.227 7.824 1 98.75 219 GLU B C 1
ATOM 5613 O O . GLU B 1 219 ? 14.492 12.266 8.109 1 98.75 219 GLU B O 1
ATOM 5618 N N . GLY B 1 220 ? 12.695 13.523 8.531 1 98.56 220 GLY B N 1
ATOM 5619 C CA . GLY B 1 220 ? 12.039 12.547 9.391 1 98.56 220 GLY B CA 1
ATOM 5620 C C . GLY B 1 220 ? 11.141 11.594 8.633 1 98.56 220 GLY B C 1
ATOM 5621 O O . GLY B 1 220 ? 11.039 11.672 7.406 1 98.56 220 GLY B O 1
ATOM 5622 N N . PRO B 1 221 ? 10.5 10.711 9.352 1 98.31 221 PRO B N 1
ATOM 5623 C CA . PRO B 1 221 ? 9.727 9.664 8.68 1 98.31 221 PRO B CA 1
ATOM 5624 C C . PRO B 1 221 ? 8.547 10.219 7.883 1 98.31 221 PRO B C 1
ATOM 5626 O O . PRO B 1 221 ? 8.172 9.656 6.855 1 98.31 221 PRO B O 1
ATOM 5629 N N . ASN B 1 222 ? 7.914 11.242 8.32 1 97.75 222 ASN B N 1
ATOM 5630 C CA . ASN B 1 222 ? 6.809 11.844 7.578 1 97.75 222 ASN B CA 1
ATOM 5631 C C . ASN B 1 222 ? 6.793 13.359 7.727 1 97.75 222 ASN B C 1
ATOM 5633 O O . ASN B 1 222 ? 5.727 13.984 7.699 1 97.75 222 ASN B O 1
ATOM 5637 N N . VAL B 1 223 ? 7.984 13.922 7.98 1 98.38 223 VAL B N 1
ATOM 5638 C CA . VAL B 1 223 ? 8.141 15.352 8.219 1 98.38 223 VAL B CA 1
ATOM 5639 C C . VAL B 1 223 ? 9.492 15.82 7.695 1 98.38 223 VAL B C 1
ATOM 5641 O O . VAL B 1 223 ? 10.422 15.016 7.539 1 98.38 223 VAL B O 1
ATOM 5644 N N . ASN B 1 224 ? 9.555 17.109 7.426 1 98.75 224 ASN B N 1
ATOM 5645 C CA . ASN B 1 224 ? 10.859 17.719 7.184 1 98.75 224 ASN B CA 1
ATOM 5646 C C . ASN B 1 224 ? 11.531 18.141 8.484 1 98.75 224 ASN B C 1
ATOM 5648 O O . ASN B 1 224 ? 10.914 18.094 9.555 1 98.75 224 ASN B O 1
ATOM 5652 N N . VAL B 1 225 ? 12.797 18.484 8.352 1 98.88 225 VAL B N 1
ATOM 5653 C CA . VAL B 1 225 ? 13.547 18.969 9.508 1 98.88 225 VAL B CA 1
ATOM 5654 C C . VAL B 1 225 ? 14.195 20.312 9.172 1 98.88 225 VAL B C 1
ATOM 5656 O O . VAL B 1 225 ? 14.57 20.562 8.031 1 98.88 225 VAL B O 1
ATOM 5659 N N . ALA B 1 226 ? 14.32 21.156 10.141 1 98.94 226 ALA B N 1
ATOM 5660 C CA . ALA B 1 226 ? 14.945 22.469 10.008 1 98.94 226 ALA B CA 1
ATOM 5661 C C . ALA B 1 226 ? 15.883 22.75 11.18 1 98.94 226 ALA B C 1
ATOM 5663 O O . ALA B 1 226 ? 15.703 22.203 12.273 1 98.94 226 ALA B O 1
ATOM 5664 N N . PHE B 1 227 ? 16.812 23.641 10.93 1 98.88 227 PHE B N 1
ATOM 5665 C CA . PHE B 1 227 ? 17.828 23.969 11.914 1 98.88 227 PHE B CA 1
ATOM 5666 C C . PHE B 1 227 ? 18.047 25.469 12 1 98.88 227 PHE B C 1
ATOM 5668 O O . PHE B 1 227 ? 17.953 26.172 10.992 1 98.88 227 PHE B O 1
ATOM 5675 N N . ILE B 1 228 ? 18.344 25.922 13.203 1 98.88 228 ILE B N 1
ATOM 5676 C CA . ILE B 1 228 ? 18.938 27.219 13.422 1 98.88 228 ILE B CA 1
ATOM 5677 C C . ILE B 1 228 ? 20.422 27.062 13.797 1 98.88 228 ILE B C 1
ATOM 5679 O O . ILE B 1 228 ? 20.734 26.453 14.82 1 98.88 228 ILE B O 1
ATOM 5683 N N . SER B 1 229 ? 21.281 27.625 12.984 1 98.44 229 SER B N 1
ATOM 5684 C CA . SER B 1 229 ? 22.703 27.516 13.258 1 98.44 229 SER B CA 1
ATOM 5685 C C . SER B 1 229 ? 23.109 28.391 14.445 1 98.44 229 SER B C 1
ATOM 5687 O O . SER B 1 229 ? 22.312 29.188 14.922 1 98.44 229 SER B O 1
ATOM 5689 N N . GLN B 1 230 ? 24.375 28.234 14.828 1 97.69 230 GLN B N 1
ATOM 5690 C CA . GLN B 1 230 ? 24.922 29.094 15.883 1 97.69 230 GLN B CA 1
ATOM 5691 C C . GLN B 1 230 ? 24.953 30.547 15.438 1 97.69 230 GLN B C 1
ATOM 5693 O O . GLN B 1 230 ? 24.859 31.453 16.266 1 97.69 230 GLN B O 1
ATOM 5698 N N . ASP B 1 231 ? 25.031 30.734 14.195 1 97.31 231 ASP B N 1
ATOM 5699 C CA . ASP B 1 231 ? 25.078 32.094 13.633 1 97.31 231 ASP B CA 1
ATOM 5700 C C . ASP B 1 231 ? 23.688 32.594 13.281 1 97.31 231 ASP B C 1
ATOM 5702 O O . ASP B 1 231 ? 23.531 33.531 12.492 1 97.31 231 ASP B O 1
ATOM 5706 N N . LYS B 1 232 ? 22.672 31.922 13.727 1 98.12 232 LYS B N 1
ATOM 5707 C CA . LYS B 1 232 ? 21.266 32.312 13.586 1 98.12 232 LYS B CA 1
ATOM 5708 C C . LYS B 1 232 ? 20.828 32.25 12.125 1 98.12 232 LYS B C 1
ATOM 5710 O O . LYS B 1 232 ? 20.156 33.156 11.633 1 98.12 232 LYS B O 1
ATOM 5715 N N . GLU B 1 233 ? 21.25 31.266 11.461 1 98.56 233 GLU B N 1
ATOM 5716 C CA . GLU B 1 233 ? 20.75 30.953 10.125 1 98.56 233 GLU B CA 1
ATOM 5717 C C . GLU B 1 233 ? 19.734 29.812 10.164 1 98.56 233 GLU B C 1
ATOM 5719 O O . GLU B 1 233 ? 19.969 28.797 10.812 1 98.56 233 GLU B O 1
ATOM 5724 N N . LEU B 1 234 ? 18.594 30.078 9.484 1 98.88 234 LEU B N 1
ATOM 5725 C CA . LEU B 1 234 ? 17.656 28.984 9.289 1 98.88 234 LEU B CA 1
ATOM 5726 C C . LEU B 1 234 ? 18.031 28.141 8.078 1 98.88 234 LEU B C 1
ATOM 5728 O O . LEU B 1 234 ? 18.172 28.672 6.969 1 98.88 234 LEU B O 1
ATOM 5732 N N . ILE B 1 235 ? 18.219 26.859 8.289 1 98.88 235 ILE B N 1
ATOM 5733 C CA . ILE B 1 235 ? 18.672 25.969 7.219 1 98.88 235 ILE B CA 1
ATOM 5734 C C . ILE B 1 235 ? 17.781 24.734 7.164 1 98.88 235 ILE B C 1
ATOM 5736 O O . ILE B 1 235 ? 17.531 24.078 8.188 1 98.88 235 ILE B O 1
ATOM 5740 N N . LEU B 1 236 ? 17.234 24.453 6.023 1 98.88 236 LEU B N 1
ATOM 5741 C CA . LEU B 1 236 ? 16.562 23.188 5.734 1 98.88 236 LEU B CA 1
ATOM 5742 C C . LEU B 1 236 ? 17.344 22.391 4.691 1 98.88 236 LEU B C 1
ATOM 5744 O O . LEU B 1 236 ? 17.953 22.969 3.785 1 98.88 236 LEU B O 1
ATOM 5748 N N . PRO B 1 237 ? 17.297 21.031 4.777 1 98.69 237 PRO B N 1
ATOM 5749 C CA . PRO B 1 237 ? 17.891 20.234 3.703 1 98.69 237 PRO B CA 1
ATOM 5750 C C . PRO B 1 237 ? 17.266 20.531 2.336 1 98.69 237 PRO B C 1
ATOM 5752 O O . PRO B 1 237 ? 16.109 20.938 2.254 1 98.69 237 PRO B O 1
ATOM 5755 N N . ILE B 1 238 ? 18.094 20.281 1.283 1 98.06 238 ILE B N 1
ATOM 5756 C CA . ILE B 1 238 ? 17.609 20.469 -0.079 1 98.06 238 ILE B CA 1
ATOM 5757 C C . ILE B 1 238 ? 16.547 19.422 -0.399 1 98.06 238 ILE B C 1
ATOM 5759 O O . ILE B 1 238 ? 16.594 18.297 0.125 1 98.06 238 ILE B O 1
ATOM 5763 N N . PHE B 1 239 ? 15.641 19.766 -1.312 1 97.62 239 PHE B N 1
ATOM 5764 C CA . PHE B 1 239 ? 14.469 18.922 -1.529 1 97.62 239 PHE B CA 1
ATOM 5765 C C . PHE B 1 239 ? 14.68 18 -2.721 1 97.62 239 PHE B C 1
ATOM 5767 O O . PHE B 1 239 ? 13.711 17.484 -3.293 1 97.62 239 PHE B O 1
ATOM 5774 N N . ASP B 1 240 ? 15.875 17.734 -3.117 1 96.38 240 ASP B N 1
ATOM 5775 C CA . ASP B 1 240 ? 16.125 16.906 -4.293 1 96.38 240 ASP B CA 1
ATOM 5776 C C . ASP B 1 240 ? 16.109 15.43 -3.939 1 96.38 240 ASP B C 1
ATOM 5778 O O . ASP B 1 240 ? 15.938 14.578 -4.816 1 96.38 240 ASP B O 1
ATOM 5782 N N . LYS B 1 241 ? 16.266 15.086 -2.664 1 96.75 241 LYS B N 1
ATOM 5783 C CA . LYS B 1 241 ? 16.281 13.688 -2.262 1 96.75 241 LYS B CA 1
ATOM 5784 C C . LYS B 1 241 ? 15.258 13.422 -1.157 1 96.75 241 LYS B C 1
ATOM 5786 O O . LYS B 1 241 ? 15.289 12.367 -0.513 1 96.75 241 LYS B O 1
ATOM 5791 N N . ILE B 1 242 ? 14.461 14.383 -0.87 1 98.12 242 ILE B N 1
ATOM 5792 C CA . ILE B 1 242 ? 13.406 14.266 0.132 1 98.12 242 ILE B CA 1
ATOM 5793 C C . ILE B 1 242 ? 12.141 14.945 -0.371 1 98.12 242 ILE B C 1
ATOM 5795 O O . ILE B 1 242 ? 12.156 15.617 -1.404 1 98.12 242 ILE B O 1
ATOM 5799 N N . LEU B 1 243 ? 11.094 14.742 0.339 1 98.38 243 LEU B N 1
ATOM 5800 C CA . LEU B 1 243 ? 9.844 15.367 -0.049 1 98.38 243 LEU B CA 1
ATOM 5801 C C . LEU B 1 243 ? 9.906 16.875 0.153 1 98.38 243 LEU B C 1
ATOM 5803 O O . LEU B 1 243 ? 10.398 17.359 1.178 1 98.38 243 LEU B O 1
ATOM 5807 N N . SER B 1 244 ? 9.469 17.578 -0.862 1 98.12 244 SER B N 1
ATOM 5808 C CA . SER B 1 244 ? 9.273 19.016 -0.7 1 98.12 244 SER B CA 1
ATOM 5809 C C . SER B 1 244 ? 7.984 19.312 0.057 1 98.12 244 SER B C 1
ATOM 5811 O O . SER B 1 244 ? 6.941 19.547 -0.555 1 98.12 244 SER B O 1
ATOM 5813 N N . GLY B 1 245 ? 8.102 19.312 1.379 1 98.31 245 GLY B N 1
ATOM 5814 C CA . GLY B 1 245 ? 6.914 19.516 2.193 1 98.31 245 GLY B CA 1
ATOM 5815 C C . GLY B 1 245 ? 6.273 20.875 1.986 1 98.31 245 GLY B C 1
ATOM 5816 O O . GLY B 1 245 ? 6.969 21.891 1.932 1 98.31 245 GLY B O 1
ATOM 5817 N N . CYS B 1 246 ? 4.988 20.875 1.884 1 98.12 246 CYS B N 1
ATOM 5818 C CA . CYS B 1 246 ? 4.262 22.109 1.669 1 98.12 246 CYS B CA 1
ATOM 5819 C C . CYS B 1 246 ? 4.445 23.062 2.844 1 98.12 246 CYS B C 1
ATOM 5821 O O . CYS B 1 246 ? 4.641 24.266 2.65 1 98.12 246 CYS B O 1
ATOM 5823 N N . THR B 1 247 ? 4.398 22.562 4.035 1 98 247 THR B N 1
ATOM 5824 C CA . THR B 1 247 ? 4.602 23.391 5.219 1 98 247 THR B CA 1
ATOM 5825 C C . THR B 1 247 ? 6.039 23.906 5.273 1 98 247 THR B C 1
ATOM 5827 O O . THR B 1 247 ? 6.277 25.047 5.691 1 98 247 THR B O 1
ATOM 5830 N N . ALA B 1 248 ? 6.973 23.094 4.953 1 98.62 248 ALA B N 1
ATOM 5831 C CA . ALA B 1 248 ? 8.367 23.516 4.891 1 98.62 248 ALA B CA 1
ATOM 5832 C C . ALA B 1 248 ? 8.539 24.672 3.895 1 98.62 248 ALA B C 1
ATOM 5834 O O . ALA B 1 248 ? 9.227 25.641 4.18 1 98.62 248 ALA B O 1
ATOM 5835 N N . LEU B 1 249 ? 7.961 24.484 2.744 1 98.31 249 LEU B N 1
ATOM 5836 C CA . LEU B 1 249 ? 8.031 25.531 1.733 1 98.31 249 LEU B CA 1
ATOM 5837 C C . LEU B 1 249 ? 7.383 26.812 2.24 1 98.31 249 LEU B C 1
ATOM 5839 O O . LEU B 1 249 ? 7.902 27.922 2.006 1 98.31 249 LEU B O 1
ATOM 5843 N N . ARG B 1 250 ? 6.258 26.688 2.898 1 97.94 250 ARG B N 1
ATOM 5844 C CA . ARG B 1 250 ? 5.594 27.875 3.447 1 97.94 250 ARG B CA 1
ATOM 5845 C C . ARG B 1 250 ? 6.445 28.531 4.531 1 97.94 250 ARG B C 1
ATOM 5847 O O . ARG B 1 250 ? 6.5 29.75 4.625 1 97.94 250 ARG B O 1
ATOM 5854 N N . LEU B 1 251 ? 7.066 27.734 5.305 1 98.5 251 LEU B N 1
ATOM 5855 C CA . LEU B 1 251 ? 7.988 28.25 6.316 1 98.5 251 LEU B CA 1
ATOM 5856 C C . LEU B 1 251 ? 9.086 29.094 5.68 1 98.5 251 LEU B C 1
ATOM 5858 O O . LEU B 1 251 ? 9.398 30.188 6.16 1 98.5 251 LEU B O 1
ATOM 5862 N N . LEU B 1 252 ? 9.641 28.578 4.637 1 98.62 252 LEU B N 1
ATOM 5863 C CA . LEU B 1 252 ? 10.703 29.281 3.928 1 98.62 252 LEU B CA 1
ATOM 5864 C C . LEU B 1 252 ? 10.195 30.625 3.385 1 98.62 252 LEU B C 1
ATOM 5866 O O . LEU B 1 252 ? 10.953 31.594 3.301 1 98.62 252 LEU B O 1
ATOM 5870 N N . GLN B 1 253 ? 8.984 30.688 3.045 1 97.81 253 GLN B N 1
ATOM 5871 C CA . GLN B 1 253 ? 8.383 31.906 2.527 1 97.81 253 GLN B CA 1
ATOM 5872 C C . GLN B 1 253 ? 8.148 32.938 3.645 1 97.81 253 GLN B C 1
ATOM 5874 O O . GLN B 1 253 ? 8.242 34.125 3.426 1 97.81 253 GLN B O 1
ATOM 5879 N N . LEU B 1 254 ? 7.836 32.5 4.836 1 98 254 LEU B N 1
ATOM 5880 C CA . LEU B 1 254 ? 7.434 33.344 5.938 1 98 254 LEU B CA 1
ATOM 5881 C C . LEU B 1 254 ? 8.641 33.75 6.781 1 98 254 LEU B C 1
ATOM 5883 O O . LEU B 1 254 ? 8.656 34.844 7.367 1 98 254 LEU B O 1
ATOM 5887 N N . ALA B 1 255 ? 9.641 32.969 6.812 1 98.44 255 ALA B N 1
ATOM 5888 C CA . ALA B 1 255 ? 10.766 33.094 7.734 1 98.44 255 ALA B CA 1
ATOM 5889 C C . ALA B 1 255 ? 11.508 34.406 7.516 1 98.44 255 ALA B C 1
ATOM 5891 O O . ALA B 1 255 ? 12.047 35 8.461 1 98.44 255 ALA B O 1
ATOM 5892 N N . PRO B 1 256 ? 11.602 34.938 6.301 1 98.19 256 PRO B N 1
ATOM 5893 C CA . PRO B 1 256 ? 12.297 36.219 6.07 1 98.19 256 PRO B CA 1
ATOM 5894 C C . PRO B 1 256 ? 11.742 37.344 6.922 1 98.19 256 PRO B C 1
ATOM 5896 O O . PRO B 1 256 ? 12.438 38.344 7.164 1 98.19 256 PRO B O 1
ATOM 5899 N N . LYS B 1 257 ? 10.539 37.25 7.406 1 97.62 257 LYS B N 1
ATOM 5900 C CA . LYS B 1 257 ? 9.992 38.219 8.328 1 97.62 257 LYS B CA 1
ATOM 5901 C C . LYS B 1 257 ? 10.852 38.344 9.578 1 97.62 257 LYS B C 1
ATOM 5903 O O . LYS B 1 257 ? 10.969 39.438 10.156 1 97.62 257 LYS B O 1
ATOM 5908 N N . LEU B 1 258 ? 11.469 37.281 9.992 1 98.19 258 LEU B N 1
ATOM 5909 C CA . LEU B 1 258 ? 12.328 37.312 11.164 1 98.19 258 LEU B CA 1
ATOM 5910 C C . LEU B 1 258 ? 13.664 37.969 10.852 1 98.19 258 LEU B C 1
ATOM 5912 O O . LEU B 1 258 ? 14.352 38.469 11.75 1 98.19 258 LEU B O 1
ATOM 5916 N N . ILE B 1 259 ? 14.094 37.906 9.562 1 98.06 259 ILE B N 1
ATOM 5917 C CA . ILE B 1 259 ? 15.273 38.656 9.164 1 98.06 259 ILE B CA 1
ATOM 5918 C C . ILE B 1 259 ? 15.008 40.156 9.312 1 98.06 259 ILE B C 1
ATOM 5920 O O . ILE B 1 259 ? 15.836 40.906 9.859 1 98.06 259 ILE B O 1
ATOM 5924 N N . GLU B 1 260 ? 13.891 40.531 8.852 1 97.62 260 GLU B N 1
ATOM 5925 C CA . GLU B 1 260 ? 13.484 41.938 8.938 1 97.62 260 GLU B CA 1
ATOM 5926 C C . GLU B 1 260 ? 13.445 42.438 10.383 1 97.62 260 GLU B C 1
ATOM 5928 O O . GLU B 1 260 ? 13.719 43.594 10.664 1 97.62 260 GLU B O 1
ATOM 5933 N N . GLN B 1 261 ? 13.141 41.531 11.273 1 97.19 261 GLN B N 1
ATOM 5934 C CA . GLN B 1 261 ? 13.07 41.844 12.695 1 97.19 261 GLN B CA 1
ATOM 5935 C C . GLN B 1 261 ? 14.445 41.75 13.352 1 97.19 261 GLN B C 1
ATOM 5937 O O . GLN B 1 261 ? 14.586 42.031 14.547 1 97.19 261 GLN B O 1
ATOM 5942 N N . GLY B 1 262 ? 15.398 41.312 12.633 1 97.31 262 GLY B N 1
ATOM 5943 C CA . GLY B 1 262 ? 16.766 41.188 13.133 1 97.31 262 GLY B CA 1
ATOM 5944 C C . GLY B 1 262 ? 16.969 39.969 14 1 97.31 262 GLY B C 1
ATOM 5945 O O . GLY B 1 262 ? 17.938 39.906 14.781 1 97.31 262 GLY B O 1
ATOM 5946 N N . ARG B 1 263 ? 16.141 39 13.852 1 97.88 263 ARG B N 1
ATOM 5947 C CA . ARG B 1 263 ? 16.188 37.844 14.758 1 97.88 263 ARG B CA 1
ATOM 5948 C C . ARG B 1 263 ? 17 36.719 14.156 1 97.88 263 ARG B C 1
ATOM 5950 O O . ARG B 1 263 ? 17.609 35.938 14.883 1 97.88 263 ARG B O 1
ATOM 5957 N N . ILE B 1 264 ? 16.922 36.562 12.805 1 98.19 264 ILE B N 1
ATOM 5958 C CA . ILE B 1 264 ? 17.766 35.594 12.125 1 98.19 264 ILE B CA 1
ATOM 5959 C C . ILE B 1 264 ? 18.531 36.281 10.984 1 98.19 264 ILE B C 1
ATOM 5961 O O . ILE B 1 264 ? 18.109 37.344 10.516 1 98.19 264 ILE B O 1
ATOM 5965 N N . LYS B 1 265 ? 19.641 35.688 10.617 1 98.44 265 LYS B N 1
ATOM 5966 C CA . LYS B 1 265 ? 20.547 36.344 9.664 1 98.44 265 LYS B CA 1
ATOM 5967 C C . LYS B 1 265 ? 20.188 35.938 8.227 1 98.44 265 LYS B C 1
ATOM 5969 O O . LYS B 1 265 ? 20.375 36.75 7.305 1 98.44 265 LYS B O 1
ATOM 5974 N N . SER B 1 266 ? 19.781 34.719 8.062 1 98.31 266 SER B N 1
ATOM 5975 C CA . SER B 1 266 ? 19.469 34.25 6.715 1 98.31 266 SER B CA 1
ATOM 5976 C C . SER B 1 266 ? 18.562 33.031 6.758 1 98.31 266 SER B C 1
ATOM 5978 O O . SER B 1 266 ? 18.406 32.375 7.805 1 98.31 266 SER B O 1
ATOM 5980 N N . VAL B 1 267 ? 17.906 32.812 5.656 1 98.62 267 VAL B N 1
ATOM 5981 C CA . VAL B 1 267 ? 17.062 31.641 5.391 1 98.62 267 VAL B CA 1
ATOM 5982 C C . VAL B 1 267 ? 17.531 30.938 4.117 1 98.62 267 VAL B C 1
ATOM 5984 O O . VAL B 1 267 ? 17.625 31.562 3.059 1 98.62 267 VAL B O 1
ATOM 5987 N N . LYS B 1 268 ? 17.859 29.594 4.207 1 98.19 268 LYS B N 1
ATOM 5988 C CA . LYS B 1 268 ? 18.344 28.906 3.016 1 98.19 268 LYS B CA 1
ATOM 5989 C C . LYS B 1 268 ? 18.094 27.406 3.109 1 98.19 268 LYS B C 1
ATOM 5991 O O . LYS B 1 268 ? 17.781 26.875 4.184 1 98.19 268 LYS B O 1
ATOM 5996 N N . THR B 1 269 ? 18.156 26.766 1.99 1 98.62 269 THR B N 1
ATOM 5997 C CA . THR B 1 269 ? 18.297 25.312 1.928 1 98.62 269 THR B CA 1
ATOM 5998 C C . THR B 1 269 ? 19.75 24.922 1.662 1 98.62 269 THR B C 1
ATOM 6000 O O . THR B 1 269 ? 20.5 25.688 1.066 1 98.62 269 THR B O 1
ATOM 6003 N N . GLY B 1 270 ? 20.109 23.781 2.236 1 98.31 270 GLY B N 1
ATOM 6004 C CA . GLY B 1 270 ? 21.469 23.312 2.029 1 98.31 270 GLY B CA 1
ATOM 6005 C C . GLY B 1 270 ? 21.734 21.969 2.676 1 98.31 270 GLY B C 1
ATOM 6006 O O . GLY B 1 270 ? 20.953 21.5 3.506 1 98.31 270 GLY B O 1
ATOM 6007 N N . ASN B 1 271 ? 22.859 21.391 2.217 1 98 271 ASN B N 1
ATOM 6008 C CA . ASN B 1 271 ? 23.312 20.156 2.836 1 98 271 ASN B CA 1
ATOM 6009 C C . ASN B 1 271 ? 23.938 20.406 4.203 1 98 271 ASN B C 1
ATOM 6011 O O . ASN B 1 271 ? 24.688 21.375 4.379 1 98 271 ASN B O 1
ATOM 6015 N N . LEU B 1 272 ? 23.531 19.609 5.145 1 98.25 272 LEU B N 1
ATOM 6016 C CA . LEU B 1 272 ? 24.125 19.609 6.469 1 98.25 272 LEU B CA 1
ATOM 6017 C C . LEU B 1 272 ? 24.672 18.234 6.832 1 98.25 272 LEU B C 1
ATOM 6019 O O . LEU B 1 272 ? 23.984 17.219 6.645 1 98.25 272 LEU B O 1
ATOM 6023 N N . THR B 1 273 ? 25.906 18.25 7.32 1 98.38 273 THR B N 1
ATOM 6024 C CA . THR B 1 273 ? 26.422 17.016 7.891 1 98.38 273 THR B CA 1
ATOM 6025 C C . THR B 1 273 ? 25.781 16.734 9.25 1 98.38 273 THR B C 1
ATOM 6027 O O . THR B 1 273 ? 25.188 17.625 9.852 1 98.38 273 THR B O 1
ATOM 6030 N N . VAL B 1 274 ? 25.953 15.562 9.664 1 98.12 274 VAL B N 1
ATOM 6031 C CA . VAL B 1 274 ? 25.438 15.18 10.969 1 98.12 274 VAL B CA 1
ATOM 6032 C C . VAL B 1 274 ? 26.094 16.031 12.055 1 98.12 274 VAL B C 1
ATOM 6034 O O . VAL B 1 274 ? 25.422 16.484 12.984 1 98.12 274 VAL B O 1
ATOM 6037 N N . GLU B 1 275 ? 27.328 16.25 11.906 1 97.69 275 GLU B N 1
ATOM 6038 C CA . GLU B 1 275 ? 28.062 17.062 12.875 1 97.69 275 GLU B CA 1
ATOM 6039 C C . GLU B 1 275 ? 27.531 18.484 12.914 1 97.69 275 GLU B C 1
ATOM 6041 O O . GLU B 1 275 ? 27.312 19.047 13.992 1 97.69 275 GLU B O 1
ATOM 6046 N N . GLU B 1 276 ? 27.406 19.047 11.766 1 97.88 276 GLU B N 1
ATOM 6047 C CA . GLU B 1 276 ? 26.875 20.406 11.68 1 97.88 276 GLU B CA 1
ATOM 6048 C C . GLU B 1 276 ? 25.469 20.484 12.305 1 97.88 276 GLU B C 1
ATOM 6050 O O . GLU B 1 276 ? 25.156 21.422 13.031 1 97.88 276 GLU B O 1
ATOM 6055 N N . ALA B 1 277 ? 24.703 19.516 12.008 1 98.56 277 ALA B N 1
ATOM 6056 C CA . ALA B 1 277 ? 23.312 19.5 12.469 1 98.56 277 ALA B CA 1
ATOM 6057 C C . ALA B 1 277 ? 23.25 19.328 13.984 1 98.56 277 ALA B C 1
ATOM 6059 O O . ALA B 1 277 ? 22.469 20.016 14.656 1 98.56 277 ALA B O 1
ATOM 6060 N N . LYS B 1 278 ? 23.969 18.438 14.508 1 98.06 278 LYS B N 1
ATOM 6061 C CA . LYS B 1 278 ? 23.984 18.203 15.953 1 98.06 278 LYS B CA 1
ATOM 6062 C C . LYS B 1 278 ? 24.547 19.406 16.703 1 98.06 278 LYS B C 1
ATOM 6064 O O . LYS B 1 278 ? 24.297 19.578 17.891 1 98.06 278 LYS B O 1
ATOM 6069 N N . GLY B 1 279 ? 25.297 20.203 16.016 1 98.19 279 GLY B N 1
ATOM 6070 C CA . GLY B 1 279 ? 25.859 21.406 16.594 1 98.19 279 GLY B CA 1
ATOM 6071 C C . GLY B 1 279 ? 24.969 22.609 16.469 1 98.19 279 GLY B C 1
ATOM 6072 O O . GLY B 1 279 ? 25.328 23.719 16.891 1 98.19 279 GLY B O 1
ATOM 6073 N N . ALA B 1 280 ? 23.875 22.453 15.906 1 98.62 280 ALA B N 1
ATOM 6074 C CA . ALA B 1 280 ? 22.938 23.562 15.695 1 98.62 280 ALA B CA 1
ATOM 6075 C C . ALA B 1 280 ? 22.469 24.125 17.031 1 98.62 280 ALA B C 1
ATOM 6077 O O . ALA B 1 280 ? 22.484 23.438 18.047 1 98.62 280 ALA B O 1
ATOM 6078 N N . ALA B 1 281 ? 22.047 25.406 17 1 98.81 281 ALA B N 1
ATOM 6079 C CA . ALA B 1 281 ? 21.5 26.047 18.188 1 98.81 281 ALA B CA 1
ATOM 6080 C C . ALA B 1 281 ? 20.094 25.531 18.484 1 98.81 281 ALA B C 1
ATOM 6082 O O . ALA B 1 281 ? 19.719 25.375 19.641 1 98.81 281 ALA B O 1
ATOM 6083 N N . GLU B 1 282 ? 19.281 25.391 17.5 1 98.88 282 GLU B N 1
ATOM 6084 C CA . GLU B 1 282 ? 17.922 24.875 17.609 1 98.88 282 GLU B CA 1
ATOM 6085 C C . GLU B 1 282 ? 17.609 23.922 16.469 1 98.88 282 GLU B C 1
ATOM 6087 O O . GLU B 1 282 ? 18.234 23.984 15.398 1 98.88 282 GLU B O 1
ATOM 6092 N N . MET B 1 283 ? 16.672 23.016 16.703 1 98.88 283 MET B N 1
ATOM 6093 C CA . MET B 1 283 ? 16.234 22 15.75 1 98.88 283 MET B CA 1
ATOM 6094 C C . MET B 1 283 ? 14.727 21.766 15.859 1 98.88 283 MET B C 1
ATOM 6096 O O . MET B 1 283 ? 14.148 21.906 16.938 1 98.88 283 MET B O 1
ATOM 6100 N N . MET B 1 284 ? 14.125 21.469 14.75 1 98.94 284 MET B N 1
ATOM 6101 C CA . MET B 1 284 ? 12.68 21.312 14.766 1 98.94 284 MET B CA 1
ATOM 6102 C C . MET B 1 284 ? 12.219 20.406 13.633 1 98.94 284 MET B C 1
ATOM 6104 O O . MET B 1 284 ? 12.859 20.344 12.578 1 98.94 284 MET B O 1
ATOM 6108 N N . TYR B 1 285 ? 11.125 19.672 13.844 1 98.81 285 TYR B N 1
ATOM 6109 C CA . TYR B 1 285 ? 10.359 19.062 12.766 1 98.81 285 TYR B CA 1
ATOM 6110 C C . TYR B 1 285 ? 9.391 20.062 12.141 1 98.81 285 TYR B C 1
ATOM 6112 O O . TYR B 1 285 ? 8.891 20.953 12.828 1 98.81 285 TYR B O 1
ATOM 6120 N N . VAL B 1 286 ? 9.164 19.922 10.859 1 98.69 286 VAL B N 1
ATOM 6121 C CA . VAL B 1 286 ? 8.203 20.734 10.125 1 98.69 286 VAL B CA 1
ATOM 6122 C C . VAL B 1 286 ? 7.203 19.844 9.398 1 98.69 286 VAL B C 1
ATOM 6124 O O . VAL B 1 286 ? 7.586 19.047 8.531 1 98.69 286 VAL B O 1
ATOM 6127 N N . GLY B 1 287 ? 5.906 19.891 9.719 1 97.19 287 GLY B N 1
ATOM 6128 C CA . GLY B 1 287 ? 4.84 19.109 9.133 1 97.19 287 GLY B CA 1
ATOM 6129 C C . GLY B 1 287 ? 3.467 19.734 9.297 1 97.19 287 GLY B C 1
ATOM 6130 O O . GLY B 1 287 ? 3.258 20.562 10.188 1 97.19 287 GLY B O 1
ATOM 6131 N N . SER B 1 288 ? 2.564 19.281 8.539 1 93.25 288 SER B N 1
ATOM 6132 C CA . SER B 1 288 ? 1.277 19.953 8.367 1 93.25 288 SER B CA 1
ATOM 6133 C C . SER B 1 288 ? 0.538 20.094 9.688 1 93.25 288 SER B C 1
ATOM 6135 O O . SER B 1 288 ? 0.045 21.172 10.023 1 93.25 288 SER B O 1
ATOM 6137 N N . THR B 1 289 ? 0.467 19.016 10.461 1 90.31 289 THR B N 1
ATOM 6138 C CA . THR B 1 289 ? -0.334 19.062 11.68 1 90.31 289 THR B CA 1
ATOM 6139 C C . THR B 1 289 ? 0.529 19.422 12.883 1 90.31 289 THR B C 1
ATOM 6141 O O . THR B 1 289 ? 0.013 19.656 13.977 1 90.31 289 THR B O 1
ATOM 6144 N N . LEU B 1 290 ? 1.75 19.562 12.602 1 88.62 290 LEU B N 1
ATOM 6145 C CA . LEU B 1 290 ? 2.641 19.906 13.703 1 88.62 290 LEU B CA 1
ATOM 6146 C C . LEU B 1 290 ? 2.51 21.375 14.07 1 88.62 290 LEU B C 1
ATOM 6148 O O . LEU B 1 290 ? 2.086 21.719 15.18 1 88.62 290 LEU B O 1
ATOM 6152 N N . PRO B 1 291 ? 2.643 22.297 13.234 1 95.38 291 PRO B N 1
ATOM 6153 C CA . PRO B 1 291 ? 3.43 22.562 12.023 1 95.38 291 PRO B CA 1
ATOM 6154 C C . PRO B 1 291 ? 4.926 22.672 12.312 1 95.38 291 PRO B C 1
ATOM 6156 O O . PRO B 1 291 ? 5.742 22.531 11.398 1 95.38 291 PRO B O 1
ATOM 6159 N N . ILE B 1 292 ? 5.215 23.109 13.586 1 98.44 292 ILE B N 1
ATOM 6160 C CA . ILE B 1 292 ? 6.586 23.078 14.078 1 98.44 292 ILE B CA 1
ATOM 6161 C C . ILE B 1 292 ? 6.645 22.281 15.383 1 98.44 292 ILE B C 1
ATOM 6163 O O . ILE B 1 292 ? 5.828 22.484 16.281 1 98.44 292 ILE B O 1
ATOM 6167 N N . LEU B 1 293 ? 7.5 21.344 15.422 1 98.69 293 LEU B N 1
ATOM 6168 C CA . LEU B 1 293 ? 7.742 20.578 16.641 1 98.69 293 LEU B CA 1
ATOM 6169 C C . LEU B 1 293 ? 9.195 20.688 17.078 1 98.69 293 LEU B C 1
ATOM 6171 O O . LEU B 1 293 ? 10.094 20.141 16.422 1 98.69 293 LEU B O 1
ATOM 6175 N N . PRO B 1 294 ? 9.43 21.391 18.188 1 98.81 294 PRO B N 1
ATOM 6176 C CA . PRO B 1 294 ? 10.82 21.562 18.625 1 98.81 294 PRO B CA 1
ATOM 6177 C C . PRO B 1 294 ? 11.492 20.234 18.969 1 98.81 294 PRO B C 1
ATOM 6179 O O . PRO B 1 294 ? 10.867 19.359 19.547 1 98.81 294 PRO B O 1
ATOM 6182 N N . ILE B 1 295 ? 12.711 20.094 18.562 1 98.94 295 ILE B N 1
ATOM 6183 C CA . ILE B 1 295 ? 13.547 18.969 18.938 1 98.94 295 ILE B CA 1
ATOM 6184 C C . ILE B 1 295 ? 14.656 19.422 19.891 1 98.94 295 ILE B C 1
ATOM 6186 O O . ILE B 1 295 ? 15.438 20.312 19.547 1 98.94 295 ILE B O 1
ATOM 6190 N N . VAL B 1 296 ? 14.773 18.766 21.031 1 98.88 296 VAL B N 1
ATOM 6191 C CA . VAL B 1 296 ? 15.703 19.297 22.031 1 98.88 296 VAL B CA 1
ATOM 6192 C C . VAL B 1 296 ? 16.797 18.266 22.312 1 98.88 296 VAL B C 1
ATOM 6194 O O . VAL B 1 296 ? 17.781 18.578 22.969 1 98.88 296 VAL B O 1
ATOM 6197 N N . MET B 1 297 ? 16.594 17.031 21.828 1 98.75 297 MET B N 1
ATOM 6198 C CA . MET B 1 297 ? 17.562 15.961 22.047 1 98.75 297 MET B CA 1
ATOM 6199 C C . MET B 1 297 ? 17.641 15.055 20.828 1 98.75 297 MET B C 1
ATOM 6201 O O . MET B 1 297 ? 16.609 14.672 20.266 1 98.75 297 MET B O 1
ATOM 6205 N N . TRP B 1 298 ? 18.859 14.758 20.406 1 98.81 298 TRP B N 1
ATOM 6206 C CA . TRP B 1 298 ? 19.125 13.852 19.281 1 98.81 298 TRP B CA 1
ATOM 6207 C C . TRP B 1 298 ? 20.172 12.812 19.672 1 98.81 298 TRP B C 1
ATOM 6209 O O . TRP B 1 298 ? 21.328 13.156 19.922 1 98.81 298 TRP B O 1
ATOM 6219 N N . ASP B 1 299 ? 19.734 11.531 19.672 1 98.5 299 ASP B N 1
ATOM 6220 C CA . ASP B 1 299 ? 20.625 10.438 20.078 1 98.5 299 ASP B CA 1
ATOM 6221 C C . ASP B 1 299 ? 21.172 10.672 21.484 1 98.5 299 ASP B C 1
ATOM 6223 O O . ASP B 1 299 ? 22.391 10.562 21.703 1 98.5 299 ASP B O 1
ATOM 6227 N N . GLU B 1 300 ? 20.375 11.125 22.312 1 97.5 300 GLU B N 1
ATOM 6228 C CA . GLU B 1 300 ? 20.656 11.328 23.734 1 97.5 300 GLU B CA 1
ATOM 6229 C C . GLU B 1 300 ? 21.656 12.469 23.938 1 97.5 300 GLU B C 1
ATOM 6231 O O . GLU B 1 300 ? 22.234 12.594 25 1 97.5 300 GLU B O 1
ATOM 6236 N N . GLN B 1 301 ? 21.844 13.242 22.953 1 98.19 301 GLN B N 1
ATOM 6237 C CA . GLN B 1 301 ? 22.641 14.461 23.047 1 98.19 301 GLN B CA 1
ATOM 6238 C C . GLN B 1 301 ? 21.781 15.703 22.906 1 98.19 301 GLN B C 1
ATOM 6240 O O . GLN B 1 301 ? 20.969 15.805 21.969 1 98.19 301 GLN B O 1
ATOM 6245 N N . PRO B 1 302 ? 21.953 16.641 23.734 1 98.56 302 PRO B N 1
ATOM 6246 C CA . PRO B 1 302 ? 21.141 17.859 23.656 1 98.56 302 PRO B CA 1
ATOM 6247 C C . PRO B 1 302 ? 21.422 18.688 22.406 1 98.56 302 PRO B C 1
ATOM 6249 O O . PRO B 1 302 ? 22.578 18.781 21.984 1 98.56 302 PRO B O 1
ATOM 6252 N N . ILE B 1 303 ? 20.484 19.234 21.906 1 98.75 303 ILE B N 1
ATOM 6253 C CA . ILE B 1 303 ? 20.609 20.281 20.891 1 98.75 303 ILE B CA 1
ATOM 6254 C C . ILE B 1 303 ? 20.688 21.656 21.578 1 98.75 303 ILE B C 1
ATOM 6256 O O . ILE B 1 303 ? 19.797 22.016 22.359 1 98.75 303 ILE B O 1
ATOM 6260 N N . GLY B 1 304 ? 21.719 22.375 21.203 1 97.94 304 GLY B N 1
ATOM 6261 C CA . GLY B 1 304 ? 21.906 23.609 21.969 1 97.94 304 GLY B CA 1
ATOM 6262 C C . GLY B 1 304 ? 21.984 23.375 23.469 1 97.94 304 GLY B C 1
ATOM 6263 O O . GLY B 1 304 ? 22.797 22.594 23.938 1 97.94 304 GLY B O 1
ATOM 6264 N N . ASP B 1 305 ? 21.125 23.984 24.203 1 97.44 305 ASP B N 1
ATOM 6265 C CA . ASP B 1 305 ? 21.141 23.828 25.656 1 97.44 305 ASP B CA 1
ATOM 6266 C C . ASP B 1 305 ? 20.109 22.812 26.125 1 97.44 305 ASP B C 1
ATOM 6268 O O . ASP B 1 305 ? 19.828 22.703 27.312 1 97.44 305 ASP B O 1
ATOM 6272 N N . GLY B 1 306 ? 19.438 22.188 25.203 1 98.06 306 GLY B N 1
ATOM 6273 C CA . GLY B 1 306 ? 18.484 21.125 25.531 1 98.06 306 GLY B CA 1
ATOM 6274 C C . GLY B 1 306 ? 17.109 21.656 25.844 1 98.06 306 GLY B C 1
ATOM 6275 O O . GLY B 1 306 ? 16.25 20.906 26.359 1 98.06 306 GLY B O 1
ATOM 6276 N N . LYS B 1 307 ? 16.922 22.859 25.594 1 98.12 307 LYS B N 1
ATOM 6277 C CA . LYS B 1 307 ? 15.625 23.484 25.812 1 98.12 307 LYS B CA 1
ATOM 6278 C C . LYS B 1 307 ? 15.023 23.984 24.5 1 98.12 307 LYS B C 1
ATOM 6280 O O . LYS B 1 307 ? 15.734 24.125 23.5 1 98.12 307 LYS B O 1
ATOM 6285 N N . VAL B 1 308 ? 13.773 24.188 24.562 1 98.56 308 VAL B N 1
ATOM 6286 C CA . VAL B 1 308 ? 13.094 24.703 23.375 1 98.56 308 VAL B CA 1
ATOM 6287 C C . VAL B 1 308 ? 13.625 26.109 23.047 1 98.56 308 VAL B C 1
ATOM 6289 O O . VAL B 1 308 ? 13.688 26.969 23.922 1 98.56 308 VAL B O 1
ATOM 6292 N N . GLY B 1 309 ? 13.938 26.312 21.812 1 98.12 309 GLY B N 1
ATOM 6293 C CA . GLY B 1 309 ? 14.562 27.562 21.406 1 98.12 309 GLY B CA 1
ATOM 6294 C C . GLY B 1 309 ? 13.555 28.672 21.125 1 98.12 309 GLY B C 1
ATOM 6295 O O . GLY B 1 309 ? 12.461 28.406 20.609 1 98.12 309 GLY B O 1
ATOM 6296 N N . GLU B 1 310 ? 13.984 29.844 21.359 1 97.88 310 GLU B N 1
ATOM 6297 C CA . GLU B 1 310 ? 13.125 31 21.156 1 97.88 310 GLU B CA 1
ATOM 6298 C C . GLU B 1 310 ? 12.836 31.219 19.672 1 97.88 310 GLU B C 1
ATOM 6300 O O . GLU B 1 310 ? 11.742 31.641 19.297 1 97.88 310 GLU B O 1
ATOM 6305 N N . LEU B 1 311 ? 13.82 31.031 18.875 1 98.62 311 LEU B N 1
ATOM 6306 C CA . LEU B 1 311 ? 13.625 31.219 17.438 1 98.62 311 LEU B CA 1
ATOM 6307 C C . LEU B 1 311 ? 12.703 30.156 16.859 1 98.62 311 LEU B C 1
ATOM 6309 O O . LEU B 1 311 ? 11.914 30.422 15.953 1 98.62 311 LEU B O 1
ATOM 6313 N N . THR B 1 312 ? 12.82 28.938 17.344 1 98.62 312 THR B N 1
ATOM 6314 C CA . THR B 1 312 ? 11.891 27.875 16.969 1 98.62 312 THR B CA 1
ATOM 6315 C C . THR B 1 312 ? 10.453 28.297 17.281 1 98.62 312 THR B C 1
ATOM 6317 O O . THR B 1 312 ? 9.555 28.125 16.453 1 98.62 312 THR B O 1
ATOM 6320 N N . MET B 1 313 ? 10.219 28.828 18.438 1 98.38 313 MET B N 1
ATOM 6321 C CA . MET B 1 313 ? 8.875 29.25 18.844 1 98.38 313 MET B CA 1
ATOM 6322 C C . MET B 1 313 ? 8.398 30.422 17.984 1 98.38 313 MET B C 1
ATOM 6324 O O . MET B 1 313 ? 7.211 30.516 17.672 1 98.38 313 MET B O 1
ATOM 6328 N N . ALA B 1 314 ? 9.305 31.297 17.688 1 98.56 314 ALA B N 1
ATOM 6329 C CA . ALA B 1 314 ? 8.945 32.406 16.828 1 98.56 314 ALA B CA 1
ATOM 6330 C C . ALA B 1 314 ? 8.492 31.922 15.453 1 98.56 314 ALA B C 1
ATOM 6332 O O . ALA B 1 314 ? 7.531 32.438 14.883 1 98.56 314 ALA B O 1
ATOM 6333 N N . LEU B 1 315 ? 9.203 31 14.922 1 98.62 315 LEU B N 1
ATOM 6334 C CA . LEU B 1 315 ? 8.828 30.406 13.641 1 98.62 315 LEU B CA 1
ATOM 6335 C C . LEU B 1 315 ? 7.492 29.688 13.758 1 98.62 315 LEU B C 1
ATOM 6337 O O . LEU B 1 315 ? 6.672 29.734 12.836 1 98.62 315 LEU B O 1
ATOM 6341 N N . SER B 1 316 ? 7.316 28.953 14.867 1 98.31 316 SER B N 1
ATOM 6342 C CA . SER B 1 316 ? 6.047 28.297 15.133 1 98.31 316 SER B CA 1
ATOM 6343 C C . SER B 1 316 ? 4.891 29.297 15.133 1 98.31 316 SER B C 1
ATOM 6345 O O . SER B 1 316 ? 3.834 29.031 14.562 1 98.31 316 SER B O 1
ATOM 6347 N N . ASP B 1 317 ? 5.07 30.406 15.766 1 97.81 317 ASP B N 1
ATOM 6348 C CA . ASP B 1 317 ? 4.055 31.453 15.805 1 97.81 317 ASP B CA 1
ATOM 6349 C C . ASP B 1 317 ? 3.742 31.969 14.406 1 97.81 317 ASP B C 1
ATOM 6351 O O . ASP B 1 317 ? 2.578 32.188 14.07 1 97.81 317 ASP B O 1
ATOM 6355 N N . LEU B 1 318 ? 4.773 32.188 13.633 1 97.06 318 LEU B N 1
ATOM 6356 C CA . LEU B 1 318 ? 4.586 32.688 12.273 1 97.06 318 LEU B CA 1
ATOM 6357 C C . LEU B 1 318 ? 3.686 31.766 11.477 1 97.06 318 LEU B C 1
ATOM 6359 O O . LEU B 1 318 ? 2.754 32.219 10.805 1 97.06 318 LEU B O 1
ATOM 6363 N N . LEU B 1 319 ? 4.004 30.531 11.5 1 97.12 319 LEU B N 1
ATOM 6364 C CA . LEU B 1 319 ? 3.236 29.562 10.742 1 97.12 319 LEU B CA 1
ATOM 6365 C C . LEU B 1 319 ? 1.818 29.438 11.289 1 97.12 319 LEU B C 1
ATOM 6367 O O . LEU B 1 319 ? 0.857 29.344 10.523 1 97.12 319 LEU B O 1
ATOM 6371 N N . TRP B 1 320 ? 1.702 29.359 12.555 1 96.75 320 TRP B N 1
ATOM 6372 C CA . TRP B 1 320 ? 0.388 29.219 13.172 1 96.75 320 TRP B CA 1
ATOM 6373 C C . TRP B 1 320 ? -0.505 30.406 12.828 1 96.75 320 TRP B C 1
ATOM 6375 O O . TRP B 1 320 ? -1.683 30.234 12.508 1 96.75 320 TRP B O 1
ATOM 6385 N N . ASP B 1 321 ? 0.028 31.562 12.953 1 96.19 321 ASP B N 1
ATOM 6386 C CA . ASP B 1 321 ? -0.716 32.75 12.602 1 96.19 321 ASP B CA 1
ATOM 6387 C C . ASP B 1 321 ? -1.146 32.719 11.141 1 96.19 321 ASP B C 1
ATOM 6389 O O . ASP B 1 321 ? -2.242 33.188 10.797 1 96.19 321 ASP B O 1
ATOM 6393 N N . ASP B 1 322 ? -0.265 32.312 10.328 1 96.94 322 ASP B N 1
ATOM 6394 C CA . ASP B 1 322 ? -0.574 32.188 8.906 1 96.94 322 ASP B CA 1
ATOM 6395 C C . ASP B 1 322 ? -1.741 31.219 8.688 1 96.94 322 ASP B C 1
ATOM 6397 O O . ASP B 1 322 ? -2.59 31.453 7.82 1 96.94 322 ASP B O 1
ATOM 6401 N N . MET B 1 323 ? -1.808 30.141 9.391 1 96.44 323 MET B N 1
ATOM 6402 C CA . MET B 1 323 ? -2.857 29.141 9.281 1 96.44 323 MET B CA 1
ATOM 6403 C C . MET B 1 323 ? -4.188 29.688 9.789 1 96.44 323 MET B C 1
ATOM 6405 O O . MET B 1 323 ? -5.242 29.391 9.219 1 96.44 323 MET B O 1
ATOM 6409 N N . VAL B 1 324 ? -4.145 30.438 10.82 1 95 324 VAL B N 1
ATOM 6410 C CA . VAL B 1 324 ? -5.352 30.906 11.492 1 95 324 VAL B CA 1
ATOM 6411 C C . VAL B 1 324 ? -5.871 32.156 10.805 1 95 324 VAL B C 1
ATOM 6413 O O . VAL B 1 324 ? -7.082 32.375 10.688 1 95 324 VAL B O 1
ATOM 6416 N N . ALA B 1 325 ? -4.934 33 10.32 1 93.88 325 ALA B N 1
ATOM 6417 C CA . ALA B 1 325 ? -5.352 34.344 9.898 1 93.88 325 ALA B CA 1
ATOM 6418 C C . ALA B 1 325 ? -4.652 34.75 8.609 1 93.88 325 ALA B C 1
ATOM 6420 O O . ALA B 1 325 ? -4.684 35.938 8.227 1 93.88 325 ALA B O 1
ATOM 6421 N N . GLY B 1 326 ? -4.078 33.875 7.988 1 92.81 326 GLY B N 1
ATOM 6422 C CA . GLY B 1 326 ? -3.395 34.219 6.746 1 92.81 326 GLY B CA 1
ATOM 6423 C C . GLY B 1 326 ? -4.324 34.719 5.664 1 92.81 326 GLY B C 1
ATOM 6424 O O . GLY B 1 326 ? -5.523 34.906 5.902 1 92.81 326 GLY B O 1
ATOM 6425 N N . PRO B 1 327 ? -3.729 35.031 4.52 1 92.94 327 PRO B N 1
ATOM 6426 C CA . PRO B 1 327 ? -4.527 35.625 3.441 1 92.94 327 PRO B CA 1
ATOM 6427 C C . PRO B 1 327 ? -5.605 34.656 2.92 1 92.94 327 PRO B C 1
ATOM 6429 O O . PRO B 1 327 ? -5.465 33.438 3.037 1 92.94 327 PRO B O 1
ATOM 6432 N N . ALA B 1 328 ? -6.539 35.188 2.266 1 89.81 328 ALA B N 1
ATOM 6433 C CA . ALA B 1 328 ? -7.691 34.469 1.761 1 89.81 328 ALA B CA 1
ATOM 6434 C C . ALA B 1 328 ? -7.293 33.531 0.611 1 89.81 328 ALA B C 1
ATOM 6436 O O . ALA B 1 328 ? -7.977 32.562 0.333 1 89.81 328 ALA B O 1
ATOM 6437 N N . THR B 1 329 ? -6.199 33.844 0.037 1 92.06 329 THR B N 1
ATOM 6438 C CA . THR B 1 329 ? -5.742 33.031 -1.076 1 92.06 329 THR B CA 1
ATOM 6439 C C . THR B 1 329 ? -5.254 31.672 -0.581 1 92.06 329 THR B C 1
ATOM 6441 O O . THR B 1 329 ? -5.207 30.703 -1.346 1 92.06 329 THR B O 1
ATOM 6444 N N . LEU B 1 330 ? -4.93 31.609 0.675 1 95.12 330 LEU B N 1
ATOM 6445 C CA . LEU B 1 330 ? -4.383 30.375 1.231 1 95.12 330 LEU B CA 1
ATOM 6446 C C . LEU B 1 330 ? -5.43 29.656 2.064 1 95.12 330 LEU B C 1
ATOM 6448 O O . LEU B 1 330 ? -5.289 28.453 2.34 1 95.12 330 LEU B O 1
ATOM 6452 N N . ARG B 1 331 ? -6.387 30.344 2.486 1 96.44 331 ARG B N 1
ATOM 6453 C CA . ARG B 1 331 ? -7.438 29.812 3.338 1 96.44 331 ARG B CA 1
ATOM 6454 C C . ARG B 1 331 ? -8.781 29.812 2.617 1 96.44 331 ARG B C 1
ATOM 6456 O O . ARG B 1 331 ? -9.414 30.859 2.477 1 96.44 331 ARG B O 1
ATOM 6463 N N . ILE B 1 332 ? -9.25 28.656 2.262 1 95.94 332 ILE B N 1
ATOM 6464 C CA . ILE B 1 332 ? -10.508 28.516 1.531 1 95.94 332 ILE B CA 1
ATOM 6465 C C . ILE B 1 332 ? -11.648 28.234 2.508 1 95.94 332 ILE B C 1
ATOM 6467 O O . ILE B 1 332 ? -11.633 27.219 3.205 1 95.94 332 ILE B O 1
ATOM 6471 N N . PRO B 1 333 ? -12.617 29.094 2.541 1 95.25 333 PRO B N 1
ATOM 6472 C CA . PRO B 1 333 ? -13.742 28.812 3.434 1 95.25 333 PRO B CA 1
ATOM 6473 C C . PRO B 1 333 ? -14.57 27.609 2.973 1 95.25 333 PRO B C 1
ATOM 6475 O O . PRO B 1 333 ? -14.844 27.469 1.779 1 95.25 333 PRO B O 1
ATOM 6478 N N . VAL B 1 334 ? -14.875 26.75 3.852 1 94.38 334 VAL B N 1
ATOM 6479 C CA . VAL B 1 334 ? -15.734 25.609 3.572 1 94.38 334 VAL B CA 1
ATOM 6480 C C . VAL B 1 334 ? -17.203 26.016 3.686 1 94.38 334 VAL B C 1
ATOM 6482 O O . VAL B 1 334 ? -17.609 26.641 4.676 1 94.38 334 VAL B O 1
ATOM 6485 N N . PRO B 1 335 ? -18 25.688 2.68 1 89.94 335 PRO B N 1
ATOM 6486 C CA . PRO B 1 335 ? -19.406 26.078 2.699 1 89.94 335 PRO B CA 1
ATOM 6487 C C . PRO B 1 335 ? -20.281 25.109 3.5 1 89.94 335 PRO B C 1
ATOM 6489 O O . PRO B 1 335 ? -21.016 24.312 2.918 1 89.94 335 PRO B O 1
ATOM 6492 N N . TYR B 1 336 ? -20.203 25.203 4.758 1 86.5 336 TYR B N 1
ATOM 6493 C CA . TYR B 1 336 ? -21.031 24.359 5.621 1 86.5 336 TYR B CA 1
ATOM 6494 C C . TYR B 1 336 ? -22.5 24.719 5.504 1 86.5 336 TYR B C 1
ATOM 6496 O O . TYR B 1 336 ? -22.859 25.891 5.391 1 86.5 336 TYR B O 1
ATOM 6504 N N . GLU B 1 337 ? -23.312 23.703 5.164 1 61 337 GLU B N 1
ATOM 6505 C CA . GLU B 1 337 ? -24.75 23.969 5.152 1 61 337 GLU B CA 1
ATOM 6506 C C . GLU B 1 337 ? -25.266 24.297 6.551 1 61 337 GLU B C 1
ATOM 6508 O O . GLU B 1 337 ? -25 23.547 7.5 1 61 337 GLU B O 1
ATOM 6513 N N . GLU B 1 338 ? -25.375 25.438 6.852 1 44.75 338 GLU B N 1
ATOM 6514 C CA . GLU B 1 338 ? -26.016 25.781 8.109 1 44.75 338 GLU B CA 1
ATOM 6515 C C . GLU B 1 338 ? -27.484 25.359 8.109 1 44.75 338 GLU B C 1
ATOM 6517 O O . GLU B 1 338 ? -28.219 25.641 7.164 1 44.75 338 GLU B O 1
ATOM 6522 N N . LEU B 1 339 ? -27.641 24.109 8.469 1 36 339 LEU B N 1
ATOM 6523 C CA . LEU B 1 339 ? -29.047 23.75 8.633 1 36 339 LEU B CA 1
ATOM 6524 C C . LEU B 1 339 ? -29.797 24.859 9.352 1 36 339 LEU B C 1
ATOM 6526 O O . LEU B 1 339 ? -29.5 25.188 10.508 1 36 339 LEU B O 1
ATOM 6530 N N . PHE B 1 340 ? -30.016 25.844 8.664 1 29.58 340 PHE B N 1
ATOM 6531 C CA . PHE B 1 340 ? -31 26.766 9.234 1 29.58 340 PHE B CA 1
ATOM 6532 C C . PHE B 1 340 ? -32.312 26.031 9.539 1 29.58 340 PHE B C 1
ATOM 6534 O O . PHE B 1 340 ? -33 25.609 8.617 1 29.58 340 PHE B O 1
ATOM 6541 N N . VAL B 1 341 ? -32.25 25.062 10.43 1 28.92 341 VAL B N 1
ATOM 6542 C CA . VAL B 1 341 ? -33.531 24.547 10.898 1 28.92 341 VAL B CA 1
ATOM 6543 C C . VAL B 1 341 ? -34.406 25.703 11.375 1 28.92 341 VAL B C 1
ATOM 6545 O O . VAL B 1 341 ? -34.094 26.344 12.391 1 28.92 341 VAL B O 1
ATOM 6548 N N . SER B 1 342 ? -34.719 26.609 10.531 1 26.38 342 SER B N 1
ATOM 6549 C CA . SER B 1 342 ? -35.875 27.406 10.914 1 26.38 342 SER B CA 1
ATOM 6550 C C . SER B 1 342 ? -37 26.531 11.398 1 26.38 342 SER B C 1
ATOM 6552 O O . SER B 1 342 ? -37.438 25.609 10.703 1 26.38 342 SER B O 1
ATOM 6554 N N . TYR B 1 343 ? -36.812 26.141 12.719 1 27.12 343 TYR B N 1
ATOM 6555 C CA . TYR B 1 343 ? -38.031 25.641 13.383 1 27.12 343 TYR B CA 1
ATOM 6556 C C . TYR B 1 343 ? -39.25 26.438 12.945 1 27.12 343 TYR B C 1
ATOM 6558 O O . TYR B 1 343 ? -39.406 27.609 13.32 1 27.12 343 TYR B O 1
ATOM 6566 N N . LEU B 1 344 ? -39.5 26.406 11.742 1 26.19 344 LEU B N 1
ATOM 6567 C CA . LEU B 1 344 ? -40.875 26.875 11.461 1 26.19 344 LEU B CA 1
ATOM 6568 C C . LEU B 1 344 ? -41.906 26.125 12.297 1 26.19 344 LEU B C 1
ATOM 6570 O O . LEU B 1 344 ? -42.094 24.922 12.117 1 26.19 344 LEU B O 1
ATOM 6574 N N . VAL B 1 345 ? -41.781 26.312 13.648 1 25.5 345 VAL B N 1
ATOM 6575 C CA . VAL B 1 345 ? -42.969 26.016 14.461 1 25.5 345 VAL B CA 1
ATOM 6576 C C . VAL B 1 345 ? -44.219 26.578 13.789 1 25.5 345 VAL B C 1
ATOM 6578 O O . VAL B 1 345 ? -44.344 27.797 13.656 1 25.5 345 VAL B O 1
ATOM 6581 N N . ILE B 1 346 ? -44.469 25.953 12.719 1 26.48 346 ILE B N 1
ATOM 6582 C CA . ILE B 1 346 ? -45.812 26.281 12.242 1 26.48 346 ILE B CA 1
ATOM 6583 C C . ILE B 1 346 ? -46.812 26.156 13.398 1 26.48 346 ILE B C 1
ATOM 6585 O O . ILE B 1 346 ? -47.031 25.062 13.93 1 26.48 346 ILE B O 1
ATOM 6589 N N . PHE B 1 347 ? -46.656 27.125 14.32 1 25.41 347 PHE B N 1
ATOM 6590 C CA . PHE B 1 347 ? -47.781 27.375 15.203 1 25.41 347 PHE B CA 1
ATOM 6591 C C . PHE B 1 347 ? -49.094 27.484 14.406 1 25.41 347 PHE B C 1
ATOM 6593 O O . PHE B 1 347 ? -49.25 28.422 13.625 1 25.41 347 PHE B O 1
ATOM 6600 N N . CYS B 1 348 ? -49.375 26.312 13.836 1 26.41 348 CYS B N 1
ATOM 6601 C CA . CYS B 1 348 ? -50.75 26.297 13.383 1 26.41 348 CYS B CA 1
ATOM 6602 C C . CYS B 1 348 ? -51.719 26.719 14.5 1 26.41 348 CYS B C 1
ATOM 6604 O O . CYS B 1 348 ? -51.906 25.969 15.469 1 26.41 348 CYS B O 1
ATOM 6606 N N . PHE B 1 349 ? -51.531 27.953 14.984 1 25.7 349 PHE B N 1
ATOM 6607 C CA . PHE B 1 349 ? -52.656 28.531 15.703 1 25.7 349 PHE B CA 1
ATOM 6608 C C . PHE B 1 349 ? -53.938 28.328 14.922 1 25.7 349 PHE B C 1
ATOM 6610 O O . PHE B 1 349 ? -54.156 28.953 13.891 1 25.7 349 PHE B O 1
ATOM 6617 N N . LEU B 1 350 ? -54.312 27.031 14.797 1 26.47 350 LEU B N 1
ATOM 6618 C CA . LEU B 1 350 ? -55.688 26.828 14.422 1 26.47 350 LEU B CA 1
ATOM 6619 C C . LEU B 1 350 ? -56.625 27.672 15.281 1 26.47 350 LEU B C 1
ATOM 6621 O O . LEU B 1 350 ? -56.75 27.438 16.484 1 26.47 350 LEU B O 1
ATOM 6625 N N . ASP B 1 351 ? -56.5 28.969 15.18 1 25.72 351 ASP B N 1
ATOM 6626 C CA . ASP B 1 351 ? -57.688 29.703 15.602 1 25.72 351 ASP B CA 1
ATOM 6627 C C . ASP B 1 351 ? -58.938 29.172 14.891 1 25.72 351 ASP B C 1
ATOM 6629 O O . ASP B 1 351 ? -59.094 29.391 13.688 1 25.72 351 ASP B O 1
ATOM 6633 N N . CYS B 1 352 ? -59.344 27.938 15.188 1 25.95 352 CYS B N 1
ATOM 6634 C CA . CYS B 1 352 ? -60.594 27.328 14.766 1 25.95 352 CYS B CA 1
ATOM 6635 C C . CYS B 1 352 ? -61.75 28.312 14.883 1 25.95 352 CYS B C 1
ATOM 6637 O O . CYS B 1 352 ? -62.906 27.953 14.648 1 25.95 352 CYS B O 1
ATOM 6639 N N . ASN B 1 353 ? -61.625 29.359 15.727 1 25.3 353 ASN B N 1
ATOM 6640 C CA . ASN B 1 353 ? -62.938 30 15.836 1 25.3 353 ASN B CA 1
ATOM 6641 C C . ASN B 1 353 ? -63.344 30.656 14.523 1 25.3 353 ASN B C 1
ATOM 6643 O O . ASN B 1 353 ? -64.5 30.875 14.273 1 25.3 353 ASN B O 1
ATOM 6647 N N . SER B 1 354 ? -62.5 31.703 14.031 1 23.36 354 SER B N 1
ATOM 6648 C CA . SER B 1 354 ? -63.188 32.656 13.172 1 23.36 354 SER B CA 1
ATOM 6649 C C . SER B 1 354 ? -63.438 32.031 11.789 1 23.36 354 SER B C 1
ATOM 6651 O O . SER B 1 354 ? -62.688 31.188 11.328 1 23.36 354 SER B O 1
ATOM 6653 N N . GLU B 1 355 ? -64.625 32.094 11.18 1 28.38 355 GLU B N 1
ATOM 6654 C CA . GLU B 1 355 ? -65.188 31.938 9.844 1 28.38 355 GLU B CA 1
ATOM 6655 C C . GLU B 1 355 ? -64.188 32.281 8.773 1 28.38 355 GLU B C 1
ATOM 6657 O O . GLU B 1 355 ? -64.25 31.812 7.633 1 28.38 355 GLU B O 1
ATOM 6662 N N . ASP B 1 356 ? -63.469 33.469 8.891 1 25.36 356 ASP B N 1
ATOM 6663 C CA . ASP B 1 356 ? -63.031 34.219 7.707 1 25.36 356 ASP B CA 1
ATOM 6664 C C . ASP B 1 356 ? -61.781 33.594 7.113 1 25.36 356 ASP B C 1
ATOM 6666 O O . ASP B 1 356 ? -61.156 32.75 7.73 1 25.36 356 ASP B O 1
ATOM 6670 N N . GLU B 1 357 ? -60.844 34.594 6.617 1 25.38 357 GLU B N 1
ATOM 6671 C CA . GLU B 1 357 ? -59.875 34.75 5.535 1 25.38 357 GLU B CA 1
ATOM 6672 C C . GLU B 1 357 ? -58.625 33.906 5.797 1 25.38 357 GLU B C 1
ATOM 6674 O O . GLU B 1 357 ? -58.375 33.5 6.934 1 25.38 357 GLU B O 1
ATOM 6679 N N . MET B 1 358 ? -57.719 33.875 4.699 1 27.5 358 MET B N 1
ATOM 6680 C CA . MET B 1 358 ? -56.438 33.25 4.332 1 27.5 358 MET B CA 1
ATOM 6681 C C . MET B 1 358 ? -55.406 33.5 5.414 1 27.5 358 MET B C 1
ATOM 6683 O O . MET B 1 358 ? -55.062 34.625 5.715 1 27.5 358 MET B O 1
ATOM 6687 N N . GLY B 1 359 ? -55.469 32.844 6.531 1 26.97 359 GLY B N 1
ATOM 6688 C CA . GLY B 1 359 ? -54.656 33.125 7.688 1 26.97 359 GLY B CA 1
ATOM 6689 C C . GLY B 1 359 ? -53.156 33.219 7.355 1 26.97 359 GLY B C 1
ATOM 6690 O O . GLY B 1 359 ? -52.656 32.438 6.551 1 26.97 359 GLY B O 1
ATOM 6691 N N . SER B 1 360 ? -52.719 34.531 7.043 1 26.8 360 SER B N 1
ATOM 6692 C CA . SER B 1 360 ? -51.344 34.969 6.754 1 26.8 360 SER B CA 1
ATOM 6693 C C . SER B 1 360 ? -50.375 34.469 7.824 1 26.8 360 SER B C 1
ATOM 6695 O O . SER B 1 360 ? -50.719 34.438 9.008 1 26.8 360 SER B O 1
ATOM 6697 N N . LEU B 1 361 ? -49.594 33.438 7.516 1 29.05 361 LEU B N 1
ATOM 6698 C CA . LEU B 1 361 ? -48.562 32.969 8.414 1 29.05 361 LEU B CA 1
ATOM 6699 C C . LEU B 1 361 ? -47.531 34.062 8.703 1 29.05 361 LEU B C 1
ATOM 6701 O O . LEU B 1 361 ? -46.969 34.656 7.777 1 29.05 361 LEU B O 1
ATOM 6705 N N . LYS B 1 362 ? -47.875 34.938 9.711 1 27.34 362 LYS B N 1
ATOM 6706 C CA . LYS B 1 362 ? -46.969 35.969 10.172 1 27.34 362 LYS B CA 1
ATOM 6707 C C . LYS B 1 362 ? -45.75 35.375 10.859 1 27.34 362 LYS B C 1
ATOM 6709 O O . LYS B 1 362 ? -45.875 34.625 11.844 1 27.34 362 LYS B O 1
ATOM 6714 N N . VAL B 1 363 ? -44.75 34.938 10.008 1 27.86 363 VAL B N 1
ATOM 6715 C CA . VAL B 1 363 ? -43.469 34.625 10.633 1 27.86 363 VAL B CA 1
ATOM 6716 C C . VAL B 1 363 ? -42.875 35.906 11.203 1 27.86 363 VAL B C 1
ATOM 6718 O O . VAL B 1 363 ? -42.656 36.875 10.477 1 27.86 363 VAL B O 1
ATOM 6721 N N . GLU B 1 364 ? -43.219 36.281 12.336 1 25.5 364 GLU B N 1
ATOM 6722 C CA . GLU B 1 364 ? -42.781 37.5 13.008 1 25.5 364 GLU B CA 1
ATOM 6723 C C . GLU B 1 364 ? -41.25 37.562 13.031 1 25.5 364 GLU B C 1
ATOM 6725 O O . GLU B 1 364 ? -40.625 37.125 13.992 1 25.5 364 GLU B O 1
ATOM 6730 N N . ASN B 1 365 ? -40.375 37 12.141 1 27.14 365 ASN B N 1
ATOM 6731 C CA . ASN B 1 365 ? -39.156 37.75 12.281 1 27.14 365 ASN B CA 1
ATOM 6732 C C . ASN B 1 365 ? -39.375 39.25 11.977 1 27.14 365 ASN B C 1
ATOM 6734 O O . ASN B 1 365 ? -40.375 39.594 11.359 1 27.14 365 ASN B O 1
ATOM 6738 N N . GLY B 1 366 ? -38.688 40.25 12.43 1 28.91 366 GLY B N 1
ATOM 6739 C CA . GLY B 1 366 ? -38.844 41.688 12.148 1 28.91 366 GLY B CA 1
ATOM 6740 C C . GLY B 1 366 ? -39.406 41.938 10.766 1 28.91 366 GLY B C 1
ATOM 6741 O O . GLY B 1 366 ? -40.25 42.812 10.602 1 28.91 366 GLY B O 1
ATOM 6742 N N . ASP B 1 367 ? -38.688 41.562 9.672 1 29.19 367 ASP B N 1
ATOM 6743 C CA . ASP B 1 367 ? -39.156 42.031 8.375 1 29.19 367 ASP B CA 1
ATOM 6744 C C . ASP B 1 367 ? -40.375 41.25 7.906 1 29.19 367 ASP B C 1
ATOM 6746 O O . ASP B 1 367 ? -40.438 40.031 8.062 1 29.19 367 ASP B O 1
ATOM 6750 N N . ASP B 1 368 ? -41.625 41.781 7.965 1 29.59 368 ASP B N 1
ATOM 6751 C CA . ASP B 1 368 ? -43 41.469 7.598 1 29.59 368 ASP B CA 1
ATOM 6752 C C . ASP B 1 368 ? -43.062 40.75 6.258 1 29.59 368 ASP B C 1
ATOM 6754 O O . ASP B 1 368 ? -43.219 41.375 5.211 1 29.59 368 ASP B O 1
ATOM 6758 N N . TYR B 1 369 ? -42 39.906 5.867 1 27.36 369 TYR B N 1
ATOM 6759 C CA . TYR B 1 369 ? -42.188 39.375 4.523 1 27.36 369 TYR B CA 1
ATOM 6760 C C . TYR B 1 369 ? -43.438 38.469 4.461 1 27.36 369 TYR B C 1
ATOM 6762 O O . TYR B 1 369 ? -43.625 37.625 5.332 1 27.36 369 TYR B O 1
ATOM 6770 N N . LYS B 1 370 ? -44.562 39.062 4.02 1 29.7 370 LYS B N 1
ATOM 6771 C CA . LYS B 1 370 ? -45.844 38.438 3.717 1 29.7 370 LYS B CA 1
ATOM 6772 C C . LYS B 1 370 ? -45.719 37.469 2.549 1 29.7 370 LYS B C 1
ATOM 6774 O O . LYS B 1 370 ? -45.312 37.844 1.455 1 29.7 370 LYS B O 1
ATOM 6779 N N . ILE B 1 371 ? -45.156 36.25 2.744 1 27.62 371 ILE B N 1
ATOM 6780 C CA . ILE B 1 371 ? -45.156 35.406 1.571 1 27.62 371 ILE B CA 1
ATOM 6781 C C . ILE B 1 371 ? -46.562 34.906 1.296 1 27.62 371 ILE B C 1
ATOM 6783 O O . ILE B 1 371 ? -47.188 34.25 2.15 1 27.62 371 ILE B O 1
ATOM 6787 N N . PRO B 1 372 ? -47.25 35.469 0.415 1 28.91 372 PRO B N 1
ATOM 6788 C CA . PRO B 1 372 ? -48.594 35 0.018 1 28.91 372 PRO B CA 1
ATOM 6789 C C . PRO B 1 372 ? -48.625 33.531 -0.43 1 28.91 372 PRO B C 1
ATOM 6791 O O . PRO B 1 372 ? -47.781 33.125 -1.243 1 28.91 372 PRO B O 1
ATOM 6794 N N . ILE B 1 373 ? -48.688 32.594 0.585 1 27.66 373 ILE B N 1
ATOM 6795 C CA . ILE B 1 373 ? -48.719 31.203 0.195 1 27.66 373 ILE B CA 1
ATOM 6796 C C . ILE B 1 373 ? -50.062 30.891 -0.449 1 27.66 373 ILE B C 1
ATOM 6798 O O . ILE B 1 373 ? -51.125 31.031 0.189 1 27.66 373 ILE B O 1
ATOM 6802 N N . ASN B 1 374 ? -50.156 31.312 -1.714 1 27.06 374 ASN B N 1
ATOM 6803 C CA . ASN B 1 374 ? -51.375 30.875 -2.441 1 27.06 374 ASN B CA 1
ATOM 6804 C C . ASN B 1 374 ? -51.438 29.359 -2.518 1 27.06 374 ASN B C 1
ATOM 6806 O O . ASN B 1 374 ? -50.594 28.703 -3.127 1 27.06 374 ASN B O 1
ATOM 6810 N N . LEU B 1 375 ? -51.906 28.719 -1.458 1 27.2 375 LEU B N 1
ATOM 6811 C CA . LEU B 1 375 ? -52.094 27.281 -1.277 1 27.2 375 LEU B CA 1
ATOM 6812 C C . LEU B 1 375 ? -52.906 26.688 -2.432 1 27.2 375 LEU B C 1
ATOM 6814 O O . LEU B 1 375 ? -53.406 25.562 -2.338 1 27.2 375 LEU B O 1
ATOM 6818 N N . ARG B 1 376 ? -53.281 27.516 -3.361 1 29.3 376 ARG B N 1
ATOM 6819 C CA . ARG B 1 376 ? -54.062 26.781 -4.355 1 29.3 376 ARG B CA 1
ATOM 6820 C C . ARG B 1 376 ? -53.219 25.703 -5.012 1 29.3 376 ARG B C 1
ATOM 6822 O O . ARG B 1 376 ? -53.75 24.719 -5.535 1 29.3 376 ARG B O 1
ATOM 6829 N N . GLY B 1 377 ? -52.156 26.172 -5.605 1 25.78 377 GLY B N 1
ATOM 6830 C CA . GLY B 1 377 ? -51.438 25.359 -6.566 1 25.78 377 GLY B CA 1
ATOM 6831 C C . GLY B 1 377 ? -50.656 24.219 -5.926 1 25.78 377 GLY B C 1
ATOM 6832 O O . GLY B 1 377 ? -50.656 24.078 -4.703 1 25.78 377 GLY B O 1
ATOM 6833 N N . ASN B 1 378 ? -49.969 23.344 -6.816 1 26.41 378 ASN B N 1
ATOM 6834 C CA . ASN B 1 378 ? -49.312 22.047 -6.582 1 26.41 378 ASN B CA 1
ATOM 6835 C C . ASN B 1 378 ? -48.25 22.141 -5.484 1 26.41 378 ASN B C 1
ATOM 6837 O O . ASN B 1 378 ? -47.719 23.219 -5.238 1 26.41 378 ASN B O 1
ATOM 6841 N N . ILE B 1 379 ? -48.281 21.266 -4.445 1 28.05 379 ILE B N 1
ATOM 6842 C CA . ILE B 1 379 ? -47.438 21 -3.291 1 28.05 379 ILE B CA 1
ATOM 6843 C C . ILE B 1 379 ? -45.969 21.312 -3.641 1 28.05 379 ILE B C 1
ATOM 6845 O O . ILE B 1 379 ? -45.125 21.297 -2.768 1 28.05 379 ILE B O 1
ATOM 6849 N N . SER B 1 380 ? -45.719 21.578 -4.891 1 26.42 380 SER B N 1
ATOM 6850 C CA . SER B 1 380 ? -44.344 21.781 -5.34 1 26.42 380 SER B CA 1
ATOM 6851 C C . SER B 1 380 ? -43.75 23.047 -4.742 1 26.42 380 SER B C 1
ATOM 6853 O O . SER B 1 380 ? -42.531 23.156 -4.574 1 26.42 380 SER B O 1
ATOM 6855 N N . ASP B 1 381 ? -44.594 24.031 -4.605 1 26.91 381 ASP B N 1
ATOM 6856 C CA . ASP B 1 381 ? -44.031 25.359 -4.355 1 26.91 381 ASP B CA 1
ATOM 6857 C C . ASP B 1 381 ? -43.625 25.516 -2.887 1 26.91 381 ASP B C 1
ATOM 6859 O O . ASP B 1 381 ? -43.094 26.547 -2.488 1 26.91 381 ASP B O 1
ATOM 6863 N N . LEU B 1 382 ? -44.219 24.609 -1.975 1 28.98 382 LEU B N 1
ATOM 6864 C CA . LEU B 1 382 ? -43.875 24.766 -0.558 1 28.98 382 LEU B CA 1
ATOM 6865 C C . LEU B 1 382 ? -42.406 24.531 -0.307 1 28.98 382 LEU B C 1
ATOM 6867 O O . LEU B 1 382 ? -41.844 25 0.696 1 28.98 382 LEU B O 1
ATOM 6871 N N . PHE B 1 383 ? -41.75 23.812 -1.211 1 28.66 383 PHE B N 1
ATOM 6872 C CA . PHE B 1 383 ? -40.344 23.531 -1.012 1 28.66 383 PHE B CA 1
ATOM 6873 C C . PHE B 1 383 ? -39.531 24.828 -0.975 1 28.66 383 PHE B C 1
ATOM 6875 O O . PHE B 1 383 ? -38.344 24.812 -0.646 1 28.66 383 PHE B O 1
ATOM 6882 N N . LEU B 1 384 ? -40.188 25.906 -1.461 1 26.7 384 LEU B N 1
ATOM 6883 C CA . LEU B 1 384 ? -39.312 27.047 -1.754 1 26.7 384 LEU B CA 1
ATOM 6884 C C . LEU B 1 384 ? -38.906 27.75 -0.472 1 26.7 384 LEU B C 1
ATOM 6886 O O . LEU B 1 384 ? -37.938 28.516 -0.465 1 26.7 384 LEU B O 1
ATOM 6890 N N . LEU B 1 385 ? -39.75 27.562 0.583 1 27.75 385 LEU B N 1
ATOM 6891 C CA . LEU B 1 385 ? -39.562 28.594 1.589 1 27.75 385 LEU B CA 1
ATOM 6892 C C . LEU B 1 385 ? -38.344 28.266 2.463 1 27.75 385 LEU B C 1
ATOM 6894 O O . LEU B 1 385 ? -37.938 29.078 3.297 1 27.75 385 LEU B O 1
ATOM 6898 N N . THR B 1 386 ? -38.031 26.969 2.521 1 28.27 386 THR B N 1
ATOM 6899 C CA . THR B 1 386 ? -36.969 26.609 3.463 1 28.27 386 THR B CA 1
ATOM 6900 C C . THR B 1 386 ? -35.688 27.344 3.119 1 28.27 386 THR B C 1
ATOM 6902 O O . THR B 1 386 ? -34.688 27.234 3.844 1 28.27 386 THR B O 1
ATOM 6905 N N . SER B 1 387 ? -35.625 27.859 1.937 1 26.2 387 SER B N 1
ATOM 6906 C CA . SER B 1 387 ? -34.375 28.484 1.53 1 26.2 387 SER B CA 1
ATOM 6907 C C . SER B 1 387 ? -34.219 29.875 2.129 1 26.2 387 SER B C 1
ATOM 6909 O O . SER B 1 387 ? -33.469 30.703 1.624 1 26.2 387 SER B O 1
ATOM 6911 N N . LEU B 1 388 ? -35.188 30.266 3.139 1 26.48 388 LEU B N 1
ATOM 6912 C CA . LEU B 1 388 ? -34.938 31.672 3.441 1 26.48 388 LEU B CA 1
ATOM 6913 C C . LEU B 1 388 ? -33.688 31.844 4.258 1 26.48 388 LEU B C 1
ATOM 6915 O O . LEU B 1 388 ? -33.406 31.062 5.164 1 26.48 388 LEU B O 1
ATOM 6919 N N . PRO B 1 389 ? -32.688 32.562 3.914 1 27.5 389 PRO B N 1
ATOM 6920 C CA . PRO B 1 389 ? -31.312 32.844 4.293 1 27.5 389 PRO B CA 1
ATOM 6921 C C . PRO B 1 389 ? -31.172 33.281 5.746 1 27.5 389 PRO B C 1
ATOM 6923 O O . PRO B 1 389 ? -30.047 33.5 6.219 1 27.5 389 PRO B O 1
ATOM 6926 N N . PHE B 1 390 ? -32.25 33.875 6.477 1 27.06 390 PHE B N 1
ATOM 6927 C CA . PHE B 1 390 ? -31.922 34.812 7.562 1 27.06 390 PHE B CA 1
ATOM 6928 C C . PHE B 1 390 ? -31.594 34.031 8.836 1 27.06 390 PHE B C 1
ATOM 6930 O O . PHE B 1 390 ? -31.203 34.625 9.844 1 27.06 390 PHE B O 1
ATOM 6937 N N . PHE B 1 391 ? -32.375 32.906 9.234 1 27.42 391 PHE B N 1
ATOM 6938 C CA . PHE B 1 391 ? -32.25 32.531 10.641 1 27.42 391 PHE B CA 1
ATOM 6939 C C . PHE B 1 391 ? -30.953 31.75 10.875 1 27.42 391 PHE B C 1
ATOM 6941 O O . PHE B 1 391 ? -30.609 30.875 10.07 1 27.42 391 PHE B O 1
ATOM 6948 N N . PRO B 1 392 ? -30.047 32.281 11.781 1 24.53 392 PRO B N 1
ATOM 6949 C CA . PRO B 1 392 ? -28.734 31.719 12.086 1 24.53 392 PRO B CA 1
ATOM 6950 C C . PRO B 1 392 ? -28.812 30.25 12.523 1 24.53 392 PRO B C 1
ATOM 6952 O O . PRO B 1 392 ? -29.766 29.859 13.203 1 24.53 392 PRO B O 1
ATOM 6955 N N . ARG B 1 393 ? -28.359 29.281 11.812 1 26.98 393 ARG B N 1
ATOM 6956 C CA . ARG B 1 393 ? -28.328 27.828 11.727 1 26.98 393 ARG B CA 1
ATOM 6957 C C . ARG B 1 393 ? -27.875 27.203 13.047 1 26.98 393 ARG B C 1
ATOM 6959 O O . ARG B 1 393 ? -27.812 25.984 13.172 1 26.98 393 ARG B O 1
ATOM 6966 N N . THR B 1 394 ? -27.203 27.922 14.039 1 25.12 394 THR B N 1
ATOM 6967 C CA . THR B 1 394 ? -26.391 27.219 15.031 1 25.12 394 THR B CA 1
ATOM 6968 C C . THR B 1 394 ? -27.281 26.422 15.992 1 25.12 394 THR B C 1
ATOM 6970 O O . THR B 1 394 ? -26.938 25.312 16.375 1 25.12 394 THR B O 1
ATOM 6973 N N . ASP B 1 395 ? -27.938 27.125 16.891 1 23.52 395 ASP B N 1
ATOM 6974 C CA . ASP B 1 395 ? -28.312 26.641 18.219 1 23.52 395 ASP B CA 1
ATOM 6975 C C . ASP B 1 395 ? -29.516 25.719 18.141 1 23.52 395 ASP B C 1
ATOM 6977 O O . ASP B 1 395 ? -30.672 26.156 18.281 1 23.52 395 ASP B O 1
ATOM 6981 N N . LEU B 1 396 ? -29.531 24.891 17.188 1 25.67 396 LEU B N 1
ATOM 6982 C CA . LEU B 1 396 ? -30.672 23.984 17.234 1 25.67 396 LEU B CA 1
ATOM 6983 C C . LEU B 1 396 ? -30.672 23.156 18.5 1 25.67 396 LEU B C 1
ATOM 6985 O O . LEU B 1 396 ? -29.938 22.172 18.609 1 25.67 396 LEU B O 1
ATOM 6989 N N . LYS B 1 397 ? -30.469 23.844 19.703 1 24.31 397 LYS B N 1
ATOM 6990 C CA . LYS B 1 397 ? -30.688 23.172 20.984 1 24.31 397 LYS B CA 1
ATOM 6991 C C . LYS B 1 397 ? -31.875 22.219 20.922 1 24.31 397 LYS B C 1
ATOM 6993 O O . LYS B 1 397 ? -32.969 22.609 20.484 1 24.31 397 LYS B O 1
ATOM 6998 N N . ARG B 1 398 ? -31.438 21 20.75 1 26.19 398 ARG B N 1
ATOM 6999 C CA . ARG B 1 398 ? -32.281 19.812 20.875 1 26.19 398 ARG B CA 1
ATOM 7000 C C . ARG B 1 398 ? -33.219 19.938 22.062 1 26.19 398 ARG B C 1
ATOM 7002 O O . ARG B 1 398 ? -32.781 19.906 23.219 1 26.19 398 ARG B O 1
ATOM 7009 N N . SER B 1 399 ? -34 20.969 22.109 1 24.17 399 SER B N 1
ATOM 7010 C CA . SER B 1 399 ? -34.938 20.797 23.203 1 24.17 399 SER B CA 1
ATOM 7011 C C . SER B 1 399 ? -35.594 19.422 23.172 1 24.17 399 SER B C 1
ATOM 7013 O O . SER B 1 399 ? -36.312 19.094 22.234 1 24.17 399 SER B O 1
ATOM 7015 N N . PHE B 1 400 ? -34.719 18.375 23.297 1 26.39 400 PHE B N 1
ATOM 7016 C CA . PHE B 1 400 ? -35.125 17.016 23.562 1 26.39 400 PHE B CA 1
ATOM 7017 C C . PHE B 1 400 ? -36.094 16.969 24.734 1 26.39 400 PHE B C 1
ATOM 7019 O O . PHE B 1 400 ? -35.844 17.547 25.797 1 26.39 400 PHE B O 1
ATOM 7026 N N . PHE B 1 401 ? -37.312 17.141 24.375 1 25.81 401 PHE B N 1
ATOM 7027 C CA . PHE B 1 401 ? -38.25 16.812 25.438 1 25.81 401 PHE B CA 1
ATOM 7028 C C . PHE B 1 401 ? -38.156 15.336 25.812 1 25.81 401 PHE B C 1
ATOM 7030 O O . PHE B 1 401 ? -38.219 14.461 24.938 1 25.81 401 PHE B O 1
ATOM 7037 N N . THR B 1 402 ? -37.031 14.992 26.453 1 25.77 402 THR B N 1
ATOM 7038 C CA . THR B 1 402 ? -36.844 13.695 27.094 1 25.77 402 THR B CA 1
ATOM 7039 C C . THR B 1 402 ? -38.094 13.336 27.922 1 25.77 402 THR B C 1
ATOM 7041 O O . THR B 1 402 ? -38.5 14.094 28.797 1 25.77 402 THR B O 1
ATOM 7044 N N . PHE B 1 403 ? -39 12.656 27.172 1 25.42 403 PHE B N 1
ATOM 7045 C CA . PHE B 1 403 ? -40.094 12.086 27.953 1 25.42 403 PHE B CA 1
ATOM 7046 C C . PHE B 1 403 ? -39.562 11.086 28.969 1 25.42 403 PHE B C 1
ATOM 7048 O O . PHE B 1 403 ? -38.844 10.156 28.609 1 25.42 403 PHE B O 1
ATOM 7055 N N . SER B 1 404 ? -38.938 11.594 29.984 1 24.06 404 SER B N 1
ATOM 7056 C CA . SER B 1 404 ? -38.688 10.711 31.109 1 24.06 404 SER B CA 1
ATOM 7057 C C . SER B 1 404 ? -39.875 9.789 31.359 1 24.06 404 SER B C 1
ATOM 7059 O O . SER B 1 404 ? -41.031 10.211 31.266 1 24.06 404 SER B O 1
ATOM 7061 N N . THR B 1 405 ? -39.844 8.578 30.969 1 27.83 405 THR B N 1
ATOM 7062 C CA . THR B 1 405 ? -40.812 7.605 31.422 1 27.83 405 THR B CA 1
ATOM 7063 C C . THR B 1 405 ? -41.25 7.906 32.875 1 27.83 405 THR B C 1
ATOM 7065 O O . THR B 1 405 ? -42.062 7.188 33.438 1 27.83 405 THR B O 1
ATOM 7068 N N . GLY B 1 406 ? -40.469 8.516 33.688 1 27.89 406 GLY B N 1
ATOM 7069 C CA . GLY B 1 406 ? -41.312 8.602 34.875 1 27.89 406 GLY B CA 1
ATOM 7070 C C . GLY B 1 406 ? -42.594 9.383 34.625 1 27.89 406 GLY B C 1
ATOM 7071 O O . GLY B 1 406 ? -43.625 8.797 34.312 1 27.89 406 GLY B O 1
ATOM 7072 N N . LYS B 1 407 ? -42.75 10.711 35.188 1 26.02 407 LYS B N 1
ATOM 7073 C CA . LYS B 1 407 ? -43.938 11.562 35.125 1 26.02 407 LYS B CA 1
ATOM 7074 C C . LYS B 1 407 ? -44.031 12.227 33.75 1 26.02 407 LYS B C 1
ATOM 7076 O O . LYS B 1 407 ? -43.062 12.805 33.25 1 26.02 407 LYS B O 1
ATOM 7081 N N . VAL B 1 408 ? -44.844 11.578 32.812 1 30.03 408 VAL B N 1
ATOM 7082 C CA . VAL B 1 408 ? -45.281 12.172 31.562 1 30.03 408 VAL B CA 1
ATOM 7083 C C . VAL B 1 408 ? -45.438 13.688 31.719 1 30.03 408 VAL B C 1
ATOM 7085 O O . VAL B 1 408 ? -46.188 14.156 32.594 1 30.03 408 VAL B O 1
ATOM 7088 N N . GLY B 1 409 ? -44.406 14.375 31.688 1 28.86 409 GLY B N 1
ATOM 7089 C CA . GLY B 1 409 ? -44.562 15.789 31.969 1 28.86 409 GLY B CA 1
ATOM 7090 C C . GLY B 1 409 ? -45.781 16.391 31.297 1 28.86 409 GLY B C 1
ATOM 7091 O O . GLY B 1 409 ? -46.281 15.859 30.297 1 28.86 409 GLY B O 1
ATOM 7092 N N . GLU B 1 410 ? -46.594 17.25 31.969 1 29.39 410 GLU B N 1
ATOM 7093 C CA . GLU B 1 410 ? -47.875 17.891 31.719 1 29.39 410 GLU B CA 1
ATOM 7094 C C . GLU B 1 410 ? -47.938 18.5 30.312 1 29.39 410 GLU B C 1
ATOM 7096 O O . GLU B 1 410 ? -48.938 18.406 29.625 1 29.39 410 GLU B O 1
ATOM 7101 N N . LEU B 1 411 ? -46.875 19.062 29.922 1 28.88 411 LEU B N 1
ATOM 7102 C CA . LEU B 1 411 ? -46.938 19.812 28.688 1 28.88 411 LEU B CA 1
ATOM 7103 C C . LEU B 1 411 ? -46.906 18.875 27.484 1 28.88 411 LEU B C 1
ATOM 7105 O O . LEU B 1 411 ? -47.594 19.109 26.5 1 28.88 411 LEU B O 1
ATOM 7109 N N . THR B 1 412 ? -46.125 17.828 27.609 1 32.12 412 THR B N 1
ATOM 7110 C CA . THR B 1 412 ? -46.062 16.859 26.516 1 32.12 412 THR B CA 1
ATOM 7111 C C . THR B 1 412 ? -47.406 16.141 26.375 1 32.12 412 THR B C 1
ATOM 7113 O O . THR B 1 412 ? -47.875 15.914 25.266 1 32.12 412 THR B O 1
ATOM 7116 N N . VAL B 1 413 ? -48 15.812 27.484 1 32.53 413 VAL B N 1
ATOM 7117 C CA . VAL B 1 413 ? -49.344 15.25 27.484 1 32.53 413 VAL B CA 1
ATOM 7118 C C . VAL B 1 413 ? -50.312 16.266 26.938 1 32.53 413 VAL B C 1
ATOM 7120 O O . VAL B 1 413 ? -51.219 15.922 26.141 1 32.53 413 VAL B O 1
ATOM 7123 N N . ALA B 1 414 ? -50.094 17.5 27.219 1 32.47 414 ALA B N 1
ATOM 7124 C CA . ALA B 1 414 ? -51.031 18.531 26.797 1 32.47 414 ALA B CA 1
ATOM 7125 C C . ALA B 1 414 ? -50.969 18.734 25.281 1 32.47 414 ALA B C 1
ATOM 7127 O O . ALA B 1 414 ? -52 18.859 24.625 1 32.47 414 ALA B O 1
ATOM 7128 N N . LEU B 1 415 ? -49.781 18.781 24.703 1 32.59 415 LEU B N 1
ATOM 7129 C CA . LEU B 1 415 ? -49.656 18.969 23.266 1 32.59 415 LEU B CA 1
ATOM 7130 C C . LEU B 1 415 ? -50.125 17.734 22.516 1 32.59 415 LEU B C 1
ATOM 7132 O O . LEU B 1 415 ? -50.781 17.859 21.469 1 32.59 415 LEU B O 1
ATOM 7136 N N . SER B 1 416 ? -49.906 16.516 23.094 1 32.53 416 SER B N 1
ATOM 7137 C CA . SER B 1 416 ? -50.5 15.297 22.562 1 32.53 416 SER B CA 1
ATOM 7138 C C . SER B 1 416 ? -52.031 15.359 22.656 1 32.53 416 SER B C 1
ATOM 7140 O O . SER B 1 416 ? -52.719 14.977 21.703 1 32.53 416 SER B O 1
ATOM 7142 N N . ASP B 1 417 ? -52.469 15.836 23.719 1 36 417 ASP B N 1
ATOM 7143 C CA . ASP B 1 417 ? -53.906 15.969 23.922 1 36 417 ASP B CA 1
ATOM 7144 C C . ASP B 1 417 ? -54.5 17 22.953 1 36 417 ASP B C 1
ATOM 7146 O O . ASP B 1 417 ? -55.562 16.781 22.391 1 36 417 ASP B O 1
ATOM 7150 N N . LEU B 1 418 ? -53.844 18.094 22.766 1 33.38 418 LEU B N 1
ATOM 7151 C CA . LEU B 1 418 ? -54.344 19.125 21.859 1 33.38 418 LEU B CA 1
ATOM 7152 C C . LEU B 1 418 ? -54.375 18.641 20.422 1 33.38 418 LEU B C 1
ATOM 7154 O O . LEU B 1 418 ? -55.344 18.875 19.703 1 33.38 418 LEU B O 1
ATOM 7158 N N . LEU B 1 419 ? -53.344 17.969 20.016 1 34.09 419 LEU B N 1
ATOM 7159 C CA . LEU B 1 419 ? -53.344 17.391 18.672 1 34.09 419 LEU B CA 1
ATOM 7160 C C . LEU B 1 419 ? -54.375 16.297 18.562 1 34.09 419 LEU B C 1
ATOM 7162 O O . LEU B 1 419 ? -55.062 16.188 17.547 1 34.09 419 LEU B O 1
ATOM 7166 N N . TRP B 1 420 ? -54.594 15.523 19.625 1 33.56 420 TRP B N 1
ATOM 7167 C CA . TRP B 1 420 ? -55.625 14.516 19.688 1 33.56 420 TRP B CA 1
ATOM 7168 C C . TRP B 1 420 ? -57.031 15.156 19.703 1 33.56 420 TRP B C 1
ATOM 7170 O O . TRP B 1 420 ? -57.938 14.727 18.984 1 33.56 420 TRP B O 1
ATOM 7180 N N . ASP B 1 421 ? -57.219 16.094 20.531 1 35.81 421 ASP B N 1
ATOM 7181 C CA . ASP B 1 421 ? -58.5 16.766 20.625 1 35.81 421 ASP B CA 1
ATOM 7182 C C . ASP B 1 421 ? -58.875 17.453 19.312 1 35.81 421 ASP B C 1
ATOM 7184 O O . ASP B 1 421 ? -60.031 17.422 18.891 1 35.81 421 ASP B O 1
ATOM 7188 N N . ASP B 1 422 ? -58 18.094 18.656 1 33.56 422 ASP B N 1
ATOM 7189 C CA . ASP B 1 422 ? -58.281 18.703 17.359 1 33.56 422 ASP B CA 1
ATOM 7190 C C . ASP B 1 422 ? -58.562 17.641 16.297 1 33.56 422 ASP B C 1
ATOM 7192 O O . ASP B 1 422 ? -59.438 17.812 15.461 1 33.56 422 ASP B O 1
ATOM 7196 N N . MET B 1 423 ? -57.906 16.531 16.391 1 33.81 423 MET B N 1
ATOM 7197 C CA . MET B 1 423 ? -58.188 15.406 15.508 1 33.81 423 MET B CA 1
ATOM 7198 C C . MET B 1 423 ? -59.562 14.812 15.812 1 33.81 423 MET B C 1
ATOM 7200 O O . MET B 1 423 ? -60.281 14.406 14.906 1 33.81 423 MET B O 1
ATOM 7204 N N . VAL B 1 424 ? -59.906 14.789 17.031 1 34.88 424 VAL B N 1
ATOM 7205 C CA . VAL B 1 424 ? -61.156 14.18 17.422 1 34.88 424 VAL B CA 1
ATOM 7206 C C . VAL B 1 424 ? -62.281 15.219 17.359 1 34.88 424 VAL B C 1
ATOM 7208 O O . VAL B 1 424 ? -63.406 14.906 16.953 1 34.88 424 VAL B O 1
ATOM 7211 N N . ALA B 1 425 ? -62.219 16.422 17.875 1 34.91 425 ALA B N 1
ATOM 7212 C CA . ALA B 1 425 ? -63.344 17.375 18.016 1 34.91 425 ALA B CA 1
ATOM 7213 C C . ALA B 1 425 ? -63.094 18.609 17.156 1 34.91 425 ALA B C 1
ATOM 7215 O O . ALA B 1 425 ? -63.875 19.578 17.219 1 34.91 425 ALA B O 1
ATOM 7216 N N . GLY B 1 426 ? -62 18.797 16.672 1 32.66 426 GLY B N 1
ATOM 7217 C CA . GLY B 1 426 ? -61.75 20.062 15.984 1 32.66 426 GLY B CA 1
ATOM 7218 C C . GLY B 1 426 ? -62.656 20.266 14.781 1 32.66 426 GLY B C 1
ATOM 7219 O O . GLY B 1 426 ? -63.219 19.312 14.242 1 32.66 426 GLY B O 1
ATOM 7220 N N . PRO B 1 427 ? -63.281 21.406 14.633 1 32.47 427 PRO B N 1
ATOM 7221 C CA . PRO B 1 427 ? -64.375 21.688 13.688 1 32.47 427 PRO B CA 1
ATOM 7222 C C . PRO B 1 427 ? -64.062 21.172 12.281 1 32.47 427 PRO B C 1
ATOM 7224 O O . PRO B 1 427 ? -65 20.922 11.508 1 32.47 427 PRO B O 1
ATOM 7227 N N . GLU B 1 428 ? -63 21.578 11.852 1 31.11 428 GLU B N 1
ATOM 7228 C CA . GLU B 1 428 ? -62.844 21.297 10.43 1 31.11 428 GLU B CA 1
ATOM 7229 C C . GLU B 1 428 ? -62.719 19.797 10.172 1 31.11 428 GLU B C 1
ATOM 7231 O O . GLU B 1 428 ? -61.625 19.281 9.977 1 31.11 428 GLU B O 1
ATOM 7236 N N . ARG B 1 429 ? -63.5 19.094 10.898 1 29.16 429 ARG B N 1
ATOM 7237 C CA . ARG B 1 429 ? -63.688 17.656 10.688 1 29.16 429 ARG B CA 1
ATOM 7238 C C . ARG B 1 429 ? -64.312 17.391 9.312 1 29.16 429 ARG B C 1
ATOM 7240 O O . ARG B 1 429 ? -65.375 17.906 9.008 1 29.16 429 ARG B O 1
ATOM 7247 N N . VAL B 1 430 ? -63.562 17.5 8.297 1 27.67 430 VAL B N 1
ATOM 7248 C CA . VAL B 1 430 ? -64.25 17.281 7.027 1 27.67 430 VAL B CA 1
ATOM 7249 C C . VAL B 1 430 ? -64.938 15.914 7.043 1 27.67 430 VAL B C 1
ATOM 7251 O O . VAL B 1 430 ? -64.312 14.898 7.34 1 27.67 430 VAL B O 1
ATOM 7254 N N . PRO B 1 431 ? -66.125 15.961 7.293 1 25.88 431 PRO B N 1
ATOM 7255 C CA . PRO B 1 431 ? -66.875 14.719 7.266 1 25.88 431 PRO B CA 1
ATOM 7256 C C . PRO B 1 431 ? -66.562 13.828 6.074 1 25.88 431 PRO B C 1
ATOM 7258 O O . PRO B 1 431 ? -66.25 14.336 4.996 1 25.88 431 PRO B O 1
ATOM 7261 N N . VAL B 1 432 ? -65.938 12.797 6.402 1 25.81 432 VAL B N 1
ATOM 7262 C CA . VAL B 1 432 ? -65.75 11.875 5.297 1 25.81 432 VAL B CA 1
ATOM 7263 C C . VAL B 1 432 ? -67.062 11.602 4.562 1 25.81 432 VAL B C 1
ATOM 7265 O O . VAL B 1 432 ? -67.938 11.016 5.125 1 25.81 432 VAL B O 1
ATOM 7268 N N . LEU B 1 433 ? -67.562 12.672 3.959 1 24.94 433 LEU B N 1
ATOM 7269 C CA . LEU B 1 433 ? -68.812 12.586 3.207 1 24.94 433 LEU B CA 1
ATOM 7270 C C . LEU B 1 433 ? -68.75 11.406 2.244 1 24.94 433 LEU B C 1
ATOM 7272 O O . LEU B 1 433 ? -67.75 11.141 1.602 1 24.94 433 LEU B O 1
ATOM 7276 N N . TYR B 1 434 ? -69.562 10.43 2.518 1 24.06 434 TYR B N 1
ATOM 7277 C CA . TYR B 1 434 ? -69.875 9.219 1.763 1 24.06 434 TYR B CA 1
ATOM 7278 C C . TYR B 1 434 ? -70.25 9.555 0.319 1 24.06 434 TYR B C 1
ATOM 7280 O O . TYR B 1 434 ? -70.688 10.672 0.021 1 24.06 434 TYR B O 1
ATOM 7288 N N . GLU B 1 435 ? -69.875 8.688 -0.646 1 27.45 435 GLU B N 1
ATOM 7289 C CA . GLU B 1 435 ? -70 8.875 -2.092 1 27.45 435 GLU B CA 1
ATOM 7290 C C . GLU B 1 435 ? -71.312 9.477 -2.486 1 27.45 435 GLU B C 1
ATOM 7292 O O . GLU B 1 435 ? -71.438 10.164 -3.508 1 27.45 435 GLU B O 1
ATOM 7297 N N . GLU B 1 436 ? -72.375 9.062 -1.823 1 28.42 436 GLU B N 1
ATOM 7298 C CA . GLU B 1 436 ? -73.562 9.508 -2.5 1 28.42 436 GLU B CA 1
ATOM 7299 C C . GLU B 1 436 ? -73.625 11.023 -2.625 1 28.42 436 GLU B C 1
ATOM 7301 O O . GLU B 1 436 ? -74.062 11.555 -3.648 1 28.42 436 GLU B O 1
ATOM 7306 N N . G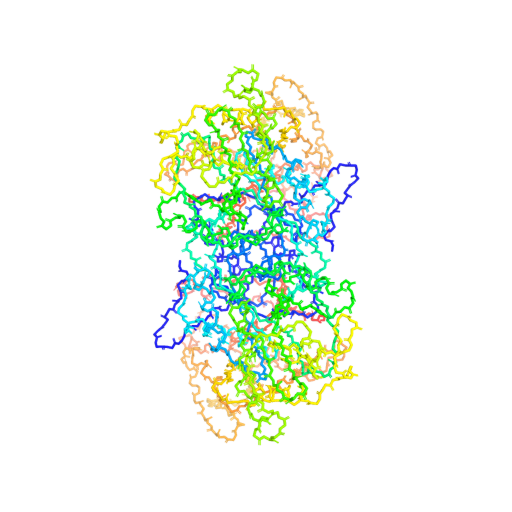LN B 1 437 ? -73.75 11.648 -1.461 1 23.47 437 GLN B N 1
ATOM 7307 C CA . GLN B 1 437 ? -74.062 13.062 -1.472 1 23.47 437 GLN B CA 1
ATOM 7308 C C . GLN B 1 437 ? -72.875 13.938 -1.666 1 23.47 437 GLN B C 1
ATOM 7310 O O . GLN B 1 437 ? -72.75 14.992 -1.042 1 23.47 437 GLN B O 1
ATOM 7315 N N . ILE B 1 438 ? -71.688 13.32 -1.8 1 26.61 438 ILE B N 1
ATOM 7316 C CA . ILE B 1 438 ? -70.562 14.188 -1.84 1 26.61 438 ILE B CA 1
ATOM 7317 C C . ILE B 1 438 ? -70.625 15.117 -3.047 1 26.61 438 ILE B C 1
ATOM 7319 O O . ILE B 1 438 ? -70.562 14.664 -4.191 1 26.61 438 ILE B O 1
ATOM 7323 N N . SER B 1 439 ? -71.5 15.945 -2.881 1 23.61 439 SER B N 1
ATOM 7324 C CA . SER B 1 439 ? -71.75 17 -3.857 1 23.61 439 SER B CA 1
ATOM 7325 C C . SER B 1 439 ? -70.438 17.562 -4.402 1 23.61 439 SER B C 1
ATOM 7327 O O . SER B 1 439 ? -69.375 17.391 -3.793 1 23.61 439 SER B O 1
ATOM 7329 N N . GLU B 1 440 ? -70.375 18.156 -5.66 1 27.12 440 GLU B N 1
ATOM 7330 C CA . GLU B 1 440 ? -69.438 18.828 -6.516 1 27.12 440 GLU B CA 1
ATOM 7331 C C . GLU B 1 440 ? -68.438 19.625 -5.688 1 27.12 440 GLU B C 1
ATOM 7333 O O . GLU B 1 440 ? -67.312 19.891 -6.137 1 27.12 440 GLU B O 1
ATOM 7338 N N . ARG B 1 441 ? -68.875 20.078 -4.496 1 23.86 441 ARG B N 1
ATOM 7339 C CA . ARG B 1 441 ? -68.188 21.203 -3.852 1 23.86 441 ARG B CA 1
ATOM 7340 C C . ARG B 1 441 ? -66.938 20.734 -3.17 1 23.86 441 ARG B C 1
ATOM 7342 O O . ARG B 1 441 ? -65.938 21.438 -3.184 1 23.86 441 ARG B O 1
ATOM 7349 N N . TYR B 1 442 ? -66.938 19.594 -2.406 1 25.03 442 TYR B N 1
ATOM 7350 C CA . TYR B 1 442 ? -65.938 19.359 -1.387 1 25.03 442 TYR B CA 1
ATOM 7351 C C . TYR B 1 442 ? -64.688 18.656 -1.979 1 25.03 442 TYR B C 1
ATOM 7353 O O . TYR B 1 442 ? -63.781 18.281 -1.253 1 25.03 442 TYR B O 1
ATOM 7361 N N . ARG B 1 443 ? -64.688 18.078 -3.219 1 27.39 443 ARG B N 1
ATOM 7362 C CA . ARG B 1 443 ? -63.5 17.484 -3.881 1 27.39 443 ARG B CA 1
ATOM 7363 C C . ARG B 1 443 ? -62.312 18.422 -3.799 1 27.39 443 ARG B C 1
ATOM 7365 O O . ARG B 1 443 ? -61.188 18 -4.027 1 27.39 443 ARG B O 1
ATOM 7372 N N . THR B 1 444 ? -62.5 19.609 -3.83 1 23.62 444 THR B N 1
ATOM 7373 C CA . THR B 1 444 ? -61.5 20.625 -4.078 1 23.62 444 THR B CA 1
ATOM 7374 C C . THR B 1 444 ? -60.594 20.812 -2.852 1 23.62 444 THR B C 1
ATOM 7376 O O . THR B 1 444 ? -59.438 21.219 -2.977 1 23.62 444 THR B O 1
ATOM 7379 N N . GLU B 1 445 ? -61.125 20.672 -1.521 1 24.39 445 GLU B N 1
ATOM 7380 C CA . GLU B 1 445 ? -60.469 21.344 -0.406 1 24.39 445 GLU B CA 1
ATOM 7381 C C . GLU B 1 445 ? -59.562 20.375 0.363 1 24.39 445 GLU B C 1
ATOM 7383 O O . GLU B 1 445 ? -59.156 20.672 1.491 1 24.39 445 GLU B O 1
ATOM 7388 N N . LEU B 1 446 ? -59.469 19.094 0.005 1 25.73 446 LEU B N 1
ATOM 7389 C CA . LEU B 1 446 ? -58.625 18.234 0.862 1 25.73 446 LEU B CA 1
ATOM 7390 C C . LEU B 1 446 ? -57.188 18.75 0.918 1 25.73 446 LEU B C 1
ATOM 7392 O O . LEU B 1 446 ? -56.5 18.812 -0.107 1 25.73 446 LEU B O 1
ATOM 7396 N N . LYS B 1 447 ? -56.875 19.578 1.901 1 25.42 447 LYS B N 1
ATOM 7397 C CA . LYS B 1 447 ? -55.688 20.375 2.115 1 25.42 447 LYS B CA 1
ATOM 7398 C C . LYS B 1 447 ? -54.5 19.484 2.473 1 25.42 447 LYS B C 1
ATOM 7400 O O . LYS B 1 447 ? -54.656 18.484 3.18 1 25.42 447 LYS B O 1
ATOM 7405 N N . PRO B 1 448 ? -53.344 19.516 1.635 1 25.67 448 PRO B N 1
ATOM 7406 C CA . PRO B 1 448 ? -52.062 18.859 1.599 1 25.67 448 PRO B CA 1
ATOM 7407 C C . PRO B 1 448 ? -51.375 18.828 2.965 1 25.67 448 PRO B C 1
ATOM 7409 O O . PRO B 1 448 ? -50.375 18.109 3.146 1 25.67 448 PRO B O 1
ATOM 7412 N N . LEU B 1 449 ? -51.969 19.406 4.043 1 25.91 449 LEU B N 1
ATOM 7413 C CA . LEU B 1 449 ? -51.188 19.656 5.258 1 25.91 449 LEU B CA 1
ATOM 7414 C C . LEU B 1 449 ? -51 18.359 6.039 1 25.91 449 LEU B C 1
ATOM 7416 O O . LEU B 1 449 ? -49.938 18.156 6.621 1 25.91 449 LEU B O 1
ATOM 7420 N N . GLN B 1 450 ? -52.031 17.516 6.184 1 24.97 450 GLN B N 1
ATOM 7421 C CA . GLN B 1 450 ? -51.938 16.422 7.148 1 24.97 450 GLN B CA 1
ATOM 7422 C C . GLN B 1 450 ? -50.812 15.438 6.742 1 24.97 450 GLN B C 1
ATOM 7424 O O . GLN B 1 450 ? -50.156 14.852 7.602 1 24.97 450 GLN B O 1
ATOM 7429 N N . ILE B 1 451 ? -50.656 15.219 5.5 1 26.14 451 ILE B N 1
ATOM 7430 C CA . ILE B 1 451 ? -49.719 14.172 5.082 1 26.14 451 ILE B CA 1
ATOM 7431 C C . ILE B 1 451 ? -48.281 14.656 5.285 1 26.14 451 ILE B C 1
ATOM 7433 O O . ILE B 1 451 ? -47.406 13.852 5.562 1 26.14 451 ILE B O 1
ATOM 7437 N N . LEU B 1 452 ? -48.031 16.016 5.348 1 25.55 452 LEU B N 1
ATOM 7438 C CA . LEU B 1 452 ? -46.688 16.531 5.375 1 25.55 452 LEU B CA 1
ATOM 7439 C C . LEU B 1 452 ? -46.031 16.328 6.746 1 25.55 452 LEU B C 1
ATOM 7441 O O . LEU B 1 452 ? -44.844 16.016 6.844 1 25.55 452 LEU B O 1
ATOM 7445 N N . LEU B 1 453 ? -46.812 16.422 7.855 1 26.97 453 LEU B N 1
ATOM 7446 C CA . LEU B 1 453 ? -46.188 16.312 9.18 1 26.97 453 LEU B CA 1
ATOM 7447 C C . LEU B 1 453 ? -45.656 14.914 9.422 1 26.97 453 LEU B C 1
ATOM 7449 O O . LEU B 1 453 ? -44.594 14.75 10.047 1 26.97 453 LEU B O 1
ATOM 7453 N N . SER B 1 454 ? -46.375 13.875 9.008 1 26.42 454 SER B N 1
ATOM 7454 C CA . SER B 1 454 ? -45.906 12.523 9.297 1 26.42 454 SER B CA 1
ATOM 7455 C C . SER B 1 454 ? -44.594 12.211 8.57 1 26.42 454 SER B C 1
ATOM 7457 O O . SER B 1 454 ? -43.75 11.461 9.07 1 26.42 454 SER B O 1
ATOM 7459 N N . ILE B 1 455 ? -44.406 12.758 7.371 1 27.42 455 ILE B N 1
ATOM 7460 C CA . ILE B 1 455 ? -43.25 12.352 6.574 1 27.42 455 ILE B CA 1
ATOM 7461 C C . ILE B 1 455 ? -42 13.078 7.066 1 27.42 455 ILE B C 1
ATOM 7463 O O . ILE B 1 455 ? -40.906 12.5 7.082 1 27.42 455 ILE B O 1
ATOM 7467 N N . THR B 1 456 ? -42.125 14.344 7.547 1 26.83 456 THR B N 1
ATOM 7468 C CA . THR B 1 456 ? -40.938 15.062 7.93 1 26.83 456 THR B CA 1
ATOM 7469 C C . THR B 1 456 ? -40.25 14.383 9.109 1 26.83 456 THR B C 1
ATOM 7471 O O . THR B 1 456 ? -39 14.359 9.195 1 26.83 456 THR B O 1
ATOM 7474 N N . LEU B 1 457 ? -41 13.859 10.086 1 27.48 457 LEU B N 1
ATOM 7475 C CA . LEU B 1 457 ? -40.375 13.188 11.211 1 27.48 457 LEU B CA 1
ATOM 7476 C C . LEU B 1 457 ? -39.562 11.992 10.727 1 27.48 457 LEU B C 1
ATOM 7478 O O . LEU B 1 457 ? -38.562 11.633 11.352 1 27.48 457 LEU B O 1
ATOM 7482 N N . LEU B 1 458 ? -40 11.359 9.664 1 26.84 458 LEU B N 1
ATOM 7483 C CA . LEU B 1 458 ? -39.281 10.164 9.234 1 26.84 458 LEU B CA 1
ATOM 7484 C C . LEU B 1 458 ? -37.938 10.531 8.633 1 26.84 458 LEU B C 1
ATOM 7486 O O . LEU B 1 458 ? -37.031 9.688 8.555 1 26.84 458 LEU B O 1
ATOM 7490 N N . ALA B 1 459 ? -37.844 11.656 8.023 1 26.75 459 ALA B N 1
ATOM 7491 C CA . ALA B 1 459 ? -36.594 11.883 7.301 1 26.75 459 ALA B CA 1
ATOM 7492 C C . ALA B 1 459 ? -35.406 11.969 8.258 1 26.75 459 ALA B C 1
ATOM 7494 O O . ALA B 1 459 ? -34.312 11.555 7.922 1 26.75 459 ALA B O 1
ATOM 7495 N N . GLU B 1 460 ? -35.531 12.805 9.273 1 27.53 460 GLU B N 1
ATOM 7496 C CA . GLU B 1 460 ? -34.25 13.094 9.953 1 27.53 460 GLU B CA 1
ATOM 7497 C C . GLU B 1 460 ? -33.781 11.875 10.742 1 27.53 460 GLU B C 1
ATOM 7499 O O . GLU B 1 460 ? -32.656 11.875 11.25 1 27.53 460 GLU B O 1
ATOM 7504 N N . VAL B 1 461 ? -34.719 11.031 11.352 1 25.8 461 VAL B N 1
ATOM 7505 C CA . VAL B 1 461 ? -34.125 10.016 12.219 1 25.8 461 VAL B CA 1
ATOM 7506 C C . VAL B 1 461 ? -33.375 8.992 11.367 1 25.8 461 VAL B C 1
ATOM 7508 O O . VAL B 1 461 ? -33.969 8.273 10.57 1 25.8 461 VAL B O 1
ATOM 7511 N N . ASN B 1 462 ? -32.25 9.312 10.797 1 26 462 ASN B N 1
ATOM 7512 C CA . ASN B 1 462 ? -31.344 8.289 10.273 1 26 462 ASN B CA 1
ATOM 7513 C C . ASN B 1 462 ? -31.359 7.031 11.133 1 26 462 ASN B C 1
ATOM 7515 O O . ASN B 1 462 ? -30.438 6.223 11.086 1 26 462 ASN B O 1
ATOM 7519 N N . SER B 1 463 ? -31.844 7.145 12.398 1 24.27 463 SER B N 1
ATOM 7520 C CA . SER B 1 463 ? -31.812 5.93 13.203 1 24.27 463 SER B CA 1
ATOM 7521 C C . SER B 1 463 ? -32.812 4.895 12.688 1 24.27 463 SER B C 1
ATOM 7523 O O . SER B 1 463 ? -33.75 5.238 11.984 1 24.27 463 SER B O 1
ATOM 7525 N N . THR B 1 464 ? -32.312 3.609 12.5 1 23.77 464 THR B N 1
ATOM 7526 C CA . THR B 1 464 ? -33.031 2.396 12.195 1 23.77 464 THR B CA 1
ATOM 7527 C C . THR B 1 464 ? -34.406 2.393 12.914 1 23.77 464 THR B C 1
ATOM 7529 O O . THR B 1 464 ? -34.438 2.543 14.133 1 23.77 464 THR B O 1
ATOM 7532 N N . PHE B 1 465 ? -35.375 3.053 12.336 1 26.83 465 PHE B N 1
ATOM 7533 C CA . PHE B 1 465 ? -36.75 3.039 12.781 1 26.83 465 PHE B CA 1
ATOM 7534 C C . PHE B 1 465 ? -37.25 1.61 12.938 1 26.83 465 PHE B C 1
ATOM 7536 O O . PHE B 1 465 ? -37.156 0.804 12.016 1 26.83 465 PHE B O 1
ATOM 7543 N N . THR B 1 466 ? -36.781 1.005 13.984 1 24.17 466 THR B N 1
ATOM 7544 C CA . THR B 1 466 ? -37.406 -0.277 14.25 1 24.17 466 THR B CA 1
ATOM 7545 C C . THR B 1 466 ? -38.906 -0.088 14.531 1 24.17 466 THR B C 1
ATOM 7547 O O . THR B 1 466 ? -39.281 0.657 15.438 1 24.17 466 THR B O 1
ATOM 7550 N N . MET B 1 467 ? -39.656 -0.066 13.414 1 24.05 467 MET B N 1
ATOM 7551 C CA . MET B 1 467 ? -41.125 -0.098 13.508 1 24.05 467 MET B CA 1
ATOM 7552 C C . MET B 1 467 ? -41.594 -1.166 14.492 1 24.05 467 MET B C 1
ATOM 7554 O O . MET B 1 467 ? -41.281 -2.348 14.32 1 24.05 467 MET B O 1
ATOM 7558 N N . ILE B 1 468 ? -41.531 -0.862 15.672 1 24.72 468 ILE B N 1
ATOM 7559 C CA . ILE B 1 468 ? -42.125 -1.784 16.641 1 24.72 468 ILE B CA 1
ATOM 7560 C C . ILE B 1 468 ? -43.594 -2.018 16.297 1 24.72 468 ILE B C 1
ATOM 7562 O O . ILE B 1 468 ? -44.375 -1.072 16.25 1 24.72 468 ILE B O 1
ATOM 7566 N N . ARG B 1 469 ? -43.875 -3.07 15.312 1 23.86 469 ARG B N 1
ATOM 7567 C CA . ARG B 1 469 ? -45.219 -3.619 15.055 1 23.86 469 ARG B CA 1
ATOM 7568 C C . ARG B 1 469 ? -45.969 -3.895 16.359 1 23.86 469 ARG B C 1
ATOM 7570 O O . ARG B 1 469 ? -45.562 -4.77 17.125 1 23.86 469 ARG B O 1
ATOM 7577 N N . HIS B 1 470 ? -46.344 -2.885 16.875 1 23.19 470 HIS B N 1
ATOM 7578 C CA . HIS B 1 470 ? -47.344 -3.262 17.859 1 23.19 470 HIS B CA 1
ATOM 7579 C C . HIS B 1 470 ? -48.531 -3.967 17.219 1 23.19 470 HIS B C 1
ATOM 7581 O O . HIS B 1 470 ? -48.812 -3.732 16.047 1 23.19 470 HIS B O 1
ATOM 7587 N N . ARG B 1 471 ? -49.094 -5.16 17.516 1 23.59 471 ARG B N 1
ATOM 7588 C CA . ARG B 1 471 ? -50.156 -6.129 17.219 1 23.59 471 ARG B CA 1
ATOM 7589 C C . ARG B 1 471 ? -51.406 -5.441 16.703 1 23.59 471 ARG B C 1
ATOM 7591 O O . ARG B 1 471 ? -52.125 -5.996 15.859 1 23.59 471 ARG B O 1
ATOM 7598 N N . SER B 1 472 ? -51.969 -4.469 17.109 1 23.14 472 SER B N 1
ATOM 7599 C CA . SER B 1 472 ? -53.406 -4.25 16.891 1 23.14 472 SER B CA 1
ATOM 7600 C C . SER B 1 472 ? -53.656 -3.598 15.547 1 23.14 472 SER B C 1
ATOM 7602 O O . SER B 1 472 ? -54.812 -3.42 15.156 1 23.14 472 SER B O 1
ATOM 7604 N N . TYR B 1 473 ? -52.75 -2.941 14.719 1 22.09 473 TYR B N 1
ATOM 7605 C CA . TYR B 1 473 ? -53.406 -2.014 13.812 1 22.09 473 TYR B CA 1
ATOM 7606 C C . TYR B 1 473 ? -53.625 -2.645 12.445 1 22.09 473 TYR B C 1
ATOM 7608 O O . TYR B 1 473 ? -52.656 -3.059 11.789 1 22.09 473 TYR B O 1
ATOM 7616 N N . ARG B 1 474 ? -54.812 -3.422 11.969 1 23.42 474 ARG B N 1
ATOM 7617 C CA . ARG B 1 474 ? -55.406 -4.02 10.789 1 23.42 474 ARG B CA 1
ATOM 7618 C C . ARG B 1 474 ? -55.656 -2.973 9.703 1 23.42 474 ARG B C 1
ATOM 7620 O O . ARG B 1 474 ? -56.781 -2.855 9.18 1 23.42 474 ARG B O 1
ATOM 7627 N N . PHE B 1 475 ? -55.062 -1.896 9.344 1 22.45 475 PHE B N 1
ATOM 7628 C CA . PHE B 1 475 ? -55.812 -0.911 8.57 1 22.45 475 PHE B CA 1
ATOM 7629 C C . PHE B 1 475 ? -55.906 -1.326 7.109 1 22.45 475 PHE B C 1
ATOM 7631 O O . PHE B 1 475 ? -57 -1.355 6.535 1 22.45 475 PHE B O 1
ATOM 7638 N N . VAL B 1 476 ? -55.219 -1.032 5.816 1 22.86 476 VAL B N 1
ATOM 7639 C CA . VAL B 1 476 ? -55.844 -0.094 4.887 1 22.86 476 VAL B CA 1
ATOM 7640 C C . VAL B 1 476 ? -56.469 -0.86 3.729 1 22.86 476 VAL B C 1
ATOM 7642 O O . VAL B 1 476 ? -55.969 -1.888 3.291 1 22.86 476 VAL B O 1
ATOM 7645 N N . ARG B 1 477 ? -57.625 -0.541 2.93 1 23.55 477 ARG B N 1
ATOM 7646 C CA . ARG B 1 477 ? -58.719 -0.663 1.97 1 23.55 477 ARG B CA 1
ATOM 7647 C C . ARG B 1 477 ? -58.188 -0.622 0.537 1 23.55 477 ARG B C 1
ATOM 7649 O O . ARG B 1 477 ? -57.156 -0.022 0.268 1 23.55 477 ARG B O 1
ATOM 7656 N N . LYS B 1 478 ? -58.906 -1.261 -0.561 1 22.97 478 LYS B N 1
ATOM 7657 C CA . LYS B 1 478 ? -59.031 -1.529 -1.992 1 22.97 478 LYS B CA 1
ATOM 7658 C C . LYS B 1 478 ? -59.156 -0.234 -2.787 1 22.97 478 LYS B C 1
ATOM 7660 O O . LYS B 1 478 ? -60.188 0.435 -2.732 1 22.97 478 LYS B O 1
ATOM 7665 N N . ILE B 1 479 ? -58.219 0.534 -3.33 1 24.33 479 ILE B N 1
ATOM 7666 C CA . ILE B 1 479 ? -58.625 1.701 -4.105 1 24.33 479 ILE B CA 1
ATOM 7667 C C . ILE B 1 479 ? -58.812 1.303 -5.566 1 24.33 479 ILE B C 1
ATOM 7669 O O . ILE B 1 479 ? -57.875 0.855 -6.23 1 24.33 479 ILE B O 1
ATOM 7673 N N . GLY B 1 480 ? -59.938 0.738 -6.289 1 21.42 480 GLY B N 1
ATOM 7674 C CA . GLY B 1 480 ? -60.594 0.725 -7.59 1 21.42 480 GLY B CA 1
ATOM 7675 C C . GLY B 1 480 ? -60.188 1.877 -8.484 1 21.42 480 GLY B C 1
ATOM 7676 O O . GLY B 1 480 ? -59.562 2.844 -8.016 1 21.42 480 GLY B O 1
ATOM 7677 N N . GLN B 1 481 ? -60.375 1.896 -10.008 1 20.72 481 GLN B N 1
ATOM 7678 C CA . GLN B 1 481 ? -60.531 2.834 -11.117 1 20.72 481 GLN B CA 1
ATOM 7679 C C . GLN B 1 481 ? -61.344 4.059 -10.695 1 20.72 481 GLN B C 1
ATOM 7681 O O . GLN B 1 481 ? -61.531 4.984 -11.492 1 20.72 481 GLN B O 1
ATOM 7686 N N . GLU B 1 482 ? -62.406 3.807 -9.938 1 21.44 482 GLU B N 1
ATOM 7687 C CA . GLU B 1 482 ? -63.219 4.957 -9.586 1 21.44 482 GLU B CA 1
ATOM 7688 C C . GLU B 1 482 ? -62.406 6.043 -8.898 1 21.44 482 GLU B C 1
ATOM 7690 O O . GLU B 1 482 ? -61.5 5.738 -8.109 1 21.44 482 GLU B O 1
ATOM 7695 N N . LYS B 1 483 ? -62.375 7.297 -9.352 1 24.08 483 LYS B N 1
ATOM 7696 C CA . LYS B 1 483 ? -61.375 8.359 -9.18 1 24.08 483 LYS B CA 1
ATOM 7697 C C . LYS B 1 483 ? -60.812 8.359 -7.766 1 24.08 483 LYS B C 1
ATOM 7699 O O . LYS B 1 483 ? -59.688 8.82 -7.543 1 24.08 483 LYS B O 1
ATOM 7704 N N . ASN B 1 484 ? -61.5 7.84 -6.754 1 21.19 484 ASN B N 1
ATOM 7705 C CA . ASN B 1 484 ? -62.281 7.883 -5.531 1 21.19 484 ASN B CA 1
ATOM 7706 C C . ASN B 1 484 ? -61.781 6.883 -4.496 1 21.19 484 ASN B C 1
ATOM 7708 O O . ASN B 1 484 ? -62.438 6.613 -3.5 1 21.19 484 ASN B O 1
ATOM 7712 N N . LEU B 1 485 ? -61.312 5.852 -4.656 1 23 485 LEU B N 1
ATOM 7713 C CA . LEU B 1 485 ? -61.281 5.281 -3.314 1 23 485 LEU B CA 1
ATOM 7714 C C . LEU B 1 485 ? -60.531 6.199 -2.344 1 23 485 LEU B C 1
ATOM 7716 O O . LEU B 1 485 ? -60.875 6.23 -1.151 1 23 485 LEU B O 1
ATOM 7720 N N . PHE B 1 486 ? -59.562 6.785 -2.621 1 23.64 486 PHE B N 1
ATOM 7721 C CA . PHE B 1 486 ? -59.188 8.016 -1.936 1 23.64 486 PHE B CA 1
ATOM 7722 C C . PHE B 1 486 ? -60.312 9.039 -2.025 1 23.64 486 PHE B C 1
ATOM 7724 O O . PHE B 1 486 ? -60.281 10.078 -1.355 1 23.64 486 PHE B O 1
ATOM 7731 N N . SER B 1 487 ? -61.125 8.742 -2.926 1 22.89 487 SER B N 1
ATOM 7732 C CA . SER B 1 487 ? -62.281 9.609 -2.969 1 22.89 487 SER B CA 1
ATOM 7733 C C . SER B 1 487 ? -63.344 9.164 -1.973 1 22.89 487 SER B C 1
ATOM 7735 O O . SER B 1 487 ? -63.969 9.992 -1.311 1 22.89 487 SER B O 1
ATOM 7737 N N . GLN B 1 488 ? -64 7.969 -2.062 1 23.3 488 GLN B N 1
ATOM 7738 C CA . GLN B 1 488 ? -65.125 7.727 -1.176 1 23.3 488 GLN B CA 1
ATOM 7739 C C . GLN B 1 488 ? -64.688 7.082 0.132 1 23.3 488 GLN B C 1
ATOM 7741 O O . GLN B 1 488 ? -64.875 5.879 0.331 1 23.3 488 GLN B O 1
ATOM 7746 N N . ILE B 1 489 ? -63.5 7.004 0.593 1 24.59 489 ILE B N 1
ATOM 7747 C CA . ILE B 1 489 ? -63.188 7.051 2.018 1 24.59 489 ILE B CA 1
ATOM 7748 C C . ILE B 1 489 ? -64.062 8.078 2.703 1 24.59 489 ILE B C 1
ATOM 7750 O O . ILE B 1 489 ? -63.969 9.281 2.426 1 24.59 489 ILE B O 1
ATOM 7754 N N . ASP B 1 490 ? -65.312 7.664 2.877 1 24.78 490 ASP B N 1
ATOM 7755 C CA . ASP B 1 490 ? -66.312 8.508 3.525 1 24.78 490 ASP B CA 1
ATOM 7756 C C . ASP B 1 490 ? -65.75 9.133 4.801 1 24.78 490 ASP B C 1
ATOM 7758 O O . ASP B 1 490 ? -65.062 8.469 5.586 1 24.78 490 ASP B O 1
ATOM 7762 N N . ALA B 1 491 ? -65.312 10.383 4.801 1 24.45 491 ALA B N 1
ATOM 7763 C CA . ALA B 1 491 ? -64.75 11.305 5.793 1 24.45 491 ALA B CA 1
ATOM 7764 C C . ALA B 1 491 ? -65.375 11.062 7.168 1 24.45 491 ALA B C 1
ATOM 7766 O O . ALA B 1 491 ? -65 11.719 8.148 1 24.45 491 ALA B O 1
ATOM 7767 N N . THR B 1 492 ? -66.5 10.312 7.184 1 23.83 492 THR B N 1
ATOM 7768 C CA . THR B 1 492 ? -67.25 10.219 8.438 1 23.83 492 THR B CA 1
ATOM 7769 C C . THR B 1 492 ? -66.5 9.32 9.43 1 23.83 492 THR B C 1
ATOM 7771 O O . THR B 1 492 ? -66.375 9.656 10.602 1 23.83 492 THR B O 1
ATOM 7774 N N . ASN B 1 493 ? -66.562 7.98 9.336 1 23.34 493 ASN B N 1
ATOM 7775 C CA . ASN B 1 493 ? -66.188 7.203 10.516 1 23.34 493 ASN B CA 1
ATOM 7776 C C . ASN B 1 493 ? -64.688 6.973 10.578 1 23.34 493 ASN B C 1
ATOM 7778 O O . ASN B 1 493 ? -64.188 5.938 10.133 1 23.34 493 ASN B O 1
ATOM 7782 N N . ALA B 1 494 ? -63.812 7.734 9.977 1 23.95 494 ALA B N 1
ATOM 7783 C CA . ALA B 1 494 ? -62.344 7.738 10.086 1 23.95 494 ALA B CA 1
ATOM 7784 C C . ALA B 1 494 ? -61.906 7.723 11.547 1 23.95 494 ALA B C 1
ATOM 7786 O O . ALA B 1 494 ? -61.719 8.781 12.148 1 23.95 494 ALA B O 1
ATOM 7787 N N . SER B 1 495 ? -62.562 6.988 12.398 1 23.92 495 SER B N 1
ATOM 7788 C CA . SER B 1 495 ? -62.125 7.039 13.789 1 23.92 495 SER B CA 1
ATOM 7789 C C . SER B 1 495 ? -60.594 6.918 13.898 1 23.92 495 SER B C 1
ATOM 7791 O O . SER B 1 495 ? -59.969 6.176 13.141 1 23.92 495 SER B O 1
ATOM 7793 N N . PHE B 1 496 ? -59.938 8.008 14.445 1 23.61 496 PHE B N 1
ATOM 7794 C CA . PHE B 1 496 ? -58.562 8.414 14.75 1 23.61 496 PHE B CA 1
ATOM 7795 C C . PHE B 1 496 ? -57.781 7.266 15.359 1 23.61 496 PHE B C 1
ATOM 7797 O O . PHE B 1 496 ? -58.031 6.863 16.5 1 23.61 496 PHE B O 1
ATOM 7804 N N . LEU B 1 497 ? -57.625 6.215 14.75 1 23.69 497 LEU B N 1
ATOM 7805 C CA . LEU B 1 497 ? -56.719 5.301 15.453 1 23.69 497 LEU B CA 1
ATOM 7806 C C . LEU B 1 497 ? -55.469 6.031 15.93 1 23.69 497 LEU B C 1
ATOM 7808 O O . LEU B 1 497 ? -54.688 6.5 15.109 1 23.69 497 LEU B O 1
ATOM 7812 N N . ASN B 1 498 ? -55.531 6.988 16.922 1 23.77 498 ASN B N 1
ATOM 7813 C CA . ASN B 1 498 ? -54.625 7.711 17.828 1 23.77 498 ASN B CA 1
ATOM 7814 C C . ASN B 1 498 ? -53.469 6.84 18.266 1 23.77 498 ASN B C 1
ATOM 7816 O O . ASN B 1 498 ? -53.25 6.645 19.469 1 23.77 498 ASN B O 1
ATOM 7820 N N . GLU B 1 499 ? -53.25 5.789 17.719 1 24.8 499 GLU B N 1
ATOM 7821 C CA . GLU B 1 499 ? -52.25 4.918 18.359 1 24.8 499 GLU B CA 1
ATOM 7822 C C . GLU B 1 499 ? -50.844 5.5 18.266 1 24.8 499 GLU B C 1
ATOM 7824 O O . GLU B 1 499 ? -50.469 5.992 17.203 1 24.8 499 GLU B O 1
ATOM 7829 N N . SER B 1 500 ? -50.406 6.133 19.391 1 23.88 500 SER B N 1
ATOM 7830 C CA . SER B 1 500 ? -49.125 6.68 19.797 1 23.88 500 SER B CA 1
ATOM 7831 C C . SER B 1 500 ? -47.969 5.699 19.5 1 23.88 500 SER B C 1
ATOM 7833 O O . SER B 1 500 ? -48.062 4.52 19.844 1 23.88 500 SER B O 1
ATOM 7835 N N . ILE B 1 501 ? -47.562 5.648 18.453 1 24.66 501 ILE B N 1
ATOM 7836 C CA . ILE B 1 501 ? -46.344 4.887 18.312 1 24.66 501 ILE B CA 1
ATOM 7837 C C . ILE B 1 501 ? -45.219 5.547 19.125 1 24.66 501 ILE B C 1
ATOM 7839 O O . ILE B 1 501 ? -44.906 6.723 18.922 1 24.66 501 ILE B O 1
ATOM 7843 N N . ILE B 1 502 ? -45.219 5.238 20.438 1 24.2 502 ILE B N 1
ATOM 7844 C CA . ILE B 1 502 ? -44.156 5.629 21.391 1 24.2 502 ILE B CA 1
ATOM 7845 C C . ILE B 1 502 ? -42.844 5.031 20.953 1 24.2 502 ILE B C 1
ATOM 7847 O O . ILE B 1 502 ? -42.719 3.816 20.781 1 24.2 502 ILE B O 1
ATOM 7851 N N . VAL B 1 503 ? -42.219 5.75 20.266 1 23.7 503 VAL B N 1
ATOM 7852 C CA . VAL B 1 503 ? -40.812 5.398 19.984 1 23.7 503 VAL B CA 1
ATOM 7853 C C . VAL B 1 503 ? -39.938 5.707 21.188 1 23.7 503 VAL B C 1
ATOM 7855 O O . VAL B 1 503 ? -39.906 6.848 21.656 1 23.7 503 VAL B O 1
ATOM 7858 N N . VAL B 1 504 ? -39.938 4.707 22.094 1 21.95 504 VAL B N 1
ATOM 7859 C CA . VAL B 1 504 ? -39.125 4.777 23.297 1 21.95 504 VAL B CA 1
ATOM 7860 C C . VAL B 1 504 ? -37.656 4.699 22.922 1 21.95 504 VAL B C 1
ATOM 7862 O O . VAL B 1 504 ? -37.219 3.779 22.234 1 21.95 504 VAL B O 1
ATOM 7865 N N . CYS B 1 505 ? -37.094 5.844 22.688 1 20.73 505 CYS B N 1
ATOM 7866 C CA . CYS B 1 505 ? -35.656 6.016 22.625 1 20.73 505 CYS B CA 1
ATOM 7867 C C . CYS B 1 505 ? -35 5.613 23.938 1 20.73 505 CYS B C 1
ATOM 7869 O O . CYS B 1 505 ? -35.406 6.07 25 1 20.73 505 CYS B O 1
ATOM 7871 N N . ASP B 1 506 ? -34.531 4.301 23.969 1 21.14 506 ASP B N 1
ATOM 7872 C CA . ASP B 1 506 ? -33.656 4.145 25.125 1 21.14 506 ASP B CA 1
ATOM 7873 C C . ASP B 1 506 ? -32.5 5.137 25.078 1 21.14 506 ASP B C 1
ATOM 7875 O O . ASP B 1 506 ? -31.984 5.43 24 1 21.14 506 ASP B O 1
#

pLDDT: mean 71.34, std 33.13, range [20.69, 98.94]

Solvent-accessible surface area (backbone atoms only — not comparable to full-atom values): 58164 Å² total; per-residue (Å²): 126,80,74,69,72,75,59,77,96,66,76,85,77,76,44,65,54,90,42,69,64,60,49,51,50,54,41,43,56,59,55,65,71,50,88,71,77,51,44,48,22,31,39,28,57,85,79,54,28,31,40,63,51,67,78,66,45,51,41,56,52,38,16,31,19,43,60,31,11,36,28,26,43,48,68,37,41,30,48,86,37,17,36,43,44,47,66,64,42,50,52,50,36,52,52,22,23,52,76,68,70,38,65,70,80,57,58,68,69,54,52,52,45,49,53,44,50,46,44,22,74,37,66,59,37,45,24,34,36,40,36,35,44,26,43,15,47,57,51,88,64,72,64,63,81,69,24,84,46,37,32,46,39,34,36,37,35,64,44,87,76,58,84,50,81,65,56,38,38,30,29,75,41,86,56,69,76,67,54,41,80,57,28,50,26,53,52,19,54,28,41,52,33,32,53,22,33,48,54,13,46,75,71,74,22,73,28,26,35,38,61,43,96,87,51,28,50,49,31,33,57,88,31,41,44,40,34,26,36,81,77,31,30,39,38,26,42,56,54,76,57,25,57,73,47,69,50,47,54,50,45,65,70,55,50,58,60,40,38,76,69,67,71,32,74,47,79,49,68,39,86,35,42,60,68,58,55,57,60,13,42,31,38,29,39,28,28,82,75,38,47,33,34,36,36,14,28,51,67,90,35,53,24,49,87,45,51,70,41,69,67,60,50,51,52,37,48,53,53,50,48,43,66,76,66,41,59,68,92,41,39,42,74,46,73,54,76,62,68,55,71,70,75,69,70,71,70,71,72,72,66,70,74,71,89,73,76,84,79,72,71,75,57,80,53,90,72,77,63,72,69,81,74,70,77,79,60,72,80,70,65,69,68,60,63,74,68,63,83,76,72,81,56,74,81,73,68,74,75,65,78,69,75,47,81,75,70,67,51,68,63,62,51,44,52,52,43,47,54,45,42,42,70,71,65,32,73,88,55,72,67,83,65,54,64,83,75,51,50,90,72,64,79,73,64,77,64,75,60,70,67,50,60,66,53,56,64,57,63,71,54,77,56,83,69,71,69,70,79,60,89,75,81,73,81,77,72,82,81,60,89,75,84,69,76,79,50,80,69,82,72,73,88,65,74,76,80,72,72,74,77,74,78,79,77,128,126,81,74,71,72,76,60,77,97,67,77,84,75,76,44,65,54,89,42,70,65,59,49,51,50,53,42,44,57,60,56,66,69,49,88,70,78,51,45,48,22,31,39,30,56,84,80,52,28,32,41,61,51,66,77,66,47,49,39,56,53,37,17,30,19,44,60,30,11,36,29,26,41,47,69,37,42,31,46,86,37,15,36,42,45,47,67,62,40,50,50,51,37,52,53,24,24,52,75,70,71,39,66,71,81,56,58,69,70,53,53,53,45,50,52,43,51,46,44,20,73,36,66,58,36,45,23,34,36,41,33,35,44,24,43,15,48,56,50,88,66,72,64,64,84,69,24,84,45,36,32,46,38,34,35,36,36,64,44,89,76,59,84,50,81,63,56,38,37,32,29,75,42,86,57,68,75,66,55,40,79,58,28,51,25,52,52,17,54,28,42,52,32,32,52,24,32,49,55,14,45,75,70,74,24,73,29,24,35,38,60,44,96,87,50,27,49,48,33,34,59,87,32,42,43,39,33,28,36,80,77,32,29,40,40,26,42,54,55,77,56,25,58,72,46,67,50,48,53,51,46,64,69,54,51,57,59,38,39,77,70,68,72,32,73,46,79,47,68,39,85,35,42,60,67,59,55,57,60,14,43,33,37,29,39,28,26,82,75,38,48,34,34,35,37,14,26,50,68,91,36,54,24,49,88,44,51,69,41,69,66,59,52,51,53,36,49,52,52,48,46,42,66,77,64,41,59,67,90,40,39,42,75,46,73,53,75,60,56,44,71,65,75,69,70,72,70,71,71,72,66,75,73,70,90,72,76,84,77,74,74,75,58,79,53,89,72,76,65,75,70,81,73,71,77,78,62,72,80,69,65,65,69,59,61,76,68,62,84,78,59,83,35,74,80,70,69,73,76,66,77,72,71,48,79,74,73,70,50,67,63,63,52,46,53,51,44,50,56,46,44,44,72,71,66,34,78,88,55,66,59,12,50,43,64,82,74,53,54,89,72,67,79,74,65,79,67,76,61,73,67,50,61,65,52,57,65,57,63,71,54,79,58,85,74,72,74,73,79,64,85,79,81,83,74,94,85,84,65,68,89,56,102,25,39,90,47,49,53,35,35,54,82,65,74,74,80,73,72,73,78,75,76,75,76,127

Secondary structure (DSSP, 8-state):
-------SSS--PPPB-S-HHHHHHHHHHHHHT-SS-S--EEEETTTTEEE--GGG-EEETTBHHHHH--EEEEEEEEETTEEESHHHHHHHHHHHHHHTT---SS-HHHHHHHHHHHHHHHT-SEEEEEEEEES-BS-SSSSGGG--S-EEEEEEE--------S-EEEEE--SPPPPHHHHTS-BS--HHHHHHHHHHHHTT-SEEE-B-TTSBB---SSSEEEEE-TT-EEEE--TTSS---HHHHHHHHHTHHHHHTTS-SEEEE---BHHHHHT-SEEEEE-TTSSEEEEEEETTEESTTSS--HHHHHHHHHHHHHHHH--TTTEEEP------------------S---S-------SSS-------TTS-GGGGGGGGG---S-SS----------SSS--HHHHHHHHHHHHHHHH-S-------TTS--TTTTS---THHHHHHHHHHHH--S-------TT--------S-S-TTS----SS-------------/-------SSS--PPPBPS-HHHHHHHHHHHHHT-SS-S--EEEETTTTEEE--GGG-EEETTBHHHHH--EEEEEEEEETTEEESHHHHHHHHHHHHHHTT---SS-HHHHHHHHHHHHHHHT-SEEEEEEEEES-BS-SSSSGGG--S-EEEEEEE--------S-EEEEE--SPPPPHHHHTS-BS--HHHHHHHHHHHHTT-SEEE-B-TTSBB---SSSEEEEE-TT-EEEE--TTSS---HHHHHHHHHTHHHHHTTS-SEEEE---BHHHHHT-SEEEEE-TTSSEEEEEEETTEESTTSS--HHHHHHHHHHHHHHHH--TTTEEEP------------------S---S-------SSS-------TTS-GGGGGGGGG-TTS-SS----------SSS--HHHHHHHHHHHHHHHH-S-------GGG--TTGGG---THHHHHHHHHHHH--S-------TT--------SSTTTTT-S-SSS-------------

Sequence (1012 aa):
MASLGVENGSGIKVHVFSSSSELLESLHEKWGSVKKQPYPAMYSSVYGGITLDPAMMVIPMDDHMVHRGHGVFDTAIILDGHLYELDVHLARFLRSASKARISSPFPCSTLRSILIQLAAASKCKKGTIRYWLSAGPGNFLLSPAGCPTSAFYAVVIDEDFSQRKEGVKVVTSTIPMKSPLFATMKNVNYLPNVLSVMEAEDQGAFASIWIDEEGYIAEGPNVNVAFISQDKELILPIFDKILSGCTALRLLQLAPKLIEQGRIKSVKTGNLTVEEAKGAAEMMYVGSTLPILPIVMWDEQPIGDGKVGELTMALSDLLWDDMVAGPATLRIPVPYEELFVSYLVIFCFLDCNSEDEMGSLKVENGDDYKIPINLRGNISDLFLLTSLPFFPRTDLKRSFFTFSTGKVGELTVALSDLLWDDMVAGPERVPVLYEEQISERYRTELKPLQILLSITLLAEVNSTFTMIRHRSYRFVRKIGQEKNLFSQIDATNASFLNESIIVVCDMASLGVENGSGIKVHVFSSSSELLESLHEKWGSVKKQPYPAMYSSVYGGITLDPAMMVIPMDDHMVHRGHGVFDTAIILDGHLYELDVHLARFLRSASKARISSPFPCSTLRSILIQLAAASKCKKGTIRYWLSAGPGNFLLSPAGCPTSAFYAVVIDEDFSQRKEGVKVVTSTIPMKSPLFATMKNVNYLPNVLSVMEAEDQGAFASIWIDEEGYIAEGPNVNVAFISQDKELILPIFDKILSGCTALRLLQLAPKLIEQGRIKSVKTGNLTVEEAKGAAEMMYVGSTLPILPIVMWDEQPIGDGKVGELTMALSDLLWDDMVAGPATLRIPVPYEELFVSYLVIFCFLDCNSEDEMGSLKVENGDDYKIPINLRGNISDLFLLTSLPFFPRTDLKRSFFTFSTGKVGELTVALSDLLWDDMVAGPERVPVLYEEQISERYRTELKPLQILLSITLLAEVNSTFTMIRHRSYRFVRKIGQEKNLFSQIDATNASFLNESIIVVCD

Foldseek 3Di:
DPCQVPDPDDDRDDDDDPDPVSVLVVLCVVCVPPPDDFWQWKDKVVVPGIDRDPSPQDADCQFCCNQPQLKFKFKWWAAQQWTFQVVVRLVLRVVLCVLSPADDPDDSVVVVVRVLVRCQSSVARGFMKMKMKTLAGAGNDNDSPRHPHIMIMITTGRDDFDAAFFAWEEEAFPQDDDFLSNQAHRTRPLPSLVVQQVVRVVVVTRGYWYAHPVQWTEATSAWFKWFQAPQQEIEGADSSRHYPAPQVVVLLVQVCVVVVVVRGVYYYYDTDHPVRRQATQWMWTDHDRHRTHTHQYYPNHGRNVSGHDPSSVVSSVRSVCCRRPNDCVRIGRRDHPLPLCPVCPVPPPCPLPDPDDDPQPQPPPPPRPRPPPPLQDDPVVVVPPSPPPPDDSPPPPPPVPPCPVPPNPPVNVVVVVVVVCCCVPNPPVVPPDAPPPPPPPPVRPPGPPPVVVVVVVPPPCPPPPPVPPPPDDPDPDPPDPDDPPVHDPPPPPPPCPVPPPPPPDD/DPPQVPDPDDDRDDDDDPDPVSVLVVLCVVVVPPPDDFWQWKDKVVVPGIDRDPSPQDADCQFCCNQPQLKFKFKWWAAQQWTFQVVVRLVLRVVLCVLSPADDPDDSVVVVVRVLVRCQSSVARGFMKMKMKTLAGAGNDNDSPRHPHIMIMMTTGRDDFDAAFFAWEEEAFPQDDDFLSNQAHRTRPLPSLVVQQVVRVVVVTRGYWYAHPVQWTEATSAWFKWFQAPQQEIEGADSSRHYPAPQVVVLLVQVCVCVVVVRGVYYYYDTDHPVRRQATQWMWTDHDRHRTHTHQYYPNRGRNVSGHDPSSVVSSVRSVCCRHPNDCVRIGRRDHPLQPPPPCPVPCPCPLPDPDDDPQPQPPPPPRPRPPPPLQDDPVCVVPPSPPPPRGSPPPPCPVPPCPVPPSPPVNVVVLVVVVCCCVPNPVLVFLAAPPPPPPPPVRPPGPPPVVVVVVVVPPCPPPPPVPPDPDDPDDDDDDPPPDVVDRSGSHPPPPPSPPPPPPDD

Nearest PDB structures (foldseek):
  5mqz-assembly1_B  TM=9.232E-01  e=5.369E-28  Archaeoglobus fulgidus DSM 4304
  4daa-assembly1_A  TM=9.258E-01  e=1.384E-24  Bacillus sp. YM-1
  2dab-assembly1_A  TM=9.228E-01  e=1.160E-23  Bacillus sp. YM-1
  2ej2-assembly1_F  TM=9.144E-01  e=4.010E-23  Thermus thermophilus HB8
  1i1k-assembly1_A  TM=9.026E-01  e=1.561E-21  Escherichia coli

Organism: Populus tomentosa (NCBI:txid118781)

Radius of gyration: 36.47 Å; Cα contacts (8 Å, |Δi|>4): 1649; chains: 2; bounding box: 103×95×66 Å